Protein AF-A0A524KJM5-F1 (afdb_monomer)

Solvent-accessible surface area (backbone atoms only — no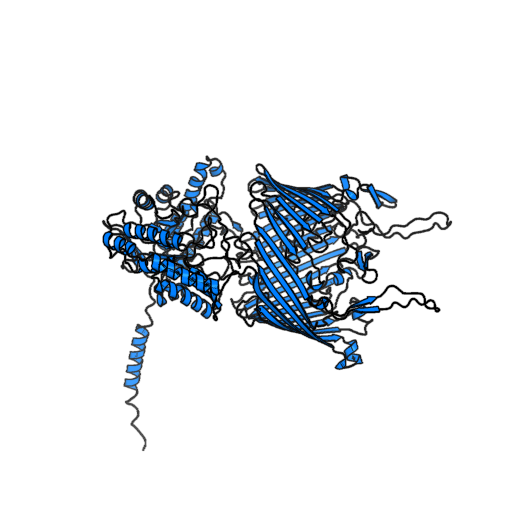t comparable to full-atom values): 54002 Å² total; per-residue (Å²): 136,89,85,88,89,84,87,76,70,65,70,60,53,53,48,53,51,48,52,50,51,55,54,51,54,67,72,75,62,73,76,70,68,41,56,41,29,44,74,46,77,59,100,50,27,29,42,33,23,50,72,82,38,85,45,72,44,39,26,30,29,47,82,74,59,57,83,62,39,33,92,81,54,59,58,88,58,50,55,72,69,56,44,48,54,46,50,54,54,54,48,49,54,38,39,74,30,44,41,38,31,38,38,34,84,68,83,73,54,60,72,53,41,33,46,43,19,73,77,52,59,28,26,34,42,49,43,53,43,79,34,48,85,25,44,76,48,85,45,38,81,34,68,56,51,48,53,76,42,68,66,46,43,53,49,50,43,52,55,54,45,52,52,48,68,71,47,66,67,30,38,34,53,50,32,41,30,44,31,52,33,44,80,79,43,66,78,50,90,49,78,74,48,69,72,43,60,79,89,50,31,57,62,57,55,46,51,34,45,30,37,46,52,24,56,39,44,54,55,43,52,75,78,36,84,37,48,44,40,32,41,28,32,46,46,72,73,60,50,72,52,37,54,70,41,33,71,69,50,63,37,48,31,22,33,48,78,56,36,50,45,73,76,66,52,64,61,51,39,48,72,66,64,64,44,36,38,35,35,64,27,30,55,49,41,27,53,27,65,68,80,75,44,78,31,42,64,61,25,29,50,32,44,54,39,38,53,52,50,44,44,39,25,11,34,66,41,87,56,79,4,30,31,36,43,34,17,38,40,24,46,52,30,41,41,18,64,54,84,48,82,46,65,24,78,42,85,61,82,58,44,81,43,64,53,82,43,44,69,92,38,45,46,96,96,47,48,38,41,33,65,28,32,26,22,35,14,45,68,51,62,60,48,99,85,66,45,62,39,67,46,67,38,28,30,42,57,55,50,26,62,55,46,73,57,55,54,81,77,51,45,50,71,60,46,55,49,53,62,67,66,56,59,59,70,62,38,48,52,55,25,50,57,48,46,54,56,44,42,72,72,64,57,88,38,55,63,34,82,74,34,35,37,40,36,39,37,41,35,42,35,39,39,45,40,44,29,74,77,48,44,84,73,22,49,48,77,36,45,22,32,37,34,40,44,30,31,36,33,40,80,44,100,44,32,44,33,39,38,28,39,34,38,50,64,52,57,45,76,48,67,95,80,49,66,47,51,65,51,65,34,50,69,46,74,44,75,41,79,67,75,71,83,47,102,78,78,59,81,62,71,48,68,49,70,50,72,75,40,79,42,64,45,74,60,29,36,40,38,37,38,63,48,92,51,38,33,40,34,41,38,28,36,50,70,42,77,47,43,50,96,70,43,38,85,52,16,83,50,61,64,43,71,58,42,79,42,87,55,79,14,41,33,46,72,66,52,62,42,24,22,36,38,37,39,42,34,30,81,96,36,48,47,34,37,37,40,36,23,66,22,64,34,82,74,41,41,20,28,40,38,42,35,41,37,50,73,58,95,70,32,44,35,18,40,36,41,37,41,44,79,41,61,54,62,82,67,80,57,96,81,58,69,75,62,74,73,45,39,37,38,38,45,26,39,39,32,66,82,46,102,55,31,38,42,36,41,33,39,39,43,9,32,66,85,50,44,71,41,68,44,80,44,69,60,88,96,41,81,42,84,46,62,39,48,73,69,25,15,33,27,40,39,40,38,41,37,33,68,50,97,92,24,50,28,38,42,35,42,35,42,22,20,54,41,17,42,54,26,56,78,83,74,60,86,77,58,77,73,78,77,48,38,57,17,23,26,40,38,39,37,40,38,42,46,39,62,60,44,43,35,40,41,35,47,35,39,39,41,35,39,44,79,64,77,41,34,61,80,39,75,65,43,62,46,97,82,74,81,47,78,43,84,46,41,64,31,33,27,70,89,87,26,85,49,56,26,52,70,29,34,34,35,44,33,42,37,38,39,38,36,38,43,78,67,68,82,51,62,84,76,46,92,58,30,92,77,59,59,77,40,53,52,32,38,40,39,43,37,38,40,38,40,25,84,42,43,25,11,17,37,70,47,68,36,81,91,78,46,43,74,41,66,68,72,43,30,37,64,59,48,74,31,37,39,42,36,32,43,38,39,36,31,89,44,84,46,34,39,39,37,39,39,39,38,38,38,33,39,68,46,76,32,39,47,67,85,55,68,40,54,33,38,38,40,35,40,39,34,37,38,68,52,28,40,37,39,36,34,38,41,34,30,45,23,55,55,78,40,70,63,31,31,23,68,42,24,30,25,60,38,36,38,36,45,35,42,36,38,42,77,58,85,75,64,41,82,93,76,33,26,32,43,34,43,34,40,37,42,35,37,40,45,96,50,25,56,62,90,66,14,53,93,77,57,17,53,37,40,40,40,38,37,45,36,38,34,47,48,88

Structure (mmCIF, N/CA/C/O backbone):
data_AF-A0A524KJM5-F1
#
_entry.id   AF-A0A524KJM5-F1
#
loop_
_atom_site.group_PDB
_atom_site.id
_atom_site.type_symbol
_atom_site.label_atom_id
_atom_site.label_alt_id
_atom_site.label_comp_id
_atom_site.label_asym_id
_atom_site.label_entity_id
_atom_site.label_seq_id
_atom_site.pdbx_PDB_ins_code
_atom_site.Cartn_x
_atom_site.Cartn_y
_atom_site.Cartn_z
_atom_site.occupancy
_atom_site.B_iso_or_equiv
_atom_site.auth_seq_id
_atom_site.auth_comp_id
_atom_site.auth_asym_id
_atom_site.auth_atom_id
_atom_site.pdbx_PDB_model_num
ATOM 1 N N . MET A 1 1 ? -79.128 30.953 -24.633 1.00 36.91 1 MET A N 1
ATOM 2 C CA . MET A 1 1 ? -78.824 32.038 -23.674 1.00 36.91 1 MET A CA 1
ATOM 3 C C . MET A 1 1 ? -78.558 31.356 -22.335 1.00 36.91 1 MET A C 1
ATOM 5 O O . MET A 1 1 ? -79.499 31.123 -21.602 1.00 36.91 1 MET A O 1
ATOM 9 N N . SER A 1 2 ? -77.403 30.761 -22.038 1.00 38.72 2 SER A N 1
ATOM 10 C CA . SER A 1 2 ? -75.999 31.172 -22.220 1.00 38.72 2 SER A CA 1
ATOM 11 C C . SER A 1 2 ? -75.672 32.426 -21.411 1.00 38.72 2 SER A C 1
ATOM 13 O O . SER A 1 2 ? -75.759 33.530 -21.935 1.00 38.72 2 SER A O 1
ATOM 15 N N . GLY A 1 3 ? -75.327 32.232 -20.135 1.00 38.81 3 GLY A N 1
ATOM 16 C CA . GLY A 1 3 ? -74.780 33.269 -19.260 1.00 38.81 3 GLY A CA 1
ATOM 17 C C . GLY A 1 3 ? -75.187 33.106 -17.794 1.00 38.81 3 GLY A C 1
ATOM 18 O O . GLY A 1 3 ? -76.364 33.191 -17.477 1.00 38.81 3 GLY A O 1
ATOM 19 N N . LEU A 1 4 ? -74.183 32.962 -16.922 1.00 38.72 4 LEU A N 1
ATOM 20 C CA . LEU A 1 4 ? -74.221 33.088 -15.453 1.00 38.72 4 LEU A CA 1
ATOM 21 C C . LEU A 1 4 ? -74.702 31.902 -14.596 1.00 38.72 4 LEU A C 1
ATOM 23 O O . LEU A 1 4 ? -75.626 32.066 -13.813 1.00 38.72 4 LEU A O 1
ATOM 27 N N . ILE A 1 5 ? -73.960 30.785 -14.579 1.00 41.22 5 ILE A N 1
ATOM 28 C CA . ILE A 1 5 ? -73.729 29.994 -13.345 1.00 41.22 5 ILE A CA 1
ATOM 29 C C . ILE A 1 5 ? -72.340 29.325 -13.436 1.00 41.22 5 ILE A C 1
ATOM 31 O O . ILE A 1 5 ? -72.246 28.168 -13.819 1.00 41.22 5 ILE A O 1
ATOM 35 N N . PHE A 1 6 ? -71.238 30.030 -13.135 1.00 37.53 6 PHE A N 1
ATOM 36 C CA . PHE A 1 6 ? -69.927 29.356 -12.963 1.00 37.53 6 PHE A CA 1
ATOM 37 C C . PHE A 1 6 ? -68.947 30.023 -11.976 1.00 37.53 6 PHE A C 1
ATOM 39 O O . PHE A 1 6 ? -67.780 29.658 -11.915 1.00 37.53 6 PHE A O 1
ATOM 46 N N . PHE A 1 7 ? -69.394 30.962 -11.136 1.00 38.84 7 PHE A N 1
ATOM 47 C CA . PHE A 1 7 ? -68.527 31.593 -10.127 1.00 38.84 7 PHE A CA 1
ATOM 48 C C . PHE A 1 7 ? -69.139 31.522 -8.729 1.00 38.84 7 PHE A C 1
ATOM 50 O O . PHE A 1 7 ? -69.568 32.525 -8.170 1.00 38.84 7 PHE A O 1
ATOM 57 N N . ARG A 1 8 ? -69.179 30.319 -8.146 1.00 39.91 8 ARG A N 1
ATOM 58 C CA . ARG A 1 8 ? -69.355 30.149 -6.687 1.00 39.91 8 ARG A CA 1
ATOM 59 C C . ARG A 1 8 ? -68.649 28.924 -6.082 1.00 39.91 8 ARG A C 1
ATOM 61 O O . ARG A 1 8 ? -68.544 28.863 -4.865 1.00 39.91 8 ARG A O 1
ATOM 68 N N . GLY A 1 9 ? -68.087 28.016 -6.891 1.00 43.88 9 GLY A N 1
ATOM 69 C CA . GLY A 1 9 ? -67.372 26.820 -6.407 1.00 43.88 9 GLY A CA 1
ATOM 70 C C . GLY A 1 9 ? -65.867 26.985 -6.140 1.00 43.88 9 GLY A C 1
ATOM 71 O O . GLY A 1 9 ? -65.288 26.192 -5.408 1.00 43.88 9 GLY A O 1
ATOM 72 N N . THR A 1 10 ? -65.211 28.020 -6.669 1.00 44.84 10 THR A N 1
ATOM 73 C CA . THR A 1 10 ? -63.735 28.116 -6.662 1.00 44.84 10 THR A CA 1
ATOM 74 C C . THR A 1 10 ? -63.135 28.836 -5.451 1.00 44.84 10 THR A C 1
ATOM 76 O O . THR A 1 10 ? -61.972 28.614 -5.127 1.00 44.84 10 THR A O 1
ATOM 79 N N . LYS A 1 11 ? -63.908 29.641 -4.705 1.00 42.25 11 LYS A N 1
ATOM 80 C CA . LYS A 1 11 ? -63.380 30.354 -3.521 1.00 42.25 11 LYS A CA 1
ATOM 81 C C . LYS A 1 11 ? -63.234 29.478 -2.270 1.00 42.25 11 LYS A C 1
ATOM 83 O O . LYS A 1 11 ? -62.366 29.767 -1.451 1.00 42.25 11 LYS A O 1
ATOM 88 N N . ASN A 1 12 ? -64.020 28.406 -2.132 1.00 46.50 12 ASN A N 1
ATOM 89 C CA . ASN A 1 12 ? -63.886 27.481 -0.999 1.00 46.50 12 ASN A CA 1
ATOM 90 C C . ASN A 1 12 ? -62.795 26.425 -1.245 1.00 46.50 12 ASN A C 1
ATOM 92 O O . ASN A 1 12 ? -62.064 26.104 -0.316 1.00 46.50 12 ASN A O 1
ATOM 96 N N . ALA A 1 13 ? -62.599 25.978 -2.492 1.00 47.16 13 ALA A N 1
ATOM 97 C CA . ALA A 1 13 ? -61.517 25.056 -2.848 1.00 47.16 13 ALA A CA 1
ATOM 98 C C . ALA A 1 13 ? -60.123 25.692 -2.676 1.00 47.16 13 ALA A C 1
ATOM 100 O O . ALA A 1 13 ? -59.245 25.068 -2.094 1.00 47.16 13 ALA A O 1
ATOM 101 N N . CYS A 1 14 ? -59.932 26.960 -3.070 1.00 46.19 14 CYS A N 1
ATOM 102 C CA . CYS A 1 14 ? -58.658 27.661 -2.856 1.00 46.19 14 CYS A CA 1
ATOM 103 C C . CYS A 1 14 ? -58.380 27.997 -1.385 1.00 46.19 14 CYS A C 1
ATOM 105 O O . CYS A 1 14 ? -57.220 28.067 -1.001 1.00 46.19 14 CYS A O 1
ATOM 107 N N . ARG A 1 15 ? -59.409 28.188 -0.546 1.00 49.53 15 ARG A N 1
ATOM 108 C CA . ARG A 1 15 ? -59.213 28.389 0.901 1.00 49.53 15 ARG A CA 1
ATOM 109 C C . ARG A 1 15 ? -58.858 27.087 1.613 1.00 49.53 15 ARG A C 1
ATOM 111 O O . ARG A 1 15 ? -57.982 27.113 2.461 1.00 49.53 15 ARG A O 1
ATOM 118 N N . VAL A 1 16 ? -59.452 25.959 1.219 1.00 53.50 16 VAL A N 1
ATOM 119 C CA . VAL A 1 16 ? -59.078 24.638 1.749 1.00 53.50 16 VAL A CA 1
ATOM 120 C C . VAL A 1 16 ? -57.693 24.213 1.247 1.00 53.50 16 VAL A C 1
ATOM 122 O O . VAL A 1 16 ? -56.896 23.754 2.055 1.00 53.50 16 VAL A O 1
ATOM 125 N N . LEU A 1 17 ? -57.338 24.460 -0.024 1.00 49.47 17 LEU A N 1
ATOM 126 C CA . LEU A 1 17 ? -55.974 24.218 -0.518 1.00 49.47 17 LEU A CA 1
ATOM 127 C C . LEU A 1 17 ? -54.936 25.142 0.128 1.00 49.47 17 LEU A C 1
ATOM 129 O O . LEU A 1 17 ? -53.851 24.673 0.435 1.00 49.47 17 LEU A O 1
ATOM 133 N N . ALA A 1 18 ? -55.247 26.420 0.374 1.00 51.75 18 ALA A N 1
ATOM 134 C CA . ALA A 1 18 ? -54.336 27.326 1.074 1.00 51.75 18 ALA A CA 1
ATOM 135 C C . ALA A 1 18 ? -54.198 26.964 2.561 1.00 51.75 18 ALA A C 1
ATOM 137 O O . ALA A 1 18 ? -53.101 27.047 3.094 1.00 51.75 18 ALA A O 1
ATOM 138 N N . SER A 1 19 ? -55.264 26.508 3.227 1.00 51.00 19 SER A N 1
ATOM 139 C CA . SER A 1 19 ? -55.181 26.006 4.605 1.00 51.00 19 SER A CA 1
ATOM 140 C C . SER A 1 19 ? -54.439 24.669 4.699 1.00 51.00 19 SER A C 1
ATOM 142 O O . SER A 1 19 ? -53.706 24.477 5.660 1.00 51.00 19 SER A O 1
ATOM 144 N N . ILE A 1 20 ? -54.555 23.783 3.701 1.00 52.62 20 ILE A N 1
ATOM 145 C CA . ILE A 1 20 ? -53.760 22.547 3.620 1.00 52.62 20 ILE A CA 1
ATOM 146 C C . ILE A 1 20 ? -52.296 22.867 3.282 1.00 52.62 20 ILE A C 1
ATOM 148 O O . ILE A 1 20 ? -51.426 22.291 3.918 1.00 52.62 20 ILE A O 1
ATOM 152 N N . LEU A 1 21 ? -52.012 23.840 2.400 1.00 46.59 21 LEU A N 1
ATOM 153 C CA . LEU A 1 21 ? -50.641 24.298 2.124 1.00 46.59 21 LEU A CA 1
ATOM 154 C C . LEU A 1 21 ? -49.998 24.995 3.336 1.00 46.59 21 LEU A C 1
ATOM 156 O O . LEU A 1 21 ? -48.822 24.783 3.603 1.00 46.59 21 LEU A O 1
ATOM 160 N N . PHE A 1 22 ? -50.744 25.804 4.095 1.00 43.88 22 PHE A N 1
ATOM 161 C CA . PHE A 1 22 ? -50.218 26.456 5.301 1.00 43.88 22 PHE A CA 1
ATOM 162 C C . PHE A 1 22 ? -50.064 25.481 6.482 1.00 43.88 22 PHE A C 1
ATOM 164 O O . PHE A 1 22 ? -49.118 25.631 7.255 1.00 43.88 22 PHE A O 1
ATOM 171 N N . LEU A 1 23 ? -50.910 24.446 6.603 1.00 39.22 23 LEU A N 1
ATOM 172 C CA . LEU A 1 23 ? -50.678 23.368 7.576 1.00 39.22 23 LEU A CA 1
ATOM 173 C C . LEU A 1 23 ? -49.547 22.416 7.151 1.00 39.22 23 LEU A C 1
ATOM 175 O O . LEU A 1 23 ? -48.818 21.952 8.022 1.00 39.22 23 LEU A O 1
ATOM 179 N N . SER A 1 24 ? -49.331 22.167 5.853 1.00 37.94 24 SER A N 1
ATOM 180 C CA . SER A 1 24 ? -48.204 21.342 5.391 1.00 37.94 24 SER A CA 1
ATOM 181 C C . SER A 1 24 ? -46.862 22.079 5.454 1.00 37.94 24 SER A C 1
ATOM 183 O O . SER A 1 24 ? -45.843 21.453 5.718 1.00 37.94 24 SER A O 1
ATOM 185 N N . VAL A 1 25 ? -46.840 23.410 5.297 1.00 38.16 25 VAL A N 1
ATOM 186 C CA . VAL A 1 25 ? -45.617 24.224 5.478 1.00 38.16 25 VAL A CA 1
ATOM 187 C C . VAL A 1 25 ? -45.254 24.398 6.961 1.00 38.16 25 VAL A C 1
ATOM 189 O O . VAL A 1 25 ? -44.088 24.596 7.283 1.00 38.16 25 VAL A O 1
ATOM 192 N N . SER A 1 26 ? -46.209 24.228 7.883 1.00 34.16 26 SER A N 1
ATOM 193 C CA . SER A 1 26 ? -45.932 24.236 9.331 1.00 34.16 26 SER A CA 1
ATOM 194 C C . SER A 1 26 ? -45.353 22.909 9.855 1.00 34.16 26 SER A C 1
ATOM 196 O O . SER A 1 26 ? -44.829 22.878 10.963 1.00 34.16 26 SER A O 1
ATOM 198 N N . LEU A 1 27 ? -45.438 21.822 9.075 1.00 35.44 27 LEU A N 1
ATOM 199 C CA . LEU A 1 27 ? -44.931 20.485 9.431 1.00 35.44 27 LEU A CA 1
ATOM 200 C C . LEU A 1 27 ? -43.633 20.097 8.698 1.00 35.44 27 LEU A C 1
ATOM 202 O O . LEU A 1 27 ? -43.025 19.094 9.045 1.00 35.44 27 LEU A O 1
ATOM 206 N N . LEU A 1 28 ? -43.184 20.893 7.722 1.00 35.59 28 LEU A N 1
ATOM 207 C CA . LEU A 1 28 ? -41.952 20.659 6.946 1.00 35.59 28 LEU A CA 1
ATOM 208 C C . LEU A 1 28 ? -40.814 21.634 7.307 1.00 35.59 28 LEU A C 1
ATOM 210 O O . LEU A 1 28 ? -39.832 21.742 6.579 1.00 35.59 28 LEU A O 1
ATOM 214 N N . GLY A 1 29 ? -40.957 22.363 8.418 1.00 32.06 29 GLY A N 1
ATOM 215 C CA . GLY A 1 29 ? -40.062 23.450 8.824 1.00 32.06 29 GLY A CA 1
ATOM 216 C C . GLY A 1 29 ? -39.576 23.384 10.272 1.00 32.06 29 GLY A C 1
ATOM 217 O O . GLY A 1 29 ? -39.197 24.418 10.814 1.00 32.06 29 GLY A O 1
ATOM 218 N N . GLN A 1 30 ? -39.580 22.212 10.913 1.00 35.25 30 GLN A N 1
ATOM 219 C CA . GLN A 1 30 ? -38.668 21.990 12.035 1.00 35.25 30 GLN A CA 1
ATOM 220 C C . GLN A 1 30 ? -37.351 21.503 11.440 1.00 35.25 30 GLN A C 1
ATOM 222 O O . GLN A 1 30 ? -37.161 20.316 11.199 1.00 35.25 30 GLN A O 1
ATOM 227 N N . ALA A 1 31 ? -36.441 22.438 11.162 1.00 40.62 31 ALA A N 1
ATOM 228 C CA . ALA A 1 31 ? -35.034 22.089 11.252 1.00 40.62 31 ALA A CA 1
ATOM 229 C C . ALA A 1 31 ? -34.845 21.567 12.683 1.00 40.62 31 ALA A C 1
ATOM 231 O O . ALA A 1 31 ? -34.992 22.346 13.627 1.00 40.62 31 ALA A O 1
ATOM 232 N N . ASN A 1 32 ? -34.662 20.254 12.850 1.00 54.66 32 ASN A N 1
ATOM 233 C CA . ASN A 1 32 ? -34.307 19.690 14.146 1.00 54.66 32 ASN A CA 1
ATOM 234 C C . ASN A 1 32 ? -32.995 20.365 14.542 1.00 54.66 32 ASN A C 1
ATOM 236 O O . ASN A 1 32 ? -31.979 20.188 13.873 1.00 54.66 32 ASN A O 1
ATOM 240 N N . ALA A 1 33 ? -33.059 21.249 15.536 1.00 65.06 33 ALA A N 1
ATOM 241 C CA . ALA A 1 33 ? -31.864 21.831 16.117 1.00 65.06 33 ALA A CA 1
ATOM 242 C C . ALA A 1 33 ? -31.019 20.689 16.696 1.00 65.06 33 ALA A C 1
ATOM 244 O O . ALA A 1 33 ? -31.591 19.709 17.171 1.00 65.06 33 ALA A O 1
ATOM 245 N N . ALA A 1 34 ? -29.691 20.819 16.644 1.00 78.81 34 ALA A N 1
ATOM 246 C CA . ALA A 1 34 ? -28.801 19.863 17.295 1.00 78.81 34 ALA A CA 1
ATOM 247 C C . ALA A 1 34 ? -29.192 19.691 18.771 1.00 78.81 34 ALA A C 1
ATOM 249 O O . ALA A 1 34 ? -29.549 20.668 19.442 1.00 78.81 34 ALA A O 1
ATOM 250 N N . GLU A 1 35 ? -29.154 18.448 19.241 1.00 91.31 35 GLU A N 1
ATOM 251 C CA . GLU A 1 35 ? -29.542 18.081 20.595 1.00 91.31 35 GLU A CA 1
ATOM 252 C C . GLU A 1 35 ? -28.605 18.732 21.619 1.00 91.31 35 GLU A C 1
ATOM 254 O O . GLU A 1 35 ? -27.407 18.899 21.391 1.00 91.31 35 GLU A O 1
ATOM 259 N N . LYS A 1 36 ? -29.139 19.093 22.790 1.00 95.69 36 LYS A N 1
ATOM 260 C CA . LYS A 1 36 ? -28.315 19.600 23.888 1.00 95.69 36 LYS A CA 1
ATOM 261 C C . LYS A 1 36 ? -27.874 18.453 24.789 1.00 95.69 36 LYS A C 1
ATOM 263 O O . LYS A 1 36 ? -28.676 17.910 25.552 1.00 95.69 36 LYS A O 1
ATOM 268 N N . VAL A 1 37 ? -26.586 18.144 24.757 1.00 97.56 37 VAL A N 1
ATOM 269 C CA . VAL A 1 37 ? -25.929 17.114 25.557 1.00 97.56 37 VAL A CA 1
ATOM 270 C C . VAL A 1 37 ? -25.143 17.754 26.706 1.00 97.56 37 VAL A C 1
ATOM 272 O O . VAL A 1 37 ? -24.334 18.656 26.514 1.00 97.56 37 VAL A O 1
ATOM 275 N N . THR A 1 38 ? -25.385 17.306 27.938 1.00 97.06 38 THR A N 1
ATOM 276 C CA . THR A 1 38 ? -24.734 17.861 29.141 1.00 97.06 38 THR A CA 1
ATOM 277 C C . THR A 1 38 ? -24.452 16.785 30.176 1.00 97.06 38 THR A C 1
ATOM 279 O O . THR A 1 38 ? -25.243 15.852 30.326 1.00 97.06 38 THR A O 1
ATOM 282 N N . THR A 1 39 ? -23.376 16.942 30.944 1.00 96.88 39 THR A N 1
ATOM 283 C CA . THR A 1 39 ? -23.164 16.172 32.172 1.00 96.88 39 THR A CA 1
ATOM 284 C C . THR A 1 39 ? -23.963 16.779 33.329 1.00 96.88 39 THR A C 1
ATOM 286 O O . THR A 1 39 ? -24.235 17.980 33.379 1.00 96.88 39 THR A O 1
ATOM 289 N N . TYR A 1 40 ? -24.404 15.932 34.255 1.00 96.75 40 TYR A N 1
ATOM 290 C CA . TYR A 1 40 ? -25.188 16.312 35.427 1.00 96.75 40 TYR A CA 1
ATOM 291 C C . TYR A 1 40 ? -24.668 15.577 36.661 1.00 96.75 40 TYR A C 1
ATOM 293 O O . TYR A 1 40 ? -24.461 14.369 36.592 1.00 96.75 40 TYR A O 1
ATOM 301 N N . LYS A 1 41 ? -24.508 16.288 37.782 1.00 96.62 41 LYS A N 1
ATOM 302 C CA . LYS A 1 41 ? -24.051 15.735 39.063 1.00 96.62 41 LYS A CA 1
ATOM 303 C C . LYS A 1 41 ? -25.005 16.099 40.198 1.00 96.62 41 LYS A C 1
ATOM 305 O O . LYS A 1 41 ? -25.414 17.257 40.296 1.00 96.62 41 LYS A O 1
ATOM 310 N N . ASP A 1 42 ? -25.290 15.145 41.077 1.00 95.94 42 ASP A N 1
ATOM 311 C CA . ASP A 1 42 ? -25.892 15.377 42.398 1.00 95.94 42 ASP A CA 1
ATOM 312 C C . ASP A 1 42 ? -25.290 14.432 43.461 1.00 95.94 42 ASP A C 1
ATOM 314 O O . ASP A 1 42 ? -24.252 13.811 43.221 1.00 95.94 42 ASP A O 1
ATOM 318 N N . GLU A 1 43 ? -25.895 14.336 44.651 1.00 94.38 4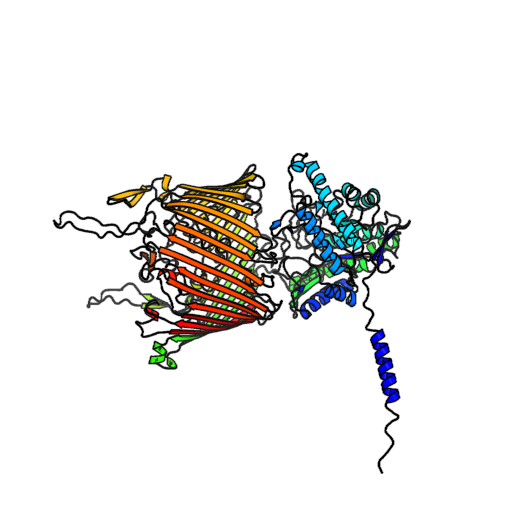3 GLU A N 1
ATOM 319 C CA . GLU A 1 43 ? -25.408 13.477 45.741 1.00 94.38 43 GLU A CA 1
ATOM 320 C C . GLU A 1 43 ? -25.349 11.972 45.419 1.00 94.38 43 GLU A C 1
ATOM 322 O O . GLU A 1 43 ? -24.668 11.227 46.121 1.00 94.38 43 GLU A O 1
ATOM 327 N N . ASN A 1 44 ? -26.043 11.515 44.376 1.00 93.75 44 ASN A N 1
ATOM 328 C CA . ASN A 1 44 ? -26.087 10.119 43.947 1.00 93.75 44 ASN A CA 1
ATOM 329 C C . ASN A 1 44 ? -25.103 9.808 42.804 1.00 93.75 44 ASN A C 1
ATOM 331 O O . ASN A 1 44 ? -25.045 8.656 42.363 1.00 93.75 44 ASN A O 1
ATOM 335 N N . GLY A 1 45 ? -24.356 10.806 42.318 1.00 96.12 45 GLY A N 1
ATOM 336 C CA . GLY A 1 45 ? -23.314 10.654 41.302 1.00 96.12 45 GLY A CA 1
ATOM 337 C C . GLY A 1 45 ? -23.575 11.443 40.018 1.00 96.12 45 GLY A C 1
ATOM 338 O O . GLY A 1 45 ? -24.271 12.461 40.011 1.00 96.12 45 GLY A O 1
ATOM 339 N N . TRP A 1 46 ? -23.009 10.953 38.917 1.00 97.62 46 TRP A N 1
ATOM 340 C CA . TRP A 1 46 ? -23.010 11.578 37.599 1.00 97.62 46 TRP A CA 1
ATOM 341 C C . TRP A 1 46 ? -23.961 10.909 36.600 1.00 97.62 46 TRP A C 1
ATOM 343 O O . TRP A 1 46 ? -24.111 9.689 36.567 1.00 97.62 46 TRP A O 1
ATOM 353 N N . LYS A 1 47 ? -24.545 11.716 35.713 1.00 97.00 47 LYS A N 1
ATOM 354 C CA . LYS A 1 47 ? -25.315 11.284 34.540 1.00 97.00 47 LYS A CA 1
ATOM 355 C C . LYS A 1 47 ? -24.918 12.070 33.300 1.00 97.00 47 LYS A C 1
ATOM 357 O O . LYS A 1 47 ? -24.522 13.231 33.403 1.00 97.00 47 LYS A O 1
ATOM 362 N N . LEU A 1 48 ? -25.139 11.476 32.133 1.00 97.69 48 LEU A N 1
ATOM 363 C CA . LEU A 1 48 ? -25.230 12.210 30.875 1.00 97.69 48 LEU A CA 1
ATOM 364 C C . LEU A 1 48 ? -26.708 12.492 30.565 1.00 97.69 48 LEU A C 1
ATOM 366 O O . LEU A 1 48 ? -27.583 11.676 30.863 1.00 97.69 48 LEU A O 1
ATOM 370 N N . LYS A 1 49 ? -27.001 13.666 30.002 1.00 97.56 49 LYS A N 1
ATOM 371 C CA . LYS A 1 49 ? -28.352 14.062 29.596 1.00 97.56 49 LYS A CA 1
ATOM 372 C C . LYS A 1 49 ? -28.372 14.543 28.156 1.00 97.56 49 LYS A C 1
ATOM 374 O O . LYS A 1 49 ? -27.559 15.394 27.813 1.00 97.56 49 LYS A O 1
ATOM 379 N N . VAL A 1 50 ? -29.339 14.067 27.376 1.00 97.06 50 VAL A N 1
ATOM 380 C CA . VAL A 1 50 ? -29.634 14.512 26.003 1.00 97.06 50 VAL A CA 1
ATOM 381 C C . VAL A 1 50 ? -31.017 15.158 26.008 1.00 97.06 50 VAL A C 1
ATOM 383 O O . VAL A 1 50 ? -32.000 14.527 26.400 1.00 97.06 50 VAL A O 1
ATOM 386 N N . ASP A 1 51 ? -31.091 16.447 25.677 1.00 95.75 51 ASP A N 1
ATOM 387 C CA . ASP A 1 51 ? -32.296 17.283 25.796 1.00 95.75 51 ASP A CA 1
ATOM 388 C C . ASP A 1 51 ? -32.977 17.172 27.171 1.00 95.75 51 ASP A C 1
ATOM 390 O O . ASP A 1 51 ? -34.202 17.129 27.317 1.00 95.75 51 ASP A O 1
ATOM 394 N N . GLY A 1 52 ? -32.149 17.090 28.216 1.00 95.50 52 GLY A N 1
ATOM 395 C CA . GLY A 1 52 ? -32.586 16.967 29.605 1.00 95.50 52 GLY A CA 1
ATOM 396 C C . GLY A 1 52 ? -33.064 15.572 30.024 1.00 95.50 52 GLY A C 1
ATOM 397 O O . GLY A 1 52 ? -33.382 15.397 31.202 1.00 95.50 52 GLY A O 1
ATOM 398 N N . LYS A 1 53 ? -33.093 14.584 29.120 1.00 96.19 53 LYS A N 1
ATOM 399 C CA . LYS A 1 53 ? -33.404 13.181 29.435 1.00 96.19 53 LYS A CA 1
ATOM 400 C C . LYS A 1 53 ? -32.135 12.422 29.794 1.00 96.19 53 LYS A C 1
ATOM 402 O O . LYS A 1 53 ? -31.117 12.604 29.136 1.00 96.19 53 LYS A O 1
ATOM 407 N N . ASP A 1 54 ? -32.216 11.566 30.808 1.00 97.12 54 ASP A N 1
ATOM 408 C CA . ASP A 1 54 ? -31.102 10.706 31.213 1.00 97.12 54 ASP A CA 1
ATOM 409 C C . ASP A 1 54 ? -30.680 9.792 30.050 1.00 97.12 54 ASP A C 1
ATOM 411 O O . ASP A 1 54 ? -31.523 9.201 29.372 1.00 97.12 54 ASP A O 1
ATOM 415 N N . TYR A 1 55 ? -29.373 9.697 29.819 1.00 97.62 55 TYR A N 1
ATOM 416 C CA . TYR A 1 55 ? -28.784 8.943 28.720 1.00 97.62 55 TYR A CA 1
ATOM 417 C C . TYR A 1 55 ? -27.581 8.152 29.231 1.00 97.62 55 TYR A C 1
ATOM 419 O O . TYR A 1 55 ? -26.639 8.731 29.762 1.00 97.62 55 TYR A O 1
ATOM 427 N N . TYR A 1 56 ? -27.612 6.829 29.090 1.00 98.19 56 TYR A N 1
ATOM 428 C CA . TYR A 1 56 ? -26.481 5.956 29.410 1.00 98.19 56 TYR A CA 1
ATOM 429 C C . TYR A 1 56 ? -25.911 5.401 28.108 1.00 98.19 56 TYR A C 1
ATOM 431 O O . TYR A 1 56 ? -26.662 4.820 27.318 1.00 98.19 56 TYR A O 1
ATOM 439 N N . VAL A 1 57 ? -24.614 5.587 27.867 1.00 98.62 57 VAL A N 1
ATOM 440 C CA . VAL A 1 57 ? -23.988 5.218 26.592 1.00 98.62 57 VAL A CA 1
ATOM 441 C C . VAL A 1 57 ? -23.871 3.695 26.489 1.00 98.62 57 VAL A C 1
ATOM 443 O O . VAL A 1 57 ? -23.201 3.048 27.294 1.00 98.62 57 VAL A O 1
ATOM 446 N N . LYS A 1 58 ? -24.548 3.125 25.490 1.00 98.56 58 LYS A N 1
ATOM 447 C CA . LYS A 1 58 ? -24.495 1.714 25.083 1.00 98.56 58 LYS A CA 1
ATOM 448 C C . LYS A 1 58 ? -23.860 1.681 23.703 1.00 98.56 58 LYS A C 1
ATOM 450 O O . LYS A 1 58 ? -24.567 1.675 22.692 1.00 98.56 58 LYS A O 1
ATOM 455 N N . GLY A 1 59 ? -22.540 1.827 23.700 1.00 98.06 59 GLY A N 1
ATOM 456 C CA . GLY A 1 59 ? -21.757 2.118 22.514 1.00 98.06 59 GLY A CA 1
ATOM 457 C C . GLY A 1 59 ? -21.011 0.918 21.950 1.00 98.06 59 GLY A C 1
ATOM 458 O O . GLY A 1 59 ? -20.692 -0.031 22.670 1.00 98.06 59 GLY A O 1
ATOM 459 N N . VAL A 1 60 ? -20.684 1.014 20.665 1.00 98.12 60 VAL A N 1
ATOM 460 C CA . VAL A 1 60 ? -19.696 0.169 19.982 1.00 98.12 60 VAL A CA 1
ATOM 461 C C . VAL A 1 60 ? -18.826 1.035 19.078 1.00 98.12 60 VAL A C 1
ATOM 463 O O . VAL A 1 60 ? -19.312 2.029 18.521 1.00 98.12 60 VAL A O 1
ATOM 466 N N . ASP A 1 61 ? -17.566 0.652 18.924 1.00 97.56 61 ASP A N 1
ATOM 467 C CA . ASP A 1 61 ? -16.706 1.207 17.883 1.00 97.56 61 ASP A CA 1
ATOM 468 C C . ASP A 1 61 ? -17.073 0.579 16.537 1.00 97.56 61 ASP A C 1
ATOM 470 O O . ASP A 1 61 ? -17.311 -0.627 16.441 1.00 97.56 61 ASP A O 1
ATOM 474 N N . TRP A 1 62 ? -17.205 1.404 15.503 1.00 95.75 62 TRP A N 1
ATOM 475 C CA . TRP A 1 62 ? -17.674 0.987 14.189 1.00 95.75 62 TRP A CA 1
ATOM 476 C C . TRP A 1 62 ? -16.828 1.599 13.078 1.00 95.75 62 TRP A C 1
ATOM 478 O O . TRP A 1 62 ? -16.752 2.818 12.939 1.00 95.75 62 TRP A O 1
ATOM 488 N N . GLY A 1 63 ? -16.264 0.728 12.250 1.00 92.19 63 GLY A N 1
ATOM 489 C CA . GLY A 1 63 ? -15.767 1.017 10.912 1.00 92.19 63 GLY A CA 1
ATOM 490 C C . GLY A 1 63 ? -16.456 0.098 9.904 1.00 92.19 63 GLY A C 1
ATOM 491 O O . GLY A 1 63 ? -17.078 -0.897 10.278 1.00 92.19 63 GLY A O 1
ATOM 492 N N . TYR A 1 64 ? -16.365 0.421 8.615 1.00 93.56 64 TYR A N 1
ATOM 493 C CA . TYR A 1 64 ? -16.773 -0.495 7.550 1.00 93.56 64 TYR A CA 1
ATOM 494 C C . TYR A 1 64 ? -15.619 -0.646 6.569 1.00 93.56 64 TYR A C 1
ATOM 496 O O . TYR A 1 64 ? -15.464 0.179 5.671 1.00 93.56 64 TYR A O 1
ATOM 504 N N . THR A 1 65 ? -14.864 -1.730 6.729 1.00 92.69 65 THR A N 1
ATOM 505 C CA . THR A 1 65 ? -13.809 -2.134 5.797 1.00 92.69 65 THR A CA 1
ATOM 506 C C . THR A 1 65 ? -14.147 -3.521 5.235 1.00 92.69 65 THR A C 1
ATOM 508 O O . THR A 1 65 ? -14.346 -4.471 6.005 1.00 92.69 65 THR A O 1
ATOM 511 N N . PRO A 1 66 ? -14.347 -3.650 3.911 1.00 91.44 66 PRO A N 1
ATOM 512 C CA . PRO A 1 66 ? -14.482 -4.941 3.231 1.00 91.44 66 PRO A CA 1
ATOM 513 C C . PRO A 1 66 ? -13.243 -5.838 3.383 1.00 91.44 66 PRO A C 1
ATOM 515 O O . PRO A 1 66 ? -12.163 -5.353 3.697 1.00 91.44 66 PRO A O 1
ATOM 518 N N . ARG A 1 67 ? -13.377 -7.145 3.108 1.00 87.75 67 ARG A N 1
ATOM 519 C CA . ARG A 1 67 ? -12.196 -8.019 2.954 1.00 87.75 67 ARG A CA 1
ATOM 520 C C . ARG A 1 67 ? -11.374 -7.558 1.741 1.00 87.75 67 ARG A C 1
ATOM 522 O O . ARG A 1 67 ? -11.969 -7.178 0.731 1.00 87.75 67 ARG A O 1
ATOM 529 N N . GLY A 1 68 ? -10.048 -7.619 1.837 1.00 84.56 68 GLY A N 1
ATOM 530 C CA . GLY A 1 68 ? -9.116 -7.145 0.806 1.00 84.56 68 GLY A CA 1
ATOM 531 C C . GLY A 1 68 ? -8.860 -5.632 0.819 1.00 84.56 68 GLY A C 1
ATOM 532 O O . GLY A 1 68 ? -8.072 -5.144 0.018 1.00 84.56 68 GLY A O 1
ATOM 533 N N . GLU A 1 69 ? -9.510 -4.890 1.716 1.00 87.81 69 GLU A N 1
ATOM 534 C CA . GLU A 1 69 ? -9.366 -3.441 1.871 1.00 87.81 69 GLU A CA 1
ATOM 535 C C . GLU A 1 69 ? -8.679 -3.109 3.202 1.00 87.81 69 GLU A C 1
ATOM 537 O O . GLU A 1 69 ? -8.608 -3.952 4.095 1.00 87.81 69 GLU A O 1
ATOM 542 N N . ASN A 1 70 ? -8.201 -1.872 3.365 1.00 87.81 70 ASN A N 1
ATOM 543 C CA . ASN A 1 70 ? -7.511 -1.436 4.582 1.00 87.81 70 ASN A CA 1
ATOM 544 C C . ASN A 1 70 ? -8.052 -0.114 5.156 1.00 87.81 70 ASN A C 1
ATOM 546 O O . ASN A 1 70 ? -9.121 0.359 4.768 1.00 87.81 70 ASN A O 1
ATOM 550 N N . TYR A 1 71 ? -7.312 0.493 6.089 1.00 85.81 71 TYR A N 1
ATOM 551 C CA . TYR A 1 71 ? -7.667 1.751 6.760 1.00 85.81 71 TYR A CA 1
ATOM 552 C C . TYR A 1 71 ? -7.937 2.941 5.822 1.00 85.81 71 TYR A C 1
ATOM 554 O O . TYR A 1 71 ? -8.557 3.915 6.251 1.00 85.81 71 TYR A O 1
ATOM 562 N N . ASN A 1 72 ? -7.511 2.880 4.554 1.00 80.25 72 ASN A N 1
ATOM 563 C CA . ASN A 1 72 ? -7.789 3.911 3.549 1.00 80.25 72 ASN A CA 1
ATOM 564 C C . ASN A 1 72 ? -9.149 3.739 2.850 1.00 80.25 72 ASN A C 1
ATOM 566 O O . ASN A 1 72 ? -9.544 4.601 2.059 1.00 80.25 72 ASN A O 1
ATOM 570 N N . TYR A 1 73 ? -9.885 2.654 3.112 1.00 86.50 73 TYR A N 1
ATOM 571 C CA . TYR A 1 73 ? -11.169 2.412 2.466 1.00 86.50 73 TYR A CA 1
ATOM 572 C C . TYR A 1 73 ? -12.175 3.537 2.751 1.00 86.50 73 TYR A C 1
ATOM 574 O O . TYR A 1 73 ? -12.547 3.825 3.891 1.00 86.50 73 TYR A O 1
ATOM 582 N N . ASN A 1 74 ? -12.679 4.156 1.682 1.00 85.38 74 ASN A N 1
ATOM 583 C CA . ASN A 1 74 ? -13.603 5.280 1.777 1.00 85.38 74 ASN A CA 1
ATOM 584 C C . ASN A 1 74 ? -15.048 4.857 1.476 1.00 85.38 74 ASN A C 1
ATOM 586 O O . ASN A 1 74 ? -15.538 5.014 0.352 1.00 85.38 74 ASN A O 1
ATOM 590 N N . LEU A 1 75 ? -15.772 4.393 2.505 1.00 90.44 75 LEU A N 1
ATOM 591 C CA . LEU A 1 75 ? -17.210 4.102 2.398 1.00 90.44 75 LEU A CA 1
ATOM 592 C C . LEU A 1 75 ? -17.989 5.305 1.849 1.00 90.44 75 LEU A C 1
ATOM 594 O O . LEU A 1 75 ? -18.866 5.153 1.004 1.00 90.44 75 LEU A O 1
ATOM 598 N N . TYR A 1 76 ? -17.677 6.512 2.316 1.00 89.62 76 TYR A N 1
ATOM 599 C CA . TYR A 1 76 ? -18.440 7.716 1.983 1.00 89.62 76 TYR A CA 1
ATOM 600 C C . TYR A 1 76 ? -18.120 8.292 0.600 1.00 89.62 76 TYR A C 1
ATOM 602 O O . TYR A 1 76 ? -18.805 9.216 0.156 1.00 89.62 76 TYR A O 1
ATOM 610 N N . GLY A 1 77 ? -17.126 7.725 -0.086 1.00 82.88 77 GLY A N 1
ATOM 611 C CA . GLY A 1 77 ? -16.885 7.910 -1.512 1.00 82.88 77 GLY A CA 1
ATOM 612 C C . GLY A 1 77 ? -17.800 7.055 -2.396 1.00 82.88 77 GLY A C 1
ATOM 613 O O . GLY A 1 77 ? -17.883 7.300 -3.595 1.00 82.88 77 GLY A O 1
ATOM 614 N N . GLN A 1 78 ? -18.516 6.076 -1.839 1.00 85.38 78 GLN A N 1
ATOM 615 C CA . GLN A 1 78 ? -19.416 5.210 -2.603 1.00 85.38 78 GLN A CA 1
ATOM 616 C C . GLN A 1 78 ? -20.743 5.909 -2.957 1.00 85.38 78 GLN A C 1
ATOM 618 O O . GLN A 1 78 ? -21.039 7.024 -2.526 1.00 85.38 78 GLN A O 1
ATOM 623 N N . SER A 1 79 ? -21.575 5.249 -3.770 1.00 84.06 79 SER A N 1
ATOM 624 C CA . SER A 1 79 ? -22.904 5.774 -4.114 1.00 84.06 79 SER A CA 1
ATOM 625 C C . SER A 1 79 ? -23.823 5.872 -2.889 1.00 84.06 79 SER A C 1
ATOM 627 O O . SER A 1 79 ? -23.788 5.012 -2.011 1.00 84.06 79 SER A O 1
ATOM 629 N N . ASP A 1 80 ? -24.713 6.871 -2.866 1.00 90.50 80 ASP A N 1
ATOM 630 C CA . ASP A 1 80 ? -25.672 7.044 -1.763 1.00 90.50 80 ASP A CA 1
ATOM 631 C C . ASP A 1 80 ? -26.577 5.812 -1.549 1.00 90.50 80 ASP A C 1
ATOM 633 O O . ASP A 1 80 ? -26.975 5.543 -0.419 1.00 90.50 80 ASP A O 1
ATOM 637 N N . ASP A 1 81 ? -26.881 5.042 -2.602 1.00 90.38 81 ASP A N 1
ATOM 638 C CA . ASP A 1 81 ? -27.622 3.774 -2.487 1.00 90.38 81 ASP A CA 1
ATOM 639 C C . ASP A 1 81 ? -26.811 2.714 -1.731 1.00 90.38 81 ASP A C 1
ATOM 641 O O . ASP A 1 81 ? -27.311 2.095 -0.794 1.00 90.38 81 ASP A O 1
ATOM 645 N N . PHE A 1 82 ? -25.538 2.544 -2.094 1.00 90.12 82 PHE A N 1
ATOM 646 C CA . PHE A 1 82 ? -24.664 1.576 -1.440 1.00 90.12 82 PHE A CA 1
ATOM 647 C C . PHE A 1 82 ? -24.382 1.949 0.017 1.00 90.12 82 PHE A C 1
ATOM 649 O O . PHE A 1 82 ? -24.515 1.101 0.896 1.00 90.12 82 PHE A O 1
ATOM 656 N N . ILE A 1 83 ? -24.074 3.223 0.295 1.00 95.31 83 ILE A N 1
ATOM 657 C CA . ILE A 1 83 ? -23.851 3.695 1.670 1.00 95.31 83 ILE A CA 1
ATOM 658 C C . ILE A 1 83 ? -25.095 3.435 2.518 1.00 95.31 83 ILE A C 1
ATOM 660 O O . ILE A 1 83 ? -24.987 2.886 3.610 1.00 95.31 83 ILE A O 1
ATOM 664 N N . ARG A 1 84 ? -26.286 3.760 2.001 1.00 96.69 84 ARG A N 1
ATOM 665 C CA . ARG A 1 84 ? -27.545 3.477 2.695 1.00 96.69 84 ARG A CA 1
ATOM 666 C C . ARG A 1 84 ? -27.693 1.991 3.017 1.00 96.69 84 ARG A C 1
ATOM 668 O O . ARG A 1 84 ? -28.011 1.670 4.151 1.00 96.69 84 ARG A O 1
ATOM 675 N N . LYS A 1 85 ? -27.432 1.095 2.062 1.00 96.19 85 LYS A N 1
ATOM 676 C CA . LYS A 1 85 ? -27.527 -0.360 2.274 1.00 96.19 85 LYS A CA 1
ATOM 677 C C . LYS A 1 85 ? -26.561 -0.866 3.345 1.00 96.19 85 LYS A C 1
ATOM 679 O O . LYS A 1 85 ? -26.947 -1.708 4.150 1.00 96.19 85 LYS A O 1
ATOM 684 N N . VAL A 1 86 ? -25.334 -0.344 3.367 1.00 96.56 86 VAL A N 1
ATOM 685 C CA . VAL A 1 86 ? -24.346 -0.644 4.414 1.00 96.56 86 VAL A CA 1
ATOM 686 C C . VAL A 1 86 ? -24.857 -0.188 5.780 1.00 96.56 86 VAL A C 1
ATOM 688 O O . VAL A 1 86 ? -24.908 -0.986 6.716 1.00 96.56 86 VAL A O 1
ATOM 691 N N . LEU A 1 87 ? -25.286 1.075 5.881 1.00 97.50 87 LEU A N 1
ATOM 692 C CA . LEU A 1 87 ? -25.789 1.637 7.132 1.00 97.50 87 LEU A CA 1
ATOM 693 C C . LEU A 1 87 ? -27.044 0.899 7.610 1.00 97.50 87 LEU A C 1
ATOM 695 O O . LEU A 1 87 ? -27.144 0.565 8.784 1.00 97.50 87 LEU A O 1
ATOM 699 N N . ASP A 1 88 ? -27.976 0.585 6.713 1.00 98.00 88 ASP A N 1
ATOM 700 C CA . ASP A 1 88 ? -29.213 -0.104 7.074 1.00 98.00 88 ASP A CA 1
ATOM 701 C C . ASP A 1 88 ? -28.965 -1.517 7.606 1.00 98.00 88 ASP A C 1
ATOM 703 O O . ASP A 1 88 ? -29.645 -1.972 8.529 1.00 98.00 88 ASP A O 1
ATOM 707 N N . TYR A 1 89 ? -27.969 -2.204 7.050 1.00 97.56 89 TYR A N 1
ATOM 708 C CA . TYR A 1 89 ? -27.579 -3.530 7.500 1.00 97.56 89 TYR A CA 1
ATOM 709 C C . TYR A 1 89 ? -26.962 -3.496 8.908 1.00 97.56 89 TYR A C 1
ATOM 711 O O . TYR A 1 89 ? -27.482 -4.144 9.822 1.00 97.56 89 TYR A O 1
ATOM 719 N N . ASP A 1 90 ? -25.896 -2.713 9.105 1.00 96.94 90 ASP A N 1
ATOM 720 C CA . ASP A 1 90 ? -25.164 -2.679 10.377 1.00 96.94 90 ASP A CA 1
ATOM 721 C C . ASP A 1 90 ? -25.975 -1.991 11.484 1.00 96.94 90 ASP A C 1
ATOM 723 O O . ASP A 1 90 ? -26.184 -2.569 12.555 1.00 96.94 90 ASP A O 1
ATOM 727 N N . PHE A 1 91 ? -26.516 -0.794 11.229 1.00 98.25 91 PHE A N 1
ATOM 728 C CA . PHE A 1 91 ? -27.268 -0.050 12.243 1.00 98.25 91 PHE A CA 1
ATOM 729 C C . PHE A 1 91 ? -28.619 -0.699 12.563 1.00 98.25 91 PHE A C 1
ATOM 731 O O . PHE A 1 91 ? -29.096 -0.587 13.696 1.00 98.25 91 PHE A O 1
ATOM 738 N N . GLY A 1 92 ? -29.200 -1.462 11.631 1.00 97.81 92 GLY A N 1
ATOM 739 C CA . GLY A 1 92 ? -30.353 -2.317 11.907 1.00 97.81 92 GLY A CA 1
ATOM 740 C C . GLY A 1 92 ? -30.040 -3.401 12.946 1.00 97.81 92 GLY A C 1
ATOM 741 O O . GLY A 1 92 ? -30.795 -3.582 13.908 1.00 97.81 92 GLY A O 1
ATOM 742 N N . LEU A 1 93 ? -28.898 -4.083 12.807 1.00 97.56 93 LEU A N 1
ATOM 743 C CA . LEU A 1 93 ? -28.428 -5.084 13.772 1.00 97.56 93 LEU A CA 1
ATOM 744 C C . LEU A 1 93 ? -28.032 -4.461 15.117 1.00 97.56 93 LEU A C 1
ATOM 746 O O . LEU A 1 93 ? -28.356 -5.022 16.168 1.00 97.56 93 LEU A O 1
ATOM 750 N N . MET A 1 94 ? -27.372 -3.302 15.103 1.00 98.31 94 MET A N 1
ATOM 751 C CA . MET A 1 94 ? -27.018 -2.546 16.310 1.00 98.31 94 MET A CA 1
ATOM 752 C C . MET A 1 94 ? -28.263 -2.108 17.081 1.00 98.31 94 MET A C 1
ATOM 754 O O . MET A 1 94 ? -28.361 -2.308 18.294 1.00 98.31 94 MET A O 1
ATOM 758 N N . LYS A 1 95 ? -29.266 -1.572 16.375 1.00 98.06 95 LYS A N 1
ATOM 759 C CA . LYS A 1 95 ? -30.536 -1.175 16.981 1.00 98.06 95 LYS A CA 1
ATOM 760 C C . LYS A 1 95 ? -31.247 -2.363 17.617 1.00 98.06 95 LYS A C 1
ATOM 762 O O . LYS A 1 95 ? -31.768 -2.232 18.725 1.00 98.06 95 LYS A O 1
ATOM 767 N N . ALA A 1 96 ? -31.242 -3.519 16.953 1.00 97.50 96 ALA A N 1
ATOM 768 C CA . ALA A 1 96 ? -31.813 -4.748 17.497 1.00 97.50 96 ALA A CA 1
ATOM 769 C C . ALA A 1 96 ? -31.101 -5.216 18.781 1.00 97.50 96 ALA A C 1
ATOM 771 O O . ALA A 1 96 ? -31.762 -5.746 19.675 1.00 97.50 96 ALA A O 1
ATOM 772 N N . ALA A 1 97 ? -29.794 -4.963 18.908 1.00 97.00 97 ALA A N 1
ATOM 773 C CA . ALA A 1 97 ? -29.036 -5.230 20.130 1.00 97.00 97 ALA A CA 1
ATOM 774 C C . ALA A 1 97 ? -29.277 -4.198 21.245 1.00 97.00 97 ALA A C 1
ATOM 776 O O . ALA A 1 97 ? -28.981 -4.461 22.404 1.00 97.00 97 ALA A O 1
ATOM 777 N N . GLY A 1 98 ? -29.834 -3.026 20.937 1.00 97.75 98 GLY A N 1
ATOM 778 C CA . GLY A 1 98 ? -30.008 -1.944 21.910 1.00 97.75 98 GLY A CA 1
ATOM 779 C C . GLY A 1 98 ? -28.814 -0.991 22.009 1.00 97.75 98 GLY A C 1
ATOM 780 O O . GLY A 1 98 ? -28.747 -0.213 22.963 1.00 97.75 98 GLY A O 1
ATOM 781 N N . VAL A 1 99 ? -27.914 -1.013 21.020 1.00 98.56 99 VAL A N 1
ATOM 782 C CA . VAL A 1 99 ? -26.908 0.041 20.826 1.00 98.56 99 VAL A CA 1
ATOM 783 C C . VAL A 1 99 ? -27.629 1.374 20.638 1.00 98.56 99 VAL A C 1
ATOM 785 O O . VAL A 1 99 ? -28.634 1.460 19.925 1.00 98.56 99 VAL A O 1
ATOM 788 N N . ASN A 1 100 ? -27.122 2.420 21.285 1.00 98.31 100 ASN A N 1
ATOM 789 C CA . ASN A 1 100 ? -27.656 3.775 21.154 1.00 98.31 100 ASN A CA 1
ATOM 790 C C . ASN A 1 100 ? -26.616 4.799 20.696 1.00 98.31 100 ASN A C 1
ATOM 792 O O . ASN A 1 100 ? -27.002 5.908 20.336 1.00 98.31 100 ASN A O 1
ATOM 796 N N . THR A 1 101 ? -25.331 4.441 20.686 1.00 98.56 101 THR A N 1
ATOM 797 C CA . THR A 1 101 ? -24.246 5.334 20.277 1.00 98.56 101 THR A CA 1
ATOM 798 C C . THR A 1 101 ? -23.199 4.565 19.481 1.00 98.56 101 THR A C 1
ATOM 800 O O . THR A 1 101 ? -22.938 3.405 19.776 1.00 98.56 101 THR A O 1
ATOM 803 N N . VAL A 1 102 ? -22.564 5.210 18.510 1.00 98.19 102 VAL A N 1
ATOM 804 C CA . VAL A 1 102 ? -21.361 4.698 17.844 1.00 98.19 102 VAL A CA 1
ATOM 805 C C . VAL A 1 102 ? -20.223 5.706 17.907 1.00 98.19 102 VAL A C 1
ATOM 807 O O . VAL A 1 102 ? -20.436 6.920 18.001 1.00 98.19 102 VAL A O 1
ATOM 810 N N . ARG A 1 103 ? -19.007 5.182 17.830 1.00 96.19 103 ARG A N 1
ATOM 811 C CA . ARG A 1 103 ? -17.774 5.929 17.595 1.00 96.19 103 ARG A CA 1
ATOM 812 C C . ARG A 1 103 ? -17.103 5.314 16.366 1.00 96.19 103 ARG A C 1
ATOM 814 O O . ARG A 1 103 ? -17.186 4.111 16.166 1.00 96.19 103 ARG A O 1
ATOM 821 N N . SER A 1 104 ? -16.501 6.137 15.516 1.00 87.00 104 SER A N 1
ATOM 822 C CA . SER A 1 104 ? -15.832 5.701 14.284 1.00 87.00 104 SER A CA 1
ATOM 823 C C . SER A 1 104 ? -14.542 6.489 14.101 1.00 87.00 104 SER A C 1
ATOM 825 O O . SER A 1 104 ? -14.521 7.691 14.381 1.00 87.00 104 SER A O 1
ATOM 827 N N . PHE A 1 105 ? -13.493 5.832 13.602 1.00 76.75 105 PHE A N 1
ATOM 828 C CA . PHE A 1 105 ? -12.231 6.484 13.236 1.00 76.75 105 PHE A CA 1
ATOM 829 C C . PHE A 1 105 ? -12.331 7.225 11.897 1.00 76.75 105 PHE A C 1
ATOM 831 O O . PHE A 1 105 ? -11.741 8.291 11.727 1.00 76.75 105 PHE A O 1
ATOM 838 N N . SER A 1 106 ? -13.134 6.712 10.960 1.00 76.56 106 SER A N 1
ATOM 839 C CA . SER A 1 106 ? -13.476 7.423 9.727 1.00 76.56 106 SER A CA 1
ATOM 840 C C . SER A 1 106 ? -14.607 8.417 9.995 1.00 76.56 106 SER A C 1
ATOM 842 O O . SER A 1 106 ? -15.639 8.067 10.577 1.00 76.56 106 SER A O 1
ATOM 844 N N . PHE A 1 107 ? -14.456 9.660 9.536 1.00 84.06 107 PHE A N 1
ATOM 845 C CA . PHE A 1 107 ? -15.471 10.692 9.740 1.00 84.06 107 PHE A CA 1
ATOM 846 C C . PHE A 1 107 ? -16.722 10.440 8.898 1.00 84.06 107 PHE A C 1
ATOM 848 O O . PHE A 1 107 ? -16.733 10.676 7.690 1.00 84.06 107 PHE A O 1
ATOM 855 N N . MET A 1 108 ? -17.803 10.021 9.560 1.00 92.69 108 MET A N 1
ATOM 856 C CA . MET A 1 108 ? -19.128 9.948 8.952 1.00 92.69 108 MET A CA 1
ATOM 857 C C . MET A 1 108 ? -19.617 11.353 8.571 1.00 92.69 108 MET A C 1
ATOM 859 O O . MET A 1 108 ? -19.774 12.193 9.456 1.00 92.69 108 MET A O 1
ATOM 863 N N . PRO A 1 109 ? -19.919 11.639 7.289 1.00 94.75 109 PRO A N 1
ATOM 864 C CA . PRO A 1 109 ? -20.438 12.939 6.888 1.00 94.75 109 PRO A CA 1
ATOM 865 C C . PRO A 1 109 ? -21.735 13.296 7.634 1.00 94.75 109 PRO A C 1
ATOM 867 O O . PRO A 1 109 ? -22.573 12.412 7.837 1.00 94.75 109 PRO A O 1
ATOM 870 N N . PRO A 1 110 ? -21.990 14.588 7.935 1.00 95.75 110 PRO A N 1
ATOM 871 C CA . PRO A 1 110 ? -23.171 15.028 8.687 1.00 95.75 110 PRO A CA 1
ATOM 872 C C . PRO A 1 110 ? -24.514 14.466 8.200 1.00 95.75 110 PRO A C 1
ATOM 874 O O . PRO A 1 110 ? -25.395 14.148 9.002 1.00 95.75 110 PRO A O 1
ATOM 877 N N . LYS A 1 111 ? -24.668 14.295 6.877 1.00 96.12 111 LYS A N 1
ATOM 878 C CA . LYS A 1 111 ? -25.887 13.732 6.275 1.00 96.12 111 LYS A CA 1
ATOM 879 C C . LYS A 1 111 ? -26.162 12.297 6.739 1.00 96.12 111 LYS A C 1
ATOM 881 O O . LYS A 1 111 ? -27.316 11.943 6.958 1.00 96.12 111 LYS A O 1
ATOM 886 N N . TRP A 1 112 ? -25.114 11.491 6.897 1.00 97.06 112 TRP A N 1
ATOM 887 C CA . TRP A 1 112 ? -25.223 10.088 7.287 1.00 97.06 112 TRP A CA 1
ATOM 888 C C . TRP A 1 112 ? -25.366 9.931 8.799 1.00 97.06 112 TRP A C 1
ATOM 890 O O . TRP A 1 112 ? -26.146 9.087 9.221 1.00 97.06 112 TRP A O 1
ATOM 900 N N . ILE A 1 113 ? -24.753 10.815 9.597 1.00 97.38 113 ILE A N 1
ATOM 901 C CA . ILE A 1 113 ? -25.017 10.895 11.046 1.00 97.38 113 ILE A CA 1
ATOM 902 C C . ILE A 1 113 ? -26.501 11.182 11.285 1.00 97.38 113 ILE A C 1
ATOM 904 O O . ILE A 1 113 ? -27.171 10.469 12.029 1.00 97.38 113 ILE A O 1
ATOM 908 N N . THR A 1 114 ? -27.036 12.184 10.580 1.00 97.38 114 THR A N 1
ATOM 909 C CA . THR A 1 114 ? -28.455 12.548 10.671 1.00 97.38 114 THR A CA 1
ATOM 910 C C . THR A 1 114 ? -29.353 11.382 10.250 1.00 97.38 114 THR A C 1
ATOM 912 O O . THR A 1 114 ? -30.352 11.113 10.912 1.00 97.38 114 THR A O 1
ATOM 915 N N . TYR A 1 115 ? -28.999 10.675 9.171 1.00 97.81 115 TYR A N 1
ATOM 916 C CA . TYR A 1 115 ? -29.732 9.498 8.698 1.00 97.81 115 TYR A CA 1
ATOM 917 C C . TYR A 1 115 ? -29.767 8.382 9.749 1.00 97.81 115 TYR A C 1
ATOM 919 O O . TYR A 1 115 ? -30.843 7.927 10.129 1.00 97.81 115 TYR A O 1
ATOM 927 N N . VAL A 1 116 ? -28.600 7.991 10.267 1.00 97.94 116 VAL A N 1
ATOM 928 C CA . VAL A 1 116 ? -28.466 6.957 11.301 1.00 97.94 116 VAL A CA 1
ATOM 929 C C . VAL A 1 116 ? -29.269 7.320 12.550 1.00 97.94 116 VAL A C 1
ATOM 931 O O . VAL A 1 116 ? -29.995 6.486 13.097 1.00 97.94 116 VAL A O 1
ATOM 934 N N . TYR A 1 117 ? -29.192 8.578 12.980 1.00 97.56 117 TYR A N 1
ATOM 935 C CA . TYR A 1 117 ? -29.938 9.055 14.133 1.00 97.56 117 TYR A CA 1
ATOM 936 C C . TYR A 1 117 ? -31.453 9.025 13.905 1.00 97.56 117 TYR A C 1
ATOM 938 O O . TYR A 1 117 ? -32.195 8.573 14.773 1.00 97.56 117 TYR A O 1
ATOM 946 N N . GLN A 1 118 ? -31.935 9.456 12.740 1.00 97.12 118 GLN A N 1
ATOM 947 C CA . GLN A 1 118 ? -33.371 9.505 12.457 1.00 97.12 118 GLN A CA 1
ATOM 948 C C . GLN A 1 118 ? -33.989 8.116 12.264 1.00 97.12 118 GLN A C 1
ATOM 950 O O . GLN A 1 118 ? -35.081 7.868 12.774 1.00 97.12 118 GLN A O 1
ATOM 955 N N . GLU A 1 119 ? -33.297 7.213 11.569 1.00 98.06 119 GLU A N 1
ATOM 956 C CA . GLU A 1 119 ? -33.820 5.877 11.261 1.00 98.06 119 GLU A CA 1
ATOM 957 C C . GLU A 1 119 ? -33.623 4.891 12.421 1.00 98.06 119 GLU A C 1
ATOM 959 O O . GLU A 1 119 ? -34.514 4.097 12.731 1.00 98.06 119 GLU A O 1
ATOM 964 N N . TYR A 1 120 ? -32.480 4.961 13.112 1.00 98.06 120 TYR A N 1
ATOM 965 C CA . TYR A 1 120 ? -32.104 3.979 14.133 1.00 98.06 120 TYR A CA 1
ATOM 966 C C . TYR A 1 120 ? -32.062 4.560 15.551 1.00 98.06 120 TYR A C 1
ATOM 968 O O . TYR A 1 120 ? -32.051 3.808 16.530 1.00 98.06 120 TYR A O 1
ATOM 976 N N . GLY A 1 121 ? -32.111 5.883 15.725 1.00 97.12 121 GLY A N 1
ATOM 977 C CA . GLY A 1 121 ? -32.000 6.521 17.041 1.00 97.12 121 GLY A CA 1
ATOM 978 C C . GLY A 1 121 ? -30.624 6.328 17.677 1.00 97.12 121 GLY A C 1
ATOM 979 O O . GLY A 1 121 ? -30.538 6.263 18.903 1.00 97.12 121 GLY A O 1
ATOM 980 N N . ILE A 1 122 ? -29.588 6.157 16.853 1.00 98.50 122 ILE A N 1
ATOM 981 C CA . ILE A 1 122 ? -28.205 5.944 17.281 1.00 98.50 122 ILE A CA 1
ATOM 982 C C . ILE A 1 122 ? -27.437 7.258 17.105 1.00 98.50 122 ILE A C 1
ATOM 984 O O . ILE A 1 122 ? -27.446 7.840 16.024 1.00 98.50 122 ILE A O 1
ATOM 988 N N . MET A 1 123 ? -26.814 7.751 18.176 1.00 98.25 123 MET A N 1
ATOM 989 C CA . MET A 1 123 ? -26.002 8.973 18.158 1.00 98.25 123 MET A CA 1
ATOM 990 C C . MET A 1 123 ? -24.542 8.663 17.797 1.00 98.25 123 MET A C 1
ATOM 992 O O . MET A 1 123 ? -24.105 7.520 17.883 1.00 98.25 123 MET A O 1
ATOM 996 N N . THR A 1 124 ? -23.772 9.672 17.394 1.00 98.06 124 THR A N 1
ATOM 997 C CA . THR A 1 124 ? -22.383 9.524 16.933 1.00 98.06 124 THR A CA 1
ATOM 998 C C . THR A 1 124 ? -21.433 10.411 17.734 1.00 98.06 124 THR A C 1
ATOM 1000 O O . THR A 1 124 ? -21.701 11.597 17.938 1.00 98.06 124 THR A O 1
ATOM 1003 N N . VAL A 1 125 ? -20.300 9.856 18.162 1.00 98.19 125 VAL A N 1
ATOM 1004 C CA . VAL A 1 125 ? -19.161 10.627 18.681 1.00 98.19 125 VAL A CA 1
ATOM 1005 C C . VAL A 1 125 ? -18.305 11.112 17.517 1.00 98.19 125 VAL A C 1
ATOM 1007 O O . VAL A 1 125 ? -17.905 10.321 16.666 1.00 98.19 125 VAL A O 1
ATOM 1010 N N . ILE A 1 126 ? -17.952 12.396 17.521 1.00 97.31 126 ILE A N 1
ATOM 1011 C CA . ILE A 1 126 ? -16.953 12.943 16.600 1.00 97.31 126 ILE A CA 1
ATOM 1012 C C . ILE A 1 126 ? -15.575 12.814 17.253 1.00 97.31 126 ILE A C 1
ATOM 1014 O O . ILE A 1 126 ? -15.297 13.505 18.236 1.00 97.31 126 ILE A O 1
ATOM 1018 N N . ASN A 1 127 ? -14.726 11.922 16.731 1.00 95.88 127 ASN A N 1
ATOM 1019 C CA . ASN A 1 127 ? -13.431 11.593 17.335 1.00 95.88 127 ASN A CA 1
ATOM 1020 C C . ASN A 1 127 ? -12.220 11.897 16.429 1.00 95.88 127 ASN A C 1
ATOM 1022 O O . ASN A 1 127 ? -11.638 10.998 15.828 1.00 95.88 127 ASN A O 1
ATOM 1026 N N . PRO A 1 128 ? -11.797 13.163 16.326 1.00 94.38 128 PRO A N 1
ATOM 1027 C CA . PRO A 1 128 ? -10.532 13.501 15.686 1.00 94.38 128 PRO A CA 1
ATOM 1028 C C . PRO A 1 128 ? -9.299 13.042 16.477 1.00 94.38 128 PRO A C 1
ATOM 1030 O O . PRO A 1 128 ? -9.131 13.376 17.647 1.00 94.38 128 PRO A O 1
ATOM 1033 N N . LEU A 1 129 ? -8.369 12.377 15.786 1.00 91.81 129 LEU A N 1
ATOM 1034 C CA . LEU A 1 129 ? -7.183 11.725 16.368 1.00 91.81 129 LEU A CA 1
ATOM 1035 C C . LEU A 1 129 ? -6.052 12.669 16.796 1.00 91.81 129 LEU A C 1
ATOM 1037 O O . LEU A 1 129 ? -5.120 12.245 17.479 1.00 91.81 129 LEU A O 1
ATOM 1041 N N . MET A 1 130 ? -6.107 13.937 16.380 1.00 91.94 130 MET A N 1
ATOM 1042 C CA . MET A 1 130 ? -5.206 15.006 16.831 1.00 91.94 130 MET A CA 1
ATOM 1043 C C . MET A 1 130 ? -3.701 14.638 16.773 1.00 91.94 130 MET A C 1
ATOM 1045 O O . MET A 1 130 ? -2.939 14.873 17.714 1.00 91.94 130 MET A O 1
ATOM 1049 N N . GLY A 1 131 ? -3.279 14.035 15.655 1.00 89.62 131 GLY A N 1
ATOM 1050 C CA . GLY A 1 131 ? -1.877 13.710 15.352 1.00 89.62 131 GLY A CA 1
ATOM 1051 C C . GLY A 1 131 ? -1.356 12.365 15.878 1.00 89.62 131 GLY A C 1
ATOM 1052 O O . GLY A 1 131 ? -0.181 12.068 15.695 1.00 89.62 131 GLY A O 1
ATOM 1053 N N . ARG A 1 132 ? -2.184 11.509 16.500 1.00 89.00 132 ARG A N 1
ATOM 1054 C CA . ARG A 1 132 ? -1.718 10.230 17.090 1.00 89.00 132 ARG A CA 1
ATOM 1055 C C . ARG A 1 132 ? -0.868 9.352 16.153 1.00 89.00 132 ARG A C 1
ATOM 1057 O O . ARG A 1 132 ? 0.102 8.753 16.623 1.00 89.00 132 ARG A O 1
ATOM 1064 N N . TYR A 1 133 ? -1.264 9.246 14.885 1.00 85.88 133 TYR A N 1
ATOM 1065 C CA . TYR A 1 133 ? -0.634 8.386 13.870 1.00 85.88 133 TYR A CA 1
ATOM 1066 C C . TYR A 1 133 ? 0.112 9.195 12.797 1.00 85.88 133 TYR A C 1
ATOM 1068 O O . TYR A 1 133 ? 0.329 8.721 11.687 1.00 85.88 133 TYR A O 1
ATOM 1076 N N . GLY A 1 134 ? 0.488 10.429 13.133 1.00 86.12 134 GLY A N 1
ATOM 1077 C CA . GLY A 1 134 ? 1.113 11.375 12.221 1.00 86.12 134 GLY A CA 1
ATOM 1078 C C . GLY A 1 134 ? 0.145 12.429 11.687 1.00 86.12 134 GLY A C 1
ATOM 1079 O O . GLY A 1 134 ? -1.077 12.323 11.821 1.00 86.12 134 GLY A O 1
ATOM 1080 N N . TYR A 1 135 ? 0.710 13.513 11.157 1.00 86.50 135 TYR A N 1
ATOM 1081 C CA . TYR A 1 135 ? -0.056 14.647 10.646 1.00 86.50 135 TYR A CA 1
ATOM 1082 C C . TYR A 1 135 ? 0.733 15.439 9.601 1.00 86.50 135 TYR A C 1
ATOM 1084 O O . TYR A 1 135 ? 1.954 15.572 9.704 1.00 86.50 135 TYR A O 1
ATOM 1092 N N . ASN A 1 136 ? 0.035 16.021 8.625 1.00 81.25 136 ASN A N 1
ATOM 1093 C CA . ASN A 1 136 ? 0.637 16.959 7.681 1.00 81.25 136 ASN A CA 1
ATOM 1094 C C . ASN A 1 136 ? 0.776 18.339 8.334 1.00 81.25 136 ASN A C 1
ATOM 1096 O O . ASN A 1 136 ? -0.213 19.000 8.637 1.00 81.25 136 ASN A O 1
ATOM 1100 N N . VAL A 1 137 ? 2.014 18.793 8.530 1.00 81.88 137 VAL A N 1
ATOM 1101 C CA . VAL A 1 137 ? 2.329 20.097 9.127 1.00 81.88 137 VAL A CA 1
ATOM 1102 C C . VAL A 1 137 ? 3.215 20.871 8.158 1.00 81.88 137 VAL A C 1
ATOM 1104 O O . VAL A 1 137 ? 4.301 20.428 7.792 1.00 81.88 137 VAL A O 1
ATOM 1107 N N . GLY A 1 138 ? 2.738 22.027 7.688 1.00 73.75 138 GLY A N 1
ATOM 1108 C CA . GLY A 1 138 ? 3.493 22.872 6.753 1.00 73.75 138 GLY A CA 1
ATOM 1109 C C . GLY A 1 138 ? 3.803 22.224 5.393 1.00 73.75 138 GLY A C 1
ATOM 1110 O O . GLY A 1 138 ? 4.783 22.605 4.761 1.00 73.75 138 GLY A O 1
ATOM 1111 N N . GLY A 1 139 ? 2.999 21.253 4.942 1.00 66.88 139 GLY A N 1
ATOM 1112 C CA . GLY A 1 139 ? 3.254 20.502 3.701 1.00 66.88 139 GLY A CA 1
ATOM 1113 C C . GLY A 1 139 ? 4.232 19.336 3.847 1.00 66.88 139 GLY A C 1
ATOM 1114 O O . GLY A 1 139 ? 4.713 18.804 2.852 1.00 66.88 139 GLY A O 1
ATOM 1115 N N . LYS A 1 140 ? 4.567 18.952 5.082 1.00 69.06 140 LYS A N 1
ATOM 1116 C CA . LYS A 1 140 ? 5.390 17.782 5.382 1.00 69.06 140 LYS A CA 1
ATOM 1117 C C . LYS A 1 140 ? 4.592 16.807 6.238 1.00 69.06 140 LYS A C 1
ATOM 1119 O O . LYS A 1 140 ? 4.076 17.196 7.285 1.00 69.06 140 LYS A O 1
ATOM 1124 N N . TRP A 1 141 ? 4.559 15.541 5.833 1.00 79.12 141 TRP A N 1
ATOM 1125 C CA . TRP A 1 141 ? 4.072 14.467 6.691 1.00 79.12 141 TRP A CA 1
ATOM 1126 C C . TRP A 1 141 ? 5.032 14.270 7.867 1.00 79.12 141 TRP A C 1
ATOM 1128 O O . TRP A 1 141 ? 6.230 14.029 7.679 1.00 79.12 141 TRP A O 1
ATOM 1138 N N . ILE A 1 142 ? 4.518 14.404 9.087 1.00 77.62 142 ILE A N 1
ATOM 1139 C CA . ILE A 1 142 ? 5.259 14.153 10.320 1.00 77.62 142 ILE A CA 1
ATOM 1140 C C . ILE A 1 142 ? 4.700 12.870 10.945 1.00 77.62 142 ILE A C 1
ATOM 1142 O O . ILE A 1 142 ? 3.580 12.909 11.448 1.00 77.62 142 ILE A O 1
ATOM 1146 N N . PRO A 1 143 ? 5.455 11.755 10.968 1.00 73.69 143 PRO A N 1
ATOM 1147 C CA . PRO A 1 143 ? 4.961 10.481 11.501 1.00 73.69 143 PRO A CA 1
ATOM 1148 C C . PRO A 1 143 ? 4.829 10.477 13.033 1.00 73.69 143 PRO A C 1
ATOM 1150 O O . PRO A 1 143 ? 3.990 9.769 13.580 1.00 73.69 143 PRO A O 1
ATOM 1153 N N . PHE A 1 144 ? 5.632 11.287 13.735 1.00 83.75 144 PHE A N 1
ATOM 1154 C CA . PHE A 1 144 ? 5.580 11.444 15.191 1.00 83.75 144 PHE A CA 1
ATOM 1155 C C . PHE A 1 144 ? 5.319 12.905 15.549 1.00 83.75 144 PHE A C 1
ATOM 1157 O O . PHE A 1 144 ? 6.211 13.746 15.436 1.00 83.75 144 PHE A O 1
ATOM 1164 N N . THR A 1 145 ? 4.096 13.214 15.967 1.00 86.81 145 THR A N 1
ATOM 1165 C CA . THR A 1 145 ? 3.681 14.585 16.275 1.00 86.81 145 THR A CA 1
ATOM 1166 C C . THR A 1 145 ? 4.417 15.146 17.494 1.00 86.81 145 THR A C 1
ATOM 1168 O O . THR A 1 145 ? 4.309 14.620 18.601 1.00 86.81 145 THR A O 1
ATOM 1171 N N . ASP A 1 146 ? 5.134 16.252 17.286 1.00 89.75 146 ASP A N 1
ATOM 1172 C CA . ASP A 1 146 ? 5.733 17.060 18.347 1.00 89.75 146 ASP A CA 1
ATOM 1173 C C . ASP A 1 146 ? 4.720 18.104 18.838 1.00 89.75 146 ASP A C 1
ATOM 1175 O O . ASP A 1 146 ? 4.449 19.108 18.181 1.00 89.75 146 ASP A O 1
ATOM 1179 N N . TYR A 1 147 ? 4.149 17.871 20.020 1.00 92.75 147 TYR A N 1
ATOM 1180 C CA . TYR A 1 147 ? 3.149 18.764 20.612 1.00 92.75 147 TYR A CA 1
ATOM 1181 C C . TYR A 1 147 ? 3.735 20.063 21.196 1.00 92.75 147 TYR A C 1
ATOM 1183 O O . TYR A 1 147 ? 2.967 20.933 21.627 1.00 92.75 147 TYR A O 1
ATOM 1191 N N . SER A 1 148 ? 5.064 20.204 21.247 1.00 91.50 148 SER A N 1
ATOM 1192 C CA . SER A 1 148 ? 5.748 21.429 21.677 1.00 91.50 148 SER A CA 1
ATOM 1193 C C . SER A 1 148 ? 5.990 22.414 20.531 1.00 91.50 148 SER A C 1
ATOM 1195 O O . SER A 1 148 ? 6.044 23.619 20.777 1.00 91.50 148 SER A O 1
ATOM 1197 N N . ASP A 1 149 ? 6.054 21.925 19.290 1.00 91.75 149 ASP A N 1
ATOM 1198 C CA . ASP A 1 149 ? 6.283 22.741 18.097 1.00 91.75 149 ASP A CA 1
ATOM 1199 C C . ASP A 1 149 ? 5.110 23.697 17.801 1.00 91.75 149 ASP A C 1
ATOM 1201 O O . ASP A 1 149 ? 3.952 23.292 17.673 1.00 91.75 149 ASP A O 1
ATOM 1205 N N . GLU A 1 150 ? 5.401 24.993 17.656 1.00 92.94 150 GLU A N 1
ATOM 1206 C CA . GLU A 1 150 ? 4.378 26.035 17.493 1.00 92.94 150 GLU A CA 1
ATOM 1207 C C . GLU A 1 150 ? 3.555 25.873 16.206 1.00 92.94 150 GLU A C 1
ATOM 1209 O O . GLU A 1 150 ? 2.340 26.117 16.209 1.00 92.94 150 GLU A O 1
ATOM 1214 N N . LEU A 1 151 ? 4.190 25.446 15.107 1.00 88.69 151 LEU A N 1
ATOM 1215 C CA . LEU A 1 151 ? 3.507 25.242 13.830 1.00 88.69 151 LEU A CA 1
ATOM 1216 C C . LEU A 1 151 ? 2.554 24.045 13.912 1.00 88.69 151 LEU A C 1
ATOM 1218 O O . LEU A 1 151 ? 1.399 24.150 13.492 1.00 88.69 151 LEU A O 1
ATOM 1222 N N . THR A 1 152 ? 3.004 22.944 14.510 1.00 92.12 152 THR A N 1
ATOM 1223 C CA . THR A 1 152 ? 2.202 21.743 14.771 1.00 92.12 152 THR A CA 1
ATOM 1224 C C . THR A 1 152 ? 0.993 22.075 15.639 1.00 92.12 152 THR A C 1
ATOM 1226 O O . THR A 1 152 ? -0.140 21.777 15.259 1.00 92.12 152 THR A O 1
ATOM 1229 N N . ARG A 1 153 ? 1.199 22.775 16.761 1.00 95.88 153 ARG A N 1
ATOM 1230 C CA . ARG A 1 153 ? 0.113 23.207 17.657 1.00 95.88 153 ARG A CA 1
ATOM 1231 C C . ARG A 1 153 ? -0.920 24.075 16.942 1.00 95.88 153 ARG A C 1
ATOM 1233 O O . ARG A 1 153 ? -2.121 23.843 17.083 1.00 95.88 153 ARG A O 1
ATOM 1240 N N . THR A 1 154 ? -0.460 25.059 16.167 1.00 95.94 154 THR A N 1
ATOM 1241 C CA . THR A 1 154 ? -1.335 25.971 15.415 1.00 95.94 154 THR A CA 1
ATOM 1242 C C . THR A 1 154 ? -2.145 25.218 14.360 1.00 95.94 154 THR A C 1
ATOM 1244 O O . THR A 1 154 ? -3.348 25.453 14.241 1.00 95.94 154 THR A O 1
ATOM 1247 N N . THR A 1 155 ? -1.503 24.296 13.638 1.00 94.31 155 THR A N 1
ATOM 1248 C CA . THR A 1 155 ? -2.131 23.468 12.598 1.00 94.31 155 THR A CA 1
ATOM 1249 C C . THR A 1 155 ? -3.210 22.575 13.204 1.00 94.31 155 THR A C 1
ATOM 1251 O O . THR A 1 155 ? -4.381 22.716 12.863 1.00 94.31 155 THR A O 1
ATOM 1254 N N . LEU A 1 156 ? -2.855 21.759 14.205 1.00 96.00 156 LEU A N 1
ATOM 1255 C CA . LEU A 1 156 ? -3.802 20.868 14.878 1.00 96.00 156 LEU A CA 1
ATOM 1256 C C . LEU A 1 156 ? -4.986 21.643 15.455 1.00 96.00 156 LEU A C 1
ATOM 1258 O O . LEU A 1 156 ? -6.134 21.276 15.228 1.00 96.00 156 LEU A O 1
ATOM 1262 N N . LYS A 1 157 ? -4.735 22.746 16.169 1.00 97.56 157 LYS A N 1
ATOM 1263 C CA . LYS A 1 157 ? -5.812 23.557 16.742 1.00 97.56 157 LYS A CA 1
ATOM 1264 C C . LYS A 1 157 ? -6.765 24.085 15.676 1.00 97.56 157 LYS A C 1
ATOM 1266 O O . LYS A 1 157 ? -7.974 24.011 15.874 1.00 97.56 157 LYS A O 1
ATOM 1271 N N . LYS A 1 158 ? -6.239 24.636 14.581 1.00 96.62 158 LYS A N 1
ATOM 1272 C CA . LYS A 1 158 ? -7.053 25.145 13.473 1.00 96.62 158 LYS A CA 1
ATOM 1273 C C . LYS A 1 158 ? -7.950 24.038 12.916 1.00 96.62 158 LYS A C 1
ATOM 1275 O O . LYS A 1 158 ? -9.163 24.220 12.864 1.00 96.62 158 LYS A O 1
ATOM 1280 N N . ASP A 1 159 ? -7.366 22.894 12.588 1.00 94.62 159 ASP A N 1
ATOM 1281 C CA . ASP A 1 159 ? -8.071 21.807 11.911 1.00 94.62 159 ASP A CA 1
ATOM 1282 C C . ASP A 1 159 ? -9.117 21.149 12.832 1.00 94.62 159 ASP A C 1
ATOM 1284 O O . ASP A 1 159 ? -10.224 20.825 12.401 1.00 94.62 159 ASP A O 1
ATOM 1288 N N . MET A 1 160 ? -8.840 21.046 14.141 1.00 96.62 160 MET A N 1
ATOM 1289 C CA . MET A 1 160 ? -9.832 20.587 15.124 1.00 96.62 160 MET A CA 1
ATOM 1290 C C . MET A 1 160 ? -11.039 21.532 15.210 1.00 96.62 160 MET A C 1
ATOM 1292 O O . MET A 1 160 ? -12.175 21.075 15.325 1.00 96.62 160 MET A O 1
ATOM 1296 N N . LEU A 1 161 ? -10.815 22.849 15.158 1.00 97.81 161 LEU A N 1
ATOM 1297 C CA . LEU A 1 161 ? -11.901 23.833 15.207 1.00 97.81 161 LEU A CA 1
ATOM 1298 C C . LEU A 1 161 ? -12.729 23.844 13.917 1.00 97.81 161 LEU A C 1
ATOM 1300 O O . LEU A 1 161 ? -13.939 24.049 13.989 1.00 97.81 161 LEU A O 1
ATOM 1304 N N . GLU A 1 162 ? -12.116 23.577 12.761 1.00 96.69 162 GLU A N 1
ATOM 1305 C CA . GLU A 1 162 ? -12.837 23.386 11.494 1.00 96.69 162 GLU A CA 1
ATOM 1306 C C . GLU A 1 162 ? -13.781 22.172 11.564 1.00 96.69 162 GLU A C 1
ATOM 1308 O O . GLU A 1 162 ? -14.939 22.273 11.156 1.00 96.69 162 GLU A O 1
ATOM 1313 N N . LEU A 1 163 ? -13.344 21.060 12.171 1.00 95.38 163 LEU A N 1
ATOM 1314 C CA . LEU A 1 163 ? -14.204 19.893 12.408 1.00 95.38 163 LEU A CA 1
ATOM 1315 C C . LEU A 1 163 ? -15.353 20.207 13.376 1.00 95.38 163 LEU A C 1
ATOM 1317 O O . LEU A 1 163 ? -16.499 19.844 13.114 1.00 95.38 163 LEU A O 1
ATOM 1321 N N . VAL A 1 164 ? -15.091 20.920 14.475 1.00 97.25 164 VAL A N 1
ATOM 1322 C CA . VAL A 1 164 ? -16.164 21.344 15.395 1.00 97.25 164 VAL A CA 1
ATOM 1323 C C . VAL A 1 164 ? -17.187 22.215 14.666 1.00 97.25 164 VAL A C 1
ATOM 1325 O O . VAL A 1 164 ? -18.389 21.976 14.778 1.00 97.25 164 VAL A O 1
ATOM 1328 N N . GLU A 1 165 ? -16.730 23.177 13.861 1.00 97.12 165 GLU A N 1
ATOM 1329 C CA . GLU A 1 165 ? -17.609 24.042 13.069 1.00 97.12 165 GLU A CA 1
ATOM 1330 C C . GLU A 1 165 ? -18.477 23.243 12.087 1.00 97.12 165 GLU A C 1
ATOM 1332 O O . GLU A 1 165 ? -19.665 23.538 11.934 1.00 97.12 165 GLU A O 1
ATOM 1337 N N . GLN A 1 166 ? -17.909 22.206 11.466 1.00 95.94 166 GLN A N 1
ATOM 1338 C CA . GLN A 1 166 ? -18.614 21.321 10.543 1.00 95.94 166 GLN A CA 1
ATOM 1339 C C . GLN A 1 166 ? -19.726 20.512 11.229 1.00 95.94 166 GLN A C 1
ATOM 1341 O O . GLN A 1 166 ? -20.805 20.359 10.653 1.00 95.94 166 GLN A O 1
ATOM 1346 N N . TYR A 1 167 ? -19.481 19.985 12.434 1.00 96.38 167 TYR A N 1
ATOM 1347 C CA . TYR A 1 167 ? -20.379 19.010 13.065 1.00 96.38 167 TYR A CA 1
ATOM 1348 C C . TYR A 1 167 ? -21.345 19.590 14.102 1.00 96.38 167 TYR A C 1
ATOM 1350 O O . TYR A 1 167 ? -22.405 18.997 14.291 1.00 96.38 167 TYR A O 1
ATOM 1358 N N . LYS A 1 168 ? -21.063 20.747 14.719 1.00 95.38 168 LYS A N 1
ATOM 1359 C CA . LYS A 1 168 ? -21.830 21.293 15.867 1.00 95.38 168 LYS A CA 1
ATOM 1360 C C . LYS A 1 168 ? -23.349 21.419 15.679 1.00 95.38 168 LYS A C 1
ATOM 1362 O O . LYS A 1 168 ? -24.092 21.464 16.651 1.00 95.38 168 LYS A O 1
ATOM 1367 N N . ASN A 1 169 ? -23.821 21.519 14.434 1.00 95.44 169 ASN A N 1
ATOM 1368 C CA . ASN A 1 169 ? -25.242 21.669 14.096 1.00 95.44 169 ASN A CA 1
ATOM 1369 C C . ASN A 1 169 ? -25.867 20.385 13.519 1.00 95.44 169 ASN A C 1
ATOM 1371 O O . ASN A 1 169 ? -26.942 20.452 12.926 1.00 95.44 169 ASN A O 1
ATOM 1375 N N . THR A 1 170 ? -25.190 19.243 13.628 1.00 96.19 170 THR A N 1
ATOM 1376 C CA . THR A 1 170 ? -25.628 17.971 13.041 1.00 96.19 170 THR A CA 1
ATOM 1377 C C . THR A 1 170 ? -26.491 17.199 14.039 1.00 96.19 170 THR A C 1
ATOM 1379 O O . THR A 1 170 ? -25.965 16.797 15.077 1.00 96.19 170 THR A O 1
ATOM 1382 N N . PRO A 1 171 ? -27.782 16.945 13.746 1.00 96.56 171 PRO A N 1
ATOM 1383 C CA . PRO A 1 171 ? -28.616 16.098 14.593 1.00 96.56 171 PRO A CA 1
ATOM 1384 C C . PRO A 1 171 ? -28.021 14.700 14.750 1.00 96.56 171 PRO A C 1
ATOM 1386 O O . PRO A 1 171 ? -27.598 14.087 13.765 1.00 96.56 171 PRO A O 1
ATOM 1389 N N . GLY A 1 172 ? -28.009 14.197 15.980 1.00 96.25 172 GLY A N 1
ATOM 1390 C CA . GLY A 1 172 ? -27.434 12.900 16.319 1.00 96.25 172 GLY A CA 1
ATOM 1391 C C . GLY A 1 172 ? -25.963 12.931 16.728 1.00 96.25 172 GLY A C 1
ATOM 1392 O O . GLY A 1 172 ? -25.421 11.873 17.039 1.00 96.25 172 GLY A O 1
ATOM 1393 N N . VAL A 1 173 ? -25.302 14.090 16.774 1.00 97.81 173 VAL A N 1
ATOM 1394 C CA . VAL A 1 173 ? -23.977 14.200 17.408 1.00 97.81 173 VAL A CA 1
ATOM 1395 C C . VAL A 1 173 ? -24.132 14.115 18.928 1.00 97.81 173 VAL A C 1
ATOM 1397 O O . VAL A 1 173 ? -24.958 14.801 19.518 1.00 97.81 173 VAL A O 1
ATOM 1400 N N . LEU A 1 174 ? -23.350 13.247 19.576 1.00 98.06 174 LEU A N 1
ATOM 1401 C CA . LEU A 1 174 ? -23.360 13.109 21.035 1.00 98.06 174 LEU A CA 1
ATOM 1402 C C . LEU A 1 174 ? -22.337 14.037 21.698 1.00 98.06 174 LEU A C 1
ATOM 1404 O O . LEU A 1 174 ? -22.655 14.711 22.674 1.00 98.06 174 LEU A O 1
ATOM 1408 N N . MET A 1 175 ? -21.093 14.019 21.214 1.00 98.12 175 MET A N 1
ATOM 1409 C CA . MET A 1 175 ? -19.968 14.749 21.806 1.00 98.12 175 MET A CA 1
ATOM 1410 C C . MET A 1 175 ? -18.756 14.812 20.875 1.00 98.12 175 MET A C 1
ATOM 1412 O O . MET A 1 175 ? -18.694 14.088 19.876 1.00 98.12 175 MET A O 1
ATOM 1416 N N . PHE A 1 176 ? -17.772 15.626 21.261 1.00 98.00 176 PHE A N 1
ATOM 1417 C CA . PHE A 1 176 ? -16.452 15.682 20.635 1.00 98.00 176 PHE A CA 1
ATOM 1418 C C . PHE A 1 176 ? -15.395 15.076 21.561 1.00 98.00 176 PHE A C 1
ATOM 1420 O O . PHE A 1 176 ? -15.229 15.516 22.701 1.00 98.00 176 PHE A O 1
ATOM 1427 N N . ALA A 1 177 ? -14.661 14.087 21.057 1.00 97.50 177 ALA A N 1
ATOM 1428 C CA . ALA A 1 177 ? -13.592 13.413 21.784 1.00 97.50 177 ALA A CA 1
ATOM 1429 C C . ALA A 1 177 ? -12.269 13.608 21.036 1.00 97.50 177 ALA A C 1
ATOM 1431 O O . ALA A 1 177 ? -12.121 13.132 19.917 1.00 97.50 177 ALA A O 1
ATOM 1432 N N . PHE A 1 178 ? -11.314 14.343 21.604 1.00 97.31 178 PHE A N 1
ATOM 1433 C CA . PHE A 1 178 ? -10.039 14.624 20.937 1.00 97.31 178 PHE A CA 1
ATOM 1434 C C . PHE A 1 178 ? -8.968 13.580 21.276 1.00 97.31 178 PHE A C 1
ATOM 1436 O O . PHE A 1 178 ? -8.813 13.176 22.428 1.00 97.31 178 PHE A O 1
ATOM 1443 N N . GLY A 1 179 ? -8.177 13.199 20.275 1.00 94.62 179 GLY A N 1
ATOM 1444 C CA . GLY A 1 179 ? -7.104 12.219 20.414 1.00 94.62 179 GLY A CA 1
ATOM 1445 C C . GLY A 1 179 ? -7.585 10.768 20.374 1.00 94.62 179 GLY A C 1
ATOM 1446 O O . GLY A 1 179 ? -8.779 10.486 20.279 1.00 94.62 179 GLY A O 1
ATOM 1447 N N . ASN A 1 180 ? -6.619 9.856 20.428 1.00 93.94 180 ASN A N 1
ATOM 1448 C CA . ASN A 1 180 ? -6.807 8.432 20.703 1.00 93.94 180 ASN A CA 1
ATOM 1449 C C . ASN A 1 180 ? -5.492 7.897 21.268 1.00 93.94 180 ASN A C 1
ATOM 1451 O O . ASN A 1 180 ? -4.523 7.786 20.524 1.00 93.94 180 ASN A O 1
ATOM 1455 N N . GLU A 1 181 ? -5.408 7.677 22.579 1.00 93.06 181 GLU A N 1
ATOM 1456 C CA . GLU A 1 181 ? -4.195 7.175 23.248 1.00 93.06 181 GLU A CA 1
ATOM 1457 C C . GLU A 1 181 ? -2.913 7.950 22.885 1.00 93.06 181 GLU A C 1
ATOM 1459 O O . GLU A 1 181 ? -1.817 7.395 22.758 1.00 93.06 181 GLU A O 1
ATOM 1464 N N . SER A 1 182 ? -3.031 9.267 22.686 1.00 92.38 182 SER A N 1
ATOM 1465 C CA . SER A 1 182 ? -1.905 10.141 22.321 1.00 92.38 182 SER A CA 1
ATOM 1466 C C . SER A 1 182 ? -0.776 10.113 23.356 1.00 92.38 182 SER A C 1
ATOM 1468 O O . SER A 1 182 ? 0.380 10.352 23.014 1.00 92.38 182 SER A O 1
ATOM 1470 N N . ASN A 1 183 ? -1.081 9.749 24.603 1.00 93.44 183 ASN A N 1
ATOM 1471 C CA . ASN A 1 183 ? -0.114 9.535 25.676 1.00 93.44 183 ASN A CA 1
ATOM 1472 C C . ASN A 1 183 ? 0.809 8.323 25.450 1.00 93.44 183 ASN A C 1
ATOM 1474 O O . ASN A 1 183 ? 1.950 8.355 25.909 1.00 93.44 183 ASN A O 1
ATOM 1478 N N . TYR A 1 184 ? 0.374 7.298 24.710 1.00 87.81 184 TYR A N 1
ATOM 1479 C CA . TYR A 1 184 ? 1.235 6.177 24.312 1.00 87.81 184 TYR A CA 1
ATOM 1480 C C . TYR A 1 184 ? 2.141 6.528 23.118 1.00 87.81 184 TYR A C 1
ATOM 1482 O O . TYR A 1 184 ? 3.132 5.847 22.871 1.00 87.81 184 TYR A O 1
ATOM 1490 N N . GLY A 1 185 ? 1.840 7.611 22.391 1.00 79.94 185 GLY A N 1
ATOM 1491 C CA . GLY A 1 185 ? 2.538 8.037 21.172 1.00 79.94 185 GLY A CA 1
ATOM 1492 C C . GLY A 1 185 ? 3.615 9.116 21.347 1.00 79.94 185 GLY A C 1
ATOM 1493 O O . GLY A 1 185 ? 3.948 9.795 20.377 1.00 79.94 185 GLY A O 1
ATOM 1494 N N . LEU A 1 186 ? 4.163 9.325 22.552 1.00 85.06 186 LEU A N 1
ATOM 1495 C CA . LEU A 1 186 ? 5.102 10.423 22.865 1.00 85.06 186 LEU A CA 1
ATOM 1496 C C . LEU A 1 186 ? 6.559 10.170 22.395 1.00 85.06 186 LEU A C 1
ATOM 1498 O O . LEU A 1 186 ? 7.523 10.382 23.136 1.00 85.06 186 LEU A O 1
ATOM 1502 N N . SER A 1 187 ? 6.727 9.746 21.139 1.00 78.44 187 SER A N 1
ATOM 1503 C CA . SER A 1 187 ? 8.009 9.318 20.547 1.00 78.44 187 SER A CA 1
ATOM 1504 C C . SER A 1 187 ? 8.893 10.456 19.999 1.00 78.44 187 SER A C 1
ATOM 1506 O O . SER A 1 187 ? 10.014 10.200 19.559 1.00 78.44 187 SER A O 1
ATOM 1508 N N . TRP A 1 188 ? 8.432 11.712 20.026 1.00 73.62 188 TRP A N 1
ATOM 1509 C CA . TRP A 1 188 ? 9.186 12.892 19.562 1.00 73.62 188 TRP A CA 1
ATOM 1510 C C . TRP A 1 188 ? 10.304 13.297 20.541 1.00 73.62 188 TRP A C 1
ATOM 1512 O O . TRP A 1 188 ? 10.312 12.848 21.686 1.00 73.62 188 TRP A O 1
ATOM 1522 N N . LYS A 1 189 ? 11.265 14.127 20.113 1.00 64.38 189 LYS A N 1
ATOM 1523 C CA . LYS A 1 189 ? 12.451 14.503 20.912 1.00 64.38 189 LYS A CA 1
ATOM 1524 C C . LYS A 1 189 ? 12.669 16.019 20.944 1.00 64.38 189 LYS A C 1
ATOM 1526 O O . LYS A 1 189 ? 12.426 16.688 19.949 1.00 64.38 189 LYS A O 1
ATOM 1531 N N . SER A 1 190 ? 13.223 16.531 22.046 1.00 62.22 190 SER A N 1
ATOM 1532 C CA . SER A 1 190 ? 13.755 17.902 22.171 1.00 62.22 190 SER A CA 1
ATOM 1533 C C . SER A 1 190 ? 15.066 17.878 22.963 1.00 62.22 190 SER A C 1
ATOM 1535 O O . SER A 1 190 ? 15.237 17.047 23.854 1.00 62.22 190 SER A O 1
ATOM 1537 N N . PHE A 1 191 ? 15.990 18.798 22.668 1.00 54.72 191 PHE A N 1
ATOM 1538 C CA . PHE A 1 191 ? 17.274 18.879 23.373 1.00 54.72 191 PHE A CA 1
ATOM 1539 C C . PHE A 1 191 ? 17.101 19.041 24.892 1.00 54.72 191 PHE A C 1
ATOM 1541 O O . PHE A 1 191 ? 17.822 18.415 25.668 1.00 54.72 191 PHE A O 1
ATOM 1548 N N . GLU A 1 192 ? 16.143 19.857 25.331 1.00 56.19 192 GLU A N 1
ATOM 1549 C CA . GLU A 1 192 ? 15.856 20.073 26.748 1.00 56.19 192 GLU A CA 1
ATOM 1550 C C . GLU A 1 192 ? 15.311 18.809 27.423 1.00 56.19 192 GLU A C 1
ATOM 1552 O O . GLU A 1 192 ? 15.760 18.457 28.513 1.00 56.19 192 GLU A O 1
ATOM 1557 N N . ILE A 1 193 ? 14.390 18.101 26.764 1.00 65.56 193 ILE A N 1
ATOM 1558 C CA . ILE A 1 193 ? 13.741 16.903 27.317 1.00 65.56 193 ILE A CA 1
ATOM 1559 C C . ILE A 1 193 ? 14.708 15.720 27.349 1.00 65.56 193 ILE A C 1
ATOM 1561 O O . ILE A 1 193 ? 14.734 14.967 28.318 1.00 65.56 193 ILE A O 1
ATOM 1565 N N . GLU A 1 194 ? 15.553 15.565 26.333 1.00 75.56 194 GLU A N 1
ATOM 1566 C CA . GLU A 1 194 ? 16.525 14.471 26.295 1.00 75.56 194 GLU A CA 1
ATOM 1567 C C . GLU A 1 194 ? 17.619 14.606 27.373 1.00 75.56 194 GLU A C 1
ATOM 1569 O O . GLU A 1 194 ? 18.243 13.609 27.742 1.00 75.56 194 GLU A O 1
ATOM 1574 N N . ASN A 1 195 ? 17.810 15.800 27.948 1.00 67.94 195 ASN A N 1
ATOM 1575 C CA . ASN A 1 195 ? 18.688 16.008 29.105 1.00 67.94 195 ASN A CA 1
ATOM 1576 C C . ASN A 1 195 ? 18.062 15.572 30.447 1.00 67.94 195 ASN A C 1
ATOM 1578 O O . ASN A 1 195 ? 18.770 15.539 31.456 1.00 67.94 195 ASN A O 1
ATOM 1582 N N . LEU A 1 196 ? 16.770 15.222 30.482 1.00 67.06 196 LEU A N 1
ATOM 1583 C CA . LEU A 1 196 ? 16.108 14.677 31.671 1.00 67.06 196 LEU A CA 1
ATOM 1584 C C . LEU A 1 196 ? 16.393 13.169 31.836 1.00 67.06 196 LEU A C 1
ATOM 1586 O O . LEU A 1 196 ? 16.640 12.473 30.840 1.00 67.06 196 LEU A O 1
ATOM 1590 N N . PRO A 1 197 ? 16.320 12.628 33.070 1.00 74.50 197 PRO A N 1
ATOM 1591 C CA . PRO A 1 197 ? 16.330 11.184 33.309 1.00 74.50 197 PRO A CA 1
ATOM 1592 C C . PRO A 1 197 ? 15.252 10.469 32.483 1.00 74.50 197 PRO A C 1
ATOM 1594 O O . PRO A 1 197 ? 14.144 10.977 32.349 1.00 74.50 197 PRO A O 1
ATOM 1597 N N . GLU A 1 198 ? 15.551 9.280 31.948 1.00 73.69 198 GLU A N 1
ATOM 1598 C CA . GLU A 1 198 ? 14.689 8.562 30.988 1.00 73.69 198 GLU A CA 1
ATOM 1599 C C . GLU A 1 198 ? 13.228 8.407 31.454 1.00 73.69 198 GLU A C 1
ATOM 1601 O O . GLU A 1 198 ? 12.307 8.659 30.680 1.00 73.69 198 GLU A O 1
ATOM 1606 N N . GLY A 1 199 ? 13.009 8.106 32.739 1.00 73.50 199 GLY A N 1
ATOM 1607 C CA . GLY A 1 199 ? 11.670 7.980 33.331 1.00 73.50 199 GLY A CA 1
ATOM 1608 C C . GLY A 1 199 ? 10.888 9.294 33.485 1.00 73.50 199 GLY A C 1
ATOM 1609 O O . GLY A 1 199 ? 9.678 9.257 33.690 1.00 73.50 199 GLY A O 1
ATOM 1610 N N . GLU A 1 200 ? 11.543 10.450 33.366 1.00 82.31 200 GLU A N 1
ATOM 1611 C CA . GLU A 1 200 ? 10.922 11.778 33.493 1.00 82.31 200 GLU A CA 1
ATOM 1612 C C . GLU A 1 200 ? 10.542 12.382 32.130 1.00 82.31 200 GLU A C 1
ATOM 1614 O O . GLU A 1 200 ? 9.665 13.243 32.046 1.00 82.31 200 GLU A O 1
ATOM 1619 N N . ARG A 1 201 ? 11.145 11.897 31.036 1.00 83.94 201 ARG A N 1
ATOM 1620 C CA . ARG A 1 201 ? 11.006 12.481 29.689 1.00 83.94 201 ARG A CA 1
ATOM 1621 C C . ARG A 1 201 ? 9.573 12.466 29.174 1.00 83.94 201 ARG A C 1
ATOM 1623 O O . ARG A 1 201 ? 9.076 13.486 28.707 1.00 83.94 201 ARG A O 1
ATOM 1630 N N . ASN A 1 202 ? 8.895 11.321 29.260 1.00 85.75 202 ASN A N 1
ATOM 1631 C CA . ASN A 1 202 ? 7.534 11.189 28.729 1.00 85.75 202 ASN A CA 1
ATOM 1632 C C . ASN A 1 202 ? 6.521 12.000 29.544 1.00 85.75 202 ASN A C 1
ATOM 1634 O O . ASN A 1 202 ? 5.590 12.557 28.969 1.00 85.75 202 ASN A O 1
ATOM 1638 N N . ALA A 1 203 ? 6.737 12.139 30.857 1.00 88.00 203 ALA A N 1
ATOM 1639 C CA . ALA A 1 203 ? 5.920 13.018 31.687 1.00 88.00 203 ALA A CA 1
ATOM 1640 C C . ALA A 1 203 ? 6.074 14.491 31.267 1.00 88.00 203 ALA A C 1
ATOM 1642 O O . ALA A 1 203 ? 5.078 15.207 31.194 1.00 88.00 203 ALA A O 1
ATOM 1643 N N . GLU A 1 204 ? 7.287 14.939 30.919 1.00 90.19 204 GLU A N 1
ATOM 1644 C CA . GLU A 1 204 ? 7.502 16.296 30.398 1.00 90.19 204 GLU A CA 1
ATOM 1645 C C . GLU A 1 204 ? 6.818 16.502 29.037 1.00 90.19 204 GLU A C 1
ATOM 1647 O O . GLU A 1 204 ? 6.091 17.478 28.849 1.00 90.19 204 GLU A O 1
ATOM 1652 N N . LYS A 1 205 ? 6.959 15.544 28.109 1.00 91.38 205 LYS A N 1
ATOM 1653 C CA . LYS A 1 205 ? 6.277 15.579 26.799 1.00 91.38 205 LYS A CA 1
ATOM 1654 C C . LYS A 1 205 ? 4.754 15.632 26.946 1.00 91.38 205 LYS A C 1
ATOM 1656 O O . LYS A 1 205 ? 4.087 16.375 26.223 1.00 91.38 205 LYS A O 1
ATOM 1661 N N . ALA A 1 206 ? 4.200 14.888 27.903 1.00 93.19 206 ALA A N 1
ATOM 1662 C CA . ALA A 1 206 ? 2.765 14.829 28.158 1.00 93.19 206 ALA A CA 1
ATOM 1663 C C . ALA A 1 206 ? 2.171 16.191 28.569 1.00 93.19 206 ALA A C 1
ATOM 1665 O O . ALA A 1 206 ? 1.013 16.470 28.256 1.00 93.19 206 ALA A O 1
ATOM 1666 N N . LYS A 1 207 ? 2.949 17.093 29.188 1.00 95.94 207 LYS A N 1
ATOM 1667 C CA . LYS A 1 207 ? 2.482 18.458 29.506 1.00 95.94 207 LYS A CA 1
ATOM 1668 C C . LYS A 1 207 ? 2.097 19.239 28.249 1.00 95.94 207 LYS A C 1
ATOM 1670 O O . LYS A 1 207 ? 1.068 19.919 28.226 1.00 95.94 207 LYS A O 1
ATOM 1675 N N . TYR A 1 208 ? 2.891 19.127 27.183 1.00 96.31 208 TYR A N 1
ATOM 1676 C CA . TYR A 1 208 ? 2.609 19.787 25.905 1.00 96.31 208 TYR A CA 1
ATOM 1677 C C . TYR A 1 208 ? 1.349 19.231 25.236 1.00 96.31 208 TYR A C 1
ATOM 1679 O O . TYR A 1 208 ? 0.550 20.008 24.706 1.00 96.31 208 TYR A O 1
ATOM 1687 N N . LEU A 1 209 ? 1.135 17.915 25.336 1.00 96.56 209 LEU A N 1
ATOM 1688 C CA . LEU A 1 209 ? -0.073 17.241 24.860 1.00 96.56 209 LEU A CA 1
ATOM 1689 C C . LEU A 1 209 ? -1.327 17.742 25.597 1.00 96.56 209 LEU A C 1
ATOM 1691 O O . LEU A 1 209 ? -2.240 18.282 24.974 1.00 96.56 209 LEU A O 1
ATOM 1695 N N . TYR A 1 210 ? -1.364 17.625 26.928 1.00 98.00 210 TYR A N 1
ATOM 1696 C CA . TYR A 1 210 ? -2.555 17.973 27.712 1.00 98.00 210 TYR A CA 1
ATOM 1697 C C . TYR A 1 210 ? -2.867 19.470 27.700 1.00 98.00 210 TYR A C 1
ATOM 1699 O O . TYR A 1 210 ? -4.037 19.855 27.644 1.00 98.00 210 TYR A O 1
ATOM 1707 N N . SER A 1 211 ? -1.841 20.326 27.680 1.00 97.94 211 SER A N 1
ATOM 1708 C CA . SER A 1 211 ? -2.045 21.768 27.510 1.00 97.94 211 SER A CA 1
ATOM 1709 C C . SER A 1 211 ? -2.620 22.116 26.133 1.00 97.94 211 SER A C 1
ATOM 1711 O O . SER A 1 211 ? -3.466 23.006 26.049 1.00 97.94 211 SER A O 1
ATOM 1713 N N . LEU A 1 212 ? -2.221 21.413 25.061 1.00 98.00 212 LEU A N 1
ATOM 1714 C CA . LEU A 1 212 ? -2.822 21.591 23.736 1.00 98.00 212 LEU A CA 1
ATOM 1715 C C . LEU A 1 212 ? -4.275 21.118 23.710 1.00 98.00 212 LEU A C 1
ATOM 1717 O O . LEU A 1 212 ? -5.129 21.858 23.227 1.00 98.00 212 LEU A O 1
ATOM 1721 N N . PHE A 1 213 ? -4.577 19.938 24.265 1.00 98.12 213 PHE A N 1
ATOM 1722 C CA . PHE A 1 213 ? -5.962 19.470 24.377 1.00 98.12 213 PHE A CA 1
ATOM 1723 C C . PHE A 1 213 ? -6.838 20.512 25.063 1.00 98.12 213 PHE A C 1
ATOM 1725 O O . PHE A 1 213 ? -7.886 20.885 24.541 1.00 98.12 213 PHE A O 1
ATOM 1732 N N . ASN A 1 214 ? -6.373 21.060 26.183 1.00 98.38 214 ASN A N 1
ATOM 1733 C CA . ASN A 1 214 ? -7.115 22.079 26.906 1.00 98.38 214 ASN A CA 1
ATOM 1734 C C . ASN A 1 214 ? -7.320 23.363 26.091 1.00 98.38 214 ASN A C 1
ATOM 1736 O O . ASN A 1 214 ? -8.390 23.968 26.125 1.00 98.38 214 ASN A O 1
ATOM 1740 N N . GLU A 1 215 ? -6.289 23.803 25.371 1.00 97.88 215 GLU A N 1
ATOM 1741 C CA . GLU A 1 215 ? -6.342 24.981 24.506 1.00 97.88 215 GLU A CA 1
ATOM 1742 C C . GLU A 1 215 ? -7.386 24.826 23.388 1.00 97.88 215 GLU A C 1
ATOM 1744 O O . GLU A 1 215 ? -8.166 25.754 23.124 1.00 97.88 215 GLU A O 1
ATOM 1749 N N . VAL A 1 216 ? -7.413 23.650 22.756 1.00 98.19 216 VAL A N 1
ATOM 1750 C CA . VAL A 1 216 ? -8.378 23.295 21.713 1.00 98.19 216 VAL A CA 1
ATOM 1751 C C . VAL A 1 216 ? -9.779 23.210 22.299 1.00 98.19 216 VAL A C 1
ATOM 1753 O O . VAL A 1 216 ? -10.667 23.898 21.804 1.00 98.19 216 VAL A O 1
ATOM 1756 N N . ILE A 1 217 ? -9.973 22.463 23.389 1.00 98.44 217 ILE A N 1
ATOM 1757 C CA . ILE A 1 217 ? -11.279 22.282 24.039 1.00 98.44 217 ILE A CA 1
ATOM 1758 C C . ILE A 1 217 ? -11.868 23.623 24.470 1.00 98.44 217 ILE A C 1
ATOM 1760 O O . ILE A 1 217 ? -13.024 23.918 24.176 1.00 98.44 217 ILE A O 1
ATOM 1764 N N . ARG A 1 218 ? -11.067 24.487 25.102 1.00 98.25 218 ARG A N 1
ATOM 1765 C CA . ARG A 1 218 ? -11.525 25.817 25.516 1.00 98.25 218 ARG A CA 1
ATOM 1766 C C . ARG A 1 218 ? -11.989 26.648 24.322 1.00 98.25 218 ARG A C 1
ATOM 1768 O O . ARG A 1 218 ? -12.999 27.338 24.417 1.00 98.25 218 ARG A O 1
ATOM 1775 N N . SER A 1 219 ? -11.264 26.576 23.206 1.00 98.19 219 SER A N 1
ATOM 1776 C CA . SER A 1 219 ? -11.629 27.265 21.965 1.00 98.19 219 SER A CA 1
ATOM 1777 C C . SER A 1 219 ? -12.888 26.655 21.332 1.00 98.19 219 SER A C 1
ATOM 1779 O O . SER A 1 219 ? -13.791 27.392 20.943 1.00 98.19 219 SER A O 1
ATOM 1781 N N . ALA A 1 220 ? -13.005 25.327 21.303 1.00 97.88 220 ALA A N 1
ATOM 1782 C CA . ALA A 1 220 ? -14.151 24.605 20.756 1.00 97.88 220 ALA A CA 1
ATOM 1783 C C . ALA A 1 220 ? -15.448 24.890 21.534 1.00 97.88 220 ALA A C 1
ATOM 1785 O O . ALA A 1 220 ? -16.476 25.158 20.919 1.00 97.88 220 ALA A O 1
ATOM 1786 N N . LYS A 1 221 ? -15.384 24.992 22.869 1.00 97.50 221 LYS A N 1
ATOM 1787 C CA . LYS A 1 221 ? -16.522 25.390 23.720 1.00 97.50 221 LYS A CA 1
ATOM 1788 C C . LYS A 1 221 ? -17.075 26.785 23.416 1.00 97.50 221 LYS A C 1
ATOM 1790 O O . LYS A 1 221 ? -18.222 27.085 23.738 1.00 97.50 221 LYS A O 1
ATOM 1795 N N . THR A 1 222 ? -16.276 27.667 22.807 1.00 96.94 222 THR A N 1
ATOM 1796 C CA . THR A 1 222 ? -16.788 28.967 22.335 1.00 96.94 222 THR A CA 1
ATOM 1797 C C . THR A 1 222 ? -17.590 28.854 21.042 1.00 96.94 222 THR A C 1
ATOM 1799 O O . THR A 1 222 ? -18.467 29.685 20.805 1.00 96.94 222 THR A O 1
ATOM 1802 N N . LEU A 1 223 ? -17.311 27.832 20.227 1.00 96.44 223 LEU A N 1
ATOM 1803 C CA . LEU A 1 223 ? -17.992 27.572 18.960 1.00 96.44 223 LEU A CA 1
ATOM 1804 C C . LEU A 1 223 ? -19.269 26.755 19.163 1.00 96.44 223 LEU A C 1
ATOM 1806 O O . LEU A 1 223 ? -20.248 26.980 18.449 1.00 96.44 223 LEU A O 1
ATOM 1810 N N . ASP A 1 224 ? -19.255 25.843 20.136 1.00 97.06 224 ASP A N 1
ATOM 1811 C CA . ASP A 1 224 ? -20.347 24.926 20.430 1.00 97.06 224 ASP A CA 1
ATOM 1812 C C . ASP A 1 224 ? -20.594 24.799 21.942 1.00 97.06 224 ASP A C 1
ATOM 1814 O O . ASP A 1 224 ? -19.704 24.456 22.718 1.00 97.06 224 ASP A O 1
ATOM 1818 N N . GLN A 1 225 ? -21.831 25.089 22.349 1.00 94.81 225 GLN A N 1
ATOM 1819 C CA . GLN A 1 225 ? -22.306 25.024 23.738 1.00 94.81 225 GLN A CA 1
ATOM 1820 C C . GLN A 1 225 ? -23.324 23.894 23.954 1.00 94.81 225 GLN A C 1
ATOM 1822 O O . GLN A 1 225 ? -23.868 23.759 25.055 1.00 94.81 225 GLN A O 1
ATOM 1827 N N . ASN A 1 226 ? -23.637 23.138 22.901 1.00 96.31 226 ASN A N 1
ATOM 1828 C CA . ASN A 1 226 ? -24.639 22.083 22.933 1.00 96.31 226 ASN A CA 1
ATOM 1829 C C . ASN A 1 226 ? -24.029 20.718 23.233 1.00 96.31 226 ASN A C 1
ATOM 1831 O O . ASN A 1 226 ? -24.757 19.870 23.730 1.00 96.31 226 ASN A O 1
ATOM 1835 N N . HIS A 1 227 ? -22.733 20.513 22.994 1.00 97.88 227 HIS A N 1
ATOM 1836 C CA . HIS A 1 227 ? -22.080 19.218 23.182 1.00 97.88 227 HIS A CA 1
ATOM 1837 C C . HIS A 1 227 ? -20.946 19.277 24.218 1.00 97.88 227 HIS A C 1
ATOM 1839 O O . HIS A 1 227 ? -20.263 20.300 24.324 1.00 97.88 227 HIS A O 1
ATOM 1845 N N . PRO A 1 228 ? -20.711 18.187 24.974 1.00 98.12 228 PRO A N 1
ATOM 1846 C CA . PRO A 1 228 ? -19.552 18.071 25.840 1.00 98.12 228 PRO A CA 1
ATOM 1847 C C . PRO A 1 228 ? -18.285 17.769 25.032 1.00 98.12 228 PRO A C 1
ATOM 1849 O O . PRO A 1 228 ? -18.326 17.188 23.942 1.00 98.12 228 PRO A O 1
ATOM 1852 N N . PHE A 1 229 ? -17.150 18.135 25.618 1.00 98.44 229 PHE A N 1
ATOM 1853 C CA . PHE A 1 229 ? -15.818 17.929 25.074 1.00 98.44 229 PHE A CA 1
ATOM 1854 C C . PHE A 1 229 ? -14.976 17.074 26.015 1.00 98.44 229 PHE A C 1
ATOM 1856 O O . PHE A 1 229 ? -14.943 17.292 27.230 1.00 98.44 229 PHE A O 1
ATOM 1863 N N . THR A 1 230 ? -14.260 16.113 25.443 1.00 98.38 230 THR A N 1
ATOM 1864 C CA . THR A 1 230 ? -13.383 15.205 26.181 1.00 98.38 230 THR A CA 1
ATOM 1865 C C . THR A 1 230 ? -12.128 14.862 25.379 1.00 98.38 230 THR A C 1
ATOM 1867 O O . THR A 1 230 ? -11.947 15.324 24.250 1.00 98.38 230 THR A O 1
ATOM 1870 N N . ILE A 1 231 ? -11.262 14.056 25.981 1.00 98.06 231 ILE A N 1
ATOM 1871 C CA . ILE A 1 231 ? -10.113 13.416 25.346 1.00 98.06 231 ILE A CA 1
ATOM 1872 C C . ILE A 1 231 ? -10.297 11.898 25.378 1.00 98.06 231 ILE A C 1
ATOM 1874 O O . ILE A 1 231 ? -11.020 11.399 26.235 1.00 98.06 231 ILE A O 1
ATOM 1878 N N . VAL A 1 232 ? -9.623 11.171 24.488 1.00 97.31 232 VAL A N 1
ATOM 1879 C CA . VAL A 1 232 ? -9.539 9.703 24.544 1.00 97.31 232 VAL A CA 1
ATOM 1880 C C . VAL A 1 232 ? -8.144 9.303 25.019 1.00 97.31 232 VAL A C 1
ATOM 1882 O O . VAL A 1 232 ? -7.200 9.241 24.228 1.00 97.31 232 VAL A O 1
ATOM 1885 N N . ASN A 1 233 ? -7.988 9.106 26.328 1.00 97.56 233 ASN A N 1
ATOM 1886 C CA . ASN A 1 233 ? -6.696 8.792 26.938 1.00 97.56 233 ASN A CA 1
ATOM 1887 C C . ASN A 1 233 ? -6.439 7.279 27.000 1.00 97.56 233 ASN A C 1
ATOM 1889 O O . ASN A 1 233 ? -7.357 6.508 27.260 1.00 97.56 233 ASN A O 1
ATOM 1893 N N . GLY A 1 234 ? -5.190 6.853 26.821 1.00 95.50 234 GLY A N 1
ATOM 1894 C CA . GLY A 1 234 ? -4.780 5.468 27.053 1.00 95.50 234 GLY A CA 1
ATOM 1895 C C . GLY A 1 234 ? -4.671 5.192 28.551 1.00 95.50 234 GLY A C 1
ATOM 1896 O O . GLY A 1 234 ? -3.710 5.626 29.198 1.00 95.50 234 GLY A O 1
ATOM 1897 N N . ASP A 1 235 ? -5.655 4.483 29.102 1.00 95.12 235 ASP A N 1
ATOM 1898 C CA . ASP A 1 235 ? -5.830 4.230 30.534 1.00 95.12 235 ASP A CA 1
ATOM 1899 C C . ASP A 1 235 ? -5.764 5.543 31.377 1.00 95.12 235 ASP A C 1
ATOM 1901 O O . ASP A 1 235 ? -6.030 6.641 30.884 1.00 95.12 235 ASP A O 1
ATOM 1905 N N . LEU A 1 236 ? -5.431 5.477 32.669 1.00 95.88 236 LEU A N 1
ATOM 1906 C CA . LEU A 1 236 ? -5.262 6.618 33.581 1.00 95.88 236 LEU A CA 1
ATOM 1907 C C . LEU A 1 236 ? -3.845 7.199 33.572 1.00 95.88 236 LEU A C 1
ATOM 1909 O O . LEU A 1 236 ? -3.472 7.970 34.463 1.00 95.88 236 LEU A O 1
ATOM 1913 N N . GLN A 1 237 ? -3.019 6.815 32.599 1.00 94.00 237 GLN A N 1
ATOM 1914 C CA . GLN A 1 237 ? -1.640 7.271 32.557 1.00 94.00 237 GLN A CA 1
ATOM 1915 C C . GLN A 1 237 ? -1.596 8.806 32.514 1.00 94.00 237 GLN A C 1
ATOM 1917 O O . GLN A 1 237 ? -2.234 9.443 31.678 1.00 94.00 237 GLN A O 1
ATOM 1922 N N . TYR A 1 238 ? -0.816 9.387 33.430 1.00 95.94 238 TYR A N 1
ATOM 1923 C CA . TYR A 1 238 ? -0.673 10.834 33.621 1.00 95.94 238 TYR A CA 1
ATOM 1924 C C . TYR A 1 238 ? -1.933 11.575 34.100 1.00 95.94 238 TYR A C 1
ATOM 1926 O O . TYR A 1 238 ? -2.042 12.779 33.873 1.00 95.94 238 TYR A O 1
ATOM 1934 N N . ILE A 1 239 ? -2.849 10.915 34.816 1.00 97.06 239 ILE A N 1
ATOM 1935 C CA . ILE A 1 239 ? -4.046 11.562 35.384 1.00 97.06 239 ILE A CA 1
ATOM 1936 C C . ILE A 1 239 ? -3.745 12.830 36.206 1.00 97.06 239 ILE A C 1
ATOM 1938 O O . ILE A 1 239 ? -4.499 13.797 36.134 1.00 97.06 239 ILE A O 1
ATOM 1942 N N . ASP A 1 240 ? -2.614 12.884 36.916 1.00 97.56 240 ASP A N 1
ATOM 1943 C CA . ASP A 1 240 ? -2.210 14.084 37.663 1.00 97.56 240 ASP A CA 1
ATOM 1944 C C . ASP A 1 240 ? -1.882 15.265 36.724 1.00 97.56 240 ASP A C 1
ATOM 1946 O O . ASP A 1 240 ? -2.219 16.411 37.019 1.00 97.56 240 ASP A O 1
ATOM 1950 N N . LEU A 1 241 ? -1.309 14.998 35.542 1.00 97.31 241 LEU A N 1
ATOM 1951 C CA . LEU A 1 241 ? -1.080 16.020 34.513 1.00 97.31 241 LEU A CA 1
ATOM 1952 C C . LEU A 1 241 ? -2.375 16.405 33.791 1.00 97.31 241 LEU A C 1
ATOM 1954 O O . LEU A 1 241 ? -2.532 17.566 33.415 1.00 97.31 241 LEU A O 1
ATOM 1958 N N . ILE A 1 242 ? -3.319 15.474 33.626 1.00 97.81 242 ILE A N 1
ATOM 1959 C CA . ILE A 1 242 ? -4.667 15.789 33.128 1.00 97.81 242 ILE A CA 1
ATOM 1960 C C . ILE A 1 242 ? -5.337 16.784 34.084 1.00 97.81 242 ILE A C 1
ATOM 1962 O O . ILE A 1 242 ? -5.799 17.833 33.639 1.00 97.81 242 ILE A O 1
ATOM 1966 N N . ALA A 1 243 ? -5.302 16.517 35.394 1.00 97.56 243 ALA A N 1
ATOM 1967 C CA . ALA A 1 243 ? -5.846 17.409 36.419 1.00 97.56 243 ALA A CA 1
ATOM 1968 C C . ALA A 1 243 ? -5.178 18.801 36.409 1.00 97.56 243 ALA A C 1
ATOM 1970 O O . ALA A 1 243 ? -5.827 19.829 36.629 1.00 97.56 243 ALA A O 1
ATOM 1971 N N . GLU A 1 244 ? -3.870 18.855 36.140 1.00 98.00 244 GLU A N 1
ATOM 1972 C CA . GLU A 1 244 ? -3.102 20.102 36.142 1.00 98.00 244 GLU A CA 1
ATOM 1973 C C . GLU A 1 244 ? -3.242 20.923 34.849 1.00 98.00 244 GLU A C 1
ATOM 1975 O O . GLU A 1 244 ? -3.318 22.153 34.925 1.00 98.00 244 GLU A O 1
ATOM 1980 N N . TYR A 1 245 ? -3.297 20.282 33.678 1.00 97.88 245 TYR A N 1
ATOM 1981 C CA . TYR A 1 245 ? -3.202 20.959 32.378 1.00 97.88 245 TYR A CA 1
ATOM 1982 C C . TYR A 1 245 ? -4.474 20.872 31.522 1.00 97.88 245 TYR A C 1
ATOM 1984 O O . TYR A 1 245 ? -4.680 21.764 30.701 1.00 97.88 245 TYR A O 1
ATOM 1992 N N . CYS A 1 246 ? -5.343 19.874 31.724 1.00 97.00 246 CYS A N 1
ATOM 1993 C CA . CYS A 1 246 ? -6.547 19.606 30.922 1.00 97.00 246 CYS A CA 1
ATOM 1994 C C . CYS A 1 246 ? -7.854 19.797 31.711 1.00 97.00 246 CYS A C 1
ATOM 1996 O O . CYS A 1 246 ? -8.686 18.905 31.821 1.00 97.00 246 CYS A O 1
ATOM 1998 N N . LYS A 1 247 ? -8.032 20.986 32.289 1.00 95.81 247 LYS A N 1
ATOM 1999 C CA . LYS A 1 247 ? -9.124 21.312 33.225 1.00 95.81 247 LYS A CA 1
ATOM 2000 C C . LYS A 1 247 ? -10.485 21.538 32.576 1.00 95.81 247 LYS A C 1
ATOM 2002 O O . LYS A 1 247 ? -11.492 21.521 33.273 1.00 95.81 247 LYS A O 1
ATOM 2007 N N . ASP A 1 248 ? -10.514 21.830 31.279 1.00 97.38 248 ASP A N 1
ATOM 2008 C CA . ASP A 1 248 ? -11.724 22.257 30.578 1.00 97.38 248 ASP A CA 1
ATOM 2009 C C . ASP A 1 248 ? -12.524 21.074 29.973 1.00 97.38 248 ASP A C 1
ATOM 2011 O O . ASP A 1 248 ? -13.493 21.327 29.261 1.00 97.38 248 ASP A O 1
ATOM 2015 N N . ILE A 1 249 ? -12.171 19.804 30.238 1.00 97.94 249 ILE A N 1
ATOM 2016 C CA . ILE A 1 249 ? -12.963 18.618 29.832 1.00 97.94 249 ILE A CA 1
ATOM 2017 C C . ILE A 1 249 ? -14.271 18.493 30.637 1.00 97.94 249 ILE A C 1
ATOM 2019 O O . ILE A 1 249 ? -14.319 18.835 31.815 1.00 97.94 249 ILE A O 1
ATOM 2023 N N . ASP A 1 250 ? -15.340 17.986 30.015 1.00 98.44 250 ASP A N 1
ATOM 2024 C CA . ASP A 1 250 ? -16.647 17.774 30.676 1.00 98.44 250 ASP A CA 1
ATOM 2025 C C . ASP A 1 250 ? -16.797 16.383 31.312 1.00 98.44 250 ASP A C 1
ATOM 2027 O O . ASP A 1 250 ? -17.659 16.168 32.167 1.00 98.44 250 ASP A O 1
ATOM 2031 N N . LEU A 1 251 ? -15.980 15.436 30.853 1.00 98.38 251 LEU A N 1
ATOM 2032 C CA . LEU A 1 251 ? -15.906 14.042 31.284 1.00 98.38 251 LEU A CA 1
ATOM 2033 C C . LEU A 1 251 ? -14.518 13.491 30.941 1.00 98.38 251 LEU A C 1
ATOM 2035 O O . LEU A 1 251 ? -13.850 14.040 30.060 1.00 98.38 251 LEU A O 1
ATOM 2039 N N . LEU A 1 252 ? -14.097 12.406 31.589 1.00 98.44 252 LEU A N 1
ATOM 2040 C CA . LEU A 1 252 ? -12.872 11.697 31.221 1.00 98.44 252 LEU A CA 1
ATOM 2041 C C . LEU A 1 252 ? -13.196 10.533 30.275 1.00 98.44 252 LEU A C 1
ATOM 2043 O O . LEU A 1 252 ? -13.871 9.579 30.667 1.00 98.44 252 LEU A O 1
ATOM 2047 N N . GLY A 1 253 ? -12.689 10.616 29.047 1.00 98.12 253 GLY A N 1
ATOM 2048 C CA . GLY A 1 253 ? -12.695 9.524 28.086 1.00 98.12 253 GLY A CA 1
ATOM 2049 C C . GLY A 1 253 ? -11.427 8.681 28.178 1.00 98.12 253 GLY A C 1
ATOM 2050 O O . GLY A 1 253 ? -10.324 9.233 28.198 1.00 98.12 253 GLY A O 1
ATOM 2051 N N . VAL A 1 254 ? -11.568 7.354 28.224 1.00 97.75 254 VAL A N 1
ATOM 2052 C CA . VAL A 1 254 ? -10.413 6.441 28.288 1.00 97.75 254 VAL A CA 1
ATOM 2053 C C . VAL A 1 254 ? -10.594 5.183 27.441 1.00 97.75 254 VAL A C 1
ATOM 2055 O O . VAL A 1 254 ? -11.698 4.649 27.354 1.00 97.75 254 VAL A O 1
ATOM 2058 N N . ASN A 1 255 ? -9.494 4.679 26.896 1.00 97.50 255 ASN A N 1
ATOM 2059 C CA . ASN A 1 255 ? -9.372 3.311 26.401 1.00 97.50 255 ASN A CA 1
ATOM 2060 C C . ASN A 1 255 ? -8.770 2.454 27.518 1.00 97.50 255 ASN A C 1
ATOM 2062 O O . ASN A 1 255 ? -7.767 2.846 28.119 1.00 97.50 255 ASN A O 1
ATOM 2066 N N . ALA A 1 256 ? -9.395 1.326 27.862 1.00 96.56 256 ALA A N 1
ATOM 2067 C CA . ALA A 1 256 ? -8.981 0.521 29.010 1.00 96.56 256 ALA A CA 1
ATOM 2068 C C . ALA A 1 256 ? -9.140 -0.989 28.775 1.00 96.56 256 ALA A C 1
ATOM 2070 O O . ALA A 1 256 ? -10.246 -1.523 28.707 1.00 96.56 256 ALA A O 1
ATOM 2071 N N . TYR A 1 257 ? -8.008 -1.696 28.793 1.00 95.44 257 TYR A N 1
ATOM 2072 C CA . TYR A 1 257 ? -7.910 -3.141 28.563 1.00 95.44 257 TYR A CA 1
ATOM 2073 C C . TYR A 1 257 ? -7.374 -3.870 29.807 1.00 95.44 257 TYR A C 1
ATOM 2075 O O . TYR A 1 257 ? -6.287 -4.444 29.799 1.00 95.44 257 TYR A O 1
ATOM 2083 N N . ARG A 1 258 ? -8.131 -3.805 30.913 1.00 95.31 258 ARG A N 1
ATOM 2084 C CA . ARG A 1 258 ? -7.732 -4.308 32.249 1.00 95.31 258 ARG A CA 1
ATOM 2085 C C . ARG A 1 258 ? -8.282 -5.705 32.599 1.00 95.31 258 ARG A C 1
ATOM 2087 O O . ARG A 1 258 ? -8.176 -6.144 33.745 1.00 95.31 258 ARG A O 1
ATOM 2094 N N . GLY A 1 259 ? -8.866 -6.415 31.633 1.00 94.94 259 GLY A N 1
ATOM 2095 C CA . GLY A 1 259 ? -9.506 -7.715 31.850 1.00 94.94 259 GLY A CA 1
ATOM 2096 C C . GLY A 1 259 ? -10.943 -7.600 32.364 1.00 94.94 259 GLY A C 1
ATOM 2097 O O . GLY A 1 259 ? -11.672 -6.679 32.008 1.00 94.94 259 GLY A O 1
ATOM 2098 N N . LYS A 1 260 ? -11.377 -8.532 33.224 1.00 95.81 260 LYS A N 1
ATOM 2099 C CA . LYS A 1 260 ? -12.776 -8.622 33.708 1.00 95.81 260 LYS A CA 1
ATOM 2100 C C . LYS A 1 260 ? -13.248 -7.446 34.579 1.00 95.81 260 LYS A C 1
ATOM 2102 O O . LYS A 1 260 ? -14.437 -7.373 34.867 1.00 95.81 260 LYS A O 1
ATOM 2107 N N . SER A 1 261 ? -12.341 -6.581 35.035 1.00 95.69 261 SER A N 1
ATOM 2108 C CA . SER A 1 261 ? -12.641 -5.446 35.913 1.00 95.69 261 SER A CA 1
ATOM 2109 C C . SER A 1 261 ? -11.801 -4.226 35.546 1.00 95.69 261 SER A C 1
ATOM 2111 O O . SER A 1 261 ? -10.697 -4.369 35.024 1.00 95.69 261 SER A O 1
ATOM 2113 N N . PHE A 1 262 ? -12.281 -3.027 35.882 1.00 96.94 262 PHE A N 1
ATOM 2114 C CA . PHE A 1 262 ? -11.528 -1.777 35.712 1.00 96.94 262 PHE A CA 1
ATOM 2115 C C . PHE A 1 262 ? -10.703 -1.393 36.953 1.00 96.94 262 PHE A C 1
ATOM 2117 O O . PHE A 1 262 ? -9.995 -0.382 36.952 1.00 96.94 262 PHE A O 1
ATOM 2124 N N . THR A 1 263 ? -10.737 -2.236 37.990 1.00 94.25 263 THR A N 1
ATOM 2125 C CA . THR A 1 263 ? -9.934 -2.133 39.216 1.00 94.25 263 THR A CA 1
ATOM 2126 C C . THR A 1 263 ? -10.093 -0.771 39.914 1.00 94.25 263 THR A C 1
ATOM 2128 O O . THR A 1 263 ? -11.212 -0.352 40.195 1.00 94.25 263 THR A O 1
ATOM 2131 N N . GLY A 1 264 ? -9.000 -0.073 40.238 1.00 95.38 264 GLY A N 1
ATOM 2132 C CA . GLY A 1 264 ? -9.024 1.209 40.954 1.00 95.38 264 GLY A CA 1
ATOM 2133 C C . GLY A 1 264 ? -9.406 2.424 40.100 1.00 95.38 264 GLY A C 1
ATOM 2134 O O . GLY A 1 264 ? -9.388 3.540 40.619 1.00 95.38 264 GLY A O 1
ATOM 2135 N N . LEU A 1 265 ? -9.733 2.234 38.812 1.00 97.62 265 LEU A N 1
ATOM 2136 C CA . LEU A 1 265 ? -9.949 3.327 37.857 1.00 97.62 265 LEU A CA 1
ATOM 2137 C C . LEU A 1 265 ? -11.040 4.295 38.331 1.00 97.62 265 LEU A C 1
ATOM 2139 O O . LEU A 1 265 ? -10.820 5.502 38.386 1.00 97.62 265 LEU A O 1
ATOM 2143 N N . TRP A 1 266 ? -12.195 3.764 38.737 1.00 97.69 266 TRP A N 1
ATOM 2144 C CA . TRP A 1 266 ? -13.342 4.567 39.173 1.00 97.69 266 TRP A CA 1
ATOM 2145 C C . TRP A 1 266 ? -13.015 5.462 40.363 1.00 97.69 266 TRP A C 1
ATOM 2147 O O . TRP A 1 266 ? -13.314 6.657 40.335 1.00 97.69 266 TRP A O 1
ATOM 2157 N N . SER A 1 267 ? -12.384 4.886 41.389 1.00 97.44 267 SER A N 1
ATOM 2158 C CA . SER A 1 267 ? -12.013 5.596 42.609 1.00 97.44 267 SER A CA 1
ATOM 2159 C C . SER A 1 267 ? -10.942 6.650 42.354 1.00 97.44 267 SER A C 1
ATOM 2161 O O . SER A 1 267 ? -11.051 7.751 42.885 1.00 97.44 267 SER A O 1
ATOM 2163 N N . GLU A 1 268 ? -9.949 6.352 41.511 1.00 97.88 268 GLU A N 1
ATOM 2164 C CA . GLU A 1 268 ? -8.862 7.288 41.215 1.00 97.88 268 GLU A CA 1
ATOM 2165 C C . GLU A 1 268 ? -9.365 8.496 40.412 1.00 97.88 268 GLU A C 1
ATOM 2167 O O . GLU A 1 268 ? -9.012 9.633 40.725 1.00 97.88 268 GLU A O 1
ATOM 2172 N N . VAL A 1 269 ? -10.256 8.285 39.435 1.00 97.81 269 VAL A N 1
ATOM 2173 C CA . VAL A 1 269 ? -10.887 9.397 38.702 1.00 97.81 269 VAL A CA 1
ATOM 2174 C C . VAL A 1 269 ? -11.770 10.236 39.622 1.00 97.81 269 VAL A C 1
ATOM 2176 O O . VAL A 1 269 ? -11.724 11.466 39.565 1.00 97.81 269 VAL A O 1
ATOM 2179 N N . ASN A 1 270 ? -12.552 9.589 40.490 1.00 95.75 270 ASN A N 1
ATOM 2180 C CA . ASN A 1 270 ? -13.401 10.289 41.449 1.00 95.75 270 ASN A CA 1
ATOM 2181 C C . ASN A 1 270 ? -12.578 11.141 42.434 1.00 95.75 270 ASN A C 1
ATOM 2183 O O . ASN A 1 270 ? -12.990 12.243 42.778 1.00 95.75 270 ASN A O 1
ATOM 2187 N N . GLU A 1 271 ? -11.407 10.658 42.860 1.00 97.19 271 GLU A N 1
ATOM 2188 C CA . GLU A 1 271 ? -10.509 11.384 43.765 1.00 97.19 271 GLU A CA 1
ATOM 2189 C C . GLU A 1 271 ? -9.765 12.535 43.072 1.00 97.19 271 GLU A C 1
ATOM 2191 O O . GLU A 1 271 ? -9.693 13.635 43.621 1.00 97.19 271 GLU A O 1
ATOM 2196 N N . LYS A 1 272 ? -9.198 12.295 41.883 1.00 97.56 272 LYS A N 1
ATOM 2197 C CA . LYS A 1 272 ? -8.270 13.237 41.237 1.00 97.56 272 LYS A CA 1
ATOM 2198 C C . LYS A 1 272 ? -8.939 14.258 40.322 1.00 97.56 272 LYS A C 1
ATOM 2200 O O . LYS A 1 272 ? -8.448 15.380 40.217 1.00 97.56 272 LYS A O 1
ATOM 2205 N N . LEU A 1 273 ? -10.016 13.875 39.637 1.00 97.19 273 LEU A N 1
ATOM 2206 C CA . LEU A 1 273 ? -10.679 14.721 38.639 1.00 97.19 273 LEU A CA 1
ATOM 2207 C C . LEU A 1 273 ? -12.101 15.108 39.037 1.00 97.19 273 LEU A C 1
ATOM 2209 O O . LEU A 1 273 ? -12.551 16.182 38.650 1.00 97.19 273 LEU A O 1
ATOM 2213 N N . ASP A 1 274 ? -12.790 14.253 39.798 1.00 96.50 274 ASP A N 1
ATOM 2214 C CA . ASP A 1 274 ? -14.206 14.418 40.135 1.00 96.50 274 ASP A CA 1
ATOM 2215 C C . ASP A 1 274 ? -15.080 14.602 38.878 1.00 96.50 274 ASP A C 1
ATOM 2217 O O . ASP A 1 274 ? -15.879 15.527 38.777 1.00 96.50 274 ASP A O 1
ATOM 2221 N N . LEU A 1 275 ? -14.901 13.721 37.889 1.00 97.81 275 LEU A N 1
ATOM 2222 C CA . LEU A 1 275 ? -15.603 13.738 36.601 1.00 97.81 275 LEU A CA 1
ATOM 2223 C C . LEU A 1 275 ? -16.267 12.383 36.305 1.00 97.81 275 LEU A C 1
ATOM 2225 O O . LEU A 1 275 ? -15.819 11.355 36.828 1.00 97.81 275 LEU A O 1
ATOM 2229 N N . PRO A 1 276 ? -17.309 12.345 35.449 1.00 98.31 276 PRO A N 1
ATOM 2230 C CA . PRO A 1 276 ? -17.813 11.084 34.927 1.00 98.31 276 PRO A CA 1
ATOM 2231 C C . PRO A 1 276 ? -16.807 10.440 33.969 1.00 98.31 276 PRO A C 1
ATOM 2233 O O . PRO A 1 276 ? -16.079 11.133 33.257 1.00 98.31 276 PRO A O 1
ATOM 2236 N N . VAL A 1 277 ? -16.814 9.110 33.931 1.00 98.56 277 VAL A N 1
ATOM 2237 C CA . VAL A 1 277 ? -15.968 8.276 33.074 1.00 98.56 277 VAL A CA 1
ATOM 2238 C C . VAL A 1 277 ? -16.804 7.660 31.959 1.00 98.56 277 VAL A C 1
ATOM 2240 O O . VAL A 1 277 ? -17.852 7.055 32.215 1.00 98.56 277 VAL A O 1
ATOM 2243 N N . LEU A 1 278 ? -16.297 7.785 30.735 1.00 98.62 278 LEU A N 1
ATOM 2244 C CA . LEU A 1 278 ? -16.807 7.125 29.540 1.00 98.62 278 LEU A CA 1
ATOM 2245 C C . LEU A 1 278 ? -15.677 6.309 28.907 1.00 98.62 278 LEU A C 1
ATOM 2247 O O . LEU A 1 278 ? -14.637 6.868 28.559 1.00 98.62 278 LEU A O 1
ATOM 2251 N N . PHE A 1 279 ? -15.868 5.003 28.743 1.00 98.62 279 PHE A N 1
ATOM 2252 C CA . PHE A 1 279 ? -14.885 4.195 28.019 1.00 98.62 279 PHE A CA 1
ATOM 2253 C C . PHE A 1 279 ? -15.075 4.362 26.524 1.00 98.62 279 PHE A C 1
ATOM 2255 O O . PHE A 1 279 ? -16.161 4.071 26.042 1.00 98.62 279 PHE A O 1
ATOM 2262 N N . PHE A 1 280 ? -14.049 4.806 25.808 1.00 98.12 280 PHE A N 1
ATOM 2263 C CA . PHE A 1 280 ? -14.051 4.882 24.348 1.00 98.12 280 PHE A CA 1
ATOM 2264 C C . PHE A 1 280 ? -13.581 3.596 23.687 1.00 98.12 280 PHE A C 1
ATOM 2266 O O . PHE A 1 280 ? -13.966 3.379 22.549 1.00 98.12 280 PHE A O 1
ATOM 2273 N N . GLU A 1 281 ? -12.830 2.758 24.402 1.00 97.31 281 GLU A N 1
ATOM 2274 C CA . GLU A 1 281 ? -12.539 1.376 24.022 1.00 97.31 281 GLU A CA 1
ATOM 2275 C C . GLU A 1 281 ? -12.396 0.530 25.283 1.00 97.31 281 GLU A C 1
ATOM 2277 O O . GLU A 1 281 ? -11.727 0.918 26.248 1.00 97.31 281 GLU A O 1
ATOM 2282 N N . PHE A 1 282 ? -13.024 -0.638 25.279 1.00 98.06 282 PHE A N 1
ATOM 2283 C CA . PHE A 1 282 ? -12.788 -1.709 26.239 1.00 98.06 282 PHE A CA 1
ATOM 2284 C C . PHE A 1 282 ? -13.335 -3.020 25.665 1.00 98.06 282 PHE A C 1
ATOM 2286 O O . PHE A 1 282 ? -14.194 -3.017 24.780 1.00 98.06 282 PHE A O 1
ATOM 2293 N N . GLY A 1 283 ? -12.889 -4.152 26.204 1.00 96.81 283 GLY A N 1
ATOM 2294 C CA . GLY A 1 283 ? -13.396 -5.461 25.801 1.00 96.81 283 GLY A CA 1
ATOM 2295 C C . GLY A 1 283 ? -12.321 -6.529 25.856 1.00 96.81 283 GLY A C 1
ATOM 2296 O O . GLY A 1 283 ? -11.478 -6.495 26.747 1.00 96.81 283 GLY A O 1
ATOM 2297 N N . SER A 1 284 ? -12.393 -7.472 24.923 1.00 96.19 284 SER A N 1
ATOM 2298 C CA . SER A 1 284 ? -11.388 -8.497 24.627 1.00 96.19 284 SER A CA 1
ATOM 2299 C C . SER A 1 284 ? -11.567 -8.904 23.167 1.00 96.19 284 SER A C 1
ATOM 2301 O O . SER A 1 284 ? -12.687 -8.854 22.645 1.00 96.19 284 SER A O 1
ATOM 2303 N N . ASP A 1 285 ? -10.498 -9.364 22.539 1.00 96.56 285 ASP A N 1
ATOM 2304 C CA . ASP A 1 285 ? -10.574 -10.128 21.304 1.00 96.56 285 ASP A CA 1
ATOM 2305 C C . ASP A 1 285 ? -11.269 -11.483 21.517 1.00 96.56 285 ASP A C 1
ATOM 2307 O O . ASP A 1 285 ? -11.478 -11.954 22.642 1.00 96.56 285 ASP A O 1
ATOM 2311 N N . ALA A 1 286 ? -11.711 -12.072 20.410 1.00 96.56 286 ALA A N 1
ATOM 2312 C CA . ALA A 1 286 ? -12.418 -13.342 20.343 1.00 96.56 286 ALA A CA 1
ATOM 2313 C C . ALA A 1 286 ? -11.508 -14.485 19.872 1.00 96.56 286 ALA A C 1
ATOM 2315 O O . ALA A 1 286 ? -12.009 -15.439 19.287 1.00 96.56 286 ALA A O 1
ATOM 2316 N N . TYR A 1 287 ? -10.196 -14.406 20.092 1.00 96.06 287 TYR A N 1
ATOM 2317 C CA . TYR A 1 287 ? -9.247 -15.455 19.725 1.00 96.06 287 TYR A CA 1
ATOM 2318 C C . TYR A 1 287 ? -8.449 -15.896 20.947 1.00 96.06 287 TYR A C 1
ATOM 2320 O O . TYR A 1 287 ? -8.173 -15.104 21.839 1.00 96.06 287 TYR A O 1
ATOM 2328 N N . ASN A 1 288 ? -8.108 -17.179 21.008 1.00 95.62 288 ASN A N 1
ATOM 2329 C CA . ASN A 1 288 ? -7.286 -17.726 22.073 1.00 95.62 288 ASN A CA 1
ATOM 2330 C C . ASN A 1 288 ? -5.913 -18.080 21.512 1.00 95.62 288 ASN A C 1
ATOM 2332 O O . ASN A 1 288 ? -5.737 -19.112 20.861 1.00 95.62 288 ASN A O 1
ATOM 2336 N N . SER A 1 289 ? -4.917 -17.246 21.810 1.00 92.00 289 SER A N 1
ATOM 2337 C CA . SER A 1 289 ? -3.551 -17.427 21.302 1.00 92.00 289 SER A CA 1
ATOM 2338 C C . SER A 1 289 ? -2.874 -18.717 21.791 1.00 92.00 289 SER A C 1
ATOM 2340 O O . SER A 1 289 ? -1.885 -19.163 21.210 1.00 92.00 289 SER A O 1
ATOM 2342 N N . ARG A 1 290 ? -3.396 -19.352 22.849 1.00 88.81 290 ARG A N 1
ATOM 2343 C CA . ARG A 1 290 ? -2.857 -20.608 23.388 1.00 88.81 290 ARG A CA 1
ATOM 2344 C C . ARG A 1 290 ? -3.408 -21.838 22.673 1.00 88.81 290 ARG A C 1
ATOM 2346 O O . ARG A 1 290 ? -2.671 -22.809 22.508 1.00 88.81 290 ARG A O 1
ATOM 2353 N N . THR A 1 291 ? -4.692 -21.834 22.318 1.00 89.12 291 THR A N 1
ATOM 2354 C CA . THR A 1 291 ? -5.347 -22.966 21.637 1.00 89.12 291 THR A CA 1
ATOM 2355 C C . THR A 1 291 ? -5.441 -22.787 20.129 1.00 89.12 291 THR A C 1
ATOM 2357 O O . THR A 1 291 ? -5.689 -23.769 19.447 1.00 89.12 291 THR A O 1
ATOM 2360 N N . SER A 1 292 ? -5.185 -21.581 19.615 1.00 87.19 292 SER A N 1
ATOM 2361 C CA . SER A 1 292 ? -5.327 -21.208 18.202 1.00 87.19 292 SER A CA 1
ATOM 2362 C C . SER A 1 292 ? -6.755 -21.362 17.660 1.00 87.19 292 SER A C 1
ATOM 2364 O O . SER A 1 292 ? -6.966 -21.814 16.538 1.00 87.19 292 SER A O 1
ATOM 2366 N N . GLU A 1 293 ? -7.748 -20.979 18.466 1.00 89.31 293 GLU A N 1
ATOM 2367 C CA . GLU A 1 293 ? -9.174 -21.104 18.135 1.00 89.31 293 GLU A CA 1
ATOM 2368 C C . GLU A 1 293 ? -9.952 -19.829 18.513 1.00 89.31 293 GLU A C 1
ATOM 2370 O O . GLU A 1 293 ? -9.538 -19.079 19.402 1.00 89.31 293 GLU A O 1
ATOM 2375 N N . GLU A 1 294 ? -11.098 -19.593 17.859 1.00 93.25 294 GLU A N 1
ATOM 2376 C CA . GLU A 1 294 ? -12.032 -18.519 18.233 1.00 93.25 294 GLU A CA 1
ATOM 2377 C C . GLU A 1 294 ? -12.626 -18.799 19.632 1.00 93.25 294 GLU A C 1
ATOM 2379 O O . GLU A 1 294 ? -13.210 -19.853 19.874 1.00 93.25 294 GLU A O 1
ATOM 2384 N N . ASP A 1 295 ? -12.526 -17.846 20.564 1.00 95.19 295 ASP A N 1
ATOM 2385 C CA . ASP A 1 295 ? -12.999 -17.968 21.952 1.00 95.19 295 ASP A CA 1
ATOM 2386 C C . ASP A 1 295 ? -14.095 -16.941 22.268 1.00 95.19 295 ASP A C 1
ATOM 2388 O O . ASP A 1 295 ? -13.951 -15.982 23.037 1.00 95.19 295 ASP A O 1
ATOM 2392 N N . GLN A 1 296 ? -15.260 -17.169 21.659 1.00 96.56 296 GLN A N 1
ATOM 2393 C CA . GLN A 1 296 ? -16.444 -16.323 21.838 1.00 96.56 296 GLN A CA 1
ATOM 2394 C C . GLN A 1 296 ? -16.929 -16.280 23.298 1.00 96.56 296 GLN A C 1
ATOM 2396 O O . GLN A 1 296 ? -17.538 -15.293 23.728 1.00 96.56 296 GLN A O 1
ATOM 2401 N N . LEU A 1 297 ? -16.690 -17.352 24.065 1.00 96.44 297 LEU A N 1
ATOM 2402 C CA . LEU A 1 297 ? -17.120 -17.464 25.456 1.00 96.44 297 LEU A CA 1
ATOM 2403 C C . LEU A 1 297 ? -16.283 -16.569 26.371 1.00 96.44 297 LEU A C 1
ATOM 2405 O O . LEU A 1 297 ? -16.856 -15.892 27.235 1.00 96.44 297 LEU A O 1
ATOM 2409 N N . ALA A 1 298 ? -14.958 -16.545 26.198 1.00 96.56 298 ALA A N 1
ATOM 2410 C CA . ALA A 1 298 ? -14.084 -15.660 26.958 1.00 96.56 298 ALA A CA 1
ATOM 2411 C C . ALA A 1 298 ? -14.446 -14.190 26.713 1.00 96.56 298 ALA A C 1
ATOM 2413 O O . ALA A 1 298 ? -14.717 -13.475 27.686 1.00 96.56 298 ALA A O 1
ATOM 2414 N N . GLN A 1 299 ? -14.575 -13.783 25.443 1.00 97.94 299 GLN A N 1
ATOM 2415 C CA . GLN A 1 299 ? -14.981 -12.426 25.061 1.00 97.94 299 GLN A CA 1
ATOM 2416 C C . GLN A 1 299 ? -16.310 -12.033 25.730 1.00 97.94 299 GLN A C 1
ATOM 2418 O O . GLN A 1 299 ? -16.399 -11.025 26.438 1.00 97.94 299 GLN A O 1
ATOM 2423 N N . ALA A 1 300 ? -17.347 -12.864 25.574 1.00 98.12 300 ALA A N 1
ATOM 2424 C CA . ALA A 1 300 ? -18.669 -12.593 26.136 1.00 98.12 300 ALA A CA 1
ATOM 2425 C C . ALA A 1 300 ? -18.664 -12.545 27.675 1.00 98.12 300 ALA A C 1
ATOM 2427 O O . ALA A 1 300 ? -19.383 -11.746 28.278 1.00 98.12 300 ALA A O 1
ATOM 2428 N N . THR A 1 301 ? -17.851 -13.383 28.323 1.00 97.75 301 THR A N 1
ATOM 2429 C CA . THR A 1 301 ? -17.717 -13.411 29.785 1.00 97.75 301 THR A CA 1
ATOM 2430 C C . THR A 1 301 ? -17.050 -12.145 30.309 1.00 97.75 301 THR A C 1
ATOM 2432 O O . THR A 1 301 ? -17.526 -11.571 31.286 1.00 97.75 301 THR A O 1
ATOM 2435 N N . ILE A 1 302 ? -15.969 -11.694 29.671 1.00 97.81 302 ILE A N 1
ATOM 2436 C CA . ILE A 1 302 ? -15.262 -10.467 30.056 1.00 97.81 302 ILE A CA 1
ATOM 2437 C C . ILE A 1 302 ? -16.187 -9.260 29.924 1.00 97.81 302 ILE A C 1
ATOM 2439 O O . ILE A 1 302 ? -16.370 -8.530 30.899 1.00 97.81 302 ILE A O 1
ATOM 2443 N N . LEU A 1 303 ? -16.858 -9.124 28.779 1.00 98.38 303 LEU A N 1
ATOM 2444 C CA . LEU A 1 303 ? -17.815 -8.044 28.545 1.00 98.38 303 LEU A CA 1
ATOM 2445 C C . LEU A 1 303 ? -18.967 -8.077 29.556 1.00 98.38 303 LEU A C 1
ATOM 2447 O O . LEU A 1 303 ? -19.342 -7.040 30.100 1.00 98.38 303 LEU A O 1
ATOM 2451 N N . LYS A 1 304 ? -19.505 -9.261 29.877 1.00 98.38 304 LYS A N 1
ATOM 2452 C CA . LYS A 1 304 ? -20.543 -9.407 30.907 1.00 98.38 304 LYS A CA 1
ATOM 2453 C C . LYS A 1 304 ? -20.085 -8.870 32.265 1.00 98.38 304 LYS A C 1
ATOM 2455 O O . LYS A 1 304 ? -20.867 -8.204 32.939 1.00 98.38 304 LYS A O 1
ATOM 2460 N N . GLU A 1 305 ? -18.860 -9.165 32.693 1.00 98.31 305 GLU A N 1
ATOM 2461 C CA . GLU A 1 305 ? -18.341 -8.667 33.975 1.00 98.31 305 GLU A CA 1
ATOM 2462 C C . GLU A 1 305 ? -18.056 -7.160 33.945 1.00 98.31 305 GLU A C 1
ATOM 2464 O O . GLU A 1 305 ? -18.479 -6.446 34.855 1.00 98.31 305 GLU A O 1
ATOM 2469 N N . GLN A 1 306 ? -17.453 -6.658 32.867 1.00 98.44 306 GLN A N 1
ATOM 2470 C CA . GLN A 1 306 ? -17.177 -5.231 32.679 1.00 98.44 306 GLN A CA 1
ATOM 2471 C C . GLN A 1 306 ? -18.469 -4.398 32.696 1.00 98.44 306 GLN A C 1
ATOM 2473 O O . GLN A 1 306 ? -18.559 -3.404 33.417 1.00 98.44 306 GLN A O 1
ATOM 2478 N N . TRP A 1 307 ? -19.514 -4.824 31.975 1.00 98.31 307 TRP A N 1
ATOM 2479 C CA . TRP A 1 307 ? -20.812 -4.138 31.983 1.00 98.31 307 TRP A CA 1
ATOM 2480 C C . TRP A 1 307 ? -21.524 -4.218 33.335 1.00 98.31 307 TRP A C 1
ATOM 2482 O O . TRP A 1 307 ? -22.162 -3.245 33.743 1.00 98.31 307 TRP A O 1
ATOM 2492 N N . ARG A 1 308 ? -21.395 -5.339 34.057 1.00 98.19 308 ARG A N 1
ATOM 2493 C CA . ARG A 1 308 ? -21.924 -5.465 35.424 1.00 98.19 308 ARG A CA 1
ATOM 2494 C C . ARG A 1 308 ? -21.268 -4.449 36.349 1.00 98.19 308 ARG A C 1
ATOM 2496 O O . ARG A 1 308 ? -21.960 -3.786 37.119 1.00 98.19 308 ARG A O 1
ATOM 2503 N N . GLU A 1 309 ? -19.944 -4.325 36.269 1.00 98.00 309 GLU A N 1
ATOM 2504 C CA . GLU A 1 309 ? -19.193 -3.341 37.041 1.00 98.00 309 GLU A CA 1
ATOM 2505 C C . GLU A 1 309 ? -19.636 -1.921 36.681 1.00 98.00 309 GLU A C 1
ATOM 2507 O O . GLU A 1 309 ? -20.048 -1.185 37.571 1.00 98.00 309 GLU A O 1
ATOM 2512 N N . MET A 1 310 ? -19.675 -1.558 35.396 1.00 98.25 310 MET A N 1
ATOM 2513 C CA . MET A 1 310 ? -20.137 -0.235 34.955 1.00 98.25 310 MET A CA 1
ATOM 2514 C C . MET A 1 310 ? -21.548 0.109 35.457 1.00 98.25 310 MET A C 1
ATOM 2516 O O . MET A 1 310 ? -21.788 1.227 35.912 1.00 98.25 310 MET A O 1
ATOM 2520 N N . TYR A 1 311 ? -22.481 -0.849 35.440 1.00 98.00 311 TYR A N 1
ATOM 2521 C CA . TYR A 1 311 ? -23.839 -0.632 35.951 1.00 98.00 311 TYR A CA 1
ATOM 2522 C C . TYR A 1 311 ? -23.857 -0.484 37.477 1.00 98.00 311 TYR A C 1
ATOM 2524 O O . TYR A 1 311 ? -24.601 0.332 38.012 1.00 98.00 311 TYR A O 1
ATOM 2532 N N . ASN A 1 312 ? -23.014 -1.211 38.208 1.00 97.25 312 ASN A N 1
ATOM 2533 C CA . ASN A 1 312 ? -22.881 -1.018 39.654 1.00 97.25 312 ASN A CA 1
ATOM 2534 C C . ASN A 1 312 ? -22.250 0.347 40.000 1.00 97.25 312 ASN A C 1
ATOM 2536 O O . ASN A 1 312 ? -22.623 0.954 41.004 1.00 97.25 312 ASN A O 1
ATOM 2540 N N . LYS A 1 313 ? -21.355 0.852 39.141 1.00 97.44 313 LYS A N 1
ATOM 2541 C CA . LYS A 1 313 ? -20.679 2.157 39.251 1.00 97.44 313 LYS A CA 1
ATOM 2542 C C . LYS A 1 313 ? -21.499 3.328 38.698 1.00 97.44 313 LYS A C 1
ATOM 2544 O O . LYS A 1 313 ? -21.034 4.469 38.729 1.00 97.44 313 LYS A O 1
ATOM 2549 N N . SER A 1 314 ? -22.703 3.086 38.176 1.00 97.00 314 SER A N 1
ATOM 2550 C CA . SER A 1 314 ? -23.577 4.143 37.667 1.00 97.00 314 SER A CA 1
ATOM 2551 C C . SER A 1 314 ? -24.273 4.906 38.796 1.00 97.00 314 SER A C 1
ATOM 2553 O O . SER A 1 314 ? -24.364 4.451 39.939 1.00 97.00 314 SER A O 1
ATOM 2555 N N . TYR A 1 315 ? -24.819 6.069 38.451 1.00 96.62 315 TYR A N 1
ATOM 2556 C CA . TYR A 1 315 ? -25.631 6.902 39.335 1.00 96.62 315 TYR A CA 1
ATOM 2557 C C . TYR A 1 315 ? -26.635 6.110 40.194 1.00 96.62 315 TYR A C 1
ATOM 2559 O O . TYR A 1 315 ? -27.437 5.330 39.678 1.00 96.62 315 TYR A O 1
ATOM 2567 N N . GLY A 1 316 ? -26.672 6.393 41.500 1.00 93.69 316 GLY A N 1
ATOM 2568 C CA . GLY A 1 316 ? -27.740 5.937 42.396 1.00 93.69 316 GLY A CA 1
ATOM 2569 C C . GLY A 1 316 ? -27.651 4.487 42.882 1.00 93.69 316 GLY A C 1
ATOM 2570 O O . GLY A 1 316 ? -28.664 3.984 43.388 1.00 93.69 316 GLY A O 1
ATOM 2571 N N . ASN A 1 317 ? -26.480 3.847 42.756 1.00 93.50 317 ASN A N 1
ATOM 2572 C CA . ASN A 1 317 ? -26.203 2.471 43.200 1.00 93.50 317 ASN A CA 1
ATOM 2573 C C . ASN A 1 317 ? -25.297 2.357 44.447 1.00 93.50 317 ASN A C 1
ATOM 2575 O O . ASN A 1 317 ? -24.955 1.248 44.858 1.00 93.50 317 ASN A O 1
ATOM 2579 N N . GLY A 1 318 ? -24.961 3.479 45.096 1.00 89.50 318 GLY A N 1
ATOM 2580 C CA . GLY A 1 318 ? -24.227 3.489 46.372 1.00 89.50 318 GLY A CA 1
ATOM 2581 C C . GLY A 1 318 ? -22.734 3.148 46.267 1.00 89.50 318 GLY A C 1
ATOM 2582 O O . GLY A 1 318 ? -22.133 2.776 47.273 1.00 89.50 318 GLY A O 1
ATOM 2583 N N . GLU A 1 319 ? -22.159 3.256 45.068 1.00 93.38 319 GLU A N 1
ATOM 2584 C CA . GLU A 1 319 ? -20.715 3.185 44.796 1.00 93.38 319 GLU A CA 1
ATOM 2585 C C . GLU A 1 319 ? -20.190 4.574 44.356 1.00 93.38 319 GLU A C 1
ATOM 2587 O O . GLU A 1 319 ? -20.740 5.588 44.780 1.00 93.38 319 GLU A O 1
ATOM 2592 N N . GLU A 1 320 ? -19.142 4.662 43.531 1.00 95.75 320 GLU A N 1
ATOM 2593 C CA . GLU A 1 320 ? -18.541 5.924 43.060 1.00 95.75 320 GLU A CA 1
ATOM 2594 C C . GLU A 1 320 ? -19.522 6.764 42.228 1.00 95.75 320 GLU A C 1
ATOM 2596 O O . GLU A 1 320 ? -19.453 7.990 42.234 1.00 95.75 320 GLU A O 1
ATOM 2601 N N . GLY A 1 321 ? -20.456 6.117 41.521 1.00 96.62 321 GLY A N 1
ATOM 2602 C CA . GLY A 1 321 ? -21.522 6.798 40.786 1.00 96.62 321 GLY A CA 1
ATOM 2603 C C . GLY A 1 321 ? -21.040 7.607 39.579 1.00 96.62 321 GLY A C 1
ATOM 2604 O O . GLY A 1 321 ? -21.774 8.476 39.118 1.00 96.62 321 GLY A O 1
ATOM 2605 N N . ASN A 1 322 ? -19.829 7.367 39.072 1.00 97.81 322 ASN A N 1
ATOM 2606 C CA . ASN A 1 322 ? -19.219 8.119 37.973 1.00 97.81 322 ASN A CA 1
ATOM 2607 C C . ASN A 1 322 ? -19.224 7.383 36.620 1.00 97.81 322 ASN A C 1
ATOM 2609 O O . ASN A 1 322 ? -18.668 7.905 35.659 1.00 97.81 322 ASN A O 1
ATOM 2613 N N . SER A 1 323 ? -19.877 6.223 36.496 1.00 98.00 323 SER A N 1
ATOM 2614 C CA . SER A 1 323 ? -20.028 5.539 35.203 1.00 98.00 323 SER A CA 1
ATOM 2615 C C . SER A 1 323 ? -21.186 6.101 34.372 1.00 98.00 323 SER A C 1
ATOM 2617 O O . SER A 1 323 ? -22.341 6.090 34.814 1.00 98.00 323 SER A O 1
ATOM 2619 N N . ILE A 1 324 ? -20.887 6.537 33.142 1.00 98.25 324 ILE A N 1
ATOM 2620 C CA . ILE A 1 324 ? -21.883 6.981 32.144 1.00 98.25 324 ILE A CA 1
ATOM 2621 C C . ILE A 1 324 ? -21.941 6.089 30.889 1.00 98.25 324 ILE A C 1
ATOM 2623 O O . ILE A 1 324 ? -22.650 6.415 29.934 1.00 98.25 324 ILE A O 1
ATOM 2627 N N . GLY A 1 325 ? -21.250 4.945 30.914 1.00 98.00 325 GLY A N 1
ATOM 2628 C CA . GLY A 1 325 ? -21.280 3.915 29.873 1.00 98.00 325 GLY A CA 1
ATOM 2629 C C . GLY A 1 325 ? -19.950 3.740 29.145 1.00 98.00 325 GLY A C 1
ATOM 2630 O O . GLY A 1 325 ? -18.891 4.071 29.684 1.00 98.00 325 GLY A O 1
ATOM 2631 N N . GLY A 1 326 ? -20.010 3.217 27.920 1.00 98.12 326 GLY A N 1
ATOM 2632 C CA . GLY A 1 326 ? -18.822 3.036 27.089 1.00 98.12 326 GLY A CA 1
ATOM 2633 C C . GLY A 1 326 ? -19.079 2.415 25.720 1.00 98.12 326 GLY A C 1
ATOM 2634 O O . GLY A 1 326 ? -20.218 2.061 25.400 1.00 98.12 326 GLY A O 1
ATOM 2635 N N . PHE A 1 327 ? -18.000 2.280 24.949 1.00 98.62 327 PHE A N 1
ATOM 2636 C CA . PHE A 1 327 ? -17.932 1.686 23.618 1.00 98.62 327 PHE A CA 1
ATOM 2637 C C . PHE A 1 327 ? -17.151 0.372 23.661 1.00 98.62 327 PHE A C 1
ATOM 2639 O O . PHE A 1 327 ? -15.999 0.339 24.087 1.00 98.62 327 PHE A O 1
ATOM 2646 N N . VAL A 1 328 ? -17.811 -0.721 23.275 1.00 98.50 328 VAL A N 1
ATOM 2647 C CA . VAL A 1 328 ? -17.130 -2.007 23.091 1.00 98.50 328 VAL A CA 1
ATOM 2648 C C . VAL A 1 328 ? -16.272 -1.913 21.835 1.00 98.50 328 VAL A C 1
ATOM 2650 O O . VAL A 1 328 ? -16.816 -1.613 20.769 1.00 98.50 328 VAL A O 1
ATOM 2653 N N . PHE A 1 329 ? -14.983 -2.218 21.975 1.00 97.12 329 PHE A N 1
ATOM 2654 C CA . PHE A 1 329 ? -14.053 -2.362 20.860 1.00 97.12 329 PHE A CA 1
ATOM 2655 C C . PHE A 1 329 ? -14.048 -3.839 20.436 1.00 97.12 329 PHE A C 1
ATOM 2657 O O . PHE A 1 329 ? -13.571 -4.688 21.187 1.00 97.12 329 PHE A O 1
ATOM 2664 N N . GLU A 1 330 ? -14.668 -4.216 19.318 1.00 95.56 330 GLU A N 1
ATOM 2665 C CA . GLU A 1 330 ? -15.392 -3.367 18.350 1.00 95.56 330 GLU A CA 1
ATOM 2666 C C . GLU A 1 330 ? -16.601 -4.084 17.721 1.00 95.56 330 GLU A C 1
ATOM 2668 O O . GLU A 1 330 ? -16.908 -5.230 18.050 1.00 95.56 330 GLU A O 1
ATOM 2673 N N . TRP A 1 331 ? -17.345 -3.421 16.828 1.00 97.38 331 TRP A N 1
ATOM 2674 C CA . TRP A 1 331 ? -18.527 -4.011 16.190 1.00 97.38 331 TRP A CA 1
ATOM 2675 C C . TRP A 1 331 ? -18.198 -5.238 15.333 1.00 97.38 331 TRP A C 1
ATOM 2677 O O . TRP A 1 331 ? -18.859 -6.272 15.465 1.00 97.38 331 TRP A O 1
ATOM 2687 N N . ARG A 1 332 ? -17.203 -5.134 14.449 1.00 95.12 332 ARG A N 1
ATOM 2688 C CA . ARG A 1 332 ? -16.854 -6.158 13.455 1.00 95.12 332 ARG A CA 1
ATOM 2689 C C . ARG A 1 332 ? -15.349 -6.322 13.341 1.00 95.12 332 ARG A C 1
ATOM 2691 O O . ARG A 1 332 ? -14.634 -5.350 13.519 1.00 95.12 332 ARG A O 1
ATOM 2698 N N . ASP A 1 333 ? -14.910 -7.522 12.987 1.00 95.88 333 ASP A N 1
ATOM 2699 C CA . ASP A 1 333 ? -13.500 -7.770 12.679 1.00 95.88 333 ASP A CA 1
ATOM 2700 C C . ASP A 1 333 ? -12.996 -6.882 11.535 1.00 95.88 333 ASP A C 1
ATOM 2702 O O . ASP A 1 333 ? -13.708 -6.627 10.554 1.00 95.88 333 ASP A O 1
ATOM 2706 N N . GLU A 1 334 ? -11.733 -6.485 11.651 1.00 93.06 334 GLU A N 1
ATOM 2707 C CA . GLU A 1 334 ? -11.011 -5.662 10.689 1.00 93.06 334 GLU A CA 1
ATOM 2708 C C . GLU A 1 334 ? -9.732 -6.393 10.248 1.00 93.06 334 GLU A C 1
ATOM 2710 O O . GLU A 1 334 ? -8.697 -6.302 10.903 1.00 93.06 334 GLU A O 1
ATOM 2715 N N . TRP A 1 335 ? -9.809 -7.111 9.118 1.00 93.69 335 TRP A N 1
ATOM 2716 C CA . TRP A 1 335 ? -8.751 -7.994 8.568 1.00 93.69 335 TRP A CA 1
ATOM 2717 C C . TRP A 1 335 ? -7.515 -7.259 8.021 1.00 93.69 335 TRP A C 1
ATOM 2719 O O . TRP A 1 335 ? -6.727 -7.797 7.256 1.00 93.69 335 TRP A O 1
ATOM 2729 N N . TRP A 1 336 ? -7.410 -5.971 8.323 1.00 91.75 336 TRP A N 1
ATOM 2730 C CA . TRP A 1 336 ? -6.292 -5.137 7.918 1.00 91.75 336 TRP A CA 1
ATOM 2731 C C . TRP A 1 336 ? -5.444 -4.728 9.117 1.00 91.75 336 TRP A C 1
ATOM 2733 O O . TRP A 1 336 ? -4.415 -4.091 8.940 1.00 91.75 336 TRP A O 1
ATOM 2743 N N . LYS A 1 337 ? -5.849 -5.013 10.359 1.00 90.31 337 LYS A N 1
ATOM 2744 C CA . LYS A 1 337 ? -5.118 -4.487 11.519 1.00 90.31 337 LYS A CA 1
ATOM 2745 C C . LYS A 1 337 ? -3.737 -5.118 11.687 1.00 90.31 337 LYS A C 1
ATOM 2747 O O . LYS A 1 337 ? -2.851 -4.457 12.238 1.00 90.31 337 LYS A O 1
ATOM 2752 N N . TYR A 1 338 ? -3.517 -6.337 11.190 1.00 89.25 338 TYR A N 1
ATOM 2753 C CA . TYR A 1 338 ? -2.177 -6.897 11.071 1.00 89.25 338 TYR A CA 1
ATOM 2754 C C . TYR A 1 338 ? -1.551 -6.516 9.722 1.00 89.25 338 TYR A C 1
ATOM 2756 O O . TYR A 1 338 ? -2.196 -6.593 8.686 1.00 89.25 338 TYR A O 1
ATOM 2764 N N . LEU A 1 339 ? -0.292 -6.058 9.738 1.00 85.44 339 LEU A N 1
ATOM 2765 C CA . LEU A 1 339 ? 0.485 -5.547 8.588 1.00 85.44 339 LEU A CA 1
ATOM 2766 C C . LEU A 1 339 ? -0.104 -4.352 7.807 1.00 85.44 339 LEU A C 1
ATOM 2768 O O . LEU A 1 339 ? 0.669 -3.633 7.183 1.00 85.44 339 LEU A O 1
ATOM 2772 N N . GLN A 1 340 ? -1.408 -4.070 7.882 1.00 84.69 340 GLN A N 1
ATOM 2773 C CA . GLN A 1 340 ? -2.097 -2.881 7.347 1.00 84.69 340 GLN A CA 1
ATOM 2774 C C . GLN A 1 340 ? -2.160 -2.731 5.824 1.00 84.69 340 GLN A C 1
ATOM 2776 O O . GLN A 1 340 ? -3.105 -2.122 5.316 1.00 84.69 340 GLN A O 1
ATOM 2781 N N . GLU A 1 341 ? -1.216 -3.296 5.080 1.00 80.50 341 GLU A N 1
ATOM 2782 C CA . GLU A 1 341 ? -1.189 -3.247 3.613 1.00 80.50 341 GLU A CA 1
ATOM 2783 C C . GLU A 1 341 ? -1.028 -4.628 2.959 1.00 80.50 341 GLU A C 1
ATOM 2785 O O . GLU A 1 341 ? -1.156 -4.747 1.744 1.00 80.50 341 GLU A O 1
ATOM 2790 N N . GLU A 1 342 ? -0.811 -5.677 3.753 1.00 77.25 342 GLU A N 1
ATOM 2791 C CA . GLU A 1 342 ? -0.568 -7.048 3.298 1.00 77.25 342 GLU A CA 1
ATOM 2792 C C . GLU A 1 342 ? -1.543 -8.021 3.972 1.00 77.25 342 GLU A C 1
ATOM 2794 O O . GLU A 1 342 ? -2.088 -7.715 5.029 1.00 77.25 342 GLU A O 1
ATOM 2799 N N . ARG A 1 343 ? -1.747 -9.205 3.371 1.00 78.81 343 ARG A N 1
ATOM 2800 C CA . ARG A 1 343 ? -2.623 -10.279 3.896 1.00 78.81 343 ARG A CA 1
ATOM 2801 C C . ARG A 1 343 ? -4.082 -9.846 4.148 1.00 78.81 343 ARG A C 1
ATOM 2803 O O . ARG A 1 343 ? -4.783 -10.487 4.918 1.00 78.81 343 ARG A O 1
ATOM 2810 N N . LEU A 1 344 ? -4.562 -8.811 3.449 1.00 84.31 344 LEU A N 1
ATOM 2811 C CA . LEU A 1 344 ? -5.887 -8.190 3.644 1.00 84.31 344 LEU A CA 1
ATOM 2812 C C . LEU A 1 344 ? -7.084 -9.123 3.348 1.00 84.31 344 LEU A C 1
ATOM 2814 O O . LEU A 1 344 ? -8.236 -8.807 3.658 1.00 84.31 344 LEU A O 1
ATOM 2818 N N . ASP A 1 345 ? -6.838 -10.248 2.684 1.00 77.00 345 ASP A N 1
ATOM 2819 C CA . ASP A 1 345 ? -7.804 -11.279 2.305 1.00 77.00 345 ASP A CA 1
ATOM 2820 C C . ASP A 1 345 ? -7.762 -12.521 3.215 1.00 77.00 345 ASP A C 1
ATOM 2822 O O . ASP A 1 345 ? -8.529 -13.465 3.004 1.00 77.00 345 ASP A O 1
ATOM 2826 N N . ILE A 1 346 ? -6.927 -12.504 4.258 1.00 80.19 346 ILE A N 1
ATOM 2827 C CA . ILE A 1 346 ? -6.790 -13.558 5.265 1.00 80.19 346 ILE A CA 1
ATOM 2828 C C . ILE A 1 346 ? -7.139 -12.968 6.633 1.00 80.19 346 ILE A C 1
ATOM 2830 O O . ILE A 1 346 ? -6.676 -11.895 6.983 1.00 80.19 346 ILE A O 1
ATOM 2834 N N . HIS A 1 347 ? -7.928 -13.687 7.437 1.00 88.94 347 HIS A N 1
ATOM 2835 C CA . HIS A 1 347 ? -8.140 -13.311 8.839 1.00 88.94 347 HIS A CA 1
ATOM 2836 C C . HIS A 1 347 ? -6.939 -13.757 9.670 1.00 88.94 347 HIS A C 1
ATOM 2838 O O . HIS A 1 347 ? -6.820 -14.944 10.000 1.00 88.94 347 HIS A O 1
ATOM 2844 N N . ASP A 1 348 ? -6.021 -12.842 9.953 1.00 87.88 348 ASP A N 1
ATOM 2845 C CA . ASP A 1 348 ? -4.745 -13.162 10.569 1.00 87.88 348 ASP A CA 1
ATOM 2846 C C . ASP A 1 348 ? -4.884 -13.464 12.066 1.00 87.88 348 ASP A C 1
ATOM 2848 O O . ASP A 1 348 ? -5.637 -12.830 12.804 1.00 87.88 348 ASP A O 1
ATOM 2852 N N . THR A 1 349 ? -4.150 -14.472 12.529 1.00 90.00 349 THR A N 1
ATOM 2853 C CA . THR A 1 349 ? -4.155 -14.943 13.920 1.00 90.00 349 THR A CA 1
ATOM 2854 C C . THR A 1 349 ? -2.904 -14.498 14.681 1.00 90.00 349 THR A C 1
ATOM 2856 O O . THR A 1 349 ? -2.557 -15.088 15.705 1.00 90.00 349 THR A O 1
ATOM 2859 N N . HIS A 1 350 ? -2.172 -13.502 14.182 1.00 87.94 350 HIS A N 1
ATOM 2860 C CA . HIS A 1 350 ? -1.003 -12.946 14.845 1.00 87.94 350 HIS A CA 1
ATOM 2861 C C . HIS A 1 350 ? -1.401 -12.175 16.105 1.00 87.94 350 HIS A C 1
ATOM 2863 O O . HIS A 1 350 ? -2.292 -11.325 16.083 1.00 87.94 350 HIS A O 1
ATOM 2869 N N . ALA A 1 351 ? -0.710 -12.461 17.207 1.00 91.50 351 ALA A N 1
ATOM 2870 C CA . ALA A 1 351 ? -0.839 -11.704 18.441 1.00 91.50 351 ALA A CA 1
ATOM 2871 C C . ALA A 1 351 ? 0.223 -10.596 18.483 1.00 91.50 351 ALA A C 1
ATOM 2873 O O . ALA A 1 351 ? 1.419 -10.872 18.621 1.00 91.50 351 ALA A O 1
ATOM 2874 N N . SER A 1 352 ? -0.209 -9.339 18.383 1.00 88.44 352 SER A N 1
ATOM 2875 C CA . SER A 1 352 ? 0.684 -8.183 18.214 1.00 88.44 352 SER A CA 1
ATOM 2876 C C . SER A 1 352 ? 1.341 -7.729 19.522 1.00 88.44 352 SER A C 1
ATOM 2878 O O . SER A 1 352 ? 2.433 -7.161 19.508 1.00 88.44 352 SER A O 1
ATOM 2880 N N . TRP A 1 353 ? 0.703 -7.988 20.666 1.00 91.25 353 TRP A N 1
ATOM 2881 C CA . TRP A 1 353 ? 1.208 -7.611 21.990 1.00 91.25 353 TRP A CA 1
ATOM 2882 C C . TRP A 1 353 ? 0.658 -8.517 23.101 1.00 91.25 353 TRP A C 1
ATOM 2884 O O . TRP A 1 353 ? -0.239 -9.334 22.888 1.00 91.25 353 TRP A O 1
ATOM 2894 N N . ALA A 1 354 ? 1.244 -8.406 24.293 1.00 93.00 354 ALA A N 1
ATOM 2895 C CA . ALA A 1 354 ? 0.910 -9.214 25.462 1.00 93.00 354 ALA A CA 1
ATOM 2896 C C . ALA A 1 354 ? 0.106 -8.412 26.493 1.00 93.00 354 ALA A C 1
ATOM 2898 O O . ALA A 1 354 ? 0.457 -7.274 26.813 1.00 93.00 354 ALA A O 1
ATOM 2899 N N . ASN A 1 355 ? -0.915 -9.028 27.089 1.00 93.12 355 ASN A N 1
ATOM 2900 C CA . ASN A 1 355 ? -1.706 -8.434 28.159 1.00 93.12 355 ASN A CA 1
ATOM 2901 C C . ASN A 1 355 ? -2.127 -9.468 29.215 1.00 93.12 355 ASN A C 1
ATOM 2903 O O . ASN A 1 355 ? -3.007 -10.304 29.006 1.00 93.12 355 ASN A O 1
ATOM 2907 N N . GLY A 1 356 ? -1.541 -9.347 30.410 1.00 93.06 356 GLY A N 1
ATOM 2908 C CA . GLY A 1 356 ? -1.837 -10.211 31.559 1.00 93.06 356 GLY A CA 1
ATOM 2909 C C . GLY A 1 356 ? -3.235 -10.033 32.170 1.00 93.06 356 GLY A C 1
ATOM 2910 O O . GLY A 1 356 ? -3.607 -10.801 33.057 1.00 93.06 356 GLY A O 1
ATOM 2911 N N . GLY A 1 357 ? -4.023 -9.050 31.717 1.00 91.69 357 GLY A N 1
ATOM 2912 C CA . GLY A 1 357 ? -5.432 -8.883 32.092 1.00 91.69 357 GLY A CA 1
ATOM 2913 C C . GLY A 1 357 ? -6.351 -9.995 31.568 1.00 91.69 357 GLY A C 1
ATOM 2914 O O . GLY A 1 357 ? -7.462 -10.160 32.081 1.00 91.69 357 GLY A O 1
ATOM 2915 N N . TYR A 1 358 ? -5.876 -10.789 30.604 1.00 94.75 358 TYR A N 1
ATOM 2916 C CA . TYR A 1 358 ? -6.614 -11.867 29.942 1.00 94.75 358 TYR A CA 1
ATOM 2917 C C . TYR A 1 358 ? -5.973 -13.234 30.246 1.00 94.75 358 TYR A C 1
ATOM 2919 O O . TYR A 1 358 ? -5.249 -13.807 29.437 1.00 94.75 358 TYR A O 1
ATOM 2927 N N . PRO A 1 359 ? -6.187 -13.790 31.454 1.00 91.50 359 PRO A N 1
ATOM 2928 C CA . PRO A 1 359 ? -5.478 -14.987 31.910 1.00 91.50 359 PRO A CA 1
ATOM 2929 C C . PRO A 1 359 ? -5.862 -16.276 31.164 1.00 91.50 359 PRO A C 1
ATOM 2931 O O . PRO A 1 359 ? -5.203 -17.304 31.354 1.00 91.50 359 PRO A O 1
ATOM 2934 N N . GLN A 1 360 ? -6.940 -16.261 30.370 1.00 92.06 360 GLN A N 1
ATOM 2935 C CA . GLN A 1 360 ? -7.409 -17.434 29.632 1.00 92.06 360 GLN A CA 1
ATOM 2936 C C . GLN A 1 360 ? -6.347 -17.980 28.671 1.00 92.06 360 GLN A C 1
ATOM 2938 O O . GLN A 1 360 ? -6.185 -19.199 28.579 1.00 92.06 360 GLN A O 1
ATOM 2943 N N . ASP A 1 361 ? -5.564 -17.099 28.054 1.00 94.12 361 ASP A N 1
ATOM 2944 C CA . ASP A 1 361 ? -4.582 -17.445 27.034 1.00 94.12 361 ASP A CA 1
ATOM 2945 C C . ASP A 1 361 ? -3.206 -16.800 27.256 1.00 94.12 361 ASP A C 1
ATOM 2947 O O . ASP A 1 361 ? -2.224 -17.327 26.742 1.00 94.12 361 ASP A O 1
ATOM 2951 N N . PHE A 1 362 ? -3.083 -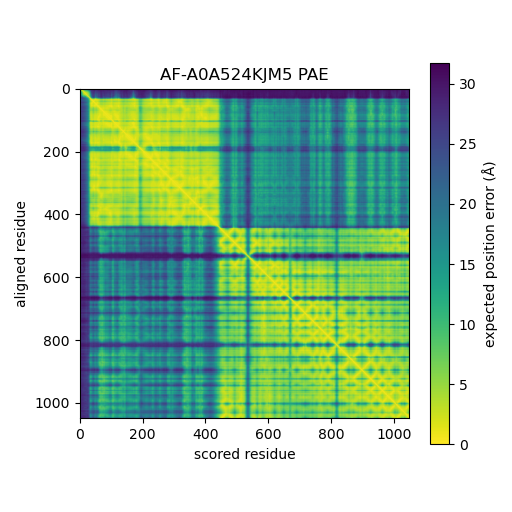15.792 28.131 1.00 94.69 362 PHE A N 1
ATOM 2952 C CA . PHE A 1 362 ? -1.797 -15.183 28.487 1.00 94.69 362 PHE A CA 1
ATOM 2953 C C . PHE A 1 362 ? -0.738 -16.208 28.927 1.00 94.69 362 PHE A C 1
ATOM 2955 O O . PHE A 1 362 ? -0.970 -17.042 29.810 1.00 94.69 362 PHE A O 1
ATOM 2962 N N . VAL A 1 363 ? 0.456 -16.114 28.344 1.00 92.25 363 VAL A N 1
ATOM 2963 C CA . VAL A 1 363 ? 1.649 -16.874 28.734 1.00 92.25 363 VAL A CA 1
ATOM 2964 C C . VAL A 1 363 ? 2.804 -15.889 28.879 1.00 92.25 363 VAL A C 1
ATOM 2966 O O . VAL A 1 363 ? 3.036 -15.062 28.002 1.00 92.25 363 VAL A O 1
ATOM 2969 N N . GLU A 1 364 ? 3.539 -15.961 29.991 1.00 91.50 364 GLU A N 1
ATOM 2970 C CA . GLU A 1 364 ? 4.660 -15.051 30.245 1.00 91.50 364 GLU A CA 1
ATOM 2971 C C . GLU A 1 364 ? 5.711 -15.139 29.123 1.00 91.50 364 GLU A C 1
ATOM 2973 O O . GLU A 1 364 ? 6.186 -16.223 28.781 1.00 91.50 364 GLU A O 1
ATOM 2978 N N . GLY A 1 365 ? 6.060 -13.986 28.544 1.00 86.56 365 GLY A N 1
ATOM 2979 C CA . GLY A 1 365 ? 6.991 -13.885 27.416 1.00 86.56 365 GLY A CA 1
ATOM 2980 C C . GLY A 1 365 ? 6.371 -14.113 26.031 1.00 86.56 365 GLY A C 1
ATOM 2981 O O . GLY A 1 365 ? 7.115 -14.099 25.054 1.00 86.56 365 GLY A O 1
ATOM 2982 N N . GLN A 1 366 ? 5.052 -14.306 25.928 1.00 89.12 366 GLN A N 1
ATOM 2983 C CA . GLN A 1 366 ? 4.328 -14.440 24.659 1.00 89.12 366 GLN A CA 1
ATOM 2984 C C . GLN A 1 366 ? 3.235 -13.374 24.529 1.00 89.12 366 GLN A C 1
ATOM 2986 O O . GLN A 1 366 ? 2.682 -12.910 25.528 1.00 89.12 366 GLN A O 1
ATOM 2991 N N . ASN A 1 367 ? 2.924 -12.999 23.288 1.00 91.50 367 ASN A N 1
ATOM 2992 C CA . ASN A 1 367 ? 1.797 -12.129 22.965 1.00 91.50 367 ASN A CA 1
ATOM 2993 C C . ASN A 1 367 ? 0.483 -12.922 22.974 1.00 91.50 367 ASN A C 1
ATOM 2995 O O . ASN A 1 367 ? 0.489 -14.119 22.688 1.00 91.50 367 ASN A O 1
ATOM 2999 N N . ASN A 1 368 ? -0.628 -12.253 23.287 1.00 94.94 368 ASN A N 1
ATOM 3000 C CA . ASN A 1 368 ? -1.960 -12.865 23.311 1.00 94.94 368 ASN A CA 1
ATOM 3001 C C . ASN A 1 368 ? -3.095 -11.957 22.813 1.00 94.94 368 ASN A C 1
ATOM 3003 O O . ASN A 1 368 ? -4.245 -12.336 22.944 1.00 94.94 368 ASN A O 1
ATOM 3007 N N . MET A 1 369 ? -2.794 -10.770 22.276 1.00 95.50 369 MET A N 1
ATOM 3008 C CA . MET A 1 369 ? -3.814 -9.860 21.746 1.00 95.50 369 MET A CA 1
ATOM 3009 C C . MET A 1 369 ? -3.830 -9.893 20.219 1.00 95.50 369 MET A C 1
ATOM 3011 O O . MET A 1 369 ? -2.876 -9.433 19.581 1.00 95.50 369 MET A O 1
ATOM 3015 N N . ASN A 1 370 ? -4.903 -10.430 19.641 1.00 95.81 370 ASN A N 1
ATOM 3016 C CA . ASN A 1 370 ? -5.077 -10.613 18.204 1.00 95.81 370 ASN A CA 1
ATOM 3017 C C . ASN A 1 370 ? -5.862 -9.450 17.583 1.00 95.81 370 ASN A C 1
ATOM 3019 O O . ASN A 1 370 ? -7.088 -9.388 17.671 1.00 95.81 370 ASN A O 1
ATOM 3023 N N . GLU A 1 371 ? -5.153 -8.536 16.916 1.00 92.75 371 GLU A N 1
ATOM 3024 C CA . GLU A 1 371 ? -5.716 -7.251 16.466 1.00 92.75 371 GLU A CA 1
ATOM 3025 C C . GLU A 1 371 ? -6.895 -7.369 15.490 1.00 92.75 371 GLU A C 1
ATOM 3027 O O . GLU A 1 371 ? -7.741 -6.484 15.436 1.00 92.75 371 GLU A O 1
ATOM 3032 N N . GLU A 1 372 ? -7.007 -8.459 14.735 1.00 95.38 372 GLU A N 1
ATOM 3033 C CA . GLU A 1 372 ? -8.105 -8.630 13.774 1.00 95.38 372 GLU A CA 1
ATOM 3034 C C . GLU A 1 372 ? -9.352 -9.291 14.376 1.00 95.38 372 GLU A C 1
ATOM 3036 O O . GLU A 1 372 ? -10.351 -9.465 13.680 1.00 95.38 372 GLU A O 1
ATOM 3041 N N . TRP A 1 373 ? -9.314 -9.687 15.654 1.00 96.44 373 TRP A N 1
ATOM 3042 C CA . TRP A 1 373 ? -10.339 -10.520 16.300 1.00 96.44 373 TRP A CA 1
ATOM 3043 C C . TRP A 1 373 ? -11.153 -9.782 17.373 1.00 96.44 373 TRP A C 1
ATOM 3045 O O . TRP A 1 373 ? -11.870 -10.413 18.152 1.00 96.44 373 TRP A O 1
ATOM 3055 N N . TRP A 1 374 ? -11.082 -8.450 17.428 1.00 96.06 374 TRP A N 1
ATOM 3056 C CA . TRP A 1 374 ? -11.813 -7.626 18.403 1.00 96.06 374 TRP A CA 1
ATOM 3057 C C . TRP A 1 374 ? -13.325 -7.544 18.170 1.00 96.06 374 TRP A C 1
ATOM 3059 O O . TRP A 1 374 ? -14.067 -7.152 19.074 1.00 96.06 374 TRP A O 1
ATOM 3069 N N . GLY A 1 375 ? -13.824 -7.935 16.996 1.00 97.12 375 GLY A N 1
ATOM 3070 C CA . GLY A 1 375 ? -15.238 -7.810 16.671 1.00 97.12 375 GLY A CA 1
ATOM 3071 C C . GLY A 1 375 ? -16.142 -8.596 17.627 1.00 97.12 375 GLY A C 1
ATOM 3072 O O . GLY A 1 375 ? -15.903 -9.764 17.936 1.00 97.12 375 GLY A O 1
ATOM 3073 N N . ILE A 1 376 ? -17.273 -8.019 18.034 1.00 98.19 376 ILE A N 1
ATOM 3074 C CA . ILE A 1 376 ? -18.407 -8.793 18.582 1.00 98.19 376 ILE A CA 1
ATOM 3075 C C . ILE A 1 376 ? -19.230 -9.461 17.466 1.00 98.19 376 ILE A C 1
ATOM 3077 O O . ILE A 1 376 ? -20.183 -10.212 17.722 1.00 98.19 376 ILE A O 1
ATOM 3081 N N . THR A 1 377 ? -18.863 -9.188 16.215 1.00 97.38 377 THR A N 1
ATOM 3082 C CA . THR A 1 377 ? -19.329 -9.860 15.009 1.00 97.38 377 THR A CA 1
ATOM 3083 C C . THR A 1 377 ? -18.135 -10.222 14.119 1.00 97.38 377 THR A C 1
ATOM 3085 O O . THR A 1 377 ? -17.194 -9.445 13.986 1.00 97.38 377 THR A O 1
ATOM 3088 N N . ALA A 1 378 ? -18.167 -11.410 13.520 1.00 95.12 378 ALA A N 1
ATOM 3089 C CA . ALA A 1 378 ? -17.154 -11.876 12.586 1.00 95.12 378 ALA A CA 1
ATOM 3090 C C . ALA A 1 378 ? -17.467 -11.397 11.163 1.00 95.12 378 ALA A C 1
ATOM 3092 O O . ALA A 1 378 ? -18.612 -11.522 10.707 1.00 95.12 378 ALA A O 1
ATOM 3093 N N . LEU A 1 379 ? -16.464 -10.876 10.456 1.00 93.62 379 LEU A N 1
ATOM 3094 C CA . LEU A 1 379 ? -16.609 -10.391 9.083 1.00 93.62 379 LEU A CA 1
ATOM 3095 C C . LEU A 1 379 ? -16.881 -11.551 8.111 1.00 93.62 379 LEU A C 1
ATOM 3097 O O . LEU A 1 379 ? -16.085 -12.478 8.005 1.00 93.62 379 LEU A O 1
ATOM 3101 N N . GLY A 1 380 ? -17.995 -11.493 7.382 1.00 88.50 380 GLY A N 1
ATOM 3102 C CA . GLY A 1 380 ? -18.427 -12.484 6.391 1.00 88.50 380 GLY A CA 1
ATOM 3103 C C . GLY A 1 380 ? -18.205 -12.048 4.938 1.00 88.50 380 GLY A C 1
ATOM 3104 O O . GLY A 1 380 ? -17.480 -11.101 4.648 1.00 88.50 380 GLY A O 1
ATOM 3105 N N . THR A 1 381 ? -18.860 -12.741 4.005 1.00 83.88 381 THR A N 1
ATOM 3106 C CA . THR A 1 381 ? -18.817 -12.459 2.559 1.00 83.88 381 THR A CA 1
ATOM 3107 C C . THR A 1 381 ? -19.841 -11.390 2.141 1.00 83.88 381 THR A C 1
ATOM 3109 O O . THR A 1 381 ? -20.819 -11.151 2.871 1.00 83.88 381 THR A O 1
ATOM 3112 N N . PRO A 1 382 ? -19.688 -10.762 0.955 1.00 83.19 382 PRO A N 1
ATOM 3113 C CA . PRO A 1 382 ? -20.692 -9.843 0.433 1.00 83.19 382 PRO A CA 1
ATOM 3114 C C . PRO A 1 382 ? -22.005 -10.563 0.104 1.00 83.19 382 PRO A C 1
ATOM 3116 O O . PRO A 1 382 ? -22.020 -11.707 -0.354 1.00 83.19 382 PRO A O 1
ATOM 3119 N N . ASN A 1 383 ? -23.127 -9.883 0.336 1.00 82.00 383 ASN A N 1
ATOM 3120 C CA . ASN A 1 383 ? -24.442 -10.308 -0.140 1.00 82.00 383 ASN A CA 1
ATOM 3121 C C . ASN A 1 383 ? -24.663 -9.907 -1.616 1.00 82.00 383 ASN A C 1
ATOM 3123 O O . ASN A 1 383 ? -23.786 -9.338 -2.263 1.00 82.00 383 ASN A O 1
ATOM 3127 N N . SER A 1 384 ? -25.858 -10.170 -2.158 1.00 77.25 384 SER A N 1
ATOM 3128 C CA . SER A 1 384 ? -26.219 -9.829 -3.547 1.00 77.25 384 SER A CA 1
ATOM 3129 C C . SER A 1 384 ? -26.169 -8.333 -3.876 1.00 77.25 384 SER A C 1
ATOM 3131 O O . SER A 1 384 ? -26.123 -7.970 -5.047 1.00 77.25 384 SER A O 1
ATOM 3133 N N . ASP A 1 385 ? -26.193 -7.472 -2.861 1.00 78.62 385 ASP A N 1
ATOM 3134 C CA . ASP A 1 385 ? -26.065 -6.022 -2.993 1.00 78.62 385 ASP A CA 1
ATOM 3135 C C . ASP A 1 385 ? -24.611 -5.535 -2.848 1.00 78.62 385 ASP A C 1
ATOM 3137 O O . ASP A 1 385 ? -24.354 -4.335 -2.929 1.00 78.62 385 ASP A O 1
ATOM 3141 N N . GLY A 1 386 ? -23.655 -6.447 -2.638 1.00 80.06 386 GLY A N 1
ATOM 3142 C CA . GLY A 1 386 ? -22.244 -6.134 -2.404 1.00 80.06 386 GLY A CA 1
ATOM 3143 C C . GLY A 1 386 ? -21.916 -5.710 -0.967 1.00 80.06 386 GLY A C 1
ATOM 3144 O O . GLY A 1 386 ? -20.777 -5.340 -0.695 1.00 80.06 386 GLY A O 1
ATOM 3145 N N . VAL A 1 387 ? -22.879 -5.749 -0.037 1.00 90.56 387 VAL A N 1
ATOM 3146 C CA . VAL A 1 387 ? -22.646 -5.411 1.379 1.00 90.56 387 VAL A CA 1
ATOM 3147 C C . VAL A 1 387 ? -22.029 -6.611 2.088 1.00 90.56 387 VAL A C 1
ATOM 3149 O O . VAL A 1 387 ? -22.622 -7.692 2.102 1.00 90.56 387 VAL A O 1
ATOM 3152 N N . TYR A 1 388 ? -20.857 -6.418 2.690 1.00 91.81 388 TYR A N 1
ATOM 3153 C CA . TYR A 1 388 ? -20.174 -7.434 3.487 1.00 91.81 388 TYR A CA 1
ATOM 3154 C C . TYR A 1 388 ? -20.957 -7.697 4.768 1.00 91.81 388 TYR A C 1
ATOM 3156 O O . TYR A 1 388 ? -21.114 -6.815 5.610 1.00 91.81 388 TYR A O 1
ATOM 3164 N N . THR A 1 389 ? -21.486 -8.914 4.865 1.00 93.12 389 THR A N 1
ATOM 3165 C CA . THR A 1 389 ? -22.323 -9.341 5.989 1.00 93.12 389 THR A CA 1
ATOM 3166 C C . THR A 1 389 ? -21.480 -9.712 7.201 1.00 93.12 389 THR A C 1
ATOM 3168 O O . THR A 1 389 ? -20.286 -9.964 7.067 1.00 93.12 389 THR A O 1
ATOM 3171 N N . VAL A 1 390 ? -22.094 -9.776 8.384 1.00 94.12 390 VAL A N 1
ATOM 3172 C CA . VAL A 1 390 ? -21.411 -10.202 9.611 1.00 94.12 390 VAL A CA 1
ATOM 3173 C C . VAL A 1 390 ? -22.122 -11.378 10.276 1.00 94.12 390 VAL A C 1
ATOM 3175 O O . VAL A 1 390 ? -23.355 -11.454 10.316 1.00 94.12 390 VAL A O 1
ATOM 3178 N N . ARG A 1 391 ? -21.344 -12.305 10.842 1.00 94.44 391 ARG A N 1
ATOM 3179 C CA . ARG A 1 391 ? -21.840 -13.327 11.770 1.00 94.44 391 ARG A CA 1
ATOM 3180 C C . ARG A 1 391 ? -21.741 -12.773 13.183 1.00 94.44 391 ARG A C 1
ATOM 3182 O O . ARG A 1 391 ? -20.659 -12.560 13.706 1.00 94.44 391 ARG A O 1
ATOM 3189 N N . THR A 1 392 ? -22.869 -12.600 13.851 1.00 96.44 392 THR A N 1
ATOM 3190 C CA . THR A 1 392 ? -22.873 -12.188 15.260 1.00 96.44 392 THR A CA 1
ATOM 3191 C C . THR A 1 392 ? -22.232 -13.262 16.155 1.00 96.44 392 THR A C 1
ATOM 3193 O O . THR A 1 392 ? -22.555 -14.445 16.011 1.00 96.44 392 THR A O 1
ATOM 3196 N N . ARG A 1 393 ? -21.354 -12.863 17.090 1.00 97.38 393 ARG A N 1
ATOM 3197 C CA . ARG A 1 393 ? -20.736 -13.767 18.080 1.00 97.38 393 ARG A CA 1
ATOM 3198 C C . ARG A 1 393 ? -21.620 -13.957 19.314 1.00 97.38 393 ARG A C 1
ATOM 3200 O O . ARG A 1 393 ? -22.745 -13.446 19.381 1.00 97.38 393 ARG A O 1
ATOM 3207 N N . MET A 1 394 ? -21.157 -14.731 20.295 1.00 98.00 394 MET A N 1
ATOM 3208 C CA . MET A 1 394 ? -21.811 -14.857 21.606 1.00 98.00 394 MET A CA 1
ATOM 3209 C C . MET A 1 394 ? -21.940 -13.500 22.318 1.00 98.00 394 MET A C 1
ATOM 3211 O O . MET A 1 394 ? -22.994 -13.202 22.886 1.00 98.00 394 MET A O 1
ATOM 3215 N N . ALA A 1 395 ? -20.902 -12.658 22.240 1.00 98.25 395 ALA A N 1
ATOM 3216 C CA . ALA A 1 395 ? -20.871 -11.336 22.863 1.00 98.25 395 ALA A CA 1
ATOM 3217 C C . ALA A 1 395 ? -22.056 -10.457 22.436 1.00 98.25 395 ALA A C 1
ATOM 3219 O O . ALA A 1 395 ? -22.693 -9.845 23.291 1.00 98.25 395 ALA A O 1
ATOM 3220 N N . TYR A 1 396 ? -22.429 -10.475 21.150 1.00 98.25 396 TYR A N 1
ATOM 3221 C CA . TYR A 1 396 ? -23.602 -9.760 20.635 1.00 98.25 396 TYR A CA 1
ATOM 3222 C C . TYR A 1 396 ? -24.888 -10.100 21.405 1.00 98.25 396 TYR A C 1
ATOM 3224 O O . TYR A 1 396 ? -25.635 -9.204 21.796 1.00 98.25 396 TYR A O 1
ATOM 3232 N N . ASP A 1 397 ? -25.157 -11.386 21.651 1.00 98.19 397 ASP A N 1
ATOM 3233 C CA . ASP A 1 397 ? -26.383 -11.818 22.332 1.00 98.19 397 ASP A CA 1
ATOM 3234 C C . ASP A 1 397 ? -26.374 -11.446 23.823 1.00 98.19 397 ASP A C 1
ATOM 3236 O O . ASP A 1 397 ? -27.390 -11.005 24.366 1.00 98.19 397 ASP A O 1
ATOM 3240 N N . VAL A 1 398 ? -25.219 -11.591 24.480 1.00 98.44 398 VAL A N 1
ATOM 3241 C CA . VAL A 1 398 ? -25.039 -11.230 25.893 1.00 98.44 398 VAL A CA 1
ATOM 3242 C C . VAL A 1 398 ? -25.211 -9.726 26.092 1.00 98.44 398 VAL A C 1
ATOM 3244 O O . VAL A 1 398 ? -25.980 -9.308 26.958 1.00 98.44 398 VAL A O 1
ATOM 3247 N N . LEU A 1 399 ? -24.560 -8.912 25.259 1.00 98.38 399 LEU A N 1
ATOM 3248 C CA . LEU A 1 399 ? -24.709 -7.459 25.269 1.00 98.38 399 LEU A CA 1
ATOM 3249 C C . LEU A 1 399 ? -26.147 -7.046 24.963 1.00 98.38 399 LEU A C 1
ATOM 3251 O O . LEU A 1 399 ? -26.689 -6.196 25.662 1.00 98.38 399 LEU A O 1
ATOM 3255 N N . SER A 1 400 ? -26.805 -7.714 24.010 1.00 98.06 400 SER A N 1
ATOM 3256 C CA . SER A 1 400 ? -28.217 -7.463 23.704 1.00 98.06 400 SER A CA 1
ATOM 3257 C C . SER A 1 400 ? -29.117 -7.678 24.918 1.00 98.06 400 SER A C 1
ATOM 3259 O O . SER A 1 400 ? -30.014 -6.877 25.165 1.00 98.06 400 SER A O 1
ATOM 3261 N N . ALA A 1 401 ? -28.876 -8.730 25.707 1.00 97.25 401 ALA A N 1
ATOM 3262 C CA . ALA A 1 401 ? -29.612 -8.971 26.947 1.00 97.25 401 ALA A CA 1
ATOM 3263 C C . ALA A 1 401 ? -29.310 -7.905 28.018 1.00 97.25 401 ALA A C 1
ATOM 3265 O O . ALA A 1 401 ? -30.225 -7.445 28.702 1.00 97.25 401 ALA A O 1
ATOM 3266 N N . ILE A 1 402 ? -28.047 -7.480 28.135 1.00 97.56 402 ILE A N 1
ATOM 3267 C CA . ILE A 1 402 ? -27.613 -6.442 29.081 1.00 97.56 402 ILE A CA 1
ATOM 3268 C C . ILE A 1 402 ? -28.255 -5.091 28.747 1.00 97.56 402 ILE A C 1
ATOM 3270 O O . ILE A 1 402 ? -28.831 -4.432 29.613 1.00 97.56 402 ILE A O 1
ATOM 3274 N N . TRP A 1 403 ? -28.206 -4.690 27.479 1.00 97.06 403 TRP A N 1
ATOM 3275 C CA . TRP A 1 403 ? -28.630 -3.377 27.003 1.00 97.06 403 TRP A CA 1
ATOM 3276 C C . TRP A 1 403 ? -30.148 -3.169 26.981 1.00 97.06 403 TRP A C 1
ATOM 3278 O O . TRP A 1 403 ? -30.592 -2.035 26.797 1.00 97.06 403 TRP A O 1
ATOM 3288 N N . GLN A 1 404 ? -30.961 -4.190 27.264 1.00 92.88 404 GLN A N 1
ATOM 3289 C CA . GLN A 1 404 ? -32.388 -3.998 27.566 1.00 92.88 404 GLN A CA 1
ATOM 3290 C C . GLN A 1 404 ? -32.628 -3.374 28.949 1.00 92.88 404 GLN A C 1
ATOM 3292 O O . GLN A 1 404 ? -33.701 -2.826 29.205 1.00 92.88 404 GLN A O 1
ATOM 3297 N N . MET A 1 405 ? -31.646 -3.435 29.850 1.00 92.75 405 MET A N 1
ATOM 3298 C CA . MET A 1 405 ? -31.741 -2.824 31.172 1.00 92.75 405 MET A CA 1
ATOM 3299 C C . MET A 1 405 ? -31.326 -1.351 31.125 1.00 92.75 405 MET A C 1
ATOM 3301 O O . MET A 1 405 ? -30.411 -0.957 30.399 1.00 92.75 405 MET A O 1
ATOM 3305 N N . ASP A 1 406 ? -31.999 -0.520 31.918 1.00 92.50 406 ASP A N 1
ATOM 3306 C CA . ASP A 1 406 ? -31.602 0.868 32.156 1.00 92.50 406 ASP A CA 1
ATOM 3307 C C . ASP A 1 406 ? -30.947 0.977 33.546 1.00 92.50 406 ASP A C 1
ATOM 3309 O O . ASP A 1 406 ? -31.655 0.867 34.557 1.00 92.50 406 ASP A O 1
ATOM 3313 N N . PRO A 1 407 ? -29.620 1.187 33.634 1.00 93.69 407 PRO A N 1
ATOM 3314 C CA . PRO A 1 407 ? -28.914 1.227 34.914 1.00 93.69 407 PRO A CA 1
ATOM 3315 C C . PRO A 1 407 ? -29.332 2.404 35.806 1.00 93.69 407 PRO A C 1
ATOM 3317 O O . PRO A 1 407 ? -29.064 2.382 37.004 1.00 93.69 407 PRO A O 1
ATOM 3320 N N . TYR A 1 408 ? -30.022 3.414 35.265 1.00 92.62 408 TYR A N 1
ATOM 3321 C CA . TYR A 1 408 ? -30.569 4.517 36.055 1.00 92.62 408 TYR A CA 1
ATOM 3322 C C . TYR A 1 408 ? -31.950 4.215 36.653 1.00 92.62 408 TYR A C 1
ATOM 3324 O O . TYR A 1 408 ? -32.372 4.905 37.585 1.00 92.62 408 TYR A O 1
ATOM 3332 N N . GLN A 1 409 ? -32.650 3.192 36.152 1.00 90.38 409 GLN A N 1
ATOM 3333 C CA . GLN A 1 409 ? -33.960 2.763 36.660 1.00 90.38 409 GLN A CA 1
ATOM 3334 C C . GLN A 1 409 ? -33.841 1.578 37.620 1.00 90.38 409 GLN A C 1
ATOM 3336 O O . GLN A 1 409 ? -34.490 1.555 38.669 1.00 90.38 409 GLN A O 1
ATOM 3341 N N . TYR A 1 410 ? -33.016 0.588 37.276 1.00 87.25 410 TYR A N 1
ATOM 3342 C CA . TYR A 1 410 ? -32.798 -0.586 38.116 1.00 87.25 410 TYR A CA 1
ATOM 3343 C C . TYR A 1 410 ? -31.794 -0.285 39.233 1.00 87.25 410 TYR A C 1
ATOM 3345 O O . TYR A 1 410 ? -30.869 0.503 39.068 1.00 87.25 410 TYR A O 1
ATOM 3353 N N . LYS A 1 411 ? -31.979 -0.923 40.392 1.00 89.25 411 LYS A N 1
ATOM 3354 C CA . LYS A 1 411 ? -31.033 -0.851 41.514 1.00 89.25 411 LYS A CA 1
ATOM 3355 C C . LYS A 1 411 ? -30.060 -2.016 41.488 1.00 89.25 411 LYS A C 1
ATOM 3357 O O . LYS A 1 411 ? -30.388 -3.081 40.965 1.00 89.25 411 LYS A O 1
ATOM 3362 N N . LYS A 1 412 ? -28.893 -1.809 42.095 1.00 92.25 412 LYS A N 1
ATOM 3363 C CA . LYS A 1 412 ? -27.777 -2.757 42.184 1.00 92.25 412 LYS A CA 1
ATOM 3364 C C . LYS A 1 412 ? -28.193 -4.215 42.401 1.00 92.25 412 LYS A C 1
ATOM 3366 O O . LYS A 1 412 ? -27.701 -5.094 41.699 1.00 92.25 412 LYS A O 1
ATOM 3371 N N . GLU A 1 413 ? -29.093 -4.511 43.336 1.00 93.00 413 GLU A N 1
ATOM 3372 C CA . GLU A 1 413 ? -29.532 -5.888 43.602 1.00 93.00 413 GLU A CA 1
ATOM 3373 C C . GLU A 1 413 ? -30.262 -6.500 42.399 1.00 93.00 413 GLU A C 1
ATOM 3375 O O . GLU A 1 413 ? -29.973 -7.628 42.008 1.00 93.00 413 GLU A O 1
ATOM 3380 N N . ALA A 1 414 ? -31.172 -5.741 41.782 1.00 93.25 414 ALA A N 1
ATOM 3381 C CA . ALA A 1 414 ? -31.915 -6.176 40.601 1.00 93.25 414 ALA A CA 1
ATOM 3382 C C . ALA A 1 414 ? -31.010 -6.289 39.366 1.00 93.25 414 ALA A C 1
ATOM 3384 O O . ALA A 1 414 ? -31.152 -7.238 38.601 1.00 93.25 414 ALA A O 1
ATOM 3385 N N . ILE A 1 415 ? -30.055 -5.364 39.208 1.00 93.44 415 ILE A N 1
ATOM 3386 C CA . ILE A 1 415 ? -29.023 -5.416 38.164 1.00 93.44 415 ILE A CA 1
ATOM 3387 C C . ILE A 1 415 ? -28.235 -6.720 38.301 1.00 93.44 415 ILE A C 1
ATOM 3389 O O . ILE A 1 415 ? -28.217 -7.534 37.383 1.00 93.44 415 ILE A O 1
ATOM 3393 N N . ASN A 1 416 ? -27.633 -6.970 39.465 1.00 96.25 416 ASN A N 1
ATOM 3394 C CA . ASN A 1 416 ? -26.800 -8.156 39.660 1.00 96.25 416 ASN A CA 1
ATOM 3395 C C . ASN A 1 416 ? -27.598 -9.459 39.517 1.00 96.25 416 ASN A C 1
ATOM 3397 O O . ASN A 1 416 ? -27.073 -10.426 38.966 1.00 96.25 416 ASN A O 1
ATOM 3401 N N . GLN A 1 417 ? -28.866 -9.483 39.945 1.00 95.81 417 GLN A N 1
ATOM 3402 C CA . GLN A 1 417 ? -29.746 -10.625 39.704 1.00 95.81 417 GLN A CA 1
ATOM 3403 C C . GLN A 1 417 ? -29.972 -10.855 38.204 1.00 95.81 417 GLN A C 1
ATOM 3405 O O . GLN A 1 417 ? -29.759 -11.965 37.728 1.00 95.81 417 GLN A O 1
ATOM 3410 N N . ALA A 1 418 ? -30.309 -9.812 37.442 1.00 95.00 418 ALA A N 1
ATOM 3411 C CA . ALA A 1 418 ? -30.518 -9.928 36.002 1.00 95.00 418 ALA A CA 1
ATOM 3412 C C . ALA A 1 418 ? -29.252 -10.390 35.259 1.00 95.00 418 ALA A C 1
ATOM 3414 O O . ALA A 1 418 ? -29.342 -11.238 34.377 1.00 95.00 418 ALA A O 1
ATOM 3415 N N . PHE A 1 419 ? -28.064 -9.913 35.651 1.00 96.62 419 PHE A N 1
ATOM 3416 C CA . PHE A 1 419 ? -26.792 -10.412 35.110 1.00 96.62 419 PHE A CA 1
ATOM 3417 C C . PHE A 1 419 ? -26.557 -11.894 35.442 1.00 96.62 419 PHE A C 1
ATOM 3419 O O . PHE A 1 419 ? -26.051 -12.641 34.600 1.00 96.62 419 PHE A O 1
ATOM 3426 N N . ASN A 1 420 ? -26.920 -12.345 36.644 1.00 96.50 420 ASN A N 1
ATOM 3427 C CA . ASN A 1 420 ? -26.821 -13.757 37.020 1.00 96.50 420 ASN A CA 1
ATOM 3428 C C . ASN A 1 420 ? -27.807 -14.637 36.236 1.00 96.50 420 ASN A C 1
ATOM 3430 O O . ASN A 1 420 ? -27.464 -15.770 35.910 1.00 96.50 420 ASN A O 1
ATOM 3434 N N . ASP A 1 421 ? -28.975 -14.100 35.877 1.00 96.31 421 ASP A N 1
ATOM 3435 C CA . ASP A 1 421 ? -30.017 -14.804 35.119 1.00 96.31 421 ASP A CA 1
ATOM 3436 C C . ASP A 1 421 ? -29.723 -14.899 33.606 1.00 96.31 421 ASP A C 1
ATOM 3438 O O . ASP A 1 421 ? -30.409 -15.631 32.887 1.00 96.31 421 ASP A O 1
ATOM 3442 N N . ILE A 1 422 ? -28.693 -14.204 33.098 1.00 96.75 422 ILE A N 1
ATOM 3443 C CA . ILE A 1 422 ? -28.229 -14.356 31.709 1.00 96.75 422 ILE A CA 1
ATOM 3444 C C . ILE A 1 422 ? -27.736 -15.792 31.495 1.00 96.75 422 ILE A C 1
ATOM 3446 O O . ILE A 1 422 ? -26.689 -16.190 32.015 1.00 96.75 422 ILE A O 1
ATOM 3450 N N . ASN A 1 423 ? -28.471 -16.543 30.672 1.00 96.69 423 ASN A N 1
ATOM 3451 C CA . ASN A 1 423 ? -28.164 -17.925 30.320 1.00 96.69 423 ASN A CA 1
ATOM 3452 C C . ASN A 1 423 ? -26.990 -17.996 29.326 1.00 96.69 423 ASN A C 1
ATOM 3454 O O . ASN A 1 423 ? -27.181 -17.982 28.109 1.00 96.69 423 ASN A O 1
ATOM 3458 N N . MET A 1 424 ? -25.774 -18.062 29.871 1.00 97.19 424 MET A N 1
ATOM 3459 C CA . MET A 1 424 ? -24.539 -18.152 29.087 1.00 97.19 424 MET A CA 1
ATOM 3460 C C . MET A 1 424 ? -24.492 -19.430 28.242 1.00 97.19 424 MET A C 1
ATOM 3462 O O . MET A 1 424 ? -24.121 -19.351 27.078 1.00 97.19 424 MET A O 1
ATOM 3466 N N . ASP A 1 425 ? -24.945 -20.572 28.767 1.00 96.06 425 ASP A N 1
ATOM 3467 C CA . ASP A 1 425 ? -24.928 -21.852 28.040 1.00 96.06 425 ASP A CA 1
ATOM 3468 C C . ASP A 1 425 ? -25.815 -21.809 26.788 1.00 96.06 425 ASP A C 1
ATOM 3470 O O . ASP A 1 425 ? -25.444 -22.299 25.722 1.00 96.06 425 ASP A O 1
ATOM 3474 N N . TYR A 1 426 ? -26.988 -21.177 26.890 1.00 96.88 426 TYR A N 1
ATOM 3475 C CA . TYR A 1 426 ? -27.875 -20.977 25.746 1.00 96.88 426 TYR A CA 1
ATOM 3476 C C . TYR A 1 426 ? -27.232 -20.095 24.673 1.00 96.88 426 TYR A C 1
ATOM 3478 O O . TYR A 1 426 ? -27.343 -20.402 23.484 1.00 96.88 426 TYR A O 1
ATOM 3486 N N . PHE A 1 427 ? -26.565 -19.008 25.070 1.00 97.44 427 PHE A N 1
ATOM 3487 C CA . PHE A 1 427 ? -25.901 -18.122 24.115 1.00 97.44 427 PHE A CA 1
ATOM 3488 C C . PHE A 1 427 ? -24.643 -18.739 23.505 1.00 97.44 427 PHE A C 1
ATOM 3490 O O . PHE A 1 427 ? -24.435 -18.542 22.310 1.00 97.44 427 PHE A O 1
ATOM 3497 N N . ALA A 1 428 ? -23.890 -19.544 24.259 1.00 95.62 428 ALA A N 1
ATOM 3498 C CA . ALA A 1 428 ? -22.777 -20.334 23.738 1.00 95.62 428 ALA A CA 1
ATOM 3499 C C . ALA A 1 428 ? -23.263 -21.346 22.685 1.00 95.62 428 ALA A C 1
ATOM 3501 O O . ALA A 1 428 ? -22.754 -21.380 21.570 1.00 95.62 428 ALA A O 1
ATOM 3502 N N . LEU A 1 429 ? -24.340 -22.089 22.969 1.00 94.50 429 LEU A N 1
ATOM 3503 C CA . LEU A 1 429 ? -24.931 -23.006 21.988 1.00 94.50 429 LEU A CA 1
ATOM 3504 C C . LEU A 1 429 ? -25.451 -22.260 20.746 1.00 94.50 429 LEU A C 1
ATOM 3506 O O . LEU A 1 429 ? -25.305 -22.720 19.613 1.00 94.50 429 LEU A O 1
ATOM 3510 N N . LYS A 1 430 ? -26.082 -21.096 20.934 1.00 95.06 430 LYS A N 1
ATOM 3511 C CA . LYS A 1 430 ? -26.589 -20.272 19.828 1.00 95.06 430 LYS A CA 1
ATOM 3512 C C . LYS A 1 430 ? -25.453 -19.731 18.953 1.00 95.06 430 LYS A C 1
ATOM 3514 O O . LYS A 1 430 ? -25.633 -19.637 17.735 1.00 95.06 430 LYS A O 1
ATOM 3519 N N . SER A 1 431 ? -24.317 -19.356 19.538 1.00 93.88 431 SER A N 1
ATOM 3520 C CA . SER A 1 431 ? -23.142 -18.904 18.792 1.00 93.88 431 SER A CA 1
ATOM 3521 C C . SER A 1 431 ? -22.438 -20.045 18.073 1.00 93.88 431 SER A C 1
ATOM 3523 O O . SER A 1 431 ? -22.170 -19.902 16.885 1.00 93.88 431 SER A O 1
ATOM 3525 N N . GLU A 1 432 ? -22.264 -21.194 18.722 1.00 91.38 432 GLU A N 1
ATOM 3526 C CA . GLU A 1 432 ? -21.677 -22.399 18.124 1.00 91.38 432 GLU A CA 1
ATOM 3527 C C . GLU A 1 432 ? -22.496 -22.867 16.908 1.00 91.38 432 GLU A C 1
ATOM 3529 O O . GLU A 1 432 ? -21.963 -23.143 15.839 1.00 91.38 432 GLU A O 1
ATOM 3534 N N . VAL A 1 433 ? -23.833 -22.844 16.990 1.00 91.31 433 VAL A N 1
ATOM 3535 C CA . VAL A 1 433 ? -24.694 -23.161 15.834 1.00 91.31 433 VAL A CA 1
ATOM 3536 C C . VAL A 1 433 ? -24.535 -22.147 14.690 1.00 91.31 433 VAL A C 1
ATOM 3538 O O . VAL A 1 433 ? -24.691 -22.518 13.522 1.00 91.31 433 VAL A O 1
ATOM 3541 N N . ARG A 1 434 ? -24.277 -20.864 14.984 1.00 92.81 434 ARG A N 1
ATOM 3542 C CA . ARG A 1 434 ? -24.008 -19.841 13.953 1.00 92.81 434 ARG A CA 1
ATOM 3543 C C . ARG A 1 434 ? -22.644 -20.065 13.307 1.00 92.81 434 ARG A C 1
ATOM 3545 O O . ARG A 1 434 ? -22.555 -19.998 12.085 1.00 92.81 434 ARG A O 1
ATOM 3552 N N . GLU A 1 435 ? -21.634 -20.348 14.117 1.00 88.44 435 GLU A N 1
ATOM 3553 C CA . GLU A 1 435 ? -20.273 -20.673 13.697 1.00 88.44 435 GLU A CA 1
ATOM 3554 C C . GLU A 1 435 ? -20.256 -21.914 12.809 1.00 88.44 435 GLU A C 1
ATOM 3556 O O . GLU A 1 435 ? -19.931 -21.786 11.638 1.00 88.44 435 GLU A O 1
ATOM 3561 N N . LEU A 1 436 ? -20.801 -23.047 13.260 1.00 83.38 436 LEU A N 1
ATOM 3562 C CA . LEU A 1 436 ? -20.896 -24.280 12.468 1.00 83.38 436 LEU A CA 1
ATOM 3563 C C . LEU A 1 436 ? -21.618 -24.084 11.126 1.00 83.38 436 LEU A C 1
ATOM 3565 O O . LEU A 1 436 ? -21.284 -24.718 10.125 1.00 83.38 436 LEU A O 1
ATOM 3569 N N . LYS A 1 437 ? -22.634 -23.211 11.070 1.00 81.88 437 LYS A N 1
ATOM 3570 C CA . LYS A 1 437 ? -23.313 -22.861 9.810 1.00 81.88 437 LYS A CA 1
ATOM 3571 C C . LYS A 1 437 ? -22.450 -21.991 8.896 1.00 81.88 437 LYS A C 1
ATOM 3573 O O . LYS A 1 437 ? -22.584 -22.125 7.680 1.00 81.88 437 LYS A O 1
ATOM 3578 N N . SER A 1 438 ? -21.634 -21.102 9.461 1.00 75.62 438 SER A N 1
ATOM 3579 C CA . SER A 1 438 ? -20.673 -20.276 8.721 1.00 75.62 438 SER A CA 1
ATOM 3580 C C . SER A 1 438 ? -19.515 -21.124 8.235 1.00 75.62 438 SER A C 1
ATOM 3582 O O . SER A 1 438 ? -19.297 -21.181 7.040 1.00 75.62 438 SER A O 1
ATOM 3584 N N . GLU A 1 439 ? -18.881 -21.907 9.104 1.00 69.62 439 GLU A N 1
ATOM 3585 C CA . GLU A 1 439 ? -17.826 -22.854 8.748 1.00 69.62 439 GLU A CA 1
ATOM 3586 C C . GLU A 1 439 ? -18.308 -23.894 7.741 1.00 69.62 439 GLU A C 1
ATOM 3588 O O . GLU A 1 439 ? -17.595 -24.244 6.814 1.00 69.62 439 GLU A O 1
ATOM 3593 N N . SER A 1 440 ? -19.547 -24.383 7.840 1.00 59.50 440 SER A N 1
ATOM 3594 C CA . SER A 1 440 ? -20.088 -25.272 6.807 1.00 59.50 440 SER A CA 1
ATOM 3595 C C . SER A 1 440 ? -20.251 -24.577 5.448 1.00 59.50 440 SER A C 1
ATOM 3597 O O . SER A 1 440 ? -20.331 -25.281 4.440 1.00 59.50 440 SER A O 1
ATOM 3599 N N . LYS A 1 441 ? -20.343 -23.243 5.410 1.00 60.47 441 LYS A N 1
ATOM 3600 C CA . LYS A 1 441 ? -20.350 -22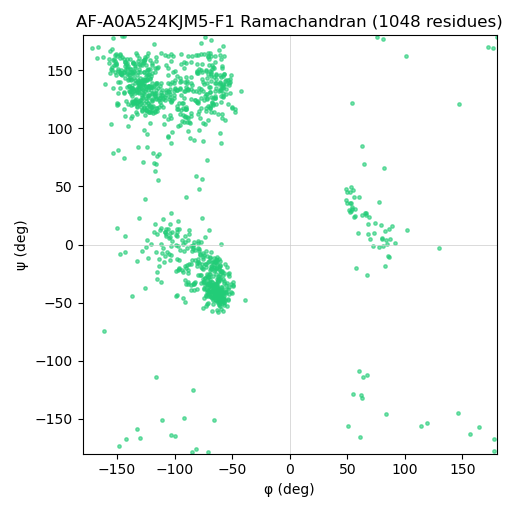.431 4.183 1.00 60.47 441 LYS A CA 1
ATOM 3601 C C . LYS A 1 441 ? -18.946 -21.978 3.757 1.00 60.47 441 LYS A C 1
ATOM 3603 O O . LYS A 1 441 ? -18.725 -21.843 2.564 1.00 60.47 441 LYS A O 1
ATOM 3608 N N . GLU A 1 442 ? -18.032 -21.773 4.702 1.00 58.00 442 GLU A N 1
ATOM 3609 C CA . GLU A 1 442 ? -16.683 -21.203 4.531 1.00 58.00 442 GLU A CA 1
ATOM 3610 C C . GLU A 1 442 ? -15.563 -22.249 4.683 1.00 58.00 442 GLU A C 1
ATOM 3612 O O . GLU A 1 442 ? -14.399 -21.894 4.821 1.00 58.00 442 GLU A O 1
ATOM 3617 N N . LYS A 1 443 ? -15.906 -23.541 4.723 1.00 53.16 443 LYS A N 1
ATOM 3618 C CA . LYS A 1 443 ? -15.057 -24.610 5.267 1.00 53.16 443 LYS A CA 1
ATOM 3619 C C . LYS A 1 443 ? -13.616 -24.537 4.755 1.00 53.16 443 LYS A C 1
ATOM 3621 O O . LYS A 1 443 ? -13.375 -24.812 3.580 1.00 53.16 443 LYS A O 1
ATOM 3626 N N . ARG A 1 444 ? -12.683 -24.264 5.682 1.00 55.81 444 ARG A N 1
ATOM 3627 C CA . ARG A 1 444 ? -11.234 -24.490 5.556 1.00 55.81 444 ARG A CA 1
ATOM 3628 C C . ARG A 1 444 ? -11.002 -25.981 5.317 1.00 55.81 444 ARG A C 1
ATOM 3630 O O . ARG A 1 444 ? -10.917 -26.785 6.243 1.00 55.81 444 ARG A O 1
ATOM 3637 N N . GLN A 1 445 ? -11.042 -26.378 4.053 1.00 57.28 445 GLN A N 1
ATOM 3638 C CA . GLN A 1 445 ? -10.679 -27.722 3.631 1.00 57.28 445 GLN A CA 1
ATOM 3639 C C . GLN A 1 445 ? -9.149 -27.819 3.619 1.00 57.28 445 GLN A C 1
ATOM 3641 O O . GLN A 1 445 ? -8.468 -26.839 3.336 1.00 57.28 445 GLN A O 1
ATOM 3646 N N . SER A 1 446 ? -8.598 -29.011 3.871 1.00 72.00 446 SER A N 1
ATOM 3647 C CA . SER A 1 446 ? -7.158 -29.263 3.691 1.00 72.00 446 SER A CA 1
ATOM 3648 C C . SER A 1 446 ? -6.673 -28.883 2.289 1.00 72.00 446 SER A C 1
ATOM 3650 O O . SER A 1 446 ? -5.499 -28.596 2.116 1.00 72.00 446 SER A O 1
ATOM 3652 N N . LEU A 1 447 ? -7.589 -28.894 1.317 1.00 83.50 447 LEU A N 1
ATOM 3653 C CA . LEU A 1 447 ? -7.471 -28.339 -0.023 1.00 83.50 447 LEU A CA 1
ATOM 3654 C C . LEU A 1 447 ? -8.829 -27.731 -0.389 1.00 83.50 447 LEU A C 1
ATOM 3656 O O . LEU A 1 447 ? -9.829 -28.446 -0.368 1.00 83.50 447 LEU A O 1
ATOM 3660 N N . SER A 1 448 ? -8.864 -26.454 -0.741 1.00 80.94 448 SER A N 1
ATOM 3661 C CA . SER A 1 448 ? -10.051 -25.728 -1.185 1.00 80.94 448 SER A CA 1
ATOM 3662 C C . SER A 1 448 ? -9.827 -25.131 -2.566 1.00 80.94 448 SER A C 1
ATOM 3664 O O . SER A 1 448 ? -8.791 -24.526 -2.820 1.00 80.94 448 SER A O 1
ATOM 3666 N N . PHE A 1 449 ? -10.827 -25.258 -3.434 1.00 85.00 449 PHE A N 1
ATOM 3667 C CA . PHE A 1 449 ? -10.926 -24.442 -4.639 1.00 85.00 449 PHE A CA 1
ATOM 3668 C C . PHE A 1 449 ? -11.323 -23.020 -4.222 1.00 85.00 449 PHE A C 1
ATOM 3670 O O . PHE A 1 449 ? -12.396 -22.847 -3.637 1.00 85.00 449 PHE A O 1
ATOM 3677 N N . THR A 1 450 ? -10.442 -22.044 -4.437 1.00 81.38 450 THR A N 1
ATOM 3678 C CA . THR A 1 450 ? -10.601 -20.663 -3.945 1.00 81.38 450 THR A CA 1
ATOM 3679 C C . THR A 1 450 ? -11.206 -19.729 -4.979 1.00 81.38 450 THR A C 1
ATOM 3681 O O . THR A 1 450 ? -11.798 -18.722 -4.597 1.00 81.38 450 THR A O 1
ATOM 3684 N N . GLY A 1 451 ? -11.125 -20.089 -6.257 1.00 87.31 451 GLY A N 1
ATOM 3685 C CA . GLY A 1 451 ? -11.717 -19.327 -7.341 1.00 87.31 451 GLY A CA 1
ATOM 3686 C C . GLY A 1 451 ? -11.030 -19.613 -8.663 1.00 87.31 451 GLY A C 1
ATOM 3687 O O . GLY A 1 451 ? -10.340 -20.618 -8.834 1.00 87.31 451 GLY A O 1
ATOM 3688 N N . GLY A 1 452 ? -11.252 -18.743 -9.629 1.00 90.06 452 GLY A N 1
ATOM 3689 C CA . GLY A 1 452 ? -10.503 -18.779 -10.869 1.00 90.06 452 GLY A CA 1
ATOM 3690 C C . GLY A 1 452 ? -10.973 -17.732 -11.852 1.00 90.06 452 GLY A C 1
ATOM 3691 O O . GLY A 1 452 ? -11.899 -16.953 -11.600 1.00 90.06 452 GLY A O 1
ATOM 3692 N N . ARG A 1 453 ? -10.352 -17.745 -13.028 1.00 93.31 453 ARG A N 1
ATOM 3693 C CA . ARG A 1 453 ? -10.770 -16.911 -14.154 1.00 93.31 453 ARG A CA 1
ATOM 3694 C C . ARG A 1 453 ? -10.786 -17.704 -15.448 1.00 93.31 453 ARG A C 1
ATOM 3696 O O . ARG A 1 453 ? -9.825 -18.384 -15.792 1.00 93.31 453 ARG A O 1
ATOM 3703 N N . LEU A 1 454 ? -11.880 -17.583 -16.190 1.00 94.50 454 LEU A N 1
ATOM 3704 C CA . LEU A 1 454 ? -11.972 -18.033 -17.575 1.00 94.50 454 LEU A CA 1
ATOM 3705 C C . LEU A 1 454 ? -11.812 -16.822 -18.480 1.00 94.50 454 LEU A C 1
ATOM 3707 O O . LEU A 1 454 ? -12.552 -15.852 -18.342 1.00 94.50 454 LEU A O 1
ATOM 3711 N N . MET A 1 455 ? -10.881 -16.893 -19.418 1.00 95.00 455 MET A N 1
ATOM 3712 C CA . MET A 1 455 ? -10.621 -15.866 -20.415 1.00 95.00 455 MET A CA 1
ATOM 3713 C C . MET A 1 455 ? -10.903 -16.429 -21.803 1.00 95.00 455 MET A C 1
ATOM 3715 O O . MET A 1 455 ? -10.544 -17.569 -22.098 1.00 95.00 455 MET A O 1
ATOM 3719 N N . GLY A 1 456 ? -11.538 -15.631 -22.651 1.00 95.12 456 GLY A N 1
ATOM 3720 C CA . GLY A 1 456 ? -11.718 -15.955 -24.059 1.00 95.12 456 GLY A CA 1
ATOM 3721 C C . GLY A 1 456 ? -11.557 -14.721 -24.930 1.00 95.12 456 GLY A C 1
ATOM 3722 O O . GLY A 1 456 ? -11.816 -13.608 -24.470 1.00 95.12 456 GLY A O 1
ATOM 3723 N N . GLN A 1 457 ? -11.115 -14.927 -26.167 1.00 95.44 457 GLN A N 1
ATOM 3724 C CA . GLN A 1 457 ? -10.840 -13.863 -27.126 1.00 95.44 457 GLN A CA 1
ATOM 3725 C C . GLN A 1 457 ? -11.150 -14.283 -28.563 1.00 95.44 457 GLN A C 1
ATOM 3727 O O . GLN A 1 457 ? -10.984 -15.444 -28.938 1.00 95.44 457 GLN A O 1
ATOM 3732 N N . PHE A 1 458 ? -11.572 -13.309 -29.365 1.00 96.50 458 PHE A N 1
ATOM 3733 C CA . PHE A 1 458 ? -11.766 -13.427 -30.805 1.00 96.50 458 PHE A CA 1
ATOM 3734 C C . PHE A 1 458 ? -10.959 -12.338 -31.491 1.00 96.50 458 PHE A C 1
ATOM 3736 O O . PHE A 1 458 ? -11.249 -11.150 -31.335 1.00 96.50 458 PHE A O 1
ATOM 3743 N N . VAL A 1 459 ? -9.969 -12.757 -32.267 1.00 95.62 459 VAL A N 1
ATOM 3744 C CA . VAL A 1 459 ? -8.964 -11.885 -32.857 1.00 95.62 459 VAL A CA 1
ATOM 3745 C C . VAL A 1 459 ? -9.145 -11.856 -34.364 1.00 95.62 459 VAL A C 1
ATOM 3747 O O . VAL A 1 459 ? -9.143 -12.888 -35.031 1.00 95.62 459 VAL A O 1
ATOM 3750 N N . LEU A 1 460 ? -9.267 -10.650 -34.904 1.00 95.31 460 LEU A N 1
ATOM 3751 C CA . LEU A 1 460 ? -9.161 -10.361 -36.326 1.00 95.31 460 LEU A CA 1
ATOM 3752 C C . LEU A 1 460 ? -7.896 -9.536 -36.551 1.00 95.31 460 LEU A C 1
ATOM 3754 O O . LEU A 1 460 ? -7.778 -8.445 -35.994 1.00 95.31 460 LEU A O 1
ATOM 3758 N N . ARG A 1 461 ? -6.982 -10.016 -37.392 1.00 94.38 461 ARG A N 1
ATOM 3759 C CA . ARG A 1 461 ? -5.777 -9.274 -37.784 1.00 94.38 461 ARG A CA 1
ATOM 3760 C C . ARG A 1 461 ? -5.642 -9.164 -39.297 1.00 94.38 461 ARG A C 1
ATOM 3762 O O . ARG A 1 461 ? -6.249 -9.931 -40.044 1.00 94.38 461 ARG A O 1
ATOM 3769 N N . GLY A 1 462 ? -4.828 -8.221 -39.745 1.00 92.94 462 GLY A N 1
ATOM 3770 C CA . GLY A 1 462 ? -4.480 -8.076 -41.153 1.00 92.94 462 GLY A CA 1
ATOM 3771 C C . GLY A 1 462 ? -3.313 -7.123 -41.365 1.00 92.94 462 GLY A C 1
ATOM 3772 O O . GLY A 1 462 ? -3.002 -6.295 -40.504 1.00 92.94 462 GLY A O 1
ATOM 3773 N N . ASN A 1 463 ? -2.688 -7.249 -42.529 1.00 93.25 463 ASN A N 1
ATOM 3774 C CA . ASN A 1 463 ? -1.668 -6.340 -43.034 1.00 93.25 463 ASN A CA 1
ATOM 3775 C C . ASN A 1 463 ? -2.081 -5.840 -44.429 1.00 93.25 463 ASN A C 1
ATOM 3777 O O . ASN A 1 463 ? -2.952 -6.436 -45.068 1.00 93.25 463 ASN A O 1
ATOM 3781 N N . GLU A 1 464 ? -1.525 -4.715 -44.866 1.00 93.44 464 GLU A N 1
ATOM 3782 C CA . GLU A 1 464 ? -1.874 -4.098 -46.147 1.00 93.44 464 GLU A CA 1
ATOM 3783 C C . GLU A 1 464 ? -1.599 -5.031 -47.327 1.00 93.44 464 GLU A C 1
ATOM 3785 O O . GLU A 1 464 ? -2.492 -5.236 -48.149 1.00 93.44 464 GLU A O 1
ATOM 3790 N N . GLN A 1 465 ? -0.414 -5.648 -47.380 1.00 91.62 465 GLN A N 1
ATOM 3791 C CA . GLN A 1 465 ? -0.010 -6.473 -48.519 1.00 91.62 465 GLN A CA 1
ATOM 3792 C C . GLN A 1 465 ? -1.001 -7.612 -48.796 1.00 91.62 465 GLN A C 1
ATOM 3794 O O . GLN A 1 465 ? -1.450 -7.795 -49.929 1.00 91.62 465 GLN A O 1
ATOM 3799 N N . ASP A 1 466 ? -1.361 -8.388 -47.773 1.00 90.56 466 ASP A N 1
ATOM 3800 C CA . ASP A 1 466 ? -2.282 -9.514 -47.930 1.00 90.56 466 ASP A CA 1
ATOM 3801 C C . ASP A 1 466 ? -3.686 -9.037 -48.337 1.00 90.56 466 ASP A C 1
ATOM 3803 O O . ASP A 1 466 ? -4.375 -9.711 -49.112 1.00 90.56 466 ASP A O 1
ATOM 3807 N N . ILE A 1 467 ? -4.116 -7.868 -47.850 1.00 91.81 467 ILE A N 1
ATOM 3808 C CA . ILE A 1 467 ? -5.402 -7.255 -48.208 1.00 91.81 467 ILE A CA 1
ATOM 3809 C C . ILE A 1 467 ? -5.392 -6.774 -49.660 1.00 91.81 467 ILE A C 1
ATOM 3811 O O . ILE A 1 467 ? -6.368 -6.998 -50.380 1.00 91.81 467 ILE A O 1
ATOM 3815 N N . ASP A 1 468 ? -4.298 -6.182 -50.122 1.00 91.38 468 ASP A N 1
ATOM 3816 C CA . ASP A 1 468 ? -4.140 -5.752 -51.509 1.00 91.38 468 ASP A CA 1
ATOM 3817 C C . ASP A 1 468 ? -4.093 -6.945 -52.476 1.00 91.38 468 ASP A C 1
ATOM 3819 O O . ASP A 1 468 ? -4.700 -6.911 -53.552 1.00 91.38 468 ASP A O 1
ATOM 3823 N N . GLU A 1 469 ? -3.433 -8.039 -52.086 1.00 91.75 469 GLU A N 1
ATOM 3824 C CA . GLU A 1 469 ? -3.335 -9.255 -52.898 1.00 91.75 469 GLU A CA 1
ATOM 3825 C C . GLU A 1 469 ? -4.637 -10.076 -52.924 1.00 91.75 469 GLU A C 1
ATOM 3827 O O . GLU A 1 469 ? -4.979 -10.669 -53.955 1.00 91.75 469 GLU A O 1
ATOM 3832 N N . ARG A 1 470 ? -5.359 -10.165 -51.795 1.00 92.25 470 ARG A N 1
ATOM 3833 C CA . ARG A 1 470 ? -6.442 -11.154 -51.590 1.00 92.25 470 ARG A CA 1
ATOM 3834 C C . ARG A 1 470 ? -7.795 -10.552 -51.199 1.00 92.25 470 ARG A C 1
ATOM 3836 O O . ARG A 1 470 ? -8.776 -11.299 -51.081 1.00 92.25 470 ARG A O 1
ATOM 3843 N N . GLY A 1 471 ? -7.889 -9.233 -51.038 1.00 89.88 471 GLY A N 1
ATOM 3844 C CA . GLY A 1 471 ? -9.098 -8.529 -50.610 1.00 89.88 471 GLY A CA 1
ATOM 3845 C C . GLY A 1 471 ? -9.538 -8.948 -49.206 1.00 89.88 471 GLY A C 1
ATOM 3846 O O . GLY A 1 471 ? -8.728 -9.056 -48.293 1.00 89.88 471 GLY A O 1
ATOM 3847 N N . GLU A 1 47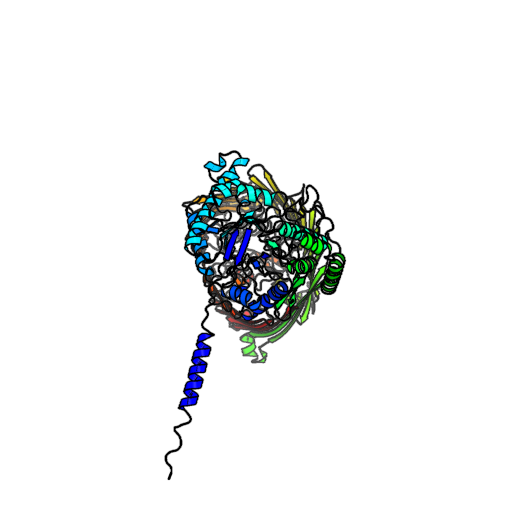2 ? -10.828 -9.254 -49.033 1.00 82.50 472 GLU A N 1
ATOM 3848 C CA . GLU A 1 472 ? -11.383 -9.722 -47.747 1.00 82.50 472 GLU A CA 1
ATOM 3849 C C . GLU A 1 472 ? -10.693 -10.999 -47.218 1.00 82.50 472 GLU A C 1
ATOM 3851 O O . GLU A 1 472 ? -10.626 -11.205 -46.008 1.00 82.50 472 GLU A O 1
ATOM 3856 N N . ASN A 1 473 ? -10.117 -11.825 -48.105 1.00 86.50 473 ASN A N 1
ATOM 3857 C CA . ASN A 1 473 ? -9.369 -13.031 -47.725 1.00 86.50 473 ASN A CA 1
ATOM 3858 C C . ASN A 1 473 ? -7.924 -12.744 -47.266 1.00 86.50 473 ASN A C 1
ATOM 3860 O O . ASN A 1 473 ? -7.183 -13.687 -47.002 1.00 86.50 473 ASN A O 1
ATOM 3864 N N . GLY A 1 474 ? -7.506 -11.474 -47.230 1.00 86.25 474 GLY A N 1
ATOM 3865 C CA . GLY A 1 474 ? -6.219 -11.032 -46.681 1.00 86.25 474 GLY A CA 1
ATOM 3866 C C . GLY A 1 474 ? -6.241 -10.792 -45.169 1.00 86.25 474 GLY A C 1
ATOM 3867 O O . GLY A 1 474 ? -5.224 -10.430 -44.590 1.00 86.25 474 GLY A O 1
ATOM 3868 N N . THR A 1 475 ? -7.399 -10.971 -44.526 1.00 91.62 475 THR A N 1
ATOM 3869 C CA . THR A 1 475 ? -7.538 -10.901 -43.066 1.00 91.62 475 THR A CA 1
ATOM 3870 C C . THR A 1 475 ? -7.563 -12.293 -42.451 1.00 91.62 475 THR A C 1
ATOM 3872 O O . THR A 1 475 ? -8.053 -13.248 -43.056 1.00 91.62 475 THR A O 1
ATOM 3875 N N . GLU A 1 476 ? -7.058 -12.402 -41.228 1.00 92.06 476 GLU A N 1
ATOM 3876 C CA . GLU A 1 476 ? -6.981 -13.654 -40.487 1.00 92.06 476 GLU A CA 1
ATOM 3877 C C . GLU A 1 476 ? -7.812 -13.565 -39.214 1.00 92.06 476 GLU A C 1
ATOM 3879 O O . GLU A 1 476 ? -7.693 -12.617 -38.436 1.00 92.06 476 GLU A O 1
ATOM 3884 N N . PHE A 1 477 ? -8.660 -14.570 -39.007 1.00 93.31 477 PHE A N 1
ATOM 3885 C CA . PHE A 1 477 ? -9.476 -14.708 -37.811 1.00 93.31 477 PHE A CA 1
ATOM 3886 C C . PHE A 1 477 ? -8.983 -15.891 -36.984 1.00 93.31 477 PHE A C 1
ATOM 3888 O O . PHE A 1 477 ? -8.790 -16.986 -37.515 1.00 93.31 477 PHE A O 1
ATOM 3895 N N . SER A 1 478 ? -8.824 -15.677 -35.684 1.00 93.88 478 SER A N 1
ATOM 3896 C CA . SER A 1 478 ? -8.496 -16.722 -34.721 1.00 93.88 478 SER A CA 1
ATOM 3897 C C . SER A 1 478 ? -9.242 -16.503 -33.408 1.00 93.88 478 SER A C 1
ATOM 3899 O O . SER A 1 478 ? -9.716 -15.408 -33.109 1.00 93.88 478 SER A O 1
ATOM 3901 N N . ASP A 1 479 ? -9.368 -17.563 -32.626 1.00 94.19 479 ASP A N 1
ATOM 3902 C CA . ASP A 1 479 ? -10.013 -17.558 -31.321 1.00 94.19 479 ASP A CA 1
ATOM 3903 C C . ASP A 1 479 ? -9.115 -18.241 -30.293 1.00 94.19 479 ASP A C 1
ATOM 3905 O O . ASP A 1 479 ? -8.249 -19.050 -30.638 1.00 94.19 479 ASP A O 1
ATOM 3909 N N . GLY A 1 480 ? -9.291 -17.882 -29.026 1.00 93.81 480 GLY A N 1
ATOM 3910 C CA . GLY A 1 480 ? -8.566 -18.530 -27.950 1.00 93.81 480 GLY A CA 1
ATOM 3911 C C . GLY A 1 480 ? -9.309 -18.521 -26.632 1.00 93.81 480 GLY A C 1
ATOM 3912 O O . GLY A 1 480 ? -10.031 -17.577 -26.318 1.00 93.81 480 GLY A O 1
ATOM 3913 N N . GLU A 1 481 ? -9.087 -19.566 -25.843 1.00 94.31 481 GLU A N 1
ATOM 3914 C CA . GLU A 1 481 ? -9.636 -19.717 -24.503 1.00 94.31 481 GLU A CA 1
ATOM 3915 C C . GLU A 1 481 ? -8.561 -20.190 -23.536 1.00 94.31 481 GLU A C 1
ATOM 3917 O O . GLU A 1 481 ? -7.744 -21.056 -23.847 1.00 94.31 481 GLU A O 1
ATOM 3922 N N . MET A 1 482 ? -8.599 -19.668 -22.318 1.00 94.75 482 MET A N 1
ATOM 3923 C CA . MET A 1 482 ? -7.746 -20.137 -21.239 1.00 94.75 482 MET A CA 1
ATOM 3924 C C . MET A 1 482 ? -8.455 -20.030 -19.894 1.00 94.75 482 MET A C 1
ATOM 3926 O O . MET A 1 482 ? -9.265 -19.134 -19.670 1.00 94.75 482 MET A O 1
ATOM 3930 N N . VAL A 1 483 ? -8.161 -20.956 -18.990 1.00 96.00 483 VAL A N 1
ATOM 3931 C CA . VAL A 1 483 ? -8.753 -21.017 -17.652 1.00 96.00 483 VAL A CA 1
ATOM 3932 C C . VAL A 1 483 ? -7.641 -21.098 -16.623 1.00 96.00 483 VAL A C 1
ATOM 3934 O O . VAL A 1 483 ? -6.760 -21.941 -16.746 1.00 96.00 483 VAL A O 1
ATOM 3937 N N . PHE A 1 484 ? -7.714 -20.251 -15.604 1.00 95.56 484 PHE A N 1
ATOM 3938 C CA . PHE A 1 484 ? -6.938 -20.355 -14.375 1.00 95.56 484 PHE A CA 1
ATOM 3939 C C . PHE A 1 484 ? -7.858 -20.872 -13.271 1.00 95.56 484 PHE A C 1
ATOM 3941 O O . PHE A 1 484 ? -8.979 -20.378 -13.120 1.00 95.56 484 PHE A O 1
ATOM 3948 N N . LEU A 1 485 ? -7.408 -21.902 -12.564 1.00 95.88 485 LEU A N 1
ATOM 3949 C CA . LEU A 1 485 ? -8.115 -22.525 -11.454 1.00 95.88 485 LEU A CA 1
ATOM 3950 C C . LEU A 1 485 ? -7.257 -22.402 -10.202 1.00 95.88 485 LEU A C 1
ATOM 3952 O O . LEU A 1 485 ? -6.190 -23.017 -10.140 1.00 95.88 485 LEU A O 1
ATOM 3956 N N . ASP A 1 486 ? -7.756 -21.662 -9.223 1.00 93.19 486 ASP A N 1
ATOM 3957 C CA . ASP A 1 486 ? -7.015 -21.283 -8.030 1.00 93.19 486 ASP A CA 1
ATOM 3958 C C . ASP A 1 486 ? -7.382 -22.231 -6.884 1.00 93.19 486 ASP A C 1
ATOM 3960 O O . ASP A 1 486 ? -8.556 -22.540 -6.623 1.00 93.19 486 ASP A O 1
ATOM 3964 N N . PHE A 1 487 ? -6.361 -22.718 -6.191 1.00 91.81 487 PHE A N 1
ATOM 3965 C CA . PHE A 1 487 ? -6.505 -23.612 -5.055 1.00 91.81 487 PHE A CA 1
ATOM 3966 C C . PHE A 1 487 ? -5.675 -23.103 -3.884 1.00 91.81 487 PHE A C 1
ATOM 3968 O O . PHE A 1 487 ? -4.523 -22.721 -4.054 1.00 91.81 487 PHE A O 1
ATOM 3975 N N . ALA A 1 488 ? -6.222 -23.204 -2.677 1.00 88.00 488 ALA A N 1
ATOM 3976 C CA . ALA A 1 488 ? -5.479 -23.036 -1.433 1.00 88.00 488 ALA A CA 1
ATOM 3977 C C . ALA A 1 488 ? -5.495 -24.333 -0.630 1.00 88.00 488 ALA A C 1
ATOM 3979 O O . ALA A 1 488 ? -6.426 -25.135 -0.727 1.00 88.00 488 ALA A O 1
ATOM 3980 N N . PHE A 1 489 ? -4.473 -24.558 0.182 1.00 86.31 489 PHE A N 1
ATOM 3981 C CA . PHE A 1 489 ? -4.380 -25.717 1.053 1.00 86.31 489 PHE A CA 1
ATOM 3982 C C . PHE A 1 489 ? -3.794 -25.340 2.409 1.00 86.31 489 PHE A C 1
ATOM 3984 O O . PHE A 1 489 ? -2.863 -24.545 2.520 1.00 86.31 489 PHE A O 1
ATOM 3991 N N . GLN A 1 490 ? -4.335 -25.958 3.455 1.00 82.88 490 GLN A N 1
ATOM 3992 C CA . GLN A 1 490 ? -3.854 -25.793 4.822 1.00 82.88 490 GLN A CA 1
ATOM 3993 C C . GLN A 1 490 ? -3.980 -27.129 5.573 1.00 82.88 490 GLN A C 1
ATOM 3995 O O . GLN A 1 490 ? -4.913 -27.337 6.349 1.00 82.88 490 GLN A O 1
ATOM 4000 N N . PRO A 1 491 ? -3.102 -28.115 5.303 1.00 82.06 491 PRO A N 1
ATOM 4001 C CA . PRO A 1 491 ? -3.217 -29.455 5.879 1.00 82.06 491 PRO A CA 1
ATOM 4002 C C . PRO A 1 491 ? -2.954 -29.487 7.393 1.00 82.06 491 PRO A C 1
ATOM 4004 O O . PRO A 1 491 ? -3.354 -30.443 8.054 1.00 82.06 491 PRO A O 1
ATOM 4007 N N . THR A 1 492 ? -2.272 -28.472 7.937 1.00 80.12 492 THR A N 1
ATOM 4008 C CA . THR A 1 492 ? -2.016 -28.272 9.375 1.00 80.12 492 THR A CA 1
ATOM 4009 C C . THR A 1 492 ? -1.981 -26.773 9.678 1.00 80.12 492 THR A C 1
ATOM 4011 O O . THR A 1 492 ? -1.720 -25.991 8.772 1.00 80.12 492 THR A O 1
ATOM 4014 N N . GLU A 1 493 ? -2.104 -26.362 10.941 1.00 74.12 493 GLU A N 1
ATOM 4015 C CA . GLU A 1 493 ? -1.941 -24.950 11.350 1.00 74.12 493 GLU A CA 1
ATOM 4016 C C . GLU A 1 493 ? -0.565 -24.357 11.001 1.00 74.12 493 GLU A C 1
ATOM 4018 O O . GLU A 1 493 ? -0.421 -23.147 10.862 1.00 74.12 493 GLU A O 1
ATOM 4023 N N . ARG A 1 494 ? 0.456 -25.209 10.831 1.00 83.56 494 ARG A N 1
ATOM 4024 C CA . ARG A 1 494 ? 1.822 -24.796 10.486 1.00 83.56 494 ARG A CA 1
ATOM 4025 C C . ARG A 1 494 ? 2.099 -24.771 8.986 1.00 83.56 494 ARG A C 1
ATOM 4027 O O . ARG A 1 494 ? 3.203 -24.397 8.622 1.00 83.56 494 ARG A O 1
ATOM 4034 N N . ILE A 1 495 ? 1.183 -25.213 8.123 1.00 85.00 495 ILE A N 1
ATOM 4035 C CA . ILE A 1 495 ? 1.410 -25.271 6.670 1.00 85.00 495 ILE A CA 1
ATOM 4036 C C . ILE A 1 495 ? 0.248 -24.588 5.974 1.00 85.00 495 ILE A C 1
ATOM 4038 O O . ILE A 1 495 ? -0.868 -25.088 6.059 1.00 85.00 495 ILE A O 1
ATOM 4042 N N . GLU A 1 496 ? 0.535 -23.522 5.240 1.00 87.12 496 GLU A N 1
ATOM 4043 C CA . GLU A 1 496 ? -0.403 -22.845 4.343 1.00 87.12 496 GLU A CA 1
ATOM 4044 C C . GLU A 1 496 ? 0.215 -22.733 2.948 1.00 87.12 496 GLU A C 1
ATOM 4046 O O . GLU A 1 496 ? 1.436 -22.657 2.815 1.00 87.12 496 GLU A O 1
ATOM 4051 N N . GLY A 1 497 ? -0.603 -22.756 1.904 1.00 88.81 497 GLY A N 1
ATOM 4052 C CA . GLY A 1 497 ? -0.123 -22.561 0.543 1.00 88.81 497 GLY A CA 1
ATOM 4053 C C . GLY A 1 497 ? -1.244 -22.429 -0.472 1.00 88.81 497 GLY A C 1
ATOM 4054 O O . GLY A 1 497 ? -2.411 -22.690 -0.171 1.00 88.81 497 GLY A O 1
ATOM 4055 N N . GLN A 1 498 ? -0.868 -22.035 -1.679 1.00 93.31 498 GLN A N 1
ATOM 4056 C CA . GLN A 1 498 ? -1.751 -21.864 -2.819 1.00 93.31 498 GLN A CA 1
ATOM 4057 C C . GLN A 1 498 ? -1.064 -22.283 -4.114 1.00 93.31 498 GLN A C 1
ATOM 4059 O O . GLN A 1 498 ? 0.165 -22.334 -4.193 1.00 93.31 498 GLN A O 1
ATOM 4064 N N . PHE A 1 499 ? -1.864 -22.618 -5.116 1.00 95.50 499 PHE A N 1
ATOM 4065 C CA . PHE A 1 499 ? -1.389 -22.846 -6.470 1.00 95.50 499 PHE A CA 1
ATOM 4066 C C . PHE A 1 499 ? -2.498 -22.617 -7.481 1.00 95.50 499 PHE A C 1
ATOM 4068 O O . PHE A 1 499 ? -3.672 -22.900 -7.217 1.00 95.50 499 PHE A O 1
ATOM 4075 N N . THR A 1 500 ? -2.088 -22.211 -8.671 1.00 95.69 500 THR A N 1
ATOM 4076 C CA . THR A 1 500 ? -2.980 -21.996 -9.800 1.00 95.69 500 THR A CA 1
ATOM 4077 C C . THR A 1 500 ? -2.680 -22.999 -10.904 1.00 95.69 500 THR A C 1
ATOM 4079 O O . THR A 1 500 ? -1.530 -23.229 -11.270 1.00 95.69 500 THR A O 1
ATOM 4082 N N . VAL A 1 501 ? -3.717 -23.608 -11.478 1.00 97.06 501 VAL A N 1
ATOM 4083 C CA . VAL A 1 501 ? -3.595 -24.450 -12.677 1.00 97.06 501 VAL A CA 1
ATOM 4084 C C . VAL A 1 501 ? -4.090 -23.665 -13.880 1.00 97.06 501 VAL A C 1
ATOM 4086 O O . VAL A 1 501 ? -5.250 -23.255 -13.904 1.00 97.06 501 VAL A O 1
ATOM 4089 N N . ASN A 1 502 ? -3.243 -23.503 -14.898 1.00 96.00 502 ASN A N 1
ATOM 4090 C CA . ASN A 1 502 ? -3.641 -22.908 -16.167 1.00 96.00 502 ASN A CA 1
ATOM 4091 C C . ASN A 1 502 ? -3.915 -23.980 -17.230 1.00 96.00 502 ASN A C 1
ATOM 4093 O O . ASN A 1 502 ? -3.131 -24.912 -17.417 1.00 96.00 502 ASN A O 1
ATOM 4097 N N . ILE A 1 503 ? -5.033 -23.834 -17.940 1.00 96.19 503 ILE A N 1
ATOM 4098 C CA . ILE A 1 503 ? -5.493 -24.735 -18.998 1.00 96.19 503 ILE A CA 1
ATOM 4099 C C . ILE A 1 503 ? -5.795 -23.910 -20.249 1.00 96.19 503 ILE A C 1
ATOM 4101 O O . ILE A 1 503 ? -6.583 -22.969 -20.184 1.00 96.19 503 ILE A O 1
ATOM 4105 N N . LEU A 1 504 ? -5.220 -24.288 -21.390 1.00 94.38 504 LEU A N 1
ATOM 4106 C CA . LEU A 1 504 ? -5.441 -23.660 -22.693 1.00 94.38 504 LEU A CA 1
ATOM 4107 C C . LEU A 1 504 ? -6.423 -24.484 -23.539 1.00 94.38 504 LEU A C 1
ATOM 4109 O O . LEU A 1 504 ? -6.236 -25.688 -23.732 1.00 94.38 504 LEU A O 1
ATOM 4113 N N . GLY A 1 505 ? -7.443 -23.809 -24.066 1.00 92.31 505 GLY A N 1
ATOM 4114 C CA . GLY A 1 505 ? -8.309 -24.269 -25.148 1.00 92.31 505 GLY A CA 1
ATOM 4115 C C . GLY A 1 505 ? -7.663 -23.986 -26.502 1.00 92.31 505 GLY A C 1
ATOM 4116 O O . GLY A 1 505 ? -6.524 -24.405 -26.736 1.00 92.31 505 GLY A O 1
ATOM 4117 N N . ASN A 1 506 ? -8.366 -23.278 -27.392 1.00 91.31 506 ASN A N 1
ATOM 4118 C CA . ASN A 1 506 ? -7.739 -22.740 -28.595 1.00 91.31 506 ASN A CA 1
ATOM 4119 C C . ASN A 1 506 ? -6.801 -21.575 -28.232 1.00 91.31 506 ASN A C 1
ATOM 4121 O O . ASN A 1 506 ? -6.873 -21.023 -27.132 1.00 91.31 506 ASN A O 1
ATOM 4125 N N . VAL A 1 507 ? -5.882 -21.216 -29.126 1.00 90.31 507 VAL A N 1
ATOM 4126 C CA . VAL A 1 507 ? -4.947 -20.104 -28.905 1.00 90.31 507 VAL A CA 1
ATOM 4127 C C . VAL A 1 507 ? -5.044 -19.149 -30.081 1.00 90.31 507 VAL A C 1
ATOM 4129 O O . VAL A 1 507 ? -4.721 -19.521 -31.208 1.00 90.31 507 VAL A O 1
ATOM 4132 N N . ALA A 1 508 ? -5.469 -17.919 -29.794 1.00 90.88 508 ALA A N 1
ATOM 4133 C CA . ALA A 1 508 ? -5.549 -16.873 -30.797 1.00 90.88 508 ALA A CA 1
ATOM 4134 C C . ALA A 1 508 ? -4.143 -16.459 -31.242 1.00 90.88 508 ALA A C 1
ATOM 4136 O O . ALA A 1 508 ? -3.216 -16.357 -30.433 1.00 90.88 508 ALA A O 1
ATOM 4137 N N . ASP A 1 509 ? -3.994 -16.204 -32.536 1.00 87.25 509 ASP A N 1
ATOM 4138 C CA . ASP A 1 509 ? -2.741 -15.754 -33.120 1.00 87.25 509 ASP A CA 1
ATOM 4139 C C . ASP A 1 509 ? -2.752 -14.228 -33.262 1.00 87.25 509 ASP A C 1
ATOM 4141 O O . ASP A 1 509 ? -3.382 -13.658 -34.153 1.00 87.25 509 ASP A O 1
ATOM 4145 N N . THR A 1 510 ? -2.060 -13.563 -32.339 1.00 89.19 510 THR A N 1
ATOM 4146 C CA . THR A 1 510 ? -1.964 -12.099 -32.254 1.00 89.19 510 THR A CA 1
ATOM 4147 C C . THR A 1 510 ? -0.631 -11.556 -32.772 1.00 89.19 510 THR A C 1
ATOM 4149 O O . THR A 1 510 ? -0.423 -10.340 -32.777 1.00 89.19 510 THR A O 1
ATOM 4152 N N . ARG A 1 511 ? 0.293 -12.426 -33.210 1.00 85.62 511 ARG A N 1
ATOM 4153 C CA . ARG A 1 511 ? 1.615 -12.003 -33.698 1.00 85.62 511 ARG A CA 1
ATOM 4154 C C . ARG A 1 511 ? 1.518 -11.292 -35.057 1.00 85.62 511 ARG A C 1
ATOM 4156 O O . ARG A 1 511 ? 0.477 -11.330 -35.703 1.00 85.62 511 ARG A O 1
ATOM 4163 N N . PRO A 1 512 ? 2.558 -10.587 -35.506 1.00 81.06 512 PRO A N 1
ATOM 4164 C CA . PRO A 1 512 ? 3.654 -10.025 -34.715 1.00 81.06 512 PRO A CA 1
ATOM 4165 C C . PRO A 1 512 ? 3.228 -8.787 -33.891 1.00 81.06 512 PRO A C 1
ATOM 4167 O O . PRO A 1 512 ? 4.068 -8.153 -33.258 1.00 81.06 512 PRO A O 1
ATOM 4170 N N . ILE A 1 513 ? 1.933 -8.438 -33.874 1.00 87.50 513 ILE A N 1
ATOM 4171 C CA . ILE A 1 513 ? 1.415 -7.203 -33.269 1.00 87.50 513 ILE A CA 1
ATOM 4172 C C . ILE A 1 513 ? 1.453 -7.252 -31.734 1.00 87.50 513 ILE A C 1
ATOM 4174 O O . ILE A 1 513 ? 2.010 -6.336 -31.125 1.00 87.50 513 ILE A O 1
ATOM 4178 N N . GLU A 1 514 ? 0.887 -8.301 -31.123 1.00 88.38 514 GLU A N 1
ATOM 4179 C CA . GLU A 1 514 ? 0.892 -8.521 -29.669 1.00 88.38 514 GLU A CA 1
ATOM 4180 C C . GLU A 1 514 ? 1.410 -9.927 -29.288 1.00 88.38 514 GLU A C 1
ATOM 4182 O O . GLU A 1 514 ? 1.088 -10.930 -29.935 1.00 88.38 514 GLU A O 1
ATOM 4187 N N . PHE A 1 515 ? 2.175 -10.006 -28.196 1.00 86.75 515 PHE A N 1
ATOM 4188 C CA . PHE A 1 515 ? 2.603 -11.231 -27.511 1.00 86.75 515 PHE A CA 1
ATOM 4189 C C . PHE A 1 515 ? 1.712 -11.480 -26.292 1.00 86.75 515 PHE A C 1
ATOM 4191 O O . PHE A 1 515 ? 1.306 -10.541 -25.611 1.00 86.75 515 PHE A O 1
ATOM 4198 N N . GLN A 1 516 ? 1.382 -12.744 -26.031 1.00 87.69 516 GLN A N 1
ATOM 4199 C CA . GLN A 1 516 ? 0.490 -13.137 -24.940 1.00 87.69 516 GLN A CA 1
ATOM 4200 C C . GLN A 1 516 ? 0.912 -14.490 -24.367 1.00 87.69 516 GLN A C 1
ATOM 4202 O O . GLN A 1 516 ? 1.300 -15.388 -25.111 1.00 87.69 516 GLN A O 1
ATOM 4207 N N . TYR A 1 517 ? 0.726 -14.678 -23.063 1.00 88.19 517 TYR A N 1
ATOM 4208 C CA . TYR A 1 517 ? 1.068 -15.912 -22.345 1.00 88.19 517 TYR A CA 1
ATOM 4209 C C . TYR A 1 517 ? 0.449 -17.190 -22.952 1.00 88.19 517 TYR A C 1
ATOM 4211 O O . TYR A 1 517 ? 1.111 -18.223 -23.069 1.00 88.19 517 TYR A O 1
ATOM 4219 N N . GLY A 1 518 ? -0.795 -17.123 -23.446 1.00 86.69 518 GLY A N 1
ATOM 4220 C CA . GLY A 1 518 ? -1.460 -18.261 -24.101 1.00 86.69 518 GLY A CA 1
ATOM 4221 C C . GLY A 1 518 ? -0.747 -18.774 -25.364 1.00 86.69 518 GLY A C 1
ATOM 4222 O O . GLY A 1 518 ? -0.938 -19.929 -25.751 1.00 86.69 518 GLY A O 1
ATOM 4223 N N . GLN A 1 519 ? 0.127 -17.967 -25.981 1.00 85.12 519 GLN A N 1
ATOM 4224 C CA . GLN A 1 519 ? 0.855 -18.323 -27.205 1.00 85.12 519 GLN A CA 1
ATOM 4225 C C . GLN A 1 519 ? 1.811 -19.505 -27.042 1.00 85.12 519 GLN A C 1
ATOM 4227 O O . GLN A 1 519 ? 2.236 -20.075 -28.049 1.00 85.12 519 GLN A O 1
ATOM 4232 N N . ARG A 1 520 ? 2.122 -19.932 -25.813 1.00 86.94 520 ARG A N 1
ATOM 4233 C CA . ARG A 1 520 ? 2.901 -21.156 -25.585 1.00 86.94 520 ARG A CA 1
ATOM 4234 C C . ARG A 1 520 ? 2.263 -22.407 -26.206 1.00 86.94 520 ARG A C 1
ATOM 4236 O O . ARG A 1 520 ? 2.969 -23.350 -26.557 1.00 86.94 520 ARG A O 1
ATOM 4243 N N . GLY A 1 521 ? 0.941 -22.389 -26.403 1.00 87.12 521 GLY A N 1
ATOM 4244 C CA . GLY A 1 521 ? 0.195 -23.455 -27.068 1.00 87.12 521 GLY A CA 1
ATOM 4245 C C . GLY A 1 521 ? 0.199 -23.407 -28.602 1.00 87.12 521 GLY A C 1
ATOM 4246 O O . GLY A 1 521 ? -0.350 -24.325 -29.216 1.00 87.12 521 GLY A O 1
ATOM 4247 N N . LEU A 1 522 ? 0.785 -22.378 -29.237 1.00 82.94 522 LEU A N 1
ATOM 4248 C CA . LEU A 1 522 ? 0.881 -22.294 -30.702 1.00 82.94 522 LEU A CA 1
ATOM 4249 C C . LEU A 1 522 ? 1.843 -23.360 -31.270 1.00 82.94 522 LEU A C 1
ATOM 4251 O O . LEU A 1 522 ? 2.836 -23.707 -30.616 1.00 82.94 522 LEU A O 1
ATOM 4255 N N . PRO A 1 523 ? 1.596 -23.868 -32.496 1.00 80.88 523 PRO A N 1
ATOM 4256 C CA . PRO A 1 523 ? 2.511 -24.788 -33.162 1.00 80.88 523 PRO A CA 1
ATOM 4257 C C . PRO A 1 523 ? 3.912 -24.196 -33.342 1.00 80.88 523 PRO A C 1
ATOM 4259 O O . PRO A 1 523 ? 4.059 -23.045 -33.750 1.00 80.88 523 PRO A O 1
ATOM 4262 N N . VAL A 1 524 ? 4.948 -25.003 -33.102 1.00 74.88 524 VAL A N 1
ATOM 4263 C CA . VAL A 1 524 ? 6.348 -24.604 -33.328 1.00 74.88 524 VAL A CA 1
ATOM 4264 C C . VAL A 1 524 ? 7.013 -25.561 -34.306 1.00 74.88 524 VAL A C 1
ATOM 4266 O O . VAL A 1 524 ? 6.979 -26.779 -34.120 1.00 74.88 524 VAL A O 1
ATOM 4269 N N . ALA A 1 525 ? 7.634 -25.005 -35.346 1.00 72.94 525 ALA A N 1
ATOM 4270 C CA . ALA A 1 525 ? 8.476 -25.745 -36.275 1.00 72.94 525 ALA A CA 1
ATOM 4271 C C . ALA A 1 525 ? 9.925 -25.746 -35.773 1.00 72.94 525 ALA A C 1
ATOM 4273 O O . ALA A 1 525 ? 10.548 -24.695 -35.663 1.00 72.94 525 ALA A O 1
ATOM 4274 N N . VAL A 1 526 ? 10.467 -26.929 -35.492 1.00 67.62 526 VAL A N 1
ATOM 4275 C CA . VAL A 1 526 ? 11.857 -27.109 -35.062 1.00 67.62 526 VAL A CA 1
ATOM 4276 C C . VAL A 1 526 ? 12.662 -27.675 -36.224 1.00 67.62 526 VAL A C 1
ATOM 4278 O O . VAL A 1 526 ? 12.303 -28.708 -36.799 1.00 67.62 526 VAL A O 1
ATOM 4281 N N . ALA A 1 527 ? 13.751 -26.999 -36.581 1.00 64.69 527 ALA A N 1
ATOM 4282 C CA . ALA A 1 527 ? 14.716 -27.498 -37.550 1.00 64.69 527 ALA A CA 1
ATOM 4283 C C . ALA A 1 527 ? 15.478 -28.688 -36.950 1.00 64.69 527 ALA A C 1
ATOM 4285 O O . ALA A 1 527 ? 16.154 -28.556 -35.932 1.00 64.69 527 ALA A O 1
ATOM 4286 N N . LEU A 1 528 ? 15.371 -29.865 -37.568 1.00 57.84 528 LEU A N 1
ATOM 4287 C CA . LEU A 1 528 ? 16.189 -31.011 -37.189 1.00 57.84 528 LEU A CA 1
ATOM 4288 C C . LEU A 1 528 ? 17.612 -30.822 -37.731 1.00 57.84 528 LEU A C 1
ATOM 4290 O O . LEU A 1 528 ? 17.773 -30.356 -38.867 1.00 57.84 528 LEU A O 1
ATOM 4294 N N . PRO A 1 529 ? 18.646 -31.230 -36.973 1.00 55.81 529 PRO A N 1
ATOM 4295 C CA . PRO A 1 529 ? 20.004 -31.256 -37.492 1.00 55.81 529 PRO A CA 1
ATOM 4296 C C . PRO A 1 529 ? 20.054 -32.117 -38.768 1.00 55.81 529 PRO A C 1
ATOM 4298 O O . PRO A 1 529 ? 19.371 -33.144 -38.836 1.00 55.81 529 PRO A O 1
ATOM 4301 N N . PRO A 1 530 ? 20.829 -31.716 -39.793 1.00 55.22 530 PRO A N 1
ATOM 4302 C CA . PRO A 1 530 ? 20.826 -32.383 -41.090 1.00 55.22 530 PRO A CA 1
ATOM 4303 C C . PRO A 1 530 ? 21.202 -33.864 -40.947 1.00 55.22 530 PRO A C 1
ATOM 4305 O O . PRO A 1 530 ? 22.331 -34.219 -40.607 1.00 55.22 530 PRO A O 1
ATOM 4308 N N . GLY A 1 531 ? 20.234 -34.742 -41.207 1.00 49.75 531 GLY A N 1
ATOM 4309 C CA . GLY A 1 531 ? 20.424 -36.186 -41.224 1.00 49.75 531 GLY A CA 1
ATOM 4310 C C . GLY A 1 531 ? 20.911 -36.643 -42.594 1.00 49.75 531 GLY A C 1
ATOM 4311 O O . GLY A 1 531 ? 20.133 -36.640 -43.537 1.00 49.75 531 GLY A O 1
ATOM 4312 N N . THR A 1 532 ? 22.170 -37.087 -42.673 1.00 47.81 532 THR A N 1
ATOM 4313 C CA . THR A 1 532 ? 22.830 -37.731 -43.834 1.00 47.81 532 THR A CA 1
ATOM 4314 C C . THR A 1 532 ? 22.791 -36.971 -45.167 1.00 47.81 532 THR A C 1
ATOM 4316 O O . THR A 1 532 ? 21.748 -36.722 -45.759 1.00 47.81 532 THR A O 1
ATOM 4319 N N . THR A 1 533 ? 23.986 -36.692 -45.688 1.00 44.94 533 THR A N 1
ATOM 4320 C CA . THR A 1 533 ? 24.252 -36.173 -47.033 1.00 44.94 533 THR A CA 1
ATOM 4321 C C . THR A 1 533 ? 23.476 -36.953 -48.098 1.00 44.94 533 THR A C 1
ATOM 4323 O O . THR A 1 533 ? 23.723 -38.141 -48.302 1.00 44.94 533 THR A O 1
ATOM 4326 N N . GLY A 1 534 ? 22.558 -36.281 -48.798 1.00 49.12 534 GLY A N 1
ATOM 4327 C CA . GLY A 1 534 ? 22.079 -36.755 -50.095 1.00 49.12 534 GLY A CA 1
ATOM 4328 C C . GLY A 1 534 ? 23.200 -36.671 -51.136 1.00 49.12 534 GLY A C 1
ATOM 4329 O O . GLY A 1 534 ? 24.101 -35.837 -51.003 1.00 49.12 534 GLY A O 1
ATOM 4330 N N . ASP A 1 535 ? 23.128 -37.506 -52.177 1.00 49.38 535 ASP A N 1
ATOM 4331 C CA . ASP A 1 535 ? 24.126 -37.647 -53.261 1.00 49.38 535 ASP A CA 1
ATOM 4332 C C . ASP A 1 535 ? 24.394 -36.351 -54.076 1.00 49.38 535 ASP A C 1
ATOM 4334 O O . ASP A 1 535 ? 25.247 -36.330 -54.966 1.00 49.38 535 ASP A O 1
ATOM 4338 N N . ASP A 1 536 ? 23.731 -35.245 -53.726 1.00 54.19 536 ASP A N 1
ATOM 4339 C CA . ASP A 1 536 ? 23.718 -33.972 -54.449 1.00 54.19 536 ASP A CA 1
ATOM 4340 C C . ASP A 1 536 ? 24.470 -32.853 -53.691 1.00 54.19 536 ASP A C 1
ATOM 4342 O O . ASP A 1 536 ? 24.579 -31.729 -54.179 1.00 54.19 536 ASP A O 1
ATOM 4346 N N . GLY A 1 537 ? 24.977 -33.125 -52.480 1.00 48.84 537 GLY A N 1
ATOM 4347 C CA . GLY A 1 537 ? 25.711 -32.145 -51.664 1.00 48.84 537 GLY A CA 1
ATOM 4348 C C . GLY A 1 537 ? 24.854 -31.038 -51.029 1.00 48.84 537 GLY A C 1
ATOM 4349 O O . GLY A 1 537 ? 25.407 -30.090 -50.474 1.00 48.84 537 GLY A O 1
ATOM 4350 N N . VAL A 1 538 ? 23.521 -31.146 -51.078 1.00 48.19 538 VAL A N 1
ATOM 4351 C CA . VAL A 1 538 ? 22.586 -30.206 -50.435 1.00 48.19 538 VAL A CA 1
ATOM 4352 C C . VAL A 1 538 ? 22.146 -30.763 -49.078 1.00 48.19 538 VAL A C 1
ATOM 4354 O O . VAL A 1 538 ? 21.492 -31.802 -49.007 1.00 48.19 538 VAL A O 1
ATOM 4357 N N . ASN A 1 539 ? 22.489 -30.063 -47.994 1.00 48.84 539 ASN A N 1
ATOM 4358 C CA . ASN A 1 539 ? 21.971 -30.356 -46.656 1.00 48.84 539 ASN A CA 1
ATOM 4359 C C . ASN A 1 539 ? 20.509 -29.894 -46.574 1.00 48.84 539 ASN A C 1
ATOM 4361 O O . ASN A 1 539 ? 20.240 -28.700 -46.460 1.00 48.84 539 ASN A O 1
ATOM 4365 N N . LEU A 1 540 ? 19.560 -30.828 -46.641 1.00 49.38 540 LEU A N 1
ATOM 4366 C CA . LEU A 1 540 ? 18.146 -30.532 -46.412 1.00 49.38 540 LEU A CA 1
ATOM 4367 C C . LEU A 1 540 ? 17.895 -30.416 -44.903 1.00 49.38 540 LEU A C 1
ATOM 4369 O O . LEU A 1 540 ? 17.917 -31.414 -44.181 1.00 49.38 540 LEU A O 1
ATOM 4373 N N . VAL A 1 541 ? 17.646 -29.196 -44.425 1.00 55.12 541 VAL A N 1
ATOM 4374 C CA . VAL A 1 541 ? 17.080 -28.973 -43.088 1.00 55.12 541 VAL A CA 1
ATOM 4375 C C . VAL A 1 541 ? 15.666 -29.547 -43.102 1.00 55.12 541 VAL A C 1
ATOM 4377 O O . VAL A 1 541 ? 14.809 -29.082 -43.850 1.00 55.12 541 VAL A O 1
ATOM 4380 N N . THR A 1 542 ? 15.429 -30.598 -42.319 1.00 59.00 542 THR A N 1
ATOM 4381 C CA . THR A 1 542 ? 14.087 -31.175 -42.174 1.00 59.00 542 THR A CA 1
ATOM 4382 C C . THR A 1 542 ? 13.425 -30.516 -40.973 1.00 59.00 542 THR A C 1
ATOM 4384 O O . THR A 1 542 ? 13.923 -30.641 -39.862 1.00 59.00 542 THR A O 1
ATOM 4387 N N . THR A 1 543 ? 12.320 -29.805 -41.163 1.00 64.06 543 THR A N 1
ATOM 4388 C CA . THR A 1 543 ? 11.549 -29.206 -40.065 1.00 64.06 543 THR A CA 1
ATOM 4389 C C . THR A 1 543 ? 10.502 -30.192 -39.550 1.00 64.06 543 THR A C 1
ATOM 4391 O O . THR A 1 543 ? 9.794 -30.822 -40.334 1.00 64.06 543 THR A O 1
ATOM 4394 N N . THR A 1 544 ? 10.391 -30.337 -38.229 1.00 73.56 544 THR A N 1
ATOM 4395 C CA . THR A 1 544 ? 9.273 -31.038 -37.577 1.00 73.56 544 THR A CA 1
ATOM 4396 C C . THR A 1 544 ? 8.415 -30.022 -36.842 1.00 73.56 544 THR A C 1
ATOM 4398 O O . THR A 1 544 ? 8.929 -29.265 -36.022 1.00 73.56 544 THR A O 1
ATOM 4401 N N . THR A 1 545 ? 7.112 -30.013 -37.117 1.00 78.25 545 THR A N 1
ATOM 4402 C CA . THR A 1 545 ? 6.157 -29.153 -36.412 1.00 78.25 545 THR A CA 1
ATOM 4403 C C . THR A 1 545 ? 5.546 -29.902 -35.237 1.00 78.25 545 THR A C 1
ATOM 4405 O O . THR A 1 545 ? 4.916 -30.945 -35.419 1.00 78.25 545 THR A O 1
ATOM 4408 N N . PHE A 1 546 ? 5.709 -29.357 -34.037 1.00 74.12 546 PHE A N 1
ATOM 4409 C CA . PHE A 1 546 ? 5.005 -29.807 -32.845 1.00 74.12 546 PHE A CA 1
ATOM 4410 C C . PHE A 1 546 ? 3.683 -29.050 -32.755 1.00 74.12 546 PHE A C 1
ATOM 4412 O O . PHE A 1 546 ? 3.669 -27.848 -32.499 1.00 74.12 546 PHE A O 1
ATOM 4419 N N . ASN A 1 547 ? 2.581 -29.759 -32.998 1.00 72.62 547 ASN A N 1
ATOM 4420 C CA . ASN A 1 547 ? 1.231 -29.239 -32.804 1.00 72.62 547 ASN A CA 1
ATOM 4421 C C . ASN A 1 547 ? 0.790 -29.564 -31.366 1.00 72.62 547 ASN A C 1
ATOM 4423 O O . ASN A 1 547 ? 1.000 -30.688 -30.916 1.00 72.62 547 ASN A O 1
ATOM 4427 N N . ASP A 1 548 ? 0.186 -28.598 -30.669 1.00 68.25 548 ASP A N 1
ATOM 4428 C CA . ASP A 1 548 ? -0.450 -28.761 -29.349 1.00 68.25 548 ASP A CA 1
ATOM 4429 C C . ASP A 1 548 ? 0.483 -29.129 -28.178 1.00 68.25 548 ASP A C 1
ATOM 4431 O O . ASP A 1 548 ? 0.395 -30.211 -27.596 1.00 68.25 548 ASP A O 1
ATOM 4435 N N . ARG A 1 549 ? 1.340 -28.186 -27.768 1.00 80.06 549 ARG A N 1
ATOM 4436 C CA . ARG A 1 549 ? 2.183 -28.299 -26.561 1.00 80.06 549 ARG A CA 1
ATOM 4437 C C . ARG A 1 549 ? 1.672 -27.422 -25.411 1.00 80.06 549 ARG A C 1
ATOM 4439 O O . ARG A 1 549 ? 0.871 -26.523 -25.631 1.00 80.06 549 ARG A O 1
ATOM 4446 N N . GLU A 1 550 ? 2.118 -27.712 -24.185 1.00 84.31 550 GLU A N 1
ATOM 4447 C CA . GLU A 1 550 ? 1.963 -26.838 -22.998 1.00 84.31 550 GLU A CA 1
ATOM 4448 C C . GLU A 1 550 ? 0.518 -26.388 -22.686 1.00 84.31 550 GLU A C 1
ATOM 4450 O O . GLU A 1 550 ? 0.274 -25.319 -22.126 1.00 84.31 550 GLU A O 1
ATOM 4455 N N . ARG A 1 551 ? -0.467 -27.236 -23.020 1.00 90.69 551 ARG A N 1
ATOM 4456 C CA . ARG A 1 551 ? -1.899 -26.949 -22.830 1.00 90.69 551 ARG A CA 1
ATOM 4457 C C . ARG A 1 551 ? -2.335 -26.926 -21.364 1.00 90.69 551 ARG A C 1
ATOM 4459 O O . ARG A 1 551 ? -3.372 -26.352 -21.066 1.00 90.69 551 ARG A O 1
ATOM 4466 N N . VAL A 1 552 ? -1.592 -27.568 -20.464 1.00 93.69 552 VAL A N 1
ATOM 4467 C CA . VAL A 1 552 ? -1.873 -27.585 -19.022 1.00 93.69 552 VAL A CA 1
ATOM 4468 C C . VAL A 1 552 ? -0.564 -27.409 -18.273 1.00 93.69 552 VAL A C 1
ATOM 4470 O O . VAL A 1 552 ? 0.379 -28.156 -18.531 1.00 93.69 552 VAL A O 1
ATOM 4473 N N . GLU A 1 553 ? -0.526 -26.472 -17.332 1.00 92.81 553 GLU A N 1
ATOM 4474 C CA . GLU A 1 553 ? 0.599 -26.309 -16.413 1.00 92.81 553 GLU A CA 1
ATOM 4475 C C . GLU A 1 553 ? 0.148 -25.800 -15.041 1.00 92.81 553 GLU A C 1
ATOM 4477 O O . GLU A 1 553 ? -0.950 -25.258 -14.889 1.00 92.81 553 GLU A O 1
ATOM 4482 N N . ILE A 1 554 ? 1.007 -25.993 -14.039 1.00 94.56 554 ILE A N 1
ATOM 4483 C CA . ILE A 1 554 ? 0.944 -25.194 -12.814 1.00 94.56 554 ILE A CA 1
ATOM 4484 C C . ILE A 1 554 ? 1.427 -23.805 -13.221 1.00 94.56 554 ILE A C 1
ATOM 4486 O O . ILE A 1 554 ? 2.536 -23.685 -13.732 1.00 94.56 554 ILE A O 1
ATOM 4490 N N . TYR A 1 555 ? 0.566 -22.804 -13.072 1.00 94.31 555 TYR A N 1
ATOM 4491 C CA . TYR A 1 555 ? 0.900 -21.418 -13.371 1.00 94.31 555 TYR A CA 1
ATOM 4492 C C . TYR A 1 555 ? 1.789 -20.852 -12.276 1.00 94.31 555 TYR A C 1
ATOM 4494 O O . TYR A 1 555 ? 2.900 -20.440 -12.565 1.00 94.31 555 TYR A O 1
ATOM 4502 N N . ASP A 1 556 ? 1.324 -20.933 -11.031 1.00 95.06 556 ASP A N 1
ATOM 4503 C CA . ASP A 1 556 ? 2.036 -20.471 -9.848 1.00 95.06 556 ASP A CA 1
ATOM 4504 C C . ASP A 1 556 ? 1.883 -21.469 -8.690 1.00 95.06 556 ASP A C 1
ATOM 4506 O O . ASP A 1 556 ? 0.985 -22.322 -8.674 1.00 95.06 556 ASP A O 1
ATOM 4510 N N . PHE A 1 557 ? 2.801 -21.394 -7.730 1.00 95.19 557 PHE A N 1
ATOM 4511 C CA . PHE A 1 557 ? 2.736 -22.136 -6.476 1.00 95.19 557 PHE A CA 1
ATOM 4512 C C . PHE A 1 557 ? 3.499 -21.394 -5.377 1.00 95.19 557 PHE A C 1
ATOM 4514 O O . PHE A 1 557 ? 4.649 -20.998 -5.559 1.00 95.19 557 PHE A O 1
ATOM 4521 N N . GLU A 1 558 ? 2.897 -21.289 -4.195 1.00 96.06 558 GLU A N 1
ATOM 4522 C CA . GLU A 1 558 ? 3.583 -20.864 -2.977 1.00 96.06 558 GLU A CA 1
ATOM 4523 C C . GLU A 1 558 ? 3.119 -21.704 -1.788 1.00 96.06 558 GLU A C 1
ATOM 4525 O O . GLU A 1 558 ? 1.930 -21.961 -1.610 1.00 96.06 558 GLU A O 1
ATOM 4530 N N . ALA A 1 559 ? 4.056 -22.132 -0.947 1.00 95.50 559 ALA A N 1
ATOM 4531 C CA . ALA A 1 559 ? 3.742 -22.847 0.280 1.00 95.50 559 ALA A CA 1
ATOM 4532 C C . ALA A 1 559 ? 4.698 -22.464 1.397 1.00 95.50 559 ALA A C 1
ATOM 4534 O O . ALA A 1 559 ? 5.913 -22.549 1.229 1.00 95.50 559 ALA A O 1
ATOM 4535 N N . THR A 1 560 ? 4.146 -22.131 2.559 1.00 94.88 560 THR A N 1
ATOM 4536 C CA . THR A 1 560 ? 4.901 -21.747 3.746 1.00 94.88 560 THR A CA 1
ATOM 4537 C C . THR A 1 560 ? 4.668 -22.732 4.885 1.00 94.88 560 THR A C 1
ATOM 4539 O O . THR A 1 560 ? 3.536 -23.007 5.284 1.00 94.88 560 THR A O 1
ATOM 4542 N N . TYR A 1 561 ? 5.763 -23.238 5.447 1.00 95.38 561 TYR A N 1
ATOM 4543 C CA . TYR A 1 561 ? 5.797 -23.907 6.738 1.00 95.38 561 TYR A CA 1
ATOM 4544 C C . TYR A 1 561 ? 6.246 -22.923 7.824 1.00 95.38 561 TYR A C 1
ATOM 4546 O O . TYR A 1 561 ? 7.369 -22.418 7.786 1.00 95.38 561 TYR A O 1
ATOM 4554 N N . LYS A 1 562 ? 5.378 -22.695 8.814 1.00 89.06 562 LYS A N 1
ATOM 4555 C CA . LYS A 1 562 ? 5.623 -21.851 9.986 1.00 89.06 562 LYS A CA 1
ATOM 4556 C C . LYS A 1 562 ? 6.292 -22.669 11.089 1.00 89.06 562 LYS A C 1
ATOM 4558 O O . LYS A 1 562 ? 5.650 -23.490 11.752 1.00 89.06 562 LYS A O 1
ATOM 4563 N N . GLY A 1 563 ? 7.593 -22.464 11.278 1.00 87.31 563 GLY A N 1
ATOM 4564 C CA . GLY A 1 563 ? 8.385 -23.149 12.299 1.00 87.31 563 GLY A CA 1
ATOM 4565 C C . GLY A 1 563 ? 8.648 -22.280 13.529 1.00 87.31 563 GLY A C 1
ATOM 4566 O O . GLY A 1 563 ? 8.545 -21.057 13.491 1.00 87.31 563 GLY A O 1
ATOM 4567 N N . ASP A 1 564 ? 9.035 -22.920 14.636 1.00 88.44 564 ASP A N 1
ATOM 4568 C CA . ASP A 1 564 ? 9.291 -22.217 15.904 1.00 88.44 564 ASP A CA 1
ATOM 4569 C C . ASP A 1 564 ? 10.575 -21.358 15.851 1.00 88.44 564 ASP A C 1
ATOM 4571 O O . ASP A 1 564 ? 10.663 -20.318 16.497 1.00 88.44 564 ASP A O 1
ATOM 4575 N N . ALA A 1 565 ? 11.578 -21.784 15.073 1.00 89.75 565 ALA A N 1
ATOM 4576 C CA . ALA A 1 565 ? 12.863 -21.088 14.924 1.00 89.75 565 ALA A CA 1
ATOM 4577 C C . ALA A 1 565 ? 13.097 -20.513 13.520 1.00 89.75 565 ALA A C 1
ATOM 4579 O O . ALA A 1 565 ? 13.987 -19.682 13.345 1.00 89.75 565 ALA A O 1
ATOM 4580 N N . LEU A 1 566 ? 12.357 -20.989 12.519 1.00 94.06 566 LEU A N 1
ATOM 4581 C CA . LEU A 1 566 ? 12.544 -20.608 11.129 1.00 94.06 566 LEU A CA 1
ATOM 4582 C C . LEU A 1 566 ? 11.288 -20.927 10.315 1.00 94.06 566 LEU A C 1
ATOM 4584 O O . LEU A 1 566 ? 10.727 -22.012 10.475 1.00 94.06 566 LEU A O 1
ATOM 4588 N N . ASP A 1 567 ? 10.909 -20.016 9.426 1.00 95.19 567 ASP A N 1
ATOM 4589 C CA . ASP A 1 567 ? 9.892 -20.242 8.402 1.00 95.19 567 ASP A CA 1
ATOM 4590 C C . ASP A 1 567 ? 10.537 -20.671 7.093 1.00 95.19 567 ASP A C 1
ATOM 4592 O O . ASP A 1 567 ? 11.600 -20.177 6.720 1.00 95.19 567 ASP A O 1
ATOM 4596 N N . PHE A 1 568 ? 9.892 -21.612 6.412 1.00 96.75 568 PHE A N 1
ATOM 4597 C CA . PHE A 1 568 ? 10.317 -22.131 5.119 1.00 96.75 568 PHE A CA 1
ATOM 4598 C C . PHE A 1 568 ? 9.226 -21.861 4.092 1.00 96.75 568 PHE A C 1
ATOM 4600 O O . PHE A 1 568 ? 8.107 -22.332 4.276 1.00 96.75 568 PHE A O 1
ATOM 4607 N N . THR A 1 569 ? 9.564 -21.180 3.004 1.00 97.56 569 THR A N 1
ATOM 4608 C CA . THR A 1 569 ? 8.644 -20.882 1.905 1.00 97.56 569 THR A CA 1
ATOM 4609 C C . THR A 1 569 ? 9.191 -21.458 0.609 1.00 97.56 569 THR A C 1
ATOM 4611 O O . THR A 1 569 ? 10.274 -21.081 0.180 1.00 97.56 569 THR A O 1
ATOM 4614 N N . ALA A 1 570 ? 8.456 -22.359 -0.034 1.00 97.69 570 ALA A N 1
ATOM 4615 C CA . ALA A 1 570 ? 8.727 -22.793 -1.401 1.00 97.69 570 ALA A CA 1
ATOM 4616 C C . ALA A 1 570 ? 7.869 -21.979 -2.369 1.00 97.69 570 ALA A C 1
ATOM 4618 O O . ALA A 1 570 ? 6.706 -21.718 -2.066 1.00 97.69 570 ALA A O 1
ATOM 4619 N N . PHE A 1 571 ? 8.433 -21.585 -3.508 1.00 96.00 571 PHE A N 1
ATOM 4620 C CA . PHE A 1 571 ? 7.780 -20.674 -4.440 1.00 96.00 571 PHE A CA 1
ATOM 4621 C C . PHE A 1 571 ? 8.124 -20.990 -5.902 1.00 96.00 571 PHE A C 1
ATOM 4623 O O . PHE A 1 571 ? 9.235 -21.431 -6.201 1.00 96.00 571 PHE A O 1
ATOM 4630 N N . TYR A 1 572 ? 7.164 -20.771 -6.796 1.00 95.56 572 TYR A N 1
ATOM 4631 C CA . TYR A 1 572 ? 7.263 -20.964 -8.242 1.00 95.56 572 TYR A CA 1
ATOM 4632 C C . TYR A 1 572 ? 6.337 -19.968 -8.946 1.00 95.56 572 TYR A C 1
ATOM 4634 O O . TYR A 1 572 ? 5.137 -19.972 -8.679 1.00 95.56 572 TYR A O 1
ATOM 4642 N N . HIS A 1 573 ? 6.904 -19.132 -9.814 1.00 93.38 573 HIS A N 1
ATOM 4643 C CA . HIS A 1 573 ? 6.225 -18.096 -10.588 1.00 93.38 573 HIS A CA 1
ATOM 4644 C C . HIS A 1 573 ? 5.295 -17.203 -9.743 1.00 93.38 573 HIS A C 1
ATOM 4646 O O . HIS A 1 573 ? 4.134 -16.969 -10.066 1.00 93.38 573 HIS A O 1
ATOM 4652 N N . VAL A 1 574 ? 5.812 -16.717 -8.610 1.00 91.50 574 VAL A N 1
ATOM 4653 C CA . VAL A 1 574 ? 5.103 -15.775 -7.728 1.00 91.50 574 VAL A CA 1
ATOM 4654 C C . VAL A 1 574 ? 5.905 -14.488 -7.535 1.00 91.50 574 VAL A C 1
ATOM 4656 O O . VAL A 1 574 ? 7.139 -14.544 -7.484 1.00 91.50 574 VAL A O 1
ATOM 4659 N N . PRO A 1 575 ? 5.242 -13.325 -7.389 1.00 88.50 575 PRO A N 1
ATOM 4660 C CA . PRO A 1 575 ? 5.912 -12.054 -7.140 1.00 88.50 575 PRO A CA 1
ATOM 4661 C C . PRO A 1 575 ? 6.825 -12.098 -5.910 1.00 88.50 575 PRO A C 1
ATOM 4663 O O . PRO A 1 575 ? 6.419 -12.553 -4.839 1.00 88.50 575 PRO A O 1
ATOM 4666 N N . ARG A 1 576 ? 8.052 -11.581 -6.027 1.00 88.50 576 ARG A N 1
ATOM 4667 C CA . ARG A 1 576 ? 8.992 -11.429 -4.906 1.00 88.50 576 ARG A CA 1
ATOM 4668 C C . ARG A 1 576 ? 9.518 -10.003 -4.836 1.00 88.50 576 ARG A C 1
ATOM 4670 O O . ARG A 1 576 ? 9.802 -9.367 -5.849 1.00 88.50 576 ARG A O 1
ATOM 4677 N N . TYR A 1 577 ? 9.657 -9.502 -3.615 1.00 87.00 577 TYR A N 1
ATOM 4678 C CA . TYR A 1 577 ? 10.130 -8.147 -3.368 1.00 87.00 577 TYR A CA 1
ATOM 4679 C C . TYR A 1 577 ? 11.650 -8.101 -3.181 1.00 87.00 577 TYR A C 1
ATOM 4681 O O . TYR A 1 577 ? 12.269 -9.054 -2.702 1.00 87.00 577 TYR A O 1
ATOM 4689 N N . HIS A 1 578 ? 12.266 -6.971 -3.521 1.00 89.81 578 HIS A N 1
ATOM 4690 C CA . HIS A 1 578 ? 13.700 -6.763 -3.321 1.00 89.81 578 HIS A CA 1
ATOM 4691 C C . HIS A 1 578 ? 14.072 -6.673 -1.826 1.00 89.81 578 HIS A C 1
ATOM 4693 O O . HIS A 1 578 ? 13.262 -6.295 -0.978 1.00 89.81 578 HIS A O 1
ATOM 4699 N N . TRP A 1 579 ? 15.352 -6.843 -1.480 1.00 92.62 579 TRP A N 1
ATOM 4700 C CA . TRP A 1 579 ? 15.829 -6.706 -0.088 1.00 92.62 579 TRP A CA 1
ATOM 4701 C C . TRP A 1 579 ? 16.446 -5.340 0.261 1.00 92.62 579 TRP A C 1
ATOM 4703 O O . TRP A 1 579 ? 17.070 -5.189 1.314 1.00 92.62 579 TRP A O 1
ATOM 4713 N N . LYS A 1 580 ? 16.276 -4.308 -0.574 1.00 89.50 580 LYS A N 1
ATOM 4714 C CA . LYS A 1 580 ? 16.925 -2.996 -0.371 1.00 89.50 580 LYS A CA 1
ATOM 4715 C C . LYS A 1 580 ? 16.526 -2.297 0.927 1.00 89.50 580 LYS A C 1
ATOM 4717 O O . LYS A 1 580 ? 17.402 -1.803 1.634 1.00 89.50 580 LYS A O 1
ATOM 4722 N N . TYR A 1 581 ? 15.245 -2.327 1.304 1.00 87.44 581 TYR A N 1
ATOM 4723 C CA . TYR A 1 581 ? 14.783 -1.799 2.599 1.00 87.44 581 TYR A CA 1
ATOM 4724 C C . TYR A 1 581 ? 15.307 -2.601 3.803 1.00 87.44 581 TYR A C 1
ATOM 4726 O O . TYR A 1 581 ? 15.293 -2.119 4.936 1.00 87.44 581 TYR A O 1
ATOM 4734 N N . GLU A 1 582 ? 15.830 -3.804 3.557 1.00 91.25 582 GLU A N 1
ATOM 4735 C CA . GLU A 1 582 ? 16.475 -4.666 4.547 1.00 91.25 582 GLU A CA 1
ATOM 4736 C C . GLU A 1 582 ? 18.018 -4.561 4.526 1.00 91.25 582 GLU A C 1
ATOM 4738 O O . GLU A 1 582 ? 18.703 -5.302 5.235 1.00 91.25 582 GLU A O 1
ATOM 4743 N N . GLY A 1 583 ? 18.580 -3.621 3.756 1.00 91.56 583 GLY A N 1
ATOM 4744 C CA . GLY A 1 583 ? 20.017 -3.330 3.708 1.00 91.56 583 GLY A CA 1
ATOM 4745 C C . GLY A 1 583 ? 20.769 -3.896 2.501 1.00 91.56 583 GLY A C 1
ATOM 4746 O O . GLY A 1 583 ? 21.999 -3.869 2.502 1.00 91.56 583 GLY A O 1
ATOM 4747 N N . ASP A 1 584 ? 20.072 -4.375 1.465 1.00 94.69 584 ASP A N 1
ATOM 4748 C CA . ASP A 1 584 ? 20.685 -4.729 0.175 1.00 94.69 584 ASP A CA 1
ATOM 4749 C C . ASP A 1 584 ? 21.105 -3.475 -0.617 1.00 94.69 584 ASP A C 1
ATOM 4751 O O . ASP A 1 584 ? 20.486 -3.056 -1.596 1.00 94.69 584 ASP A O 1
ATOM 4755 N N . PHE A 1 585 ? 22.172 -2.827 -0.157 1.00 94.50 585 PHE A N 1
ATOM 4756 C CA . PHE A 1 585 ? 22.619 -1.525 -0.659 1.00 94.50 585 PHE A CA 1
ATOM 4757 C C . PHE A 1 585 ? 23.156 -1.552 -2.103 1.00 94.50 585 PHE A C 1
ATOM 4759 O O . PHE A 1 585 ? 23.227 -0.508 -2.767 1.00 94.50 585 PHE A O 1
ATOM 4766 N N . PHE A 1 586 ? 23.516 -2.746 -2.584 1.00 95.12 586 PHE A N 1
ATOM 4767 C CA . PHE A 1 586 ? 24.048 -2.997 -3.925 1.00 95.12 586 PHE A CA 1
ATOM 4768 C C . PHE A 1 586 ? 23.048 -3.696 -4.859 1.00 95.12 586 PHE A C 1
ATOM 4770 O O . PHE A 1 586 ? 23.335 -3.776 -6.047 1.00 95.12 586 PHE A O 1
ATOM 4777 N N . GLY A 1 587 ? 21.874 -4.118 -4.371 1.00 93.31 587 GLY A N 1
ATOM 4778 C CA . GLY A 1 587 ? 20.778 -4.636 -5.198 1.00 93.31 587 GLY A CA 1
ATOM 4779 C C . GLY A 1 587 ? 20.958 -6.075 -5.679 1.00 93.31 587 GLY A C 1
ATOM 4780 O O . GLY A 1 587 ? 20.593 -6.366 -6.810 1.00 93.31 587 GLY A O 1
ATOM 4781 N N . LEU A 1 588 ? 21.532 -6.955 -4.856 1.00 93.25 588 LEU A N 1
ATOM 4782 C CA . LEU A 1 588 ? 21.767 -8.363 -5.203 1.00 93.25 588 LEU A CA 1
ATOM 4783 C C . LEU A 1 588 ? 20.476 -9.179 -5.390 1.00 93.25 588 LEU A C 1
ATOM 4785 O O . LEU A 1 588 ? 20.508 -10.220 -6.040 1.00 93.25 588 LEU A O 1
ATOM 4789 N N . VAL A 1 589 ? 19.356 -8.744 -4.803 1.00 92.25 589 VAL A N 1
ATOM 4790 C CA . VAL A 1 589 ? 18.034 -9.359 -4.994 1.00 92.25 589 VAL A CA 1
ATOM 4791 C C . VAL A 1 589 ? 17.110 -8.368 -5.697 1.00 92.25 589 VAL A C 1
ATOM 4793 O O . VAL A 1 589 ? 16.778 -7.311 -5.147 1.00 92.25 589 VAL A O 1
ATOM 4796 N N . ARG A 1 590 ? 16.695 -8.720 -6.918 1.00 87.50 590 ARG A N 1
ATOM 4797 C CA . ARG A 1 590 ? 15.796 -7.931 -7.769 1.00 87.50 590 ARG A CA 1
ATOM 4798 C C . ARG A 1 590 ? 14.330 -8.121 -7.357 1.00 87.50 590 ARG A C 1
ATOM 4800 O O . ARG A 1 590 ? 13.948 -9.175 -6.865 1.00 87.50 590 ARG A O 1
ATOM 4807 N N . GLU A 1 591 ? 13.523 -7.084 -7.566 1.00 86.25 591 GLU A N 1
ATOM 4808 C CA . GLU A 1 591 ? 12.063 -7.156 -7.462 1.00 86.25 591 GLU A CA 1
ATOM 4809 C C . GLU A 1 591 ? 11.457 -7.796 -8.720 1.00 86.25 591 GLU A C 1
ATOM 4811 O O . GLU A 1 591 ? 11.825 -7.437 -9.839 1.00 86.25 591 GLU A O 1
ATOM 4816 N N . THR A 1 592 ? 10.516 -8.717 -8.532 1.00 86.00 592 THR A N 1
ATOM 4817 C CA . THR A 1 592 ? 9.869 -9.508 -9.593 1.00 86.00 592 THR A CA 1
ATOM 4818 C C . THR A 1 592 ? 8.346 -9.382 -9.522 1.00 86.00 592 THR A C 1
ATOM 4820 O O . THR A 1 592 ? 7.607 -10.352 -9.657 1.00 86.00 592 THR A O 1
ATOM 4823 N N . THR A 1 593 ? 7.856 -8.179 -9.224 1.00 83.69 593 THR A N 1
ATOM 4824 C CA . THR A 1 593 ? 6.422 -7.902 -9.053 1.00 83.69 593 THR A CA 1
ATOM 4825 C C . THR A 1 593 ? 5.675 -7.725 -10.374 1.00 83.69 593 THR A C 1
ATOM 4827 O O . THR A 1 593 ? 4.459 -7.898 -10.413 1.00 83.69 593 THR A O 1
ATOM 4830 N N . ASP A 1 594 ? 6.389 -7.461 -11.469 1.00 76.81 594 ASP A N 1
ATOM 4831 C CA . ASP A 1 594 ? 5.822 -7.189 -12.793 1.00 76.81 594 ASP A CA 1
ATOM 4832 C C . ASP A 1 594 ? 5.630 -8.454 -13.657 1.00 76.81 594 ASP A C 1
ATOM 4834 O O . ASP A 1 594 ? 5.927 -8.449 -14.844 1.00 76.81 594 ASP A O 1
ATOM 4838 N N . LEU A 1 595 ? 5.163 -9.574 -13.089 1.00 83.69 595 LEU A N 1
ATOM 4839 C CA . LEU A 1 595 ? 5.068 -10.846 -13.837 1.00 83.69 595 LEU A CA 1
ATOM 4840 C C . LEU A 1 595 ? 4.055 -10.795 -14.989 1.00 83.69 595 LEU A C 1
ATOM 4842 O O . LEU A 1 595 ? 4.290 -11.361 -16.054 1.00 83.69 595 LEU A O 1
ATOM 4846 N N . THR A 1 596 ? 2.940 -10.089 -14.778 1.00 80.81 596 THR A N 1
ATOM 4847 C CA . THR A 1 596 ? 1.742 -10.147 -15.638 1.00 80.81 596 THR A CA 1
ATOM 4848 C C . THR A 1 596 ? 1.561 -8.932 -16.552 1.00 80.81 596 THR A C 1
ATOM 4850 O O . THR A 1 596 ? 0.529 -8.820 -17.217 1.00 80.81 596 THR A O 1
ATOM 4853 N N . SER A 1 597 ? 2.526 -8.002 -16.596 1.00 76.88 597 SER A N 1
ATOM 4854 C CA . SER A 1 597 ? 2.432 -6.818 -17.462 1.00 76.88 597 SER A CA 1
ATOM 4855 C C . SER A 1 597 ? 2.275 -7.198 -18.933 1.00 76.88 597 SER A C 1
ATOM 4857 O O . SER A 1 597 ? 2.971 -8.066 -19.456 1.00 76.88 597 SER A O 1
ATOM 4859 N N . GLU A 1 598 ? 1.378 -6.486 -19.623 1.00 64.50 598 GLU A N 1
ATOM 4860 C CA . GLU A 1 598 ? 1.050 -6.716 -21.036 1.00 64.50 598 GLU A CA 1
ATOM 4861 C C . GLU A 1 598 ? 2.234 -6.471 -21.996 1.00 64.50 598 GLU A C 1
ATOM 4863 O O . GLU A 1 598 ? 2.171 -6.887 -23.154 1.00 64.50 598 GLU A O 1
ATOM 4868 N N . TYR A 1 599 ? 3.294 -5.784 -21.550 1.00 64.62 599 TYR A N 1
ATOM 4869 C CA . TYR A 1 599 ? 4.405 -5.355 -22.416 1.00 64.62 599 TYR A CA 1
ATOM 4870 C C . TYR A 1 599 ? 5.784 -5.800 -21.929 1.00 64.62 599 TYR A C 1
ATOM 4872 O O . TYR A 1 599 ? 6.644 -6.133 -22.742 1.00 64.62 599 TYR A O 1
ATOM 4880 N N . THR A 1 600 ? 5.987 -5.793 -20.614 1.00 65.38 600 THR A N 1
ATOM 4881 C CA . THR A 1 600 ? 7.280 -6.049 -19.959 1.00 65.38 600 THR A CA 1
ATOM 4882 C C . THR A 1 600 ? 7.258 -7.298 -19.090 1.00 65.38 600 THR A C 1
ATOM 4884 O O . THR A 1 600 ? 8.304 -7.692 -18.578 1.00 65.38 600 THR A O 1
ATOM 4887 N N . GLY A 1 601 ? 6.084 -7.916 -18.925 1.00 80.56 601 GLY A N 1
ATOM 4888 C CA . GLY A 1 601 ? 5.910 -9.031 -18.015 1.00 80.56 601 GLY A CA 1
ATOM 4889 C C . GLY A 1 601 ? 6.641 -10.293 -18.448 1.00 80.56 601 GLY A C 1
ATOM 4890 O O . GLY A 1 601 ? 6.830 -10.573 -19.630 1.00 80.56 601 GLY A O 1
ATOM 4891 N N . GLU A 1 602 ? 7.026 -11.093 -17.467 1.00 84.44 602 GLU A N 1
ATOM 4892 C CA . GLU A 1 602 ? 7.662 -12.398 -17.672 1.00 84.44 602 GLU A CA 1
ATOM 4893 C C . GLU A 1 602 ? 6.710 -13.373 -18.408 1.00 84.44 602 GLU A C 1
ATOM 4895 O O . GLU A 1 602 ? 7.137 -14.207 -19.214 1.00 84.44 602 GLU A O 1
ATOM 4900 N N . ASP A 1 603 ? 5.398 -13.195 -18.216 1.00 87.06 603 ASP A N 1
ATOM 4901 C CA . ASP A 1 603 ? 4.334 -14.024 -18.789 1.00 87.06 603 ASP A CA 1
ATOM 4902 C C . ASP A 1 603 ? 4.267 -14.007 -20.317 1.00 87.06 603 ASP A C 1
ATOM 4904 O O . ASP A 1 603 ? 4.042 -15.048 -20.943 1.00 87.06 603 ASP A O 1
ATOM 4908 N N . ILE A 1 604 ? 4.472 -12.850 -20.957 1.00 85.00 604 ILE A N 1
ATOM 4909 C CA . ILE A 1 604 ? 4.415 -12.760 -22.428 1.00 85.00 604 ILE A CA 1
ATOM 4910 C C . ILE A 1 604 ? 5.541 -13.564 -23.097 1.00 85.00 604 ILE A C 1
ATOM 4912 O O . ILE A 1 604 ? 5.416 -13.943 -24.264 1.00 85.00 604 ILE A O 1
ATOM 4916 N N . TRP A 1 605 ? 6.596 -13.873 -22.339 1.00 83.06 605 TRP A N 1
ATOM 4917 C CA . TRP A 1 605 ? 7.739 -14.686 -22.745 1.00 83.06 605 TRP A CA 1
ATOM 4918 C C . TRP A 1 605 ? 7.651 -16.138 -22.264 1.00 83.06 605 TRP A C 1
ATOM 4920 O O . TRP A 1 605 ? 8.531 -16.934 -22.586 1.00 83.06 605 TRP A O 1
ATOM 4930 N N . ASN A 1 606 ? 6.581 -16.508 -21.546 1.00 84.75 606 ASN A N 1
ATOM 4931 C CA . ASN A 1 606 ? 6.411 -17.822 -20.917 1.00 84.75 606 ASN A CA 1
ATOM 4932 C C . ASN A 1 606 ? 7.559 -18.178 -19.945 1.00 84.75 606 ASN A C 1
ATOM 4934 O O . ASN A 1 606 ? 7.904 -19.356 -19.787 1.00 84.75 606 ASN A O 1
ATOM 4938 N N . ALA A 1 607 ? 8.155 -17.166 -19.307 1.00 85.31 607 ALA A N 1
ATOM 4939 C CA . ALA A 1 607 ? 9.195 -17.360 -18.306 1.00 85.31 607 ALA A CA 1
ATOM 4940 C C . ALA A 1 607 ? 8.602 -17.924 -17.004 1.00 85.31 607 ALA A C 1
ATOM 4942 O O . ALA A 1 607 ? 7.472 -17.614 -16.638 1.00 85.31 607 ALA A O 1
ATOM 4943 N N . LYS A 1 608 ? 9.347 -18.818 -16.337 1.00 87.56 608 LYS A N 1
ATOM 4944 C CA . LYS A 1 608 ? 8.871 -19.570 -15.152 1.00 87.56 608 LYS A CA 1
ATOM 4945 C C . LYS A 1 608 ? 9.410 -19.048 -13.825 1.00 87.56 608 LYS A C 1
ATOM 4947 O O . LYS A 1 608 ? 8.964 -19.477 -12.763 1.00 87.56 608 LYS A O 1
ATOM 4952 N N . ALA A 1 609 ? 10.361 -18.126 -13.891 1.00 89.31 609 ALA A N 1
ATOM 4953 C CA . ALA A 1 609 ? 10.822 -17.392 -12.734 1.00 89.31 609 ALA A CA 1
ATOM 4954 C C . ALA A 1 609 ? 9.661 -16.605 -12.093 1.00 89.31 609 ALA A C 1
ATOM 4956 O O . ALA A 1 609 ? 8.641 -16.356 -12.741 1.00 89.31 609 ALA A O 1
ATOM 4957 N N . PRO A 1 610 ? 9.793 -16.216 -10.818 1.00 93.06 610 PRO A N 1
ATOM 4958 C CA . PRO A 1 610 ? 10.794 -16.658 -9.847 1.00 93.06 610 PRO A CA 1
ATOM 4959 C C . PRO A 1 610 ? 10.513 -18.070 -9.327 1.00 93.06 610 PRO A C 1
ATOM 4961 O O . PRO A 1 610 ? 9.383 -18.370 -8.951 1.00 93.06 610 PRO A O 1
ATOM 4964 N N . GLU A 1 611 ? 11.533 -18.914 -9.185 1.00 93.81 611 GLU A N 1
ATOM 4965 C CA . GLU A 1 611 ? 11.383 -20.241 -8.574 1.00 93.81 611 GLU A CA 1
ATOM 4966 C C . GLU A 1 611 ? 12.510 -20.603 -7.597 1.00 93.81 611 GLU A C 1
ATOM 4968 O O . GLU A 1 611 ? 13.703 -20.424 -7.866 1.00 93.81 611 GLU A O 1
ATOM 4973 N N . GLY A 1 612 ? 12.131 -21.134 -6.430 1.00 95.75 612 GLY A N 1
ATOM 4974 C CA . GLY A 1 612 ? 13.077 -21.500 -5.384 1.00 95.75 612 GLY A CA 1
ATOM 4975 C C . GLY A 1 612 ? 12.460 -21.735 -4.007 1.00 95.75 612 GLY A C 1
ATOM 4976 O O . GLY A 1 612 ? 11.285 -22.065 -3.846 1.00 95.75 612 GLY A O 1
ATOM 4977 N N . VAL A 1 613 ? 13.300 -21.585 -2.987 1.00 97.31 613 VAL A N 1
ATOM 4978 C CA . VAL A 1 613 ? 12.928 -21.650 -1.574 1.00 97.31 613 VAL A CA 1
ATOM 4979 C C . VAL A 1 613 ? 13.528 -20.479 -0.802 1.00 97.31 613 VAL A C 1
ATOM 4981 O O . VAL A 1 613 ? 14.639 -20.034 -1.091 1.00 97.31 613 VAL A O 1
ATOM 4984 N N . GLU A 1 614 ? 12.798 -19.990 0.193 1.00 97.19 614 GLU A N 1
ATOM 4985 C CA . GLU A 1 614 ? 13.231 -18.984 1.154 1.00 97.19 614 GLU A CA 1
ATOM 4986 C C . GLU A 1 614 ? 13.167 -19.554 2.577 1.00 97.19 614 GLU A C 1
ATOM 4988 O O . GLU A 1 614 ? 12.231 -20.260 2.946 1.00 97.19 614 GLU A O 1
ATOM 4993 N N . PHE A 1 615 ? 14.175 -19.239 3.383 1.00 97.25 615 PHE A N 1
ATOM 4994 C CA . PHE A 1 615 ? 14.243 -19.548 4.803 1.00 97.25 615 PHE A CA 1
ATOM 4995 C C . PHE A 1 615 ? 14.352 -18.234 5.585 1.00 97.25 615 PHE A C 1
ATOM 4997 O O . PHE A 1 615 ? 15.281 -17.467 5.331 1.00 97.25 615 PHE A O 1
ATOM 5004 N N . ALA A 1 616 ? 13.464 -17.991 6.552 1.00 96.50 616 ALA A N 1
ATOM 5005 C CA . ALA A 1 616 ? 13.454 -16.783 7.385 1.00 96.50 616 ALA A CA 1
ATOM 5006 C C . ALA A 1 616 ? 13.558 -17.134 8.878 1.00 96.50 616 ALA A C 1
ATOM 5008 O O . ALA A 1 616 ? 12.674 -17.773 9.446 1.00 96.50 616 ALA A O 1
ATOM 5009 N N . GLY A 1 617 ? 14.661 -16.746 9.521 1.00 94.56 617 GLY A N 1
ATOM 5010 C CA . GLY A 1 617 ? 14.943 -17.061 10.923 1.00 94.56 617 GLY A CA 1
ATOM 5011 C C . GLY A 1 617 ? 14.088 -16.270 11.919 1.00 94.56 617 GLY A C 1
ATOM 5012 O O . GLY A 1 617 ? 13.711 -15.129 11.671 1.00 94.56 617 GLY A O 1
ATOM 5013 N N . LYS A 1 618 ? 13.807 -16.881 13.075 1.00 90.75 618 LYS A N 1
ATOM 5014 C CA . LYS A 1 618 ? 13.039 -16.309 14.192 1.00 90.75 618 LYS A CA 1
ATOM 5015 C C . LYS A 1 618 ? 13.808 -16.407 15.507 1.00 90.75 618 LYS A C 1
ATOM 5017 O O . LYS A 1 618 ? 14.689 -17.254 15.682 1.00 90.75 618 LYS A O 1
ATOM 5022 N N . GLY A 1 619 ? 13.442 -15.566 16.474 1.00 90.19 619 GLY A N 1
ATOM 5023 C CA . GLY A 1 619 ? 14.005 -15.599 17.825 1.00 90.19 619 GLY A CA 1
ATOM 5024 C C . GLY A 1 619 ? 15.518 -15.366 17.822 1.00 90.19 619 GLY A C 1
ATOM 5025 O O . GLY A 1 619 ? 15.977 -14.265 17.558 1.00 90.19 619 GLY A O 1
ATOM 5026 N N . GLN A 1 620 ? 16.310 -16.404 18.108 1.00 89.25 620 GLN A N 1
ATOM 5027 C CA . GLN A 1 620 ? 17.781 -16.306 18.089 1.00 89.25 620 GLN A CA 1
ATOM 5028 C C . GLN A 1 620 ? 18.380 -16.205 16.677 1.00 89.25 620 GLN A C 1
ATOM 5030 O O . GLN A 1 620 ? 19.545 -15.839 16.547 1.00 89.25 620 GLN A O 1
ATOM 5035 N N . LEU A 1 621 ? 17.610 -16.558 15.644 1.00 92.06 621 LEU A N 1
ATOM 5036 C CA . LEU A 1 621 ? 17.998 -16.451 14.234 1.00 92.06 621 LEU A CA 1
ATOM 5037 C C . LEU A 1 621 ? 17.358 -15.237 13.550 1.00 92.06 621 LEU A C 1
ATOM 5039 O O . LEU A 1 621 ? 17.400 -15.146 12.324 1.00 92.06 621 LEU A O 1
ATOM 5043 N N . ASP A 1 622 ? 16.742 -14.337 14.319 1.00 92.31 622 ASP A N 1
ATOM 5044 C CA . ASP A 1 622 ? 16.142 -13.127 13.767 1.00 92.31 622 ASP A CA 1
ATOM 5045 C C . ASP A 1 622 ? 17.173 -12.323 12.954 1.00 92.31 622 ASP A C 1
ATOM 5047 O O . ASP A 1 622 ? 18.347 -12.222 13.320 1.00 92.31 622 ASP A O 1
ATOM 5051 N N . GLY A 1 623 ? 16.739 -11.813 11.802 1.00 92.75 623 GLY A N 1
ATOM 5052 C CA . GLY A 1 623 ? 17.590 -11.150 10.814 1.00 92.75 623 GLY A CA 1
ATOM 5053 C C . GLY A 1 623 ? 18.286 -12.066 9.796 1.00 92.75 623 GLY A C 1
ATOM 5054 O O . GLY A 1 623 ? 18.819 -11.542 8.815 1.00 92.75 623 GLY A O 1
ATOM 5055 N N . LEU A 1 624 ? 18.277 -13.397 9.961 1.00 97.06 624 LEU A N 1
ATOM 5056 C CA . LEU A 1 624 ? 18.770 -14.345 8.948 1.00 97.06 624 LEU A CA 1
ATOM 5057 C C . LEU A 1 624 ? 17.697 -14.617 7.882 1.00 97.06 624 LEU A C 1
ATOM 5059 O O . LEU A 1 624 ? 16.618 -15.109 8.210 1.00 97.06 624 LEU A O 1
ATOM 5063 N N . LYS A 1 625 ? 18.022 -14.393 6.605 1.00 97.75 625 LYS A N 1
ATOM 5064 C CA . LYS A 1 625 ? 17.249 -14.897 5.460 1.00 97.75 625 LYS A CA 1
ATOM 5065 C C . LYS A 1 625 ? 18.152 -15.596 4.450 1.00 97.75 625 LYS A C 1
ATOM 5067 O O . LYS A 1 625 ? 19.279 -15.159 4.220 1.00 97.75 625 LYS A O 1
ATOM 5072 N N . VAL A 1 626 ? 17.660 -16.662 3.831 1.00 97.25 626 VAL A N 1
ATOM 5073 C CA . VAL A 1 626 ? 18.341 -17.343 2.722 1.00 97.25 626 VAL A CA 1
ATOM 5074 C C . VAL A 1 626 ? 17.333 -17.617 1.623 1.00 97.25 626 VAL A C 1
ATOM 5076 O O . VAL A 1 626 ? 16.340 -18.281 1.889 1.00 97.25 626 VAL A O 1
ATOM 5079 N N . ILE A 1 627 ? 17.605 -17.160 0.405 1.00 96.44 627 ILE A N 1
ATOM 5080 C CA . ILE A 1 627 ? 16.849 -17.519 -0.798 1.00 96.44 627 ILE A CA 1
ATOM 5081 C C . ILE A 1 627 ? 17.747 -18.354 -1.705 1.00 96.44 627 ILE A C 1
ATOM 5083 O O . ILE A 1 627 ? 18.930 -18.054 -1.853 1.00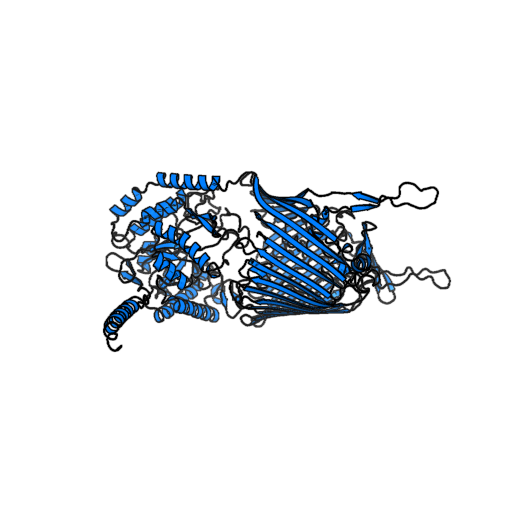 96.44 627 ILE A O 1
ATOM 5087 N N . MET A 1 628 ? 17.231 -19.434 -2.275 1.00 96.38 628 MET A N 1
ATOM 5088 C CA . MET A 1 628 ? 17.987 -20.263 -3.211 1.00 96.38 628 MET A CA 1
ATOM 5089 C C . MET A 1 628 ? 17.062 -20.935 -4.210 1.00 96.38 628 MET A C 1
ATOM 5091 O O . MET A 1 628 ? 15.950 -21.323 -3.862 1.00 96.38 628 MET A O 1
ATOM 5095 N N . GLY A 1 629 ? 17.527 -21.113 -5.436 1.00 94.50 629 GLY A N 1
ATOM 5096 C CA . GLY A 1 629 ? 16.706 -21.706 -6.477 1.00 94.50 629 GLY A CA 1
ATOM 5097 C C . GLY A 1 629 ? 17.398 -21.742 -7.832 1.00 94.50 629 GLY A C 1
ATOM 5098 O O . GLY A 1 629 ? 18.468 -21.147 -7.994 1.00 94.50 629 GLY A O 1
ATOM 5099 N N . PRO A 1 630 ? 16.809 -22.471 -8.788 1.00 91.25 630 PRO A N 1
ATOM 5100 C CA . PRO A 1 630 ? 17.277 -22.513 -10.170 1.00 91.25 630 PRO A CA 1
ATOM 5101 C C . PRO A 1 630 ? 17.170 -21.156 -10.883 1.00 91.25 630 PRO A C 1
ATOM 5103 O O . PRO A 1 630 ? 18.060 -20.842 -11.662 1.00 91.25 630 PRO A O 1
ATOM 5106 N N . GLU A 1 631 ? 16.154 -20.341 -10.584 1.00 90.25 631 GLU A N 1
ATOM 5107 C CA . GLU A 1 631 ? 15.987 -18.999 -11.159 1.00 90.25 631 GLU A CA 1
ATOM 5108 C C . GLU A 1 631 ? 15.192 -18.113 -10.179 1.00 90.25 631 GLU A C 1
ATOM 5110 O O . GLU A 1 631 ? 13.983 -17.924 -10.291 1.00 90.25 631 GLU A O 1
ATOM 5115 N N . VAL A 1 632 ? 15.867 -17.601 -9.141 1.00 91.56 632 VAL A N 1
ATOM 5116 C CA . VAL A 1 632 ? 15.219 -16.848 -8.039 1.00 91.56 632 VAL A CA 1
ATOM 5117 C C . VAL A 1 632 ? 14.664 -15.474 -8.452 1.00 91.56 632 VAL A C 1
ATOM 5119 O O . VAL A 1 632 ? 13.955 -14.849 -7.669 1.00 91.56 632 VAL A O 1
ATOM 5122 N N . TYR A 1 633 ? 15.001 -15.008 -9.653 1.00 89.19 633 TYR A N 1
ATOM 5123 C CA . TYR A 1 633 ? 14.399 -13.899 -10.399 1.00 89.19 633 TYR A CA 1
ATOM 5124 C C . TYR A 1 633 ? 14.708 -14.112 -11.888 1.00 89.19 633 TYR A C 1
ATOM 5126 O O . TYR A 1 633 ? 15.691 -14.782 -12.203 1.00 89.19 633 TYR A O 1
ATOM 5134 N N . TRP A 1 634 ? 13.910 -13.559 -12.804 1.00 84.56 634 TRP A N 1
ATOM 5135 C CA . TRP A 1 634 ? 14.094 -13.799 -14.240 1.00 84.56 634 TRP A CA 1
ATOM 5136 C C . TRP A 1 634 ? 15.472 -13.359 -14.746 1.00 84.56 634 TRP A C 1
ATOM 5138 O O . TRP A 1 634 ? 15.912 -12.231 -14.495 1.00 84.56 634 TRP A O 1
ATOM 5148 N N . GLY A 1 635 ? 16.158 -14.277 -15.431 1.00 81.00 635 GLY A N 1
ATOM 5149 C CA . GLY A 1 635 ? 17.536 -14.123 -15.898 1.00 81.00 635 GLY A CA 1
ATOM 5150 C C . GLY A 1 635 ? 18.609 -14.473 -14.859 1.00 81.00 635 GLY A C 1
ATOM 5151 O O . GLY A 1 635 ? 19.795 -14.360 -15.162 1.00 81.00 635 GLY A O 1
ATOM 5152 N N . ALA A 1 636 ? 18.242 -14.889 -13.640 1.00 85.88 636 ALA A N 1
ATOM 5153 C CA . ALA A 1 636 ? 19.213 -15.346 -12.648 1.00 85.88 636 ALA A CA 1
ATOM 5154 C C . ALA A 1 636 ? 19.827 -16.695 -13.041 1.00 85.88 636 ALA A C 1
ATOM 5156 O O . ALA A 1 636 ? 19.119 -17.662 -13.314 1.00 85.88 636 ALA A O 1
ATOM 5157 N N . ASN A 1 637 ? 21.147 -16.816 -12.895 1.00 88.00 637 ASN A N 1
ATOM 5158 C CA . ASN A 1 637 ? 21.773 -18.128 -12.755 1.00 88.00 637 ASN A CA 1
ATOM 5159 C C . ASN A 1 637 ? 21.206 -18.873 -11.528 1.00 88.00 637 ASN A C 1
ATOM 5161 O O . ASN A 1 637 ? 20.869 -18.220 -10.531 1.00 88.00 637 ASN A O 1
ATOM 5165 N N . PRO A 1 638 ? 21.195 -20.223 -11.526 1.00 91.69 638 PRO A N 1
ATOM 5166 C CA . PRO A 1 638 ? 20.958 -20.993 -10.312 1.00 91.69 638 PRO A CA 1
ATOM 5167 C C . PRO A 1 638 ? 21.865 -20.496 -9.189 1.00 91.69 638 PRO A C 1
ATOM 5169 O O . PRO A 1 638 ? 23.092 -20.567 -9.303 1.00 91.69 638 PRO A O 1
ATOM 5172 N N . LYS A 1 639 ? 21.276 -19.977 -8.107 1.00 93.44 639 LYS A N 1
ATOM 5173 C CA . LYS A 1 639 ? 22.023 -19.273 -7.056 1.00 93.44 639 LYS A CA 1
ATOM 5174 C C . LYS A 1 639 ? 21.433 -19.447 -5.668 1.00 93.44 639 LYS A C 1
ATOM 5176 O O . LYS A 1 639 ? 20.275 -19.825 -5.495 1.00 93.44 639 LYS A O 1
ATOM 5181 N N . ALA A 1 640 ? 22.251 -19.118 -4.675 1.00 96.19 640 ALA A N 1
ATOM 5182 C CA . ALA A 1 640 ? 21.833 -18.919 -3.297 1.00 96.19 640 ALA A CA 1
ATOM 5183 C C . ALA A 1 640 ? 22.276 -17.534 -2.814 1.00 96.19 640 ALA A C 1
ATOM 5185 O O . ALA A 1 640 ? 23.420 -17.135 -3.029 1.00 96.19 640 ALA A O 1
ATOM 5186 N N . VAL A 1 641 ? 21.383 -16.816 -2.136 1.00 97.00 641 VAL A N 1
ATOM 5187 C CA . VAL A 1 641 ? 21.659 -15.526 -1.502 1.00 97.00 641 VAL A CA 1
ATOM 5188 C C . VAL A 1 641 ? 21.337 -15.620 -0.019 1.00 97.00 641 VAL A C 1
ATOM 5190 O O . VAL A 1 641 ? 20.201 -15.872 0.380 1.00 97.00 641 VAL A O 1
ATOM 5193 N N . LEU A 1 642 ? 22.351 -15.406 0.809 1.00 97.62 642 LEU A N 1
ATOM 5194 C CA . LEU A 1 642 ? 22.245 -15.303 2.257 1.00 97.62 642 LEU A CA 1
ATOM 5195 C C . LEU A 1 642 ? 22.263 -13.832 2.664 1.00 97.62 642 LEU A C 1
ATOM 5197 O O . LEU A 1 642 ? 23.078 -13.055 2.171 1.00 97.62 642 LEU A O 1
ATOM 5201 N N . LYS A 1 643 ? 21.415 -13.474 3.625 1.00 97.75 643 LYS A N 1
ATOM 5202 C CA . LYS A 1 643 ? 21.380 -12.174 4.292 1.00 97.75 643 LYS A CA 1
ATOM 5203 C C . LYS A 1 643 ? 21.348 -12.370 5.799 1.00 97.75 643 LYS A C 1
ATOM 5205 O O . LYS A 1 643 ? 20.580 -13.184 6.301 1.00 97.75 643 LYS A O 1
ATOM 5210 N N . TYR A 1 644 ? 22.138 -11.586 6.521 1.00 97.56 644 TYR A N 1
ATOM 5211 C CA . TYR A 1 644 ? 22.052 -11.487 7.972 1.00 97.56 644 TYR A CA 1
ATOM 5212 C C . TYR A 1 644 ? 22.049 -10.024 8.406 1.00 97.56 644 TYR A C 1
ATOM 5214 O O . TYR A 1 644 ? 23.007 -9.288 8.151 1.00 97.56 644 TYR A O 1
ATOM 5222 N N . ARG A 1 645 ? 20.966 -9.611 9.065 1.00 96.62 645 ARG A N 1
ATOM 5223 C CA . ARG A 1 645 ? 20.794 -8.272 9.626 1.00 96.62 645 ARG A CA 1
ATOM 5224 C C . ARG A 1 645 ? 20.970 -8.303 11.138 1.00 96.62 645 ARG A C 1
ATOM 5226 O O . ARG A 1 645 ? 20.461 -9.185 11.814 1.00 96.62 645 ARG A O 1
ATOM 5233 N N . SER A 1 646 ? 21.663 -7.306 11.675 1.00 94.56 646 SER A N 1
ATOM 5234 C CA . SER A 1 646 ? 21.759 -7.101 13.120 1.00 94.56 646 SER A CA 1
ATOM 5235 C C . SER A 1 646 ? 21.958 -5.628 13.452 1.00 94.56 646 SER A C 1
ATOM 5237 O O . SER A 1 646 ? 22.475 -4.866 12.638 1.00 94.56 646 SER A O 1
ATOM 5239 N N . THR A 1 647 ? 21.592 -5.227 14.665 1.00 94.44 647 THR A N 1
ATOM 5240 C CA . THR A 1 647 ? 21.818 -3.866 15.160 1.00 94.44 647 THR A CA 1
ATOM 5241 C C . THR A 1 647 ? 22.826 -3.907 16.301 1.00 94.44 647 THR A C 1
ATOM 5243 O O . THR A 1 647 ? 22.639 -4.625 17.284 1.00 94.44 647 THR A O 1
ATOM 5246 N N . LEU A 1 648 ? 23.901 -3.122 16.194 1.00 91.25 648 LEU A N 1
ATOM 5247 C CA . LEU A 1 648 ? 24.909 -2.985 17.245 1.00 91.25 648 LEU A CA 1
ATOM 5248 C C . LEU A 1 648 ? 25.088 -1.508 17.608 1.00 91.25 648 LEU A C 1
ATOM 5250 O O . LEU A 1 648 ? 25.620 -0.701 16.841 1.00 91.25 648 LEU A O 1
ATOM 5254 N N . GLY A 1 649 ? 24.657 -1.146 18.817 1.00 92.06 649 GLY A N 1
ATOM 5255 C CA . GLY A 1 649 ? 24.674 0.238 19.282 1.00 92.06 649 GLY A CA 1
ATOM 5256 C C . GLY A 1 649 ? 23.699 1.108 18.486 1.00 92.06 649 GLY A C 1
ATOM 5257 O O . GLY A 1 649 ? 22.493 0.953 18.617 1.00 92.06 649 GLY A O 1
ATOM 5258 N N . ARG A 1 650 ? 24.224 2.048 17.690 1.00 89.31 650 ARG A N 1
ATOM 5259 C CA . ARG A 1 650 ? 23.429 2.962 16.840 1.00 89.31 650 ARG A CA 1
ATOM 5260 C C . ARG A 1 650 ? 23.529 2.639 15.347 1.00 89.31 650 ARG A C 1
ATOM 5262 O O . ARG A 1 650 ? 23.181 3.487 14.524 1.00 89.31 650 ARG A O 1
ATOM 5269 N N . VAL A 1 651 ? 24.113 1.494 15.002 1.00 94.06 651 VAL A N 1
ATOM 5270 C CA . VAL A 1 651 ? 24.394 1.121 13.617 1.00 94.06 651 VAL A CA 1
ATOM 5271 C C . VAL A 1 651 ? 23.645 -0.163 13.291 1.00 94.06 651 VAL A C 1
ATOM 5273 O O . VAL A 1 651 ? 23.821 -1.173 13.977 1.00 94.06 651 VAL A O 1
ATOM 5276 N N . ASP A 1 652 ? 22.828 -0.103 12.248 1.00 95.69 652 ASP A N 1
ATOM 5277 C CA . ASP A 1 652 ? 22.221 -1.274 11.628 1.00 95.69 652 ASP A CA 1
ATOM 5278 C C . ASP A 1 652 ? 23.201 -1.835 10.604 1.00 95.69 652 ASP A C 1
ATOM 5280 O O . ASP A 1 652 ? 23.654 -1.103 9.724 1.00 95.69 652 ASP A O 1
ATOM 5284 N N . TYR A 1 653 ? 23.534 -3.115 10.726 1.00 97.19 653 TYR A N 1
ATOM 5285 C CA . TYR A 1 653 ? 24.426 -3.826 9.823 1.00 97.19 653 TYR A CA 1
ATOM 5286 C C . TYR A 1 653 ? 23.658 -4.867 9.024 1.00 97.19 653 TYR A C 1
ATOM 5288 O O . TYR A 1 653 ? 22.860 -5.621 9.586 1.00 97.19 653 TYR A O 1
ATOM 5296 N N . THR A 1 654 ? 23.989 -4.970 7.742 1.00 98.19 654 THR A N 1
ATOM 5297 C CA . THR A 1 654 ? 23.504 -6.040 6.872 1.00 98.19 654 THR A CA 1
ATOM 5298 C C . THR A 1 654 ? 24.693 -6.661 6.152 1.00 98.19 654 THR A C 1
ATOM 5300 O O . THR A 1 654 ? 25.437 -5.977 5.451 1.00 98.19 654 THR A O 1
ATOM 5303 N N . PHE A 1 655 ? 24.890 -7.960 6.355 1.00 98.12 655 PHE A N 1
ATOM 5304 C CA . PHE A 1 655 ? 25.815 -8.784 5.585 1.00 98.12 655 PHE A CA 1
ATOM 5305 C C . PHE A 1 655 ? 25.021 -9.562 4.542 1.00 98.12 655 PHE A C 1
ATOM 5307 O O . PHE A 1 655 ? 23.991 -10.148 4.884 1.00 98.12 655 PHE A O 1
ATOM 5314 N N . MET A 1 656 ? 25.503 -9.605 3.301 1.00 98.06 656 MET A N 1
ATOM 5315 C CA . MET A 1 656 ? 24.928 -10.468 2.272 1.00 98.06 656 MET A CA 1
ATOM 5316 C C . MET A 1 656 ? 26.003 -11.202 1.488 1.00 98.06 656 MET A C 1
ATOM 5318 O O . MET A 1 656 ? 27.099 -10.688 1.271 1.00 98.06 656 MET A O 1
ATOM 5322 N N . HIS A 1 657 ? 25.666 -12.404 1.041 1.00 97.62 657 HIS A N 1
ATOM 5323 C CA . HIS A 1 657 ? 26.497 -13.206 0.159 1.00 97.62 657 HIS A CA 1
ATOM 5324 C C . HIS A 1 657 ? 25.613 -13.897 -0.878 1.00 97.62 657 HIS A C 1
ATOM 5326 O O . HIS A 1 657 ? 24.712 -14.642 -0.500 1.00 97.62 657 HIS A O 1
ATOM 5332 N N . ALA A 1 658 ? 25.866 -13.638 -2.157 1.00 96.06 658 ALA A N 1
ATOM 5333 C CA . ALA A 1 658 ? 25.236 -14.285 -3.297 1.00 96.06 658 ALA A CA 1
ATOM 5334 C C . ALA A 1 658 ? 26.277 -15.140 -4.031 1.00 96.06 658 ALA A C 1
ATOM 5336 O O . ALA A 1 658 ? 27.366 -14.654 -4.334 1.00 96.06 658 ALA A O 1
ATOM 5337 N N . GLU A 1 659 ? 25.935 -16.389 -4.329 1.00 94.50 659 GLU A N 1
ATOM 5338 C CA . GLU A 1 659 ? 26.805 -17.336 -5.035 1.00 94.50 659 GLU A CA 1
ATOM 5339 C C . GLU A 1 659 ? 25.998 -18.044 -6.128 1.00 94.50 659 GLU A C 1
ATOM 5341 O O . GLU A 1 659 ? 24.977 -18.677 -5.835 1.00 94.50 659 GLU A O 1
ATOM 5346 N N . ASP A 1 660 ? 26.465 -17.953 -7.373 1.00 91.88 660 ASP A N 1
ATOM 5347 C CA . ASP A 1 660 ? 25.975 -18.780 -8.475 1.00 91.88 660 ASP A CA 1
ATOM 5348 C C . ASP A 1 660 ? 26.517 -20.206 -8.333 1.00 91.88 660 ASP A C 1
ATOM 5350 O O . ASP A 1 660 ? 27.727 -20.431 -8.270 1.00 91.88 660 ASP A O 1
ATOM 5354 N N . VAL A 1 661 ? 25.626 -21.196 -8.307 1.00 88.12 661 VAL A N 1
ATOM 5355 C CA . VAL A 1 661 ? 25.995 -22.616 -8.175 1.00 88.12 661 VAL A CA 1
ATOM 5356 C C . VAL A 1 661 ? 26.158 -23.309 -9.527 1.00 88.12 661 VAL A C 1
ATOM 5358 O O . VAL A 1 661 ? 26.877 -24.303 -9.629 1.00 88.12 661 VAL A O 1
ATOM 5361 N N . ALA A 1 662 ? 25.514 -22.785 -10.568 1.00 84.12 662 ALA A N 1
ATOM 5362 C CA . ALA A 1 662 ? 25.606 -23.252 -11.947 1.00 84.12 662 ALA A CA 1
ATOM 5363 C C . ALA A 1 662 ? 25.383 -22.071 -12.904 1.00 84.12 662 ALA A C 1
ATOM 5365 O O . ALA A 1 662 ? 24.867 -21.037 -12.491 1.00 84.12 662 ALA A O 1
ATOM 5366 N N . ARG A 1 663 ? 25.787 -22.216 -14.167 1.00 74.62 663 ARG A N 1
ATOM 5367 C CA . ARG A 1 663 ? 25.362 -21.312 -15.242 1.00 74.62 663 ARG A CA 1
ATOM 5368 C C . ARG A 1 663 ? 24.028 -21.819 -15.785 1.00 74.62 663 ARG A C 1
ATOM 5370 O O . ARG A 1 663 ? 23.875 -23.031 -15.927 1.00 74.62 663 ARG A O 1
ATOM 5377 N N . GLN A 1 664 ? 23.085 -20.928 -16.074 1.00 67.38 664 GLN A N 1
ATOM 5378 C CA . GLN A 1 664 ? 21.857 -21.304 -16.777 1.00 67.38 664 GLN A CA 1
ATOM 5379 C C . GLN A 1 664 ? 22.224 -21.860 -18.170 1.00 67.38 664 GLN A C 1
ATOM 5381 O O . GLN A 1 664 ? 23.061 -21.277 -18.865 1.00 67.38 664 GLN A O 1
ATOM 5386 N N . ASP A 1 665 ? 21.664 -23.011 -18.561 1.00 56.69 665 ASP A N 1
ATOM 5387 C CA . ASP A 1 665 ? 21.962 -23.632 -19.861 1.00 56.69 665 ASP A CA 1
ATOM 5388 C C . ASP A 1 665 ? 21.557 -22.684 -21.006 1.00 56.69 665 ASP A C 1
ATOM 5390 O O . ASP A 1 665 ? 20.445 -22.146 -21.014 1.00 56.69 665 ASP A O 1
ATOM 5394 N N . GLN A 1 666 ? 22.453 -22.498 -21.986 1.00 43.97 666 GLN A N 1
ATOM 5395 C CA . GLN A 1 666 ? 22.191 -21.746 -23.220 1.00 43.97 666 GLN A CA 1
ATOM 5396 C C . GLN A 1 666 ? 21.036 -22.426 -23.975 1.00 43.97 666 GLN A C 1
ATOM 5398 O O . GLN A 1 666 ? 21.225 -23.445 -24.634 1.00 43.97 666 GLN A O 1
ATOM 5403 N N . GLY A 1 667 ? 19.813 -21.922 -23.784 1.00 39.47 667 GLY A N 1
ATOM 5404 C CA . GLY A 1 667 ? 18.583 -22.488 -24.348 1.00 39.47 667 GLY A CA 1
ATOM 5405 C C . GLY A 1 667 ? 17.433 -22.717 -23.359 1.00 39.47 667 GLY A C 1
ATOM 5406 O O . GLY A 1 667 ? 16.358 -23.120 -23.796 1.00 39.47 667 GLY A O 1
ATOM 5407 N N . ALA A 1 668 ? 17.609 -22.464 -22.054 1.00 39.91 668 ALA A N 1
ATOM 5408 C CA . ALA A 1 668 ? 16.541 -22.669 -21.065 1.00 39.91 668 ALA A CA 1
ATOM 5409 C C . ALA A 1 668 ? 15.397 -21.630 -21.144 1.00 39.91 668 ALA A C 1
ATOM 5411 O O . ALA A 1 668 ? 14.269 -21.949 -20.775 1.00 39.91 668 ALA A O 1
ATOM 5412 N N . GLN A 1 669 ? 15.658 -20.422 -21.659 1.00 48.31 669 GLN A N 1
ATOM 5413 C CA . GLN A 1 669 ? 14.674 -19.355 -21.893 1.00 48.31 669 GLN A CA 1
ATOM 5414 C C . GLN A 1 669 ? 15.127 -18.535 -23.117 1.00 48.31 669 GLN A C 1
ATOM 5416 O O . GLN A 1 669 ? 16.231 -17.997 -23.126 1.00 48.31 669 GLN A O 1
ATOM 5421 N N . ALA A 1 670 ? 14.306 -18.455 -24.168 1.00 42.50 670 ALA A N 1
ATOM 5422 C CA . ALA A 1 670 ? 14.660 -17.893 -25.483 1.00 42.50 670 ALA A CA 1
ATOM 5423 C C . ALA A 1 670 ? 14.711 -16.347 -25.539 1.00 42.50 670 ALA A C 1
ATOM 5425 O O . ALA A 1 670 ? 14.495 -15.758 -26.594 1.00 42.50 670 ALA A O 1
ATOM 5426 N N . THR A 1 671 ? 14.903 -15.667 -24.405 1.00 46.16 671 THR A N 1
ATOM 5427 C CA . THR A 1 671 ? 14.616 -14.222 -24.293 1.00 46.16 671 THR A CA 1
ATOM 5428 C C . THR A 1 671 ? 15.591 -13.431 -23.422 1.00 46.16 671 THR A C 1
ATOM 5430 O O . THR A 1 671 ? 15.502 -12.207 -23.398 1.00 46.16 671 THR A O 1
ATOM 5433 N N . ALA A 1 672 ? 16.528 -14.082 -22.722 1.00 46.56 672 ALA A N 1
ATOM 5434 C CA . ALA A 1 672 ? 17.506 -13.412 -21.862 1.00 46.56 672 ALA A CA 1
ATOM 5435 C C . ALA A 1 672 ? 18.931 -13.910 -22.142 1.00 46.56 672 ALA A C 1
ATOM 5437 O O . ALA A 1 672 ? 19.156 -15.098 -22.376 1.00 46.56 672 ALA A O 1
ATOM 5438 N N . ALA A 1 673 ? 19.904 -12.997 -22.116 1.00 46.56 673 ALA A N 1
ATOM 5439 C CA . ALA A 1 673 ? 21.309 -13.351 -22.277 1.00 46.56 673 ALA A CA 1
ATOM 5440 C C . ALA A 1 673 ? 21.822 -14.073 -21.019 1.00 46.56 673 ALA A C 1
ATOM 5442 O O . ALA A 1 673 ? 21.723 -13.540 -19.918 1.00 46.56 673 ALA A O 1
ATOM 5443 N N . THR A 1 674 ? 22.396 -15.272 -21.170 1.00 51.78 674 THR A N 1
ATOM 5444 C CA . THR A 1 674 ? 22.924 -16.051 -20.032 1.00 51.78 674 THR A CA 1
ATOM 5445 C C . THR A 1 674 ? 24.134 -15.373 -19.383 1.00 51.78 674 THR A C 1
ATOM 5447 O O . THR A 1 674 ? 25.174 -15.231 -20.035 1.00 51.78 674 THR A O 1
ATOM 5450 N N . GLU A 1 675 ? 24.057 -15.035 -18.096 1.00 62.31 675 GLU A N 1
ATOM 5451 C CA . GLU A 1 675 ? 25.174 -14.426 -17.364 1.00 62.31 675 GLU A CA 1
ATOM 5452 C C . GLU A 1 675 ? 26.306 -15.428 -17.073 1.00 62.31 675 GLU A C 1
ATOM 5454 O O . GLU A 1 675 ? 26.092 -16.633 -16.915 1.00 62.31 675 GLU A O 1
ATOM 5459 N N . VAL A 1 676 ? 27.545 -14.938 -16.989 1.00 69.00 676 VAL A N 1
ATOM 5460 C CA . VAL A 1 676 ? 28.675 -15.717 -16.452 1.00 69.00 676 VAL A CA 1
ATOM 5461 C C . VAL A 1 676 ? 28.455 -15.925 -14.952 1.00 69.00 676 VAL A C 1
ATOM 5463 O O . VAL A 1 676 ? 27.921 -15.042 -14.292 1.00 69.00 676 VAL A O 1
ATOM 5466 N N . GLN A 1 677 ? 28.864 -17.075 -14.410 1.00 81.38 677 GLN A N 1
ATOM 5467 C CA . GLN A 1 677 ? 28.749 -17.337 -12.973 1.00 81.38 677 GLN A CA 1
ATOM 5468 C C . GLN A 1 677 ? 29.495 -16.272 -12.168 1.00 81.38 677 GLN A C 1
ATOM 5470 O O . GLN A 1 677 ? 30.669 -16.020 -12.435 1.00 81.38 677 GLN A O 1
ATOM 5475 N N . THR A 1 678 ? 28.828 -15.698 -11.171 1.00 85.25 678 THR A N 1
ATOM 5476 C CA . THR A 1 678 ? 29.404 -14.684 -10.287 1.00 85.25 678 THR A CA 1
ATOM 5477 C C . THR A 1 678 ? 29.234 -15.025 -8.812 1.00 85.25 678 THR A C 1
ATOM 5479 O O . THR A 1 678 ? 28.327 -15.754 -8.397 1.00 85.25 678 THR A O 1
ATOM 5482 N N . ARG A 1 679 ? 30.121 -14.456 -7.990 1.00 92.94 679 ARG A N 1
ATOM 5483 C CA . ARG A 1 679 ? 29.937 -14.377 -6.537 1.00 92.94 679 ARG A CA 1
ATOM 5484 C C . ARG A 1 679 ? 30.026 -12.949 -6.048 1.00 92.94 679 ARG A C 1
ATOM 5486 O O .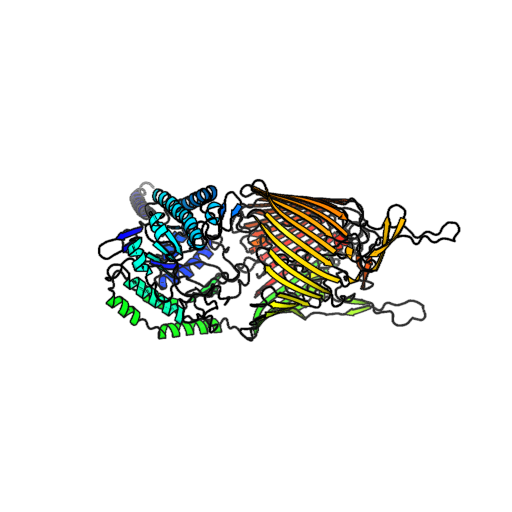 ARG A 1 679 ? 30.881 -12.191 -6.501 1.00 92.94 679 ARG A O 1
ATOM 5493 N N . GLN A 1 680 ? 29.189 -12.591 -5.085 1.00 96.12 680 GLN A N 1
ATOM 5494 C CA . GLN A 1 680 ? 29.106 -11.236 -4.548 1.00 96.12 680 GLN A CA 1
ATOM 5495 C C . GLN A 1 680 ? 28.957 -11.294 -3.031 1.00 96.12 680 GLN A C 1
ATOM 5497 O O . GLN A 1 680 ? 28.137 -12.029 -2.494 1.00 96.12 680 GLN A O 1
ATOM 5502 N N . THR A 1 681 ? 29.758 -10.516 -2.312 1.00 97.75 681 THR A N 1
ATOM 5503 C CA . THR A 1 681 ? 29.667 -10.372 -0.856 1.00 97.75 681 THR A CA 1
ATOM 5504 C C . THR A 1 681 ? 29.600 -8.901 -0.508 1.00 97.75 681 THR A C 1
ATOM 5506 O O . THR A 1 681 ? 30.450 -8.128 -0.951 1.00 97.75 681 THR A O 1
ATOM 5509 N N . THR A 1 682 ? 28.620 -8.507 0.299 1.00 98.19 682 THR A N 1
ATOM 5510 C CA . THR A 1 682 ? 28.428 -7.118 0.710 1.00 98.19 682 THR A CA 1
ATOM 5511 C C . THR A 1 682 ? 28.358 -6.991 2.223 1.00 98.19 682 THR A C 1
ATOM 5513 O O . THR A 1 682 ? 27.899 -7.880 2.945 1.00 98.19 682 THR A O 1
ATOM 5516 N N . LEU A 1 683 ? 28.832 -5.848 2.706 1.00 97.94 683 LEU A N 1
ATOM 5517 C CA . LEU A 1 683 ? 28.631 -5.405 4.076 1.00 97.94 683 LEU A CA 1
ATOM 5518 C C . LEU A 1 683 ? 28.133 -3.968 4.032 1.00 97.94 683 LEU A C 1
ATOM 5520 O O . LEU A 1 683 ? 28.797 -3.103 3.465 1.00 97.94 683 LEU A O 1
ATOM 5524 N N . TYR A 1 684 ? 26.984 -3.728 4.644 1.00 98.12 684 TYR A N 1
ATOM 5525 C CA . TYR A 1 684 ? 26.320 -2.435 4.726 1.00 98.12 684 TYR A CA 1
ATOM 5526 C C . TYR A 1 684 ? 26.147 -2.016 6.185 1.00 98.12 684 TYR A C 1
ATOM 5528 O O . TYR A 1 684 ? 25.922 -2.855 7.058 1.00 98.12 684 TYR A O 1
ATOM 5536 N N . GLY A 1 685 ? 26.254 -0.713 6.438 1.00 97.75 685 GLY A N 1
ATOM 5537 C CA . GLY A 1 685 ? 26.022 -0.078 7.725 1.00 97.75 685 GLY A CA 1
ATOM 5538 C C . GLY A 1 685 ? 25.222 1.214 7.571 1.00 97.75 685 GLY A C 1
ATOM 5539 O O . GLY A 1 685 ? 25.593 2.083 6.779 1.00 97.75 685 GLY A O 1
ATOM 5540 N N . LYS A 1 686 ? 24.168 1.372 8.375 1.00 97.88 686 LYS A N 1
ATOM 5541 C CA . LYS A 1 686 ? 23.355 2.592 8.470 1.00 97.88 686 LYS A CA 1
ATOM 5542 C C . LYS A 1 686 ? 23.382 3.144 9.879 1.00 97.88 686 LYS A C 1
ATOM 5544 O O . LYS A 1 686 ? 23.173 2.408 10.838 1.00 97.88 686 LYS A O 1
ATOM 5549 N N . THR A 1 687 ? 23.598 4.447 10.024 1.00 95.81 687 THR A N 1
ATOM 5550 C CA . THR A 1 687 ? 23.545 5.104 11.332 1.00 95.81 687 THR A CA 1
ATOM 5551 C C . THR A 1 687 ? 23.048 6.540 11.259 1.00 95.81 687 THR A C 1
ATOM 5553 O O . THR A 1 687 ? 23.325 7.274 10.311 1.00 95.81 687 THR A O 1
ATOM 5556 N N . ASN A 1 688 ? 22.352 6.965 12.312 1.00 93.00 688 ASN A N 1
ATOM 5557 C CA . ASN A 1 688 ? 21.969 8.357 12.503 1.00 93.00 688 ASN A CA 1
ATOM 5558 C C . ASN A 1 688 ? 23.093 9.070 13.271 1.00 93.00 688 ASN A C 1
ATOM 5560 O O . ASN A 1 688 ? 23.255 8.873 14.478 1.00 93.00 688 ASN A O 1
ATOM 5564 N N . LEU A 1 689 ? 23.875 9.902 12.575 1.00 90.62 689 LEU A N 1
ATOM 5565 C CA . LEU A 1 689 ? 24.923 10.728 13.191 1.00 90.62 689 LEU A CA 1
ATOM 5566 C C . LEU A 1 689 ? 24.315 11.839 14.067 1.00 90.62 689 LEU A C 1
ATOM 5568 O O . LEU A 1 689 ? 24.912 12.253 15.060 1.00 90.62 689 LEU A O 1
ATOM 5572 N N . SER A 1 690 ? 23.117 12.303 13.706 1.00 86.94 690 SER A N 1
ATOM 5573 C CA . SER A 1 690 ? 22.243 13.173 14.504 1.00 86.94 690 SER A CA 1
ATOM 5574 C C . SER A 1 690 ? 20.784 12.956 14.082 1.00 86.94 690 SER A C 1
ATOM 5576 O O . SER A 1 690 ? 20.538 12.228 13.123 1.00 86.94 690 SER A O 1
ATOM 5578 N N . ASP A 1 691 ? 19.818 13.629 14.717 1.00 76.12 691 ASP A N 1
ATOM 5579 C CA . ASP A 1 691 ? 18.407 13.567 14.290 1.00 76.12 691 ASP A CA 1
ATOM 5580 C C . ASP A 1 691 ? 18.174 14.140 12.870 1.00 76.12 691 ASP A C 1
ATOM 5582 O O . ASP A 1 691 ? 17.098 13.969 12.308 1.00 76.12 691 ASP A O 1
ATOM 5586 N N . LYS A 1 692 ? 19.180 14.805 12.280 1.00 86.00 692 LYS A N 1
ATOM 5587 C CA . LYS A 1 692 ? 19.115 15.450 10.957 1.00 86.00 692 LYS A CA 1
ATOM 5588 C C . LYS A 1 692 ? 20.121 14.912 9.945 1.00 86.00 692 LYS A C 1
ATOM 5590 O O . LYS A 1 692 ? 20.208 15.468 8.858 1.00 86.00 692 LYS A O 1
ATOM 5595 N N . ILE A 1 693 ? 20.951 13.931 10.313 1.00 92.56 693 ILE A N 1
ATOM 5596 C CA . ILE A 1 693 ? 22.023 13.416 9.447 1.00 92.56 693 ILE A CA 1
ATOM 5597 C C . ILE A 1 693 ? 22.066 11.895 9.539 1.00 92.56 693 ILE A C 1
ATOM 5599 O O . ILE A 1 693 ? 22.341 11.344 10.608 1.00 92.56 693 ILE A O 1
ATOM 5603 N N . ILE A 1 694 ? 21.870 11.243 8.397 1.00 96.38 694 ILE A N 1
ATOM 5604 C CA . ILE A 1 694 ? 21.937 9.793 8.224 1.00 96.38 694 ILE A CA 1
ATOM 5605 C C . ILE A 1 694 ? 23.149 9.476 7.353 1.00 96.38 694 ILE A C 1
ATOM 5607 O O . ILE A 1 694 ? 23.308 10.055 6.277 1.00 96.38 694 ILE A O 1
ATOM 5611 N N . LEU A 1 695 ? 23.993 8.562 7.824 1.00 97.38 695 LEU A N 1
ATOM 5612 C CA . LEU A 1 695 ? 25.115 8.018 7.072 1.00 97.38 695 LEU A CA 1
ATOM 5613 C C . LEU A 1 695 ? 24.840 6.555 6.735 1.00 97.38 695 LEU A C 1
ATOM 5615 O O . LEU A 1 695 ? 24.565 5.742 7.618 1.00 97.38 695 LEU A O 1
ATOM 5619 N N . GLU A 1 696 ? 24.987 6.237 5.460 1.00 97.81 696 GLU A N 1
ATOM 5620 C CA . GLU A 1 696 ? 24.943 4.893 4.907 1.00 97.81 696 GLU A CA 1
ATOM 5621 C C . GLU A 1 696 ? 26.282 4.603 4.232 1.00 97.81 696 GLU A C 1
ATOM 5623 O O . GLU A 1 696 ? 26.779 5.411 3.443 1.00 97.81 696 GLU A O 1
ATOM 5628 N N . LEU A 1 697 ? 26.885 3.463 4.551 1.00 98.00 697 LEU A N 1
ATOM 5629 C CA . LEU A 1 697 ? 28.165 3.032 4.000 1.00 98.00 697 LEU A CA 1
ATOM 5630 C C . LEU A 1 697 ? 28.086 1.546 3.673 1.00 98.00 697 LEU A C 1
ATOM 5632 O O . LEU A 1 697 ? 27.626 0.759 4.495 1.00 98.00 697 LEU A O 1
ATOM 5636 N N . GLY A 1 698 ? 28.574 1.149 2.505 1.00 97.81 698 GLY A N 1
ATOM 5637 C CA . GLY A 1 698 ? 28.666 -0.254 2.137 1.00 97.81 698 GLY A CA 1
ATOM 5638 C C . GLY A 1 698 ? 29.906 -0.569 1.317 1.00 97.81 698 GLY A C 1
ATOM 5639 O O . GLY A 1 698 ? 30.388 0.268 0.557 1.00 97.81 698 GLY A O 1
ATOM 5640 N N . GLY A 1 699 ? 30.413 -1.785 1.475 1.00 98.25 699 GLY A N 1
ATOM 5641 C CA . GLY A 1 699 ? 31.458 -2.366 0.637 1.00 98.25 699 GLY A CA 1
ATOM 5642 C C . GLY A 1 699 ? 30.940 -3.598 -0.096 1.00 98.25 699 GLY A C 1
ATOM 5643 O O . GLY A 1 699 ? 30.093 -4.317 0.437 1.00 98.25 699 GLY A O 1
ATOM 5644 N N . ILE A 1 700 ? 31.466 -3.837 -1.294 1.00 98.12 700 ILE A N 1
ATOM 5645 C CA . ILE A 1 700 ? 31.207 -5.027 -2.103 1.00 98.12 700 ILE A CA 1
ATOM 5646 C C . ILE A 1 700 ? 32.530 -5.677 -2.514 1.00 98.12 700 ILE A C 1
ATOM 5648 O O . ILE A 1 700 ? 33.511 -4.993 -2.801 1.00 98.12 700 ILE A O 1
ATOM 5652 N N . MET A 1 701 ? 32.541 -7.004 -2.530 1.00 97.94 701 MET A N 1
ATOM 5653 C CA . MET A 1 701 ? 33.544 -7.836 -3.182 1.00 97.94 701 MET A CA 1
ATOM 5654 C C . MET A 1 701 ? 32.801 -8.749 -4.153 1.00 97.94 701 MET A C 1
ATOM 5656 O O . MET A 1 701 ? 31.993 -9.567 -3.712 1.00 97.94 701 MET A O 1
ATOM 5660 N N . ALA A 1 702 ? 33.038 -8.582 -5.448 1.00 95.81 702 ALA A N 1
ATOM 5661 C CA . ALA A 1 702 ? 32.281 -9.230 -6.506 1.00 95.81 702 ALA A CA 1
ATOM 5662 C C . ALA A 1 702 ? 33.185 -9.777 -7.616 1.00 95.81 702 ALA A C 1
ATOM 5664 O O . ALA A 1 702 ? 34.233 -9.214 -7.924 1.00 95.81 702 ALA A O 1
ATOM 5665 N N . SER A 1 703 ? 32.754 -10.885 -8.205 1.00 92.31 703 SER A N 1
ATOM 5666 C CA . SER A 1 703 ? 33.389 -11.564 -9.335 1.00 92.31 703 SER A CA 1
ATOM 5667 C C . SER A 1 703 ? 34.855 -11.960 -9.122 1.00 92.31 703 SER A C 1
ATOM 5669 O O . SER A 1 703 ? 35.700 -11.803 -10.005 1.00 92.31 703 SER A O 1
ATOM 5671 N N . THR A 1 704 ? 35.206 -12.450 -7.929 1.00 92.44 704 THR A N 1
ATOM 5672 C CA . THR A 1 704 ? 36.604 -12.794 -7.605 1.00 92.44 704 THR A CA 1
ATOM 5673 C C . THR A 1 704 ? 37.165 -13.937 -8.448 1.00 92.44 704 THR A C 1
ATOM 5675 O O . THR A 1 704 ? 38.377 -14.079 -8.548 1.00 92.44 704 THR A O 1
ATOM 5678 N N . GLU A 1 705 ? 36.299 -14.753 -9.044 1.00 89.12 705 GLU A N 1
ATOM 5679 C CA . GLU A 1 705 ? 36.662 -15.803 -9.996 1.00 89.12 705 GLU A CA 1
ATOM 5680 C C . GLU A 1 705 ? 37.241 -15.268 -11.309 1.00 89.12 705 GLU A C 1
ATOM 5682 O O . GLU A 1 705 ? 37.947 -16.014 -11.975 1.00 89.12 705 GLU A O 1
ATOM 5687 N N . LYS A 1 706 ? 37.000 -13.991 -11.641 1.00 90.38 706 LYS A N 1
ATOM 5688 C CA . LYS A 1 706 ? 37.600 -13.314 -12.800 1.00 90.38 706 LYS A CA 1
ATOM 5689 C C . LYS A 1 706 ? 38.992 -12.751 -12.514 1.00 90.38 706 LYS A C 1
ATOM 5691 O O . LYS A 1 706 ? 39.596 -12.132 -13.384 1.00 90.38 706 LYS A O 1
ATOM 5696 N N . ALA A 1 707 ? 39.499 -12.884 -11.285 1.00 91.25 707 ALA A N 1
ATOM 5697 C CA . ALA A 1 707 ? 40.868 -12.486 -10.980 1.00 91.25 707 ALA A CA 1
ATOM 5698 C C . ALA A 1 707 ? 41.846 -13.302 -11.837 1.00 91.25 707 ALA A C 1
ATOM 5700 O O . ALA A 1 707 ? 41.658 -14.500 -12.021 1.00 91.25 707 ALA A O 1
ATOM 5701 N N . ASP A 1 708 ? 42.889 -12.645 -12.337 1.00 93.06 708 ASP A N 1
ATOM 5702 C CA . ASP A 1 708 ? 43.855 -13.188 -13.297 1.00 93.06 708 ASP A CA 1
ATOM 5703 C C . ASP A 1 708 ? 43.339 -13.373 -14.745 1.00 93.06 708 ASP A C 1
ATOM 5705 O O . ASP A 1 708 ? 44.135 -13.722 -15.626 1.00 93.06 708 ASP A O 1
ATOM 5709 N N . ASP A 1 709 ? 42.070 -13.057 -15.045 1.00 93.56 709 ASP A N 1
ATOM 5710 C CA . ASP A 1 709 ? 41.581 -13.020 -16.429 1.00 93.56 709 ASP A CA 1
ATOM 5711 C C . ASP A 1 709 ? 42.291 -11.922 -17.226 1.00 93.56 709 ASP A C 1
ATOM 5713 O O . ASP A 1 709 ? 42.515 -10.802 -16.749 1.00 93.56 709 ASP A O 1
ATOM 5717 N N . GLN A 1 710 ? 42.639 -12.236 -18.474 1.00 94.06 710 GLN A N 1
ATOM 5718 C CA . GLN A 1 710 ? 43.266 -11.281 -19.379 1.00 94.06 710 GLN A CA 1
ATOM 5719 C C . GLN A 1 710 ? 42.214 -10.513 -20.171 1.00 94.06 710 GLN A C 1
ATOM 5721 O O . GLN A 1 710 ? 41.244 -11.091 -20.654 1.00 94.06 710 GLN A O 1
ATOM 5726 N N . TYR A 1 711 ? 42.445 -9.219 -20.368 1.00 93.44 711 TYR A N 1
ATOM 5727 C CA . TYR A 1 711 ? 41.611 -8.394 -21.232 1.00 93.44 711 TYR A CA 1
ATOM 5728 C C . TYR A 1 711 ? 42.455 -7.413 -22.034 1.00 93.44 711 TYR A C 1
ATOM 5730 O O . TYR A 1 711 ? 43.551 -7.011 -21.635 1.00 93.44 711 TYR A O 1
ATOM 5738 N N . VAL A 1 712 ? 41.933 -7.018 -23.190 1.00 91.94 712 VAL A N 1
ATOM 5739 C CA . VAL A 1 712 ? 42.564 -6.010 -24.040 1.00 91.94 712 VAL A CA 1
ATOM 5740 C C . VAL A 1 712 ? 41.950 -4.651 -23.739 1.00 91.94 712 VAL A C 1
ATOM 5742 O O . VAL A 1 712 ? 40.726 -4.511 -23.689 1.00 91.94 712 VAL A O 1
ATOM 5745 N N . ARG A 1 713 ? 42.795 -3.631 -23.581 1.00 91.75 713 ARG A N 1
ATOM 5746 C CA . ARG A 1 713 ? 42.367 -2.230 -23.530 1.00 91.75 713 ARG A CA 1
ATOM 5747 C C . ARG A 1 713 ? 43.209 -1.354 -24.442 1.00 91.75 713 ARG A C 1
ATOM 5749 O O . ARG A 1 713 ? 44.412 -1.575 -24.608 1.00 91.75 713 ARG A O 1
ATOM 5756 N N . VAL A 1 714 ? 42.582 -0.318 -24.979 1.00 88.81 714 VAL A N 1
ATOM 5757 C CA . VAL A 1 714 ? 43.256 0.712 -25.772 1.00 88.81 714 VAL A CA 1
ATOM 5758 C C . VAL A 1 714 ? 43.552 1.925 -24.892 1.00 88.81 714 VAL A C 1
ATOM 5760 O O . VAL A 1 714 ? 42.704 2.382 -24.134 1.00 88.81 714 VAL A O 1
ATOM 5763 N N . SER A 1 715 ? 44.781 2.436 -24.959 1.00 85.19 715 SER A N 1
ATOM 5764 C CA . SER A 1 715 ? 45.205 3.630 -24.220 1.00 85.19 715 SER A CA 1
ATOM 5765 C C . SER A 1 715 ? 46.104 4.494 -25.099 1.00 85.19 715 SER A C 1
ATOM 5767 O O . SER A 1 715 ? 47.298 4.209 -25.258 1.00 85.19 715 SER A O 1
ATOM 5769 N N . GLY A 1 716 ? 45.542 5.569 -25.655 1.00 81.56 716 GLY A N 1
ATOM 5770 C CA . GLY A 1 716 ? 46.186 6.311 -26.742 1.00 81.56 716 GLY A CA 1
ATOM 5771 C C . GLY A 1 716 ? 46.368 5.399 -27.957 1.00 81.56 716 GLY A C 1
ATOM 5772 O O . GLY A 1 716 ? 45.437 4.698 -28.332 1.00 81.56 716 GLY A O 1
ATOM 5773 N N . ASP A 1 717 ? 47.581 5.341 -28.507 1.00 78.25 717 ASP A N 1
ATOM 5774 C CA . ASP A 1 717 ? 47.901 4.489 -29.666 1.00 78.25 717 ASP A CA 1
ATOM 5775 C C . ASP A 1 717 ? 48.335 3.057 -29.283 1.00 78.25 717 ASP A C 1
ATOM 5777 O O . ASP A 1 717 ? 48.751 2.279 -30.141 1.00 78.25 717 ASP A O 1
ATOM 5781 N N . ASN A 1 718 ? 48.299 2.698 -27.993 1.00 83.50 718 ASN A N 1
ATOM 5782 C CA . ASN A 1 718 ? 48.772 1.397 -27.517 1.00 83.50 718 ASN A CA 1
ATOM 5783 C C . ASN A 1 718 ? 47.614 0.428 -27.274 1.00 83.50 718 ASN A C 1
ATOM 5785 O O . ASN A 1 718 ? 46.668 0.751 -26.553 1.00 83.50 718 ASN A O 1
ATOM 5789 N N . ILE A 1 719 ? 47.763 -0.792 -27.791 1.00 87.69 719 ILE A N 1
ATOM 5790 C CA . ILE A 1 719 ? 46.951 -1.956 -27.425 1.00 87.69 719 ILE A CA 1
ATOM 5791 C C . ILE A 1 719 ? 47.665 -2.657 -26.269 1.00 87.69 719 ILE A C 1
ATOM 5793 O O . ILE A 1 719 ? 48.802 -3.111 -26.420 1.00 87.69 719 ILE A O 1
ATOM 5797 N N . ILE A 1 720 ? 47.022 -2.707 -25.106 1.00 90.31 720 ILE A N 1
ATOM 5798 C CA . ILE A 1 720 ? 47.590 -3.254 -23.874 1.00 90.31 720 ILE A CA 1
ATOM 5799 C C . ILE A 1 720 ? 46.811 -4.514 -23.509 1.00 90.31 720 ILE A C 1
ATOM 5801 O O . ILE A 1 720 ? 45.590 -4.465 -23.368 1.00 90.31 720 ILE A O 1
ATOM 5805 N N . LEU A 1 721 ? 47.529 -5.626 -23.346 1.00 91.62 721 LEU A N 1
ATOM 5806 C CA . LEU A 1 721 ? 47.008 -6.819 -22.688 1.00 91.62 721 LEU A CA 1
ATOM 5807 C C . LEU A 1 721 ? 47.224 -6.647 -21.185 1.00 91.62 721 LEU A C 1
ATOM 5809 O O . LEU A 1 721 ? 48.369 -6.578 -20.734 1.00 91.62 721 LEU A O 1
ATOM 5813 N N . ASP A 1 722 ? 46.132 -6.519 -20.448 1.00 94.50 722 ASP A N 1
ATOM 5814 C CA . ASP A 1 722 ? 46.116 -6.285 -19.008 1.00 94.50 722 ASP A CA 1
ATOM 5815 C C . ASP A 1 722 ? 45.430 -7.463 -18.298 1.00 94.50 722 ASP A C 1
ATOM 5817 O O . ASP A 1 722 ? 44.908 -8.380 -18.941 1.00 94.50 722 ASP A O 1
ATOM 5821 N N . THR A 1 723 ? 45.469 -7.468 -16.971 1.00 96.44 723 THR A N 1
ATOM 5822 C CA . THR A 1 723 ? 44.948 -8.569 -16.154 1.00 96.44 723 THR A CA 1
ATOM 5823 C C . THR A 1 723 ? 44.071 -8.027 -15.033 1.00 96.44 723 THR A C 1
ATOM 5825 O O . THR A 1 723 ? 44.364 -6.971 -14.478 1.00 96.44 723 THR A O 1
ATOM 5828 N N . ILE A 1 724 ? 42.975 -8.723 -14.722 1.00 96.44 724 ILE A N 1
ATOM 5829 C CA . ILE A 1 724 ? 42.092 -8.361 -13.608 1.00 96.44 724 ILE A CA 1
ATOM 5830 C C . ILE A 1 724 ? 42.817 -8.608 -12.282 1.00 96.44 724 ILE A C 1
ATOM 5832 O O . ILE A 1 724 ? 43.140 -9.745 -11.934 1.00 96.44 724 ILE A O 1
ATOM 5836 N N . ASP A 1 725 ? 43.040 -7.541 -11.516 1.00 96.38 725 ASP A N 1
ATOM 5837 C CA . ASP A 1 725 ? 43.614 -7.614 -10.177 1.00 96.38 725 ASP A CA 1
ATOM 5838 C C . ASP A 1 725 ? 42.520 -7.873 -9.130 1.00 96.38 725 ASP A C 1
ATOM 5840 O O . ASP A 1 725 ? 41.371 -7.459 -9.273 1.00 96.38 725 ASP A O 1
ATOM 5844 N N . PHE A 1 726 ? 42.890 -8.414 -7.964 1.00 95.31 726 PHE A N 1
ATOM 5845 C CA . PHE A 1 726 ? 41.948 -8.558 -6.843 1.00 95.31 726 PHE A CA 1
ATOM 5846 C C . PHE A 1 726 ? 41.265 -7.233 -6.451 1.00 95.31 726 PHE A C 1
ATOM 5848 O O . PHE A 1 726 ? 40.103 -7.225 -6.059 1.00 95.31 726 PHE A O 1
ATOM 5855 N N . LYS A 1 727 ? 41.948 -6.088 -6.577 1.00 96.44 727 LYS A N 1
ATOM 5856 C CA . LYS A 1 727 ? 41.359 -4.770 -6.278 1.00 96.44 727 LYS A CA 1
ATOM 5857 C C . LYS A 1 727 ? 40.190 -4.416 -7.212 1.00 96.44 727 LYS A C 1
ATOM 5859 O O . LYS A 1 727 ? 39.314 -3.661 -6.807 1.00 96.44 727 LYS A O 1
ATOM 5864 N N . ASP A 1 728 ? 40.164 -4.982 -8.419 1.00 97.31 728 ASP A N 1
ATOM 5865 C CA . ASP A 1 728 ? 39.127 -4.742 -9.424 1.00 97.31 728 ASP A CA 1
ATOM 5866 C C . ASP A 1 728 ? 37.820 -5.480 -9.091 1.00 97.31 728 ASP A C 1
ATOM 5868 O O . ASP A 1 728 ? 36.780 -5.198 -9.682 1.00 97.31 728 ASP A O 1
ATOM 5872 N N . THR A 1 729 ? 37.866 -6.377 -8.103 1.00 97.25 729 THR A N 1
ATOM 5873 C CA . THR A 1 729 ? 36.708 -7.075 -7.523 1.00 97.25 729 THR A CA 1
ATOM 5874 C C . THR A 1 729 ? 36.033 -6.257 -6.420 1.00 97.25 729 THR A C 1
ATOM 5876 O O . THR A 1 729 ? 34.931 -6.581 -5.984 1.00 97.25 729 THR A O 1
ATOM 5879 N N . LEU A 1 730 ? 36.685 -5.195 -5.932 1.00 98.25 730 LEU A N 1
ATOM 5880 C CA . LEU A 1 730 ? 36.233 -4.435 -4.772 1.00 98.25 730 LEU A CA 1
ATOM 5881 C C . LEU A 1 730 ? 35.472 -3.172 -5.181 1.00 98.25 730 LEU A C 1
ATOM 5883 O O . LEU A 1 730 ? 35.822 -2.477 -6.136 1.00 98.25 730 LEU A O 1
ATOM 5887 N N . GLY A 1 731 ? 34.463 -2.826 -4.389 1.00 97.94 731 GLY A N 1
ATOM 5888 C CA . GLY A 1 731 ? 33.730 -1.575 -4.508 1.00 97.94 731 GLY A CA 1
ATOM 5889 C C . GLY A 1 731 ? 33.304 -1.017 -3.155 1.00 97.94 731 GLY A C 1
ATOM 5890 O O . GLY A 1 731 ? 33.223 -1.726 -2.151 1.00 97.94 731 GLY A O 1
ATOM 5891 N N . ILE A 1 732 ? 33.027 0.280 -3.128 1.00 98.12 732 ILE A N 1
ATOM 5892 C CA . ILE A 1 732 ? 32.525 1.004 -1.964 1.00 98.12 732 ILE A CA 1
ATOM 5893 C C . ILE A 1 732 ? 31.439 1.976 -2.407 1.00 98.12 732 ILE A C 1
ATOM 5895 O O . ILE A 1 732 ? 31.536 2.594 -3.465 1.00 98.12 732 ILE A O 1
ATOM 5899 N N . LYS A 1 733 ? 30.406 2.125 -1.585 1.00 97.25 733 LYS A N 1
ATOM 5900 C CA . LYS A 1 733 ? 29.315 3.072 -1.786 1.00 97.25 733 LYS A CA 1
ATOM 5901 C C . LYS A 1 733 ? 29.034 3.787 -0.472 1.00 97.25 733 LYS A C 1
ATOM 5903 O O . LYS A 1 733 ? 29.050 3.167 0.589 1.00 97.25 733 LYS A O 1
ATOM 5908 N N . ALA A 1 734 ? 28.780 5.084 -0.528 1.00 97.94 734 ALA A N 1
ATOM 5909 C CA . ALA A 1 734 ? 28.414 5.889 0.627 1.00 97.94 734 ALA A CA 1
ATOM 5910 C C . ALA A 1 734 ? 27.281 6.843 0.254 1.00 97.94 734 ALA A C 1
ATOM 5912 O O . ALA A 1 734 ? 27.295 7.408 -0.836 1.00 97.94 734 ALA A O 1
ATOM 5913 N N . LYS A 1 735 ? 26.331 7.052 1.164 1.00 97.56 735 LYS A N 1
ATOM 5914 C CA . LYS A 1 735 ? 25.255 8.038 1.033 1.00 97.56 735 LYS A CA 1
ATOM 5915 C C . LYS A 1 735 ? 25.117 8.806 2.341 1.00 97.56 735 LYS A C 1
ATOM 5917 O O . LYS A 1 735 ? 25.065 8.226 3.423 1.00 97.56 735 LYS A O 1
ATOM 5922 N N . LEU A 1 736 ? 25.086 10.128 2.238 1.00 97.88 736 LEU A N 1
ATOM 5923 C CA . LEU A 1 736 ? 24.867 11.040 3.348 1.00 97.88 736 LEU A CA 1
ATOM 5924 C C . LEU A 1 736 ? 23.576 11.805 3.081 1.00 97.88 736 LEU A C 1
ATOM 5926 O O . LEU A 1 736 ? 23.514 12.593 2.139 1.00 97.88 736 LEU A O 1
ATOM 5930 N N . THR A 1 737 ? 22.572 11.592 3.923 1.00 96.94 737 THR A N 1
ATOM 5931 C CA . THR A 1 737 ? 21.294 12.312 3.872 1.00 96.94 737 THR A CA 1
ATOM 5932 C C . THR A 1 737 ? 21.252 13.319 5.013 1.00 96.94 737 THR A C 1
ATOM 5934 O O . THR A 1 737 ? 21.590 12.972 6.146 1.00 96.94 737 THR A O 1
ATOM 5937 N N . PHE A 1 738 ? 20.872 14.564 4.737 1.00 94.50 738 PHE A N 1
ATOM 5938 C CA . PHE A 1 738 ? 20.881 15.641 5.722 1.00 94.50 738 PHE A CA 1
ATOM 5939 C C . PHE A 1 738 ? 19.818 16.712 5.463 1.00 94.50 738 PHE A C 1
ATOM 5941 O O . PHE A 1 738 ? 19.399 16.935 4.329 1.00 94.50 738 PHE A O 1
ATOM 5948 N N . ASP A 1 739 ? 19.416 17.422 6.516 1.00 90.31 739 ASP A N 1
ATOM 5949 C CA . ASP A 1 739 ? 18.542 18.590 6.383 1.00 90.31 739 ASP A CA 1
ATOM 5950 C C . ASP A 1 739 ? 19.305 19.797 5.809 1.00 90.31 739 ASP A C 1
ATOM 5952 O O . ASP A 1 739 ? 20.321 20.238 6.356 1.00 90.31 739 ASP A O 1
ATOM 5956 N N . LEU A 1 740 ? 18.767 20.403 4.753 1.00 86.06 740 LEU A N 1
ATOM 5957 C CA . LEU A 1 740 ? 19.253 21.637 4.143 1.00 86.06 740 LEU A CA 1
ATOM 5958 C C . LEU A 1 740 ? 18.094 22.633 4.021 1.00 86.06 740 LEU A C 1
ATOM 5960 O O . LEU A 1 740 ? 17.139 22.391 3.293 1.00 86.06 740 LEU A O 1
ATOM 5964 N N . LEU A 1 741 ? 18.159 23.765 4.732 1.00 80.94 741 LEU A N 1
ATOM 5965 C CA . LEU A 1 741 ? 17.141 24.835 4.676 1.00 80.94 741 LEU A CA 1
ATOM 5966 C C . LEU A 1 741 ? 15.690 24.356 4.931 1.00 80.94 741 LEU A C 1
ATOM 5968 O O . LEU A 1 741 ? 14.753 24.861 4.323 1.00 80.94 741 LEU A O 1
ATOM 5972 N N . GLY A 1 742 ? 15.499 23.382 5.828 1.00 75.31 742 GLY A N 1
ATOM 5973 C CA . GLY A 1 742 ? 14.178 22.800 6.121 1.00 75.31 742 GLY A CA 1
ATOM 5974 C C . GLY A 1 742 ? 13.703 21.752 5.105 1.00 75.31 742 GLY A C 1
ATOM 5975 O O . GLY A 1 742 ? 12.583 21.263 5.215 1.00 75.31 742 GLY A O 1
ATOM 5976 N N . THR A 1 743 ? 14.555 21.391 4.144 1.00 83.69 743 THR A N 1
ATOM 5977 C CA . THR A 1 743 ? 14.316 20.376 3.107 1.00 83.69 743 THR A CA 1
ATOM 5978 C C . THR A 1 743 ? 15.291 19.209 3.264 1.00 83.69 743 THR A C 1
ATOM 5980 O O . THR A 1 743 ? 16.306 19.356 3.945 1.00 83.69 743 THR A O 1
ATOM 5983 N N . GLN A 1 744 ? 14.999 18.049 2.671 1.00 88.31 744 GLN A N 1
ATOM 5984 C CA . GLN A 1 744 ? 15.897 16.892 2.734 1.00 88.31 744 GLN A CA 1
ATOM 5985 C C . GLN A 1 744 ? 16.843 16.911 1.531 1.00 88.31 744 GLN A C 1
ATOM 5987 O O . GLN A 1 744 ? 16.399 16.969 0.387 1.00 88.31 744 GLN A O 1
ATOM 5992 N N . ALA A 1 745 ? 18.145 16.843 1.783 1.00 95.44 745 ALA A N 1
ATOM 5993 C CA . ALA A 1 745 ? 19.172 16.732 0.760 1.00 95.44 745 ALA A CA 1
ATOM 5994 C C . ALA A 1 745 ? 19.974 15.446 0.947 1.00 95.44 745 ALA A C 1
ATOM 5996 O O . ALA A 1 745 ? 20.067 14.908 2.051 1.00 95.44 745 ALA A O 1
ATOM 5997 N N . TYR A 1 746 ? 20.583 14.966 -0.129 1.00 96.75 746 TYR A N 1
ATOM 5998 C CA . TYR A 1 746 ? 21.530 13.869 -0.048 1.00 96.75 746 TYR A CA 1
ATOM 5999 C C . TYR A 1 746 ? 22.680 14.044 -1.035 1.00 96.75 746 TYR A C 1
ATOM 6001 O O . TYR A 1 746 ? 22.541 14.681 -2.081 1.00 96.75 746 TYR A O 1
ATOM 6009 N N . VAL A 1 747 ? 23.814 13.445 -0.686 1.00 98.00 747 VAL A N 1
ATOM 6010 C CA . VAL A 1 747 ? 24.934 13.195 -1.594 1.00 98.00 747 VAL A CA 1
ATOM 6011 C C . VAL A 1 747 ? 25.325 11.731 -1.475 1.00 98.00 747 VAL A C 1
ATOM 6013 O O . VAL A 1 747 ? 25.356 11.190 -0.368 1.00 98.00 747 VAL A O 1
ATOM 6016 N N . ALA A 1 748 ? 25.619 11.081 -2.591 1.00 97.25 748 ALA A N 1
ATOM 6017 C CA . ALA A 1 748 ? 26.138 9.726 -2.603 1.00 97.25 748 ALA A CA 1
ATOM 6018 C C . ALA A 1 748 ? 27.311 9.595 -3.573 1.00 97.25 748 ALA A C 1
ATOM 6020 O O . ALA A 1 748 ? 27.452 10.365 -4.524 1.00 97.25 748 ALA A O 1
ATOM 6021 N N . GLY A 1 749 ? 28.175 8.629 -3.294 1.00 97.50 749 GLY A N 1
ATOM 6022 C CA . GLY A 1 749 ? 29.320 8.293 -4.123 1.00 97.50 749 GLY A CA 1
ATOM 6023 C C . GLY A 1 749 ? 29.541 6.790 -4.137 1.00 97.50 749 GLY A C 1
ATOM 6024 O O . GLY A 1 749 ? 29.350 6.122 -3.119 1.00 97.50 749 GLY A O 1
ATOM 6025 N N . GLN A 1 750 ? 29.955 6.266 -5.282 1.00 97.06 750 GLN A N 1
ATOM 6026 C CA . GLN A 1 750 ? 30.283 4.868 -5.490 1.00 97.06 750 GLN A CA 1
ATOM 6027 C C . GLN A 1 750 ? 31.576 4.753 -6.292 1.00 97.06 750 GLN A C 1
ATOM 6029 O O . GLN A 1 750 ? 31.742 5.397 -7.320 1.00 97.06 750 GLN A O 1
ATOM 6034 N N . TYR A 1 751 ? 32.467 3.885 -5.835 1.00 98.06 751 TYR A N 1
ATOM 6035 C CA . TYR A 1 751 ? 33.597 3.388 -6.606 1.00 98.06 751 TYR A CA 1
ATOM 6036 C C . TYR A 1 751 ? 33.408 1.884 -6.770 1.00 98.06 751 TYR A C 1
ATOM 6038 O O . TYR A 1 751 ? 33.178 1.187 -5.783 1.00 98.06 751 TYR A O 1
ATOM 6046 N N . ALA A 1 752 ? 33.499 1.376 -7.991 1.00 97.94 752 ALA A N 1
ATOM 6047 C CA . ALA A 1 752 ? 33.435 -0.048 -8.282 1.00 97.94 752 ALA A CA 1
ATOM 6048 C C . ALA A 1 752 ? 34.564 -0.415 -9.249 1.00 97.94 752 ALA A C 1
ATOM 6050 O O . ALA A 1 752 ? 34.640 0.138 -10.350 1.00 97.94 752 ALA A O 1
ATOM 6051 N N . GLY A 1 753 ? 35.428 -1.345 -8.828 1.00 97.88 753 GLY A N 1
ATOM 6052 C CA . GLY A 1 753 ? 36.476 -1.929 -9.662 1.00 97.88 753 GLY A CA 1
ATOM 6053 C C . GLY A 1 753 ? 35.923 -2.603 -10.923 1.00 97.88 753 GLY A C 1
ATOM 6054 O O . GLY A 1 753 ? 34.710 -2.738 -11.083 1.00 97.88 753 GLY A O 1
ATOM 6055 N N . LEU A 1 754 ? 36.802 -3.004 -11.846 1.00 96.62 754 LEU A N 1
ATOM 6056 C CA . LEU A 1 754 ? 36.427 -3.406 -13.213 1.00 96.62 754 LEU A CA 1
ATOM 6057 C C . LEU A 1 754 ? 35.338 -4.486 -13.291 1.00 96.62 754 LEU A C 1
ATOM 6059 O O . LEU A 1 754 ? 34.481 -4.410 -14.166 1.00 96.62 754 LEU A O 1
ATOM 6063 N N . VAL A 1 755 ? 35.359 -5.446 -12.363 1.00 95.25 755 VAL A N 1
ATOM 6064 C CA . VAL A 1 755 ? 34.419 -6.579 -12.297 1.00 95.25 755 VAL A CA 1
ATOM 6065 C C . VAL A 1 755 ? 33.581 -6.572 -11.013 1.00 95.25 755 VAL A C 1
ATOM 6067 O O . VAL A 1 755 ? 32.896 -7.551 -10.710 1.00 95.25 755 VAL A O 1
ATOM 6070 N N . ALA A 1 756 ? 33.625 -5.469 -10.255 1.00 96.12 756 ALA A N 1
ATOM 6071 C CA . ALA A 1 756 ? 32.872 -5.272 -9.020 1.00 96.12 756 ALA A CA 1
ATOM 6072 C C . ALA A 1 756 ? 31.385 -4.970 -9.305 1.00 96.12 756 ALA A C 1
ATOM 6074 O O . ALA A 1 756 ? 30.858 -3.920 -8.922 1.00 96.12 756 ALA A O 1
ATOM 6075 N N . ASP A 1 757 ? 30.737 -5.878 -10.032 1.00 93.50 757 ASP A N 1
ATOM 6076 C CA . ASP A 1 757 ? 29.337 -5.796 -10.433 1.00 93.50 757 ASP A CA 1
ATOM 6077 C C . ASP A 1 757 ? 28.435 -5.858 -9.189 1.00 93.50 757 ASP A C 1
ATOM 6079 O O . ASP A 1 757 ? 28.631 -6.691 -8.299 1.00 93.50 757 ASP A O 1
ATOM 6083 N N . GLY A 1 758 ? 27.468 -4.943 -9.107 1.00 92.06 758 GLY A N 1
ATOM 6084 C CA . GLY A 1 758 ? 26.361 -5.002 -8.150 1.00 92.06 758 GLY A CA 1
ATOM 6085 C C . GLY A 1 758 ? 25.165 -5.728 -8.763 1.00 92.06 758 GLY A C 1
ATOM 6086 O O . GLY A 1 758 ? 25.336 -6.598 -9.610 1.00 92.06 758 GLY A O 1
ATOM 6087 N N . GLY A 1 759 ? 23.956 -5.348 -8.363 1.00 89.12 759 GLY A N 1
ATOM 6088 C CA . GLY A 1 759 ? 22.735 -5.749 -9.058 1.00 89.12 759 GLY A CA 1
ATOM 6089 C C . GLY A 1 759 ? 21.799 -4.566 -9.304 1.00 89.12 759 GLY A C 1
ATOM 6090 O O . GLY A 1 759 ? 22.221 -3.401 -9.300 1.00 89.12 759 GLY A O 1
ATOM 6091 N N . ALA A 1 760 ? 20.519 -4.865 -9.522 1.00 84.69 760 ALA A N 1
ATOM 6092 C CA . ALA A 1 760 ? 19.530 -3.898 -9.984 1.00 84.69 760 ALA A CA 1
ATOM 6093 C C . ALA A 1 760 ? 19.367 -2.719 -9.007 1.00 84.69 760 ALA A C 1
ATOM 6095 O O . ALA A 1 760 ? 19.219 -2.888 -7.792 1.00 84.69 760 ALA A O 1
ATOM 6096 N N . THR A 1 761 ? 19.360 -1.487 -9.522 1.00 83.25 761 THR A N 1
ATOM 6097 C CA . THR A 1 761 ? 19.056 -0.285 -8.723 1.00 83.25 761 THR A CA 1
ATOM 6098 C C . THR A 1 761 ? 17.541 -0.138 -8.533 1.00 83.25 761 THR A C 1
ATOM 6100 O O . THR A 1 761 ? 16.775 -0.557 -9.391 1.00 83.25 761 THR A O 1
ATOM 6103 N N . LEU A 1 762 ? 17.094 0.416 -7.395 1.00 79.94 762 LEU A N 1
ATOM 6104 C CA . LEU A 1 762 ? 15.662 0.649 -7.174 1.00 79.94 762 LEU A CA 1
ATOM 6105 C C . LEU A 1 762 ? 15.222 1.843 -8.001 1.00 79.94 762 LEU A C 1
ATOM 6107 O O . LEU A 1 762 ? 15.859 2.897 -7.933 1.00 79.94 762 LEU A O 1
ATOM 6111 N N . VAL A 1 763 ? 14.118 1.698 -8.719 1.00 78.31 763 VAL A N 1
ATOM 6112 C CA . VAL A 1 763 ? 13.484 2.820 -9.403 1.00 78.31 763 VAL A CA 1
ATOM 6113 C C . VAL A 1 763 ? 12.601 3.553 -8.396 1.00 78.31 763 VAL A C 1
ATOM 6115 O O . VAL A 1 763 ? 11.429 3.246 -8.217 1.00 78.31 763 VAL A O 1
ATOM 6118 N N . GLU A 1 764 ? 13.175 4.532 -7.703 1.00 78.94 764 GLU A N 1
ATOM 6119 C CA . GLU A 1 764 ? 12.421 5.410 -6.805 1.00 78.94 764 GLU A CA 1
ATOM 6120 C C . GLU A 1 764 ? 11.816 6.576 -7.601 1.00 78.94 764 GLU A C 1
ATOM 6122 O O . GLU A 1 764 ? 12.482 7.166 -8.454 1.00 78.94 764 GLU A O 1
ATOM 6127 N N . PHE A 1 765 ? 10.557 6.927 -7.318 1.00 81.94 765 PHE A N 1
ATOM 6128 C CA . PHE A 1 765 ? 9.848 8.057 -7.943 1.00 81.94 765 PHE A CA 1
ATOM 6129 C C . PHE A 1 765 ? 9.792 8.018 -9.487 1.00 81.94 765 PHE A C 1
ATOM 6131 O O . PHE A 1 765 ? 9.658 9.057 -10.131 1.00 81.94 765 PHE A O 1
ATOM 6138 N N . GLY A 1 766 ? 9.914 6.835 -10.101 1.00 79.69 766 GLY A N 1
ATOM 6139 C CA . GLY A 1 766 ? 9.968 6.702 -11.563 1.00 79.69 766 GLY A CA 1
ATOM 6140 C C . GLY A 1 766 ? 11.218 7.322 -12.202 1.00 79.69 766 GLY A C 1
ATOM 6141 O O . GLY A 1 766 ? 11.168 7.734 -13.364 1.00 79.69 766 GLY A O 1
ATOM 6142 N N . THR A 1 767 ? 12.317 7.431 -11.444 1.00 88.56 767 THR A N 1
ATOM 6143 C CA . THR A 1 767 ? 13.572 8.051 -11.893 1.00 88.56 767 THR A CA 1
ATOM 6144 C C . THR A 1 767 ? 14.083 7.490 -13.223 1.00 88.56 767 THR A C 1
ATOM 6146 O O . THR A 1 767 ? 14.010 6.295 -13.494 1.00 88.56 767 THR A O 1
ATOM 6149 N N . GLN A 1 768 ? 14.636 8.382 -14.040 1.00 90.06 768 GLN A N 1
ATOM 6150 C CA . GLN A 1 768 ? 15.273 8.124 -15.330 1.00 90.06 768 GLN A CA 1
ATOM 6151 C C . GLN A 1 768 ? 16.784 8.404 -15.281 1.00 90.06 768 GLN A C 1
ATOM 6153 O O . GLN A 1 768 ? 17.436 8.518 -16.322 1.00 90.06 768 GLN A O 1
ATOM 6158 N N . LEU A 1 769 ? 17.369 8.587 -14.088 1.00 93.62 769 LEU A N 1
ATOM 6159 C CA . LEU A 1 769 ? 18.823 8.687 -13.961 1.00 93.62 769 LEU A CA 1
ATOM 6160 C C . LEU A 1 769 ? 19.479 7.379 -14.445 1.00 93.62 769 LEU A C 1
ATOM 6162 O O . LEU A 1 769 ? 18.985 6.297 -14.124 1.00 93.62 769 LEU A O 1
ATOM 6166 N N . PRO A 1 770 ? 20.591 7.452 -15.201 1.00 93.88 770 PRO A N 1
ATOM 6167 C CA . PRO A 1 770 ? 21.158 6.306 -15.908 1.00 93.88 770 PRO A CA 1
ATOM 6168 C C . PRO A 1 770 ? 22.013 5.431 -14.979 1.00 93.88 770 PRO A C 1
ATOM 6170 O O . PRO A 1 770 ? 23.213 5.269 -15.209 1.00 93.88 770 PRO A O 1
ATOM 6173 N N . TYR A 1 771 ? 21.431 4.901 -13.903 1.00 92.38 771 TYR A N 1
ATOM 6174 C CA . TYR A 1 771 ? 22.129 3.993 -12.993 1.00 92.38 771 TYR A CA 1
ATOM 6175 C C . TYR A 1 771 ? 22.616 2.743 -13.728 1.00 92.38 771 TYR A C 1
ATOM 6177 O O . TYR A 1 771 ? 21.955 2.234 -14.628 1.00 92.38 771 TYR A O 1
ATOM 6185 N N . ALA A 1 772 ? 23.781 2.241 -13.324 1.00 91.31 772 ALA A N 1
ATOM 6186 C CA . ALA A 1 772 ? 24.364 1.025 -13.878 1.00 91.31 772 ALA A CA 1
ATOM 6187 C C . ALA A 1 772 ? 24.580 -0.003 -12.772 1.00 91.31 772 ALA A C 1
ATOM 6189 O O . ALA A 1 772 ? 25.015 0.359 -11.680 1.00 91.31 772 ALA A O 1
ATOM 6190 N N . GLU A 1 773 ? 24.362 -1.280 -13.060 1.00 90.81 773 GLU A N 1
ATOM 6191 C CA . GLU A 1 773 ? 24.685 -2.386 -12.147 1.00 90.81 773 GLU A CA 1
ATOM 6192 C C . GLU A 1 773 ? 26.159 -2.812 -12.246 1.00 90.81 773 GLU A C 1
ATOM 6194 O O . GLU A 1 773 ? 26.787 -3.106 -11.229 1.00 90.81 773 GLU A O 1
ATOM 6199 N N . PHE A 1 774 ? 26.757 -2.708 -13.438 1.00 92.56 774 PHE A N 1
ATOM 6200 C CA . PHE A 1 774 ? 28.131 -3.143 -13.708 1.00 92.56 774 PHE A CA 1
ATOM 6201 C C . PHE A 1 774 ? 29.200 -2.324 -12.975 1.00 92.56 774 PHE A C 1
ATOM 6203 O O . PHE A 1 774 ? 28.999 -1.140 -12.683 1.00 92.56 774 PHE A O 1
ATOM 6210 N N . GLY A 1 775 ? 30.349 -2.949 -12.715 1.00 94.88 775 GLY A N 1
ATOM 6211 C CA . GLY A 1 775 ? 31.556 -2.327 -12.175 1.00 94.88 775 GLY A CA 1
ATOM 6212 C C . GLY A 1 775 ? 32.193 -1.314 -13.135 1.00 94.88 775 GLY A C 1
ATOM 6213 O O . GLY A 1 775 ? 31.517 -0.685 -13.949 1.00 94.88 775 GLY A O 1
ATOM 6214 N N . ASN A 1 776 ? 33.512 -1.140 -13.050 1.00 97.31 776 ASN A N 1
ATOM 6215 C CA . ASN A 1 776 ? 34.289 -0.220 -13.884 1.00 97.31 776 ASN A CA 1
ATOM 6216 C C . ASN A 1 776 ? 33.760 1.227 -13.820 1.00 97.31 776 ASN A C 1
ATOM 6218 O O . ASN A 1 776 ? 33.572 1.863 -14.857 1.00 97.31 776 ASN A O 1
ATOM 6222 N N . LYS A 1 777 ? 33.481 1.750 -12.617 1.00 96.75 777 LYS A N 1
ATOM 6223 C CA . LYS A 1 777 ? 32.896 3.093 -12.472 1.00 96.75 777 LYS A CA 1
ATOM 6224 C C . LYS A 1 777 ? 33.277 3.841 -11.197 1.00 96.75 777 LYS A C 1
ATOM 6226 O O . LYS A 1 777 ? 33.412 3.260 -10.122 1.00 96.75 777 LYS A O 1
ATOM 6231 N N . GLU A 1 778 ? 33.327 5.160 -11.329 1.00 97.75 778 GLU A N 1
ATOM 6232 C CA . GLU A 1 778 ? 33.211 6.137 -10.250 1.00 97.75 778 GLU A CA 1
ATOM 6233 C C . GLU A 1 778 ? 31.951 6.965 -10.495 1.00 97.75 778 GLU A C 1
ATOM 6235 O O . GLU A 1 778 ? 31.850 7.656 -11.508 1.00 97.75 778 GLU A O 1
ATOM 6240 N N . GLU A 1 779 ? 30.984 6.900 -9.589 1.00 97.31 779 GLU A N 1
ATOM 6241 C CA . GLU A 1 779 ? 29.683 7.548 -9.730 1.00 97.31 779 GLU A CA 1
ATOM 6242 C C . GLU A 1 779 ? 29.399 8.434 -8.519 1.00 97.31 779 GLU A C 1
ATOM 6244 O O . GLU A 1 779 ? 29.634 8.044 -7.378 1.00 97.31 779 GLU A O 1
ATOM 6249 N N . TYR A 1 780 ? 28.894 9.636 -8.765 1.00 98.00 780 TYR A N 1
ATOM 6250 C CA . TYR A 1 780 ? 28.526 10.605 -7.745 1.00 98.00 780 TYR A CA 1
ATOM 6251 C C . TYR A 1 780 ? 27.141 11.141 -8.055 1.00 98.00 780 TYR A C 1
ATOM 6253 O O . TYR A 1 780 ? 26.863 11.535 -9.187 1.00 98.00 780 TYR A O 1
ATOM 6261 N N . GLU A 1 781 ? 26.289 11.213 -7.044 1.00 96.12 781 GLU A N 1
ATOM 6262 C CA . GLU A 1 781 ? 24.954 11.775 -7.179 1.00 96.12 781 GLU A CA 1
ATOM 6263 C C . GLU A 1 781 ? 24.620 12.719 -6.029 1.00 96.12 781 GLU A C 1
ATOM 6265 O O . GLU A 1 781 ? 25.123 12.594 -4.910 1.00 96.12 781 GLU A O 1
ATOM 6270 N N . ALA A 1 782 ? 23.751 13.681 -6.308 1.00 97.31 782 ALA A N 1
ATOM 6271 C CA . ALA A 1 782 ? 23.218 14.583 -5.304 1.00 97.31 782 ALA A CA 1
ATOM 6272 C C . ALA A 1 782 ? 21.784 14.972 -5.650 1.00 97.31 782 ALA A C 1
ATOM 6274 O O . ALA A 1 782 ? 21.437 15.111 -6.824 1.00 97.31 782 ALA A O 1
ATOM 6275 N N . GLY A 1 783 ? 20.968 15.205 -4.626 1.00 96.56 783 GLY A N 1
ATOM 6276 C CA . GLY A 1 783 ? 19.595 15.664 -4.797 1.00 96.56 783 GLY A CA 1
ATOM 6277 C C . GLY A 1 783 ? 19.093 16.469 -3.607 1.00 96.56 783 GLY A C 1
ATOM 6278 O O . GLY A 1 783 ? 19.580 16.311 -2.487 1.00 96.56 783 GLY A O 1
ATOM 6279 N N . VAL A 1 784 ? 18.113 17.341 -3.853 1.00 95.81 784 VAL A N 1
ATOM 6280 C CA . VAL A 1 784 ? 17.449 18.149 -2.816 1.00 95.81 784 VAL A CA 1
ATOM 6281 C C . VAL A 1 784 ? 15.943 18.086 -3.025 1.00 95.81 784 VAL A C 1
ATOM 6283 O O . VAL A 1 784 ? 15.442 18.595 -4.019 1.00 95.81 784 VAL A O 1
ATOM 6286 N N . MET A 1 785 ? 15.213 17.480 -2.095 1.00 93.00 785 MET A N 1
ATOM 6287 C CA . MET A 1 785 ? 13.758 17.363 -2.148 1.00 93.00 785 MET A CA 1
ATOM 6288 C C . MET A 1 785 ? 13.110 18.515 -1.379 1.00 93.00 785 MET A C 1
ATOM 6290 O O . MET A 1 785 ? 13.120 18.538 -0.147 1.00 93.00 785 MET A O 1
ATOM 6294 N N . MET A 1 786 ? 12.538 19.470 -2.111 1.00 90.19 786 MET A N 1
ATOM 6295 C CA . MET A 1 786 ? 11.906 20.673 -1.572 1.00 90.19 786 MET A CA 1
ATOM 6296 C C . MET A 1 786 ? 10.382 20.534 -1.596 1.00 90.19 786 MET A C 1
ATOM 6298 O O . MET A 1 786 ? 9.807 20.347 -2.665 1.00 90.19 786 MET A O 1
ATOM 6302 N N . ASN A 1 787 ? 9.728 20.684 -0.441 1.00 85.62 787 ASN A N 1
ATOM 6303 C CA . ASN A 1 787 ? 8.268 20.628 -0.324 1.00 85.62 787 ASN A CA 1
ATOM 6304 C C . ASN A 1 787 ? 7.699 22.011 0.020 1.00 85.62 787 ASN A C 1
ATOM 6306 O O . ASN A 1 787 ? 8.134 22.654 0.976 1.00 85.62 787 ASN A O 1
ATOM 6310 N N . PHE A 1 788 ? 6.713 22.458 -0.756 1.00 85.06 788 PHE A N 1
ATOM 6311 C CA . PHE A 1 788 ? 6.002 23.725 -0.595 1.00 85.06 788 PHE A CA 1
ATOM 6312 C C . PHE A 1 788 ? 4.498 23.454 -0.482 1.00 85.06 788 PHE A C 1
ATOM 6314 O O . PHE A 1 788 ? 3.766 23.519 -1.473 1.00 85.06 788 PHE A O 1
ATOM 6321 N N . GLY A 1 789 ? 4.021 23.127 0.723 1.00 81.56 789 GLY A N 1
ATOM 6322 C CA . GLY A 1 789 ? 2.644 22.660 0.888 1.00 81.56 789 GLY A CA 1
ATOM 6323 C C . GLY A 1 789 ? 2.453 21.336 0.147 1.00 81.56 789 GLY A C 1
ATOM 6324 O O . GLY A 1 789 ? 3.098 20.351 0.474 1.00 81.56 789 GLY A O 1
ATOM 6325 N N . ASN A 1 790 ? 1.625 21.358 -0.894 1.00 85.06 790 ASN A N 1
ATOM 6326 C CA . ASN A 1 790 ? 1.250 20.188 -1.694 1.00 85.06 790 ASN A CA 1
ATOM 6327 C C . ASN A 1 790 ? 2.140 19.988 -2.938 1.00 85.06 790 ASN A C 1
ATOM 6329 O O . ASN A 1 790 ? 1.839 19.154 -3.786 1.00 85.06 790 ASN A O 1
ATOM 6333 N N . LEU A 1 791 ? 3.180 20.813 -3.109 1.00 89.56 791 LEU A N 1
ATOM 6334 C CA . LEU A 1 791 ? 4.090 20.788 -4.257 1.00 89.56 791 LEU A CA 1
ATOM 6335 C C . LEU A 1 791 ? 5.478 20.293 -3.833 1.00 89.56 791 LEU A C 1
ATOM 6337 O O . LEU A 1 791 ? 6.161 20.970 -3.065 1.00 89.56 791 LEU A O 1
ATOM 6341 N N . MET A 1 792 ? 5.918 19.172 -4.393 1.00 91.38 792 MET A N 1
ATOM 6342 C CA . MET A 1 792 ? 7.289 18.672 -4.314 1.00 91.38 792 MET A CA 1
ATOM 6343 C C . MET A 1 792 ? 8.077 19.121 -5.549 1.00 91.38 792 MET A C 1
ATOM 6345 O O . MET A 1 792 ? 7.607 18.980 -6.677 1.00 91.38 792 MET A O 1
ATOM 6349 N N . ILE A 1 793 ? 9.296 19.618 -5.343 1.00 93.94 793 ILE A N 1
ATOM 6350 C CA . ILE A 1 793 ? 10.289 19.872 -6.391 1.00 93.94 793 ILE A CA 1
ATOM 6351 C C . ILE A 1 793 ? 11.580 19.155 -6.000 1.00 93.94 793 ILE A C 1
ATOM 6353 O O . ILE A 1 793 ? 12.155 19.440 -4.948 1.00 93.94 793 ILE A O 1
ATOM 6357 N N . PHE A 1 794 ? 12.053 18.252 -6.853 1.00 95.12 794 PHE A N 1
ATOM 6358 C CA . PHE A 1 794 ? 13.195 17.392 -6.569 1.00 95.12 794 PHE A CA 1
ATOM 6359 C C . PHE A 1 794 ? 14.206 17.388 -7.728 1.00 95.12 794 PHE A C 1
ATOM 6361 O O . PHE A 1 794 ? 14.152 16.522 -8.604 1.00 95.12 794 PHE A O 1
ATOM 6368 N N . PRO A 1 795 ? 15.120 18.377 -7.775 1.00 96.44 795 PRO A N 1
ATOM 6369 C CA . PRO A 1 795 ? 16.282 18.351 -8.651 1.00 96.44 795 PRO A CA 1
ATOM 6370 C C . PRO A 1 795 ? 17.324 17.338 -8.172 1.00 96.44 795 PRO A C 1
ATOM 6372 O O . PRO A 1 795 ? 17.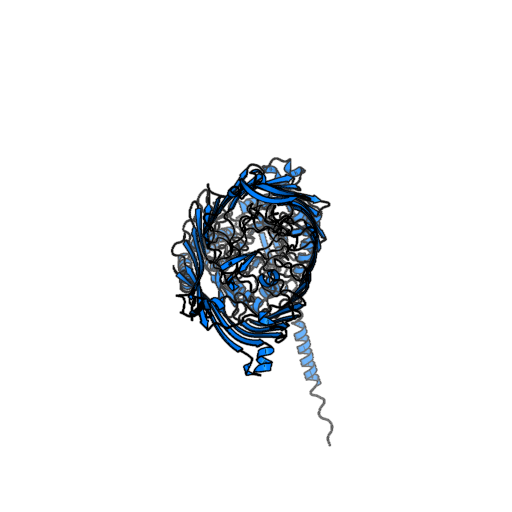638 17.257 -6.977 1.00 96.44 795 PRO A O 1
ATOM 6375 N N . ARG A 1 796 ? 17.905 16.616 -9.128 1.00 96.38 796 ARG A N 1
ATOM 6376 C CA . ARG A 1 796 ? 18.957 15.620 -8.922 1.00 96.38 796 ARG A CA 1
ATOM 6377 C C . ARG A 1 796 ? 19.986 15.697 -10.042 1.00 96.38 796 ARG A C 1
ATOM 6379 O O . ARG A 1 796 ? 19.674 16.097 -11.163 1.00 96.38 796 ARG A O 1
ATOM 6386 N N . ALA A 1 797 ? 21.214 15.310 -9.738 1.00 97.94 797 ALA A N 1
ATOM 6387 C CA . ALA A 1 797 ? 22.285 15.212 -10.716 1.00 97.94 797 ALA A CA 1
ATOM 6388 C C . ALA A 1 797 ? 23.121 13.962 -10.461 1.00 97.94 797 ALA A C 1
ATOM 6390 O O . ALA A 1 797 ? 23.336 13.588 -9.307 1.00 97.94 797 ALA A O 1
ATOM 6391 N N . LEU A 1 798 ? 23.614 13.365 -11.542 1.00 97.81 798 LEU A N 1
ATOM 6392 C CA . LEU A 1 798 ? 24.511 12.220 -11.530 1.00 97.81 798 LEU A CA 1
ATOM 6393 C C . LEU A 1 798 ? 25.713 12.507 -12.427 1.00 97.81 798 LEU A C 1
ATOM 6395 O O . LEU A 1 798 ? 25.587 13.027 -13.537 1.00 97.81 798 LEU A O 1
ATOM 6399 N N . TYR A 1 799 ? 26.888 12.155 -11.932 1.00 98.19 799 TYR A N 1
ATOM 6400 C CA . TYR A 1 799 ? 28.138 12.211 -12.661 1.00 98.19 799 TYR A CA 1
ATOM 6401 C C . TYR A 1 799 ? 28.840 10.868 -12.549 1.00 98.19 799 TYR A C 1
ATOM 6403 O O . TYR A 1 799 ? 29.151 10.434 -11.442 1.00 98.19 799 TYR A O 1
ATOM 6411 N N . ARG A 1 800 ? 29.121 10.237 -13.686 1.00 97.94 800 ARG A N 1
ATOM 6412 C CA . ARG A 1 800 ? 29.846 8.974 -13.743 1.00 97.94 800 ARG A CA 1
ATOM 6413 C C . ARG A 1 800 ? 31.027 9.052 -14.693 1.00 97.94 800 ARG A C 1
ATOM 6415 O O . ARG A 1 800 ? 30.896 9.535 -15.818 1.00 97.94 800 ARG A O 1
ATOM 6422 N N . LYS A 1 801 ? 32.143 8.490 -14.241 1.00 97.31 801 LYS A N 1
ATOM 6423 C CA . LYS A 1 801 ? 33.278 8.084 -15.065 1.00 97.31 801 LYS A CA 1
ATOM 6424 C C . LYS A 1 801 ? 33.444 6.579 -15.017 1.00 97.31 801 LYS A C 1
ATOM 6426 O O . LYS A 1 801 ? 33.133 5.957 -14.006 1.00 97.31 801 LYS A O 1
ATOM 6431 N N . ASN A 1 802 ? 33.991 6.014 -16.070 1.00 94.56 802 ASN A N 1
ATOM 6432 C CA . ASN A 1 802 ? 34.518 4.660 -16.085 1.00 94.56 802 ASN A CA 1
ATOM 6433 C C . ASN A 1 802 ? 36.016 4.655 -15.737 1.00 94.56 802 ASN A C 1
ATOM 6435 O O . ASN A 1 802 ? 36.707 5.665 -15.868 1.00 94.56 802 ASN A O 1
ATOM 6439 N N . LEU A 1 803 ? 36.525 3.517 -15.258 1.00 95.56 803 LEU A N 1
ATOM 6440 C CA . LEU A 1 803 ? 37.955 3.359 -14.952 1.00 95.56 803 LEU A CA 1
ATOM 6441 C C . LEU A 1 803 ? 38.756 3.006 -16.217 1.00 95.56 803 LEU A C 1
ATOM 6443 O O . LEU A 1 803 ? 39.908 3.415 -16.362 1.00 95.56 803 LEU A O 1
ATOM 6447 N N . VAL A 1 804 ? 38.134 2.250 -17.125 1.00 95.38 804 VAL A N 1
ATOM 6448 C CA . VAL A 1 804 ? 38.651 1.840 -18.435 1.00 95.38 804 VAL A CA 1
ATOM 6449 C C . VAL A 1 804 ? 37.586 2.087 -19.507 1.00 95.38 804 VAL A C 1
ATOM 6451 O O . VAL A 1 804 ? 36.435 1.670 -19.353 1.00 95.38 804 VAL A O 1
ATOM 6454 N N . ASP A 1 805 ? 37.986 2.734 -20.603 1.00 94.38 805 ASP A N 1
ATOM 6455 C CA . ASP A 1 805 ? 37.157 3.040 -21.779 1.00 94.38 805 ASP A CA 1
ATOM 6456 C C . ASP A 1 805 ? 36.790 1.829 -22.619 1.00 94.38 805 ASP A C 1
ATOM 6458 O O . ASP A 1 805 ? 37.487 0.814 -22.590 1.00 94.38 805 ASP A O 1
ATOM 6462 N N . ALA A 1 806 ? 35.665 1.943 -23.335 1.00 94.56 806 ALA A N 1
ATOM 6463 C CA . ALA A 1 806 ? 35.234 0.982 -24.342 1.00 94.56 806 ALA A CA 1
ATOM 6464 C C . ALA A 1 806 ? 36.312 0.805 -25.415 1.00 94.56 806 ALA A C 1
ATOM 6466 O O . ALA A 1 806 ? 37.019 1.755 -25.766 1.00 94.56 806 ALA A O 1
ATOM 6467 N N . ASN A 1 807 ? 36.428 -0.403 -25.959 1.00 93.25 807 ASN A N 1
ATOM 6468 C CA . ASN A 1 807 ? 37.374 -0.647 -27.034 1.00 93.25 807 ASN A CA 1
ATOM 6469 C C . ASN A 1 807 ? 36.810 -0.129 -28.369 1.00 93.25 807 ASN A C 1
ATOM 6471 O O . ASN A 1 807 ? 35.680 -0.467 -28.730 1.00 93.25 807 ASN A O 1
ATOM 6475 N N . PRO A 1 808 ? 37.585 0.648 -29.149 1.00 89.06 808 PRO A N 1
ATOM 6476 C CA . PRO A 1 808 ? 37.213 0.957 -30.520 1.00 89.06 808 PRO A CA 1
ATOM 6477 C C . PRO A 1 808 ? 37.328 -0.294 -31.398 1.00 89.06 808 PRO A C 1
ATOM 6479 O O . PRO A 1 808 ? 38.084 -1.221 -31.100 1.00 89.06 808 PRO A O 1
ATOM 6482 N N . PHE A 1 809 ? 36.639 -0.283 -32.536 1.00 87.25 809 PHE A N 1
ATOM 6483 C CA . PHE A 1 809 ? 36.884 -1.262 -33.588 1.00 87.25 809 PHE A CA 1
ATOM 6484 C C . PHE A 1 809 ? 38.127 -0.867 -34.402 1.00 87.25 809 PHE A C 1
ATOM 6486 O O . PHE A 1 809 ? 38.121 0.134 -35.120 1.00 87.25 809 PHE A O 1
ATOM 6493 N N . ILE A 1 810 ? 39.191 -1.662 -34.294 1.00 86.44 810 ILE A N 1
ATOM 6494 C CA . ILE A 1 810 ? 40.435 -1.548 -35.062 1.00 86.44 810 ILE A CA 1
ATOM 6495 C C . ILE A 1 810 ? 40.574 -2.830 -35.895 1.00 86.44 810 ILE A C 1
ATOM 6497 O O . ILE A 1 810 ? 40.746 -3.904 -35.314 1.00 86.44 810 ILE A O 1
ATOM 6501 N N . PRO A 1 811 ? 40.507 -2.769 -37.237 1.00 82.94 811 PRO A N 1
ATOM 6502 C CA . PRO A 1 811 ? 40.595 -3.964 -38.064 1.00 82.94 811 PRO A CA 1
ATOM 6503 C C . PRO A 1 811 ? 41.974 -4.622 -37.955 1.00 82.94 811 PRO A C 1
ATOM 6505 O O . PRO A 1 811 ? 42.992 -3.966 -37.729 1.00 82.94 811 PRO A O 1
ATOM 6508 N N . THR A 1 812 ? 42.012 -5.937 -38.150 1.00 83.31 812 THR A N 1
ATOM 6509 C CA . THR A 1 812 ? 43.268 -6.666 -38.316 1.00 83.31 812 THR A CA 1
ATOM 6510 C C . THR A 1 812 ? 43.953 -6.209 -39.606 1.00 83.31 812 THR A C 1
ATOM 6512 O O . THR A 1 812 ? 43.354 -6.256 -40.681 1.00 83.31 812 THR A O 1
ATOM 6515 N N . GLU A 1 813 ? 45.223 -5.818 -39.523 1.00 83.25 813 GLU A N 1
ATOM 6516 C CA . GLU A 1 813 ? 46.013 -5.384 -40.678 1.00 83.25 813 GLU A CA 1
ATOM 6517 C C . GLU A 1 813 ? 47.304 -6.197 -40.786 1.00 83.25 813 GLU A C 1
ATOM 6519 O O . GLU A 1 813 ? 47.912 -6.580 -39.789 1.00 83.25 813 GLU A O 1
ATOM 6524 N N . ILE A 1 814 ? 47.745 -6.470 -42.013 1.00 77.81 814 ILE A N 1
ATOM 6525 C CA . ILE A 1 814 ? 49.073 -7.029 -42.278 1.00 77.81 814 ILE A CA 1
ATOM 6526 C C . ILE A 1 814 ? 49.900 -5.905 -42.888 1.00 77.81 814 ILE A C 1
ATOM 6528 O O . ILE A 1 814 ? 49.463 -5.274 -43.851 1.00 77.81 814 ILE A O 1
ATOM 6532 N N . ASP A 1 815 ? 51.091 -5.663 -42.340 1.00 80.50 815 ASP A N 1
ATOM 6533 C CA . ASP A 1 815 ? 52.031 -4.684 -42.895 1.00 80.50 815 ASP A CA 1
ATOM 6534 C C . ASP A 1 815 ? 52.243 -4.929 -44.409 1.00 80.50 815 ASP A C 1
ATOM 6536 O O . ASP A 1 815 ? 52.275 -6.091 -44.830 1.00 80.50 815 ASP A O 1
ATOM 6540 N N . PRO A 1 816 ? 52.442 -3.896 -45.254 1.00 68.94 816 PRO A N 1
ATOM 6541 C CA . PRO A 1 816 ? 52.636 -4.067 -46.697 1.00 68.94 816 PRO A CA 1
ATOM 6542 C C . PRO A 1 816 ? 53.768 -5.033 -47.097 1.00 68.94 816 PRO A C 1
ATOM 6544 O O . PRO A 1 816 ? 53.774 -5.529 -48.224 1.00 68.94 816 PRO A O 1
ATOM 6547 N N . GLY A 1 817 ? 54.720 -5.323 -46.198 1.00 74.19 817 GLY A N 1
ATOM 6548 C CA . GLY A 1 817 ? 55.759 -6.341 -46.373 1.00 74.19 817 GLY A CA 1
ATOM 6549 C C . GLY A 1 817 ? 55.342 -7.784 -46.040 1.00 74.19 817 GLY A C 1
ATOM 6550 O O . GLY A 1 817 ? 56.189 -8.678 -46.082 1.00 74.19 817 GLY A O 1
ATOM 6551 N N . GLY A 1 818 ? 54.083 -8.038 -45.665 1.00 71.62 818 GLY A N 1
ATOM 6552 C CA . GLY A 1 818 ? 53.520 -9.372 -45.409 1.00 71.62 818 GLY A CA 1
ATOM 6553 C C . GLY A 1 818 ? 54.080 -10.104 -44.182 1.00 71.62 818 GLY A C 1
ATOM 6554 O O . GLY A 1 818 ? 53.835 -11.297 -44.024 1.00 71.62 818 GLY A O 1
ATOM 6555 N N . SER A 1 819 ? 54.873 -9.424 -43.349 1.00 75.12 819 SER A N 1
ATOM 6556 C CA . SER A 1 819 ? 55.715 -10.056 -42.317 1.00 75.12 819 SER A CA 1
ATOM 6557 C C . SER A 1 819 ? 55.239 -9.815 -40.880 1.00 75.12 819 SER A C 1
ATOM 6559 O O . SER A 1 819 ? 55.705 -10.495 -39.968 1.00 75.12 819 SER A O 1
ATOM 6561 N N . ILE A 1 820 ? 54.345 -8.844 -40.663 1.00 73.44 820 ILE A N 1
ATOM 6562 C CA . ILE A 1 820 ? 53.840 -8.447 -39.342 1.00 73.44 820 ILE A CA 1
ATOM 6563 C C . ILE A 1 820 ? 52.313 -8.396 -39.411 1.00 73.44 820 ILE A C 1
ATOM 6565 O O . ILE A 1 820 ? 51.761 -7.704 -40.264 1.00 73.44 820 ILE A O 1
ATOM 6569 N N . LEU A 1 821 ? 51.656 -9.142 -38.521 1.00 75.50 821 LEU A N 1
ATOM 6570 C CA . LEU A 1 821 ? 50.210 -9.121 -38.305 1.00 75.50 821 LEU A CA 1
ATOM 6571 C C . LEU A 1 821 ? 49.903 -8.192 -37.125 1.00 75.50 821 LEU A C 1
ATOM 6573 O O . LEU A 1 821 ? 50.376 -8.438 -36.015 1.00 75.50 821 LEU A O 1
ATOM 6577 N N . PHE A 1 822 ? 49.093 -7.165 -37.356 1.00 75.25 822 PHE A N 1
ATOM 6578 C CA . PHE A 1 822 ? 48.451 -6.372 -36.315 1.00 75.25 822 PHE A CA 1
ATOM 6579 C C . PHE A 1 822 ? 47.095 -7.016 -36.018 1.00 75.25 822 PHE A C 1
ATOM 6581 O O . PHE A 1 822 ? 46.219 -6.962 -36.880 1.00 75.25 822 PHE A O 1
ATOM 6588 N N . PRO A 1 823 ? 46.903 -7.657 -34.850 1.00 68.44 823 PRO A N 1
ATOM 6589 C CA . PRO A 1 823 ? 45.736 -8.502 -34.584 1.00 68.44 823 PRO A CA 1
ATOM 6590 C C . PRO A 1 823 ? 44.392 -7.750 -34.590 1.00 68.44 823 PRO A C 1
ATOM 6592 O O . PRO A 1 823 ? 43.352 -8.393 -34.700 1.00 68.44 823 PRO A O 1
ATOM 6595 N N . GLY A 1 824 ? 44.399 -6.412 -34.577 1.00 82.56 824 GLY A N 1
ATOM 6596 C CA . GLY A 1 824 ? 43.196 -5.591 -34.445 1.00 82.56 824 GLY A CA 1
ATOM 6597 C C . GLY A 1 824 ? 42.678 -5.568 -33.004 1.00 82.56 824 GLY A C 1
ATOM 6598 O O . GLY A 1 824 ? 43.259 -6.187 -32.112 1.00 82.56 824 GLY A O 1
ATOM 6599 N N . VAL A 1 825 ? 41.600 -4.824 -32.777 1.00 88.12 825 VAL A N 1
ATOM 6600 C CA . VAL A 1 825 ? 40.851 -4.763 -31.515 1.00 88.12 825 VAL A CA 1
ATOM 6601 C C . VAL A 1 825 ? 39.373 -4.721 -31.863 1.00 88.12 825 VAL A C 1
ATOM 6603 O O . VAL A 1 825 ? 38.956 -3.942 -32.716 1.00 88.12 825 VAL A O 1
ATOM 6606 N N . THR A 1 826 ? 38.573 -5.546 -31.204 1.00 89.19 826 THR A N 1
ATOM 6607 C CA . THR A 1 826 ? 37.114 -5.473 -31.285 1.00 89.19 826 THR A CA 1
ATOM 6608 C C . THR A 1 826 ? 36.552 -4.882 -29.992 1.00 89.19 826 THR A C 1
ATOM 6610 O O . THR A 1 826 ? 37.166 -5.055 -28.932 1.00 89.19 826 THR A O 1
ATOM 6613 N N . PRO A 1 827 ? 35.391 -4.207 -30.048 1.00 92.75 827 PRO A N 1
ATOM 6614 C CA . PRO A 1 827 ? 34.626 -3.880 -28.851 1.00 92.75 827 PRO A CA 1
ATOM 6615 C C . PRO A 1 827 ? 34.400 -5.136 -28.003 1.00 92.75 827 PRO A C 1
ATOM 6617 O O . PRO A 1 827 ? 34.155 -6.217 -28.550 1.00 92.75 827 PRO A O 1
ATOM 6620 N N . ARG A 1 828 ? 34.511 -5.000 -26.681 1.00 93.81 828 ARG A N 1
ATOM 6621 C CA . ARG A 1 828 ? 34.353 -6.131 -25.753 1.00 93.81 828 ARG A CA 1
ATOM 6622 C C . ARG A 1 828 ? 32.904 -6.607 -25.702 1.00 93.81 828 ARG A C 1
ATOM 6624 O O . ARG A 1 828 ? 31.994 -5.894 -26.125 1.00 93.81 828 ARG A O 1
ATOM 6631 N N . ASN A 1 829 ? 32.680 -7.794 -25.153 1.00 91.19 829 ASN A N 1
ATOM 6632 C CA . ASN A 1 829 ? 31.349 -8.276 -24.779 1.00 91.19 829 ASN A CA 1
ATOM 6633 C C . ASN A 1 829 ? 31.422 -9.141 -23.510 1.00 91.19 829 ASN A C 1
ATOM 6635 O O . ASN A 1 829 ? 32.490 -9.608 -23.129 1.00 91.19 829 ASN A O 1
ATOM 6639 N N . ARG A 1 830 ? 30.288 -9.342 -22.835 1.00 86.31 830 ARG A N 1
ATOM 6640 C CA . ARG A 1 830 ? 30.245 -9.976 -21.505 1.00 86.31 830 ARG A CA 1
ATOM 6641 C C . ARG A 1 830 ? 30.491 -11.487 -21.524 1.00 86.31 830 ARG A C 1
ATOM 6643 O O . ARG A 1 830 ? 30.788 -12.034 -20.466 1.00 86.31 830 ARG A O 1
ATOM 6650 N N . ASP A 1 831 ? 30.383 -12.142 -22.681 1.00 82.94 831 ASP A N 1
ATOM 6651 C CA . ASP A 1 831 ? 30.680 -13.573 -22.824 1.00 82.94 831 ASP A CA 1
ATOM 6652 C C . ASP A 1 831 ? 32.157 -13.854 -23.143 1.00 82.94 831 ASP A C 1
ATOM 6654 O O . ASP A 1 831 ? 32.689 -14.876 -22.708 1.00 82.94 831 ASP A O 1
ATOM 6658 N N . ALA A 1 832 ? 32.824 -12.976 -23.901 1.00 85.06 832 ALA A N 1
ATOM 6659 C CA . ALA A 1 832 ? 34.213 -13.166 -24.332 1.00 85.06 832 ALA A CA 1
ATOM 6660 C C . ALA A 1 832 ? 35.250 -12.443 -23.456 1.00 85.06 832 ALA A C 1
ATOM 6662 O O . ALA A 1 832 ? 36.418 -12.833 -23.456 1.00 85.06 832 ALA A O 1
ATOM 6663 N N . ASP A 1 833 ? 34.841 -11.404 -22.727 1.00 90.88 833 ASP A N 1
ATOM 6664 C CA . ASP A 1 833 ? 35.717 -10.558 -21.919 1.00 90.88 833 ASP A CA 1
ATOM 6665 C C . ASP A 1 833 ? 35.267 -10.538 -20.447 1.00 90.88 833 ASP A C 1
ATOM 6667 O O . ASP A 1 833 ? 34.071 -10.629 -20.156 1.00 90.88 833 ASP A O 1
ATOM 6671 N N . PRO A 1 834 ? 36.188 -10.338 -19.483 1.00 91.94 834 PRO A N 1
ATOM 6672 C CA . PRO A 1 834 ? 35.828 -10.308 -18.063 1.00 91.94 834 PRO A CA 1
ATOM 6673 C C . PRO A 1 834 ? 34.846 -9.174 -17.715 1.00 91.94 834 PRO A C 1
ATOM 6675 O O . PRO A 1 834 ? 34.058 -9.304 -16.772 1.00 91.94 834 PRO A O 1
ATOM 6678 N N . PHE A 1 835 ? 34.856 -8.072 -18.474 1.00 93.88 835 PHE A N 1
ATOM 6679 C CA . PHE A 1 835 ? 33.900 -6.969 -18.366 1.00 93.88 835 PHE A CA 1
ATOM 6680 C C . PHE A 1 835 ? 33.720 -6.245 -19.710 1.00 93.88 835 PHE A C 1
ATOM 6682 O O . PHE A 1 835 ? 34.564 -6.336 -20.599 1.00 93.88 835 PHE A O 1
ATOM 6689 N N . ALA A 1 836 ? 32.642 -5.465 -19.822 1.00 94.25 836 ALA A N 1
ATOM 6690 C CA . ALA A 1 836 ? 32.368 -4.584 -20.955 1.00 94.25 836 ALA A CA 1
ATOM 6691 C C . ALA A 1 836 ? 31.830 -3.229 -20.457 1.00 94.25 836 ALA A C 1
ATOM 6693 O O . ALA A 1 836 ? 31.212 -3.147 -19.392 1.00 94.25 836 ALA A O 1
ATOM 6694 N N . VAL A 1 837 ? 32.081 -2.163 -21.217 1.00 96.38 837 VAL A N 1
ATOM 6695 C CA . VAL A 1 837 ? 31.553 -0.814 -20.973 1.00 96.38 837 VAL A CA 1
ATOM 6696 C C . VAL A 1 837 ? 30.199 -0.678 -21.663 1.00 96.38 837 VAL A C 1
ATOM 6698 O O . VAL A 1 837 ? 30.130 -0.412 -22.853 1.00 96.38 837 VAL A O 1
ATOM 6701 N N . LEU A 1 838 ? 29.115 -0.866 -20.920 1.00 94.38 838 LEU A N 1
ATOM 6702 C CA . LEU A 1 838 ? 27.733 -0.802 -21.395 1.00 94.38 838 LEU A CA 1
ATOM 6703 C C . LEU A 1 838 ? 27.013 0.362 -20.698 1.00 94.38 838 LEU A C 1
ATOM 6705 O O . LEU A 1 838 ? 27.402 1.522 -20.844 1.00 94.38 838 LEU A O 1
ATOM 6709 N N . ALA A 1 839 ? 26.015 0.067 -19.863 1.00 92.00 839 ALA A N 1
ATOM 6710 C CA . ALA A 1 839 ? 25.315 1.061 -19.055 1.00 92.00 839 ALA A CA 1
ATOM 6711 C C . ALA A 1 839 ? 26.241 1.818 -18.086 1.00 92.00 839 ALA A C 1
ATOM 6713 O O . ALA A 1 839 ? 25.908 2.928 -17.698 1.00 92.00 839 ALA A O 1
ATOM 6714 N N . ASN A 1 840 ? 27.401 1.261 -17.716 1.00 95.06 840 ASN A N 1
ATOM 6715 C CA . ASN A 1 840 ? 28.430 1.868 -16.857 1.00 95.06 840 ASN A CA 1
ATOM 6716 C C . ASN A 1 840 ? 29.357 2.870 -17.575 1.00 95.06 840 ASN A C 1
ATOM 6718 O O . ASN A 1 840 ? 30.265 3.401 -16.933 1.00 95.06 840 ASN A O 1
ATOM 6722 N N . ARG A 1 841 ? 29.138 3.169 -18.866 1.00 95.81 841 ARG A N 1
ATOM 6723 C CA . ARG A 1 841 ? 29.889 4.214 -19.588 1.00 95.81 841 ARG A CA 1
ATOM 6724 C C . ARG A 1 841 ? 29.795 5.586 -18.921 1.00 95.81 841 ARG A C 1
ATOM 6726 O O . ARG A 1 841 ? 28.870 5.835 -18.139 1.00 95.81 841 ARG A O 1
ATOM 6733 N N . GLU A 1 842 ? 30.704 6.497 -19.267 1.00 97.56 842 GLU A N 1
ATOM 6734 C CA . GLU A 1 842 ? 30.661 7.873 -18.760 1.00 97.56 842 GLU A CA 1
ATOM 6735 C C . GLU A 1 842 ? 29.288 8.509 -18.993 1.00 97.56 842 GLU A C 1
ATOM 6737 O O . GLU A 1 842 ? 28.686 8.354 -20.056 1.00 97.56 842 GLU A O 1
ATOM 6742 N N . ALA A 1 843 ? 28.787 9.226 -17.989 1.00 97.75 843 ALA A N 1
ATOM 6743 C CA . ALA A 1 843 ? 27.496 9.892 -18.071 1.00 97.75 843 ALA A CA 1
ATOM 6744 C C . ALA A 1 843 ? 27.475 11.162 -17.220 1.00 97.75 843 ALA A C 1
ATOM 6746 O O . ALA A 1 843 ? 27.967 11.186 -16.088 1.00 97.75 843 ALA A O 1
ATOM 6747 N N . LYS A 1 844 ? 26.849 12.218 -17.742 1.00 98.31 844 LYS A N 1
ATOM 6748 C CA . LYS A 1 844 ? 26.431 13.381 -16.949 1.00 98.31 844 LYS A CA 1
ATOM 6749 C C . LYS A 1 844 ? 24.929 13.526 -17.090 1.00 98.31 844 LYS A C 1
ATOM 6751 O O . LYS A 1 844 ? 24.454 13.819 -18.184 1.00 98.31 844 LYS A O 1
ATOM 6756 N N . ALA A 1 845 ? 24.198 13.332 -16.003 1.00 98.00 845 ALA A N 1
ATOM 6757 C CA . ALA A 1 845 ? 22.747 13.383 -16.018 1.00 98.00 845 ALA A CA 1
ATOM 6758 C C . ALA A 1 845 ? 22.200 14.419 -15.038 1.00 98.00 845 ALA A C 1
ATOM 6760 O O . ALA A 1 845 ? 22.760 14.655 -13.965 1.00 98.00 845 ALA A O 1
ATOM 6761 N N . ALA A 1 846 ? 21.085 15.026 -15.420 1.00 98.12 846 ALA A N 1
ATOM 6762 C CA . ALA A 1 846 ? 20.284 15.884 -14.568 1.00 98.12 846 ALA A CA 1
ATOM 6763 C C . ALA A 1 846 ? 18.821 15.457 -14.667 1.00 98.12 846 ALA A C 1
ATOM 6765 O O . ALA A 1 846 ? 18.318 15.175 -15.755 1.00 98.12 846 ALA A O 1
ATOM 6766 N N . GLU A 1 847 ? 18.147 15.443 -13.526 1.00 97.25 847 GLU A N 1
ATOM 6767 C CA . GLU A 1 847 ? 16.741 15.091 -13.410 1.00 97.25 847 GLU A CA 1
ATOM 6768 C C . GLU A 1 847 ? 16.012 16.147 -12.579 1.00 97.25 847 GLU A C 1
ATOM 6770 O O . GLU A 1 847 ? 16.521 16.633 -11.568 1.00 97.25 847 GLU A O 1
ATOM 6775 N N . LEU A 1 848 ? 14.812 16.516 -13.014 1.00 97.06 848 LEU A N 1
ATOM 6776 C CA . LEU A 1 848 ? 13.898 17.367 -12.273 1.00 97.06 848 LEU A CA 1
ATOM 6777 C C . LEU A 1 848 ? 12.552 16.667 -12.178 1.00 97.06 848 LEU A C 1
ATOM 6779 O O . LEU A 1 848 ? 11.898 16.443 -13.194 1.00 97.06 848 LEU A O 1
ATOM 6783 N N . MET A 1 849 ? 12.127 16.388 -10.951 1.00 95.44 849 MET A N 1
ATOM 6784 C CA . MET A 1 849 ? 10.780 15.911 -10.665 1.00 95.44 849 MET A CA 1
ATOM 6785 C C . MET A 1 849 ? 9.969 17.017 -9.998 1.00 95.44 849 MET A C 1
ATOM 6787 O O . MET A 1 849 ? 10.439 17.680 -9.071 1.00 95.44 849 MET A O 1
ATOM 6791 N N . ILE A 1 850 ? 8.747 17.228 -10.472 1.00 95.38 850 ILE A N 1
ATOM 6792 C CA . ILE A 1 850 ? 7.765 18.130 -9.872 1.00 95.38 850 ILE A CA 1
ATOM 6793 C C . ILE A 1 850 ? 6.513 17.308 -9.616 1.00 95.38 850 ILE A C 1
ATOM 6795 O O . ILE A 1 850 ? 5.977 16.744 -10.559 1.00 95.38 850 ILE A O 1
ATOM 6799 N N . THR A 1 851 ? 6.034 17.255 -8.376 1.00 94.38 851 THR A N 1
ATOM 6800 C CA . THR A 1 851 ? 4.810 16.520 -8.018 1.00 94.38 851 THR A CA 1
ATOM 6801 C C . THR A 1 851 ? 3.859 17.452 -7.303 1.00 94.38 851 THR A C 1
ATOM 6803 O O . THR A 1 851 ? 4.275 18.148 -6.381 1.00 94.38 851 THR A O 1
ATOM 6806 N N . TRP A 1 852 ? 2.595 17.463 -7.697 1.00 92.94 852 TRP A N 1
ATOM 6807 C CA . TRP A 1 852 ? 1.545 18.150 -6.966 1.00 92.94 852 TRP A CA 1
ATOM 6808 C C . TRP A 1 852 ? 0.455 17.155 -6.588 1.00 92.94 852 TRP A C 1
ATOM 6810 O O . TRP A 1 852 ? -0.236 16.628 -7.461 1.00 92.94 852 TRP A O 1
ATOM 6820 N N . ASP A 1 853 ? 0.316 16.936 -5.286 1.00 89.69 853 ASP A N 1
ATOM 6821 C CA . ASP A 1 853 ? -0.686 16.062 -4.686 1.00 89.69 853 ASP A CA 1
ATOM 6822 C C . ASP A 1 853 ? -1.263 16.774 -3.448 1.00 89.69 853 ASP A C 1
ATOM 6824 O O . ASP A 1 853 ? -0.543 17.014 -2.472 1.00 89.69 853 ASP A O 1
ATOM 6828 N N . PRO A 1 854 ? -2.536 17.208 -3.499 1.00 82.00 854 PRO A N 1
ATOM 6829 C CA . PRO A 1 854 ? -3.145 17.971 -2.428 1.00 82.00 854 PRO A CA 1
ATOM 6830 C C . PRO A 1 854 ? -3.687 17.159 -1.254 1.00 82.00 854 PRO A C 1
ATOM 6832 O O . PRO A 1 854 ? -4.027 17.781 -0.244 1.00 82.00 854 PRO A O 1
ATOM 6835 N N . THR A 1 855 ? -3.821 15.840 -1.379 1.00 75.44 855 THR A N 1
ATOM 6836 C CA . THR A 1 855 ? -4.315 14.983 -0.295 1.00 75.44 855 THR A CA 1
ATOM 6837 C C . THR A 1 855 ? -3.145 14.326 0.421 1.00 75.44 855 THR A C 1
ATOM 6839 O O . THR A 1 855 ? -3.117 14.328 1.654 1.00 75.44 855 THR A O 1
ATOM 6842 N N . GLY A 1 856 ? -2.164 13.812 -0.330 1.00 64.94 856 GLY A N 1
ATOM 6843 C CA . GLY A 1 856 ? -1.005 13.093 0.200 1.00 64.94 856 GLY A CA 1
ATOM 6844 C C . GLY A 1 856 ? -1.371 11.842 1.007 1.00 64.94 856 GLY A C 1
ATOM 6845 O O . GLY A 1 856 ? -0.512 11.292 1.693 1.00 64.94 856 GLY A O 1
ATOM 6846 N N . ALA A 1 857 ? -2.643 11.423 0.969 1.00 60.25 857 ALA A N 1
ATOM 6847 C CA . ALA A 1 857 ? -3.155 10.248 1.669 1.00 60.25 857 ALA A CA 1
ATOM 6848 C C . ALA A 1 857 ? -2.695 8.955 0.982 1.00 60.25 857 ALA A C 1
ATOM 6850 O O . ALA A 1 857 ? -2.495 7.937 1.639 1.00 60.25 857 ALA A O 1
ATOM 6851 N N . THR A 1 858 ? -2.475 9.024 -0.331 1.00 64.44 858 THR A N 1
ATOM 6852 C CA . THR A 1 858 ? -1.939 7.946 -1.156 1.00 64.44 858 THR A CA 1
ATOM 6853 C C . THR A 1 858 ? -0.665 8.444 -1.823 1.00 64.44 858 THR A C 1
ATOM 6855 O O . THR A 1 858 ? -0.739 9.385 -2.609 1.00 64.44 858 THR A O 1
ATOM 6858 N N . PRO A 1 859 ? 0.515 7.874 -1.535 1.00 71.69 859 PRO A N 1
ATOM 6859 C CA . PRO A 1 859 ? 1.737 8.283 -2.213 1.00 71.69 859 PRO A CA 1
ATOM 6860 C C . PRO A 1 859 ? 1.587 8.221 -3.743 1.00 71.69 859 PRO A C 1
ATOM 6862 O O . PRO A 1 859 ? 1.351 7.158 -4.310 1.00 71.69 859 PRO A O 1
ATOM 6865 N N . PHE A 1 860 ? 1.770 9.360 -4.419 1.00 83.25 860 PHE A N 1
ATOM 6866 C CA . PHE A 1 860 ? 1.560 9.502 -5.871 1.00 83.25 860 PHE A CA 1
ATOM 6867 C C . PHE A 1 860 ? 2.314 8.466 -6.734 1.00 83.25 860 PHE A C 1
ATOM 6869 O O . PHE A 1 860 ? 1.894 8.132 -7.838 1.00 83.25 860 PHE A O 1
ATOM 6876 N N . TYR A 1 861 ? 3.439 7.958 -6.227 1.00 83.25 861 TYR A N 1
ATOM 6877 C CA . TYR A 1 861 ? 4.324 7.010 -6.908 1.00 83.25 861 TYR A CA 1
ATOM 6878 C C . TYR A 1 861 ? 4.106 5.546 -6.495 1.00 83.25 861 TYR A C 1
ATOM 6880 O O . TYR A 1 861 ? 4.909 4.694 -6.869 1.00 83.25 861 TYR A O 1
ATOM 6888 N N . GLN A 1 862 ? 3.068 5.240 -5.709 1.00 77.56 862 GLN A N 1
ATOM 6889 C CA . GLN A 1 862 ? 2.690 3.855 -5.426 1.00 77.56 862 GLN A CA 1
ATOM 6890 C C . GLN A 1 862 ? 2.144 3.163 -6.682 1.00 77.56 862 GLN A C 1
ATOM 6892 O O . GLN A 1 862 ? 1.485 3.779 -7.521 1.00 77.56 862 GLN A O 1
ATOM 6897 N N . TRP A 1 863 ? 2.404 1.860 -6.789 1.00 73.75 863 TRP A N 1
ATOM 6898 C CA . TRP A 1 863 ? 2.008 1.026 -7.928 1.00 73.75 863 TRP A CA 1
ATOM 6899 C C . TRP A 1 863 ? 0.482 0.967 -8.128 1.00 73.75 863 TRP A C 1
ATOM 6901 O O . TRP A 1 863 ? 0.001 0.860 -9.254 1.00 73.75 863 TRP A O 1
ATOM 6911 N N . ASP A 1 864 ? -0.293 1.100 -7.049 1.00 73.00 864 ASP A N 1
ATOM 6912 C CA . ASP A 1 864 ? -1.757 1.081 -7.034 1.00 73.00 864 ASP A CA 1
ATOM 6913 C C . ASP A 1 864 ? -2.385 2.492 -7.070 1.00 73.00 864 ASP A C 1
ATOM 6915 O O . ASP A 1 864 ? -3.599 2.656 -6.891 1.00 73.00 864 ASP A O 1
ATOM 6919 N N . ASN A 1 865 ? -1.601 3.533 -7.376 1.00 82.00 865 ASN A N 1
ATOM 6920 C CA . ASN A 1 865 ? -2.102 4.906 -7.486 1.00 82.00 865 ASN A CA 1
ATOM 6921 C C . ASN A 1 865 ? -3.244 5.031 -8.521 1.00 82.00 865 ASN A C 1
ATOM 6923 O O . ASN A 1 865 ? -4.185 5.801 -8.321 1.00 82.00 865 ASN A O 1
ATOM 6927 N N . ASP A 1 866 ? -3.226 4.204 -9.575 1.00 79.56 866 ASP A N 1
ATOM 6928 C CA . ASP A 1 866 ? -4.290 4.082 -10.585 1.00 79.56 866 ASP A CA 1
ATOM 6929 C C . ASP A 1 866 ? -5.698 3.917 -9.983 1.00 79.56 866 ASP A C 1
ATOM 6931 O O . ASP A 1 866 ? -6.668 4.428 -10.550 1.00 79.56 866 ASP A O 1
ATOM 6935 N N . TRP A 1 867 ? -5.810 3.273 -8.819 1.00 74.12 867 TRP A N 1
ATOM 6936 C CA . TRP A 1 867 ? -7.068 2.959 -8.128 1.00 74.12 867 TRP A CA 1
ATOM 6937 C C . TRP A 1 867 ? -7.221 3.752 -6.832 1.00 74.12 867 TRP A C 1
ATOM 6939 O O . TRP A 1 867 ? -8.339 4.109 -6.460 1.00 74.12 867 TRP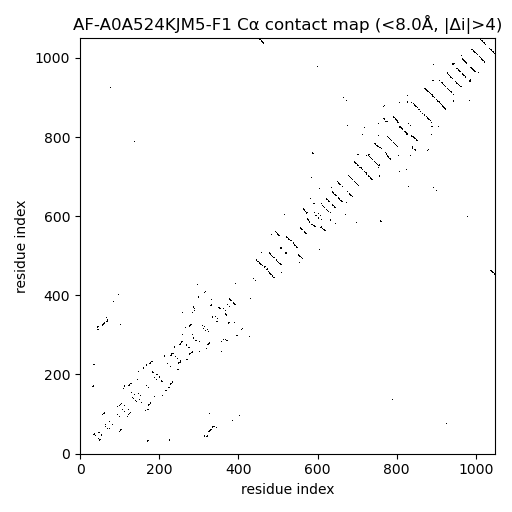 A O 1
ATOM 6949 N N . ARG A 1 868 ? -6.103 4.054 -6.163 1.00 74.81 868 ARG A N 1
ATOM 6950 C CA . ARG A 1 868 ? -6.098 4.672 -4.836 1.00 74.81 868 ARG A CA 1
ATOM 6951 C C . ARG A 1 868 ? -6.134 6.192 -4.842 1.00 74.81 868 ARG A C 1
ATOM 6953 O O . ARG A 1 868 ? -6.780 6.748 -3.964 1.00 74.81 868 ARG A O 1
ATOM 6960 N N . GLU A 1 869 ? -5.538 6.846 -5.844 1.00 83.69 869 GLU A N 1
ATOM 6961 C CA . GLU A 1 869 ? -5.438 8.314 -5.893 1.00 83.69 869 GLU A CA 1
ATOM 6962 C C . GLU A 1 869 ? -6.792 8.989 -5.652 1.00 83.69 869 GLU A C 1
ATOM 6964 O O . GLU A 1 869 ? -7.732 8.782 -6.426 1.00 83.69 869 GLU A O 1
ATOM 6969 N N . ASP A 1 870 ? -6.902 9.789 -4.596 1.00 78.06 870 ASP A N 1
ATOM 6970 C CA . ASP A 1 870 ? -8.162 10.368 -4.130 1.00 78.06 870 ASP A CA 1
ATOM 6971 C C . ASP A 1 870 ? -8.271 11.877 -4.401 1.00 78.06 870 ASP A C 1
ATOM 6973 O O . ASP A 1 870 ? -9.364 12.455 -4.313 1.00 78.06 870 ASP A O 1
ATOM 6977 N N . ALA A 1 871 ? -7.181 12.527 -4.815 1.00 84.75 871 ALA A N 1
ATOM 6978 C CA . ALA A 1 871 ? -7.189 13.937 -5.139 1.00 84.75 871 ALA A CA 1
ATOM 6979 C C . ALA A 1 871 ? -8.072 14.224 -6.360 1.00 84.75 871 ALA A C 1
ATOM 6981 O O . ALA A 1 871 ? -8.044 13.533 -7.379 1.00 84.75 871 ALA A O 1
ATOM 6982 N N . ARG A 1 872 ? -8.837 15.326 -6.309 1.00 89.56 872 ARG A N 1
ATOM 6983 C CA . ARG A 1 872 ? -9.638 15.793 -7.463 1.00 89.56 872 ARG A CA 1
ATOM 6984 C C . ARG A 1 872 ? -8.792 16.033 -8.710 1.00 89.56 872 ARG A C 1
ATOM 6986 O O . ARG A 1 872 ? -9.286 15.892 -9.828 1.00 89.56 872 ARG A O 1
ATOM 6993 N N . PHE A 1 873 ? -7.558 16.459 -8.500 1.00 93.12 873 PHE A N 1
ATOM 6994 C CA . PHE A 1 873 ? -6.521 16.570 -9.504 1.00 93.12 873 PHE A CA 1
ATOM 6995 C C . PHE A 1 873 ? -5.196 16.292 -8.788 1.00 93.12 873 PHE A C 1
ATOM 6997 O O . PHE A 1 873 ? -5.027 16.764 -7.664 1.00 93.12 873 PHE A O 1
ATOM 7004 N N . ALA A 1 874 ? -4.291 15.563 -9.428 1.00 93.75 874 ALA A N 1
ATOM 7005 C CA . ALA A 1 874 ? -2.901 15.387 -9.017 1.00 93.75 874 ALA A CA 1
ATOM 7006 C C . ALA A 1 874 ? -2.042 15.193 -10.271 1.00 93.75 874 ALA A C 1
ATOM 7008 O O . ALA A 1 874 ? -2.537 14.717 -11.299 1.00 93.75 874 ALA A O 1
ATOM 7009 N N . PHE A 1 875 ? -0.771 15.587 -10.228 1.00 95.19 875 PHE A N 1
ATOM 7010 C CA . PHE A 1 875 ? 0.134 15.360 -11.354 1.00 95.19 875 PHE A CA 1
ATOM 7011 C C . PHE A 1 875 ? 1.596 15.244 -10.934 1.00 95.19 875 PHE A C 1
ATOM 7013 O O . PHE A 1 875 ? 2.004 15.794 -9.910 1.00 95.19 875 PHE A O 1
ATOM 7020 N N . ASN A 1 876 ? 2.404 14.639 -11.804 1.00 95.12 876 ASN A N 1
ATOM 7021 C CA . ASN A 1 876 ? 3.847 14.829 -11.803 1.00 95.12 876 ASN A CA 1
ATOM 7022 C C . ASN A 1 876 ? 4.378 15.308 -13.160 1.00 95.12 876 ASN A C 1
ATOM 7024 O O . ASN A 1 876 ? 3.712 15.208 -14.188 1.00 95.12 876 ASN A O 1
ATOM 7028 N N . ILE A 1 877 ? 5.589 15.853 -13.148 1.00 95.62 877 ILE A N 1
ATOM 7029 C CA . ILE A 1 877 ? 6.412 16.122 -14.324 1.00 95.62 877 ILE A CA 1
ATOM 7030 C C . ILE A 1 877 ? 7.810 15.601 -14.006 1.00 95.62 877 ILE A C 1
ATOM 7032 O O . ILE A 1 877 ? 8.419 16.056 -13.038 1.00 95.62 877 ILE A O 1
ATOM 7036 N N . GLY A 1 878 ? 8.315 14.680 -14.820 1.00 95.56 878 GLY A N 1
ATOM 7037 C CA . GLY A 1 878 ? 9.703 14.231 -14.808 1.00 95.56 878 GLY A CA 1
ATOM 7038 C C . GLY A 1 878 ? 10.423 14.766 -16.038 1.00 95.56 878 GLY A C 1
ATOM 7039 O O . GLY A 1 878 ? 9.954 14.584 -17.155 1.00 95.56 878 GLY A O 1
ATOM 7040 N N . ALA A 1 879 ? 11.551 15.442 -15.857 1.00 96.94 879 ALA A N 1
ATOM 7041 C CA . ALA A 1 879 ? 12.411 15.874 -16.952 1.00 96.94 879 ALA A CA 1
ATOM 7042 C C . ALA A 1 879 ? 13.825 15.347 -16.722 1.00 96.94 879 ALA A C 1
ATOM 7044 O O . ALA A 1 879 ? 14.408 15.596 -15.669 1.00 96.94 879 ALA A O 1
ATOM 7045 N N . ASN A 1 880 ? 14.378 14.649 -17.708 1.00 96.50 880 ASN A N 1
ATOM 7046 C CA . ASN A 1 880 ? 15.710 14.062 -17.661 1.00 96.50 880 ASN A CA 1
ATOM 7047 C C . ASN A 1 880 ? 16.534 14.514 -18.867 1.00 96.50 880 ASN A C 1
ATOM 7049 O O . ASN A 1 880 ? 16.027 14.597 -19.986 1.00 96.50 880 ASN A O 1
ATOM 7053 N N . TYR A 1 881 ? 17.813 14.771 -18.630 1.00 97.81 881 TYR A N 1
ATOM 7054 C CA . TYR A 1 881 ? 18.822 14.972 -19.659 1.00 97.81 881 TYR A CA 1
ATOM 7055 C C . TYR A 1 881 ? 20.057 14.158 -19.292 1.00 97.81 881 TYR A C 1
ATOM 7057 O O . TYR A 1 881 ? 20.514 14.244 -18.153 1.00 97.81 881 TYR A O 1
ATOM 7065 N N . THR A 1 882 ? 20.623 13.430 -20.254 1.00 97.94 882 THR A N 1
ATOM 7066 C CA . THR A 1 882 ? 21.859 12.665 -20.085 1.00 97.94 882 THR A CA 1
ATOM 7067 C C . THR A 1 882 ? 22.808 12.897 -21.264 1.00 97.94 882 THR A C 1
ATOM 7069 O O . THR A 1 882 ? 22.448 12.694 -22.421 1.00 97.94 882 THR A O 1
ATOM 7072 N N . ASP A 1 883 ? 24.035 13.310 -20.954 1.00 97.75 883 ASP A N 1
ATOM 7073 C CA . ASP A 1 883 ? 25.174 13.418 -21.871 1.00 97.75 883 ASP A CA 1
ATOM 7074 C C . ASP A 1 883 ? 26.053 12.174 -21.720 1.00 97.75 883 ASP A C 1
ATOM 7076 O O . ASP A 1 883 ? 26.606 11.947 -20.638 1.00 97.75 883 ASP A O 1
ATOM 7080 N N . TYR A 1 884 ? 26.177 11.385 -22.786 1.00 96.94 884 TYR A N 1
ATOM 7081 C CA . TYR A 1 884 ? 27.068 10.233 -22.869 1.00 96.94 884 TYR A CA 1
ATOM 7082 C C . TYR A 1 884 ? 28.271 10.576 -23.759 1.00 96.94 884 TYR A C 1
ATOM 7084 O O . TYR A 1 884 ? 28.191 10.423 -24.978 1.00 96.94 884 TYR A O 1
ATOM 7092 N N . PRO A 1 885 ? 29.387 11.053 -23.181 1.00 96.19 885 PRO A N 1
ATOM 7093 C CA . PRO A 1 885 ? 30.529 11.551 -23.946 1.00 96.19 885 PRO A CA 1
ATOM 7094 C C . PRO A 1 885 ? 31.435 10.444 -24.501 1.00 96.19 885 PRO A C 1
ATOM 7096 O O . PRO A 1 885 ? 32.421 10.751 -25.161 1.00 96.19 885 PRO A O 1
ATOM 7099 N N . THR A 1 886 ? 31.158 9.175 -24.194 1.00 94.69 886 THR A N 1
ATOM 7100 C CA . THR A 1 886 ? 31.958 8.033 -24.643 1.00 94.69 886 THR A CA 1
ATOM 7101 C C . THR A 1 886 ? 31.077 6.945 -25.250 1.00 94.69 886 THR A C 1
ATOM 7103 O O . THR A 1 886 ? 29.902 6.781 -24.900 1.00 94.69 886 THR A O 1
ATOM 7106 N N . ALA A 1 887 ? 31.657 6.197 -26.190 1.00 93.94 887 ALA A N 1
ATOM 7107 C CA . ALA A 1 887 ? 31.014 5.037 -26.789 1.00 93.94 887 ALA A CA 1
ATOM 7108 C C . ALA A 1 887 ? 30.931 3.863 -25.796 1.00 93.94 887 ALA A C 1
ATOM 7110 O O . ALA A 1 887 ? 31.642 3.817 -24.790 1.00 93.94 887 ALA A O 1
ATOM 7111 N N . THR A 1 888 ? 30.060 2.905 -26.097 1.00 95.62 888 THR A N 1
ATOM 7112 C CA . THR A 1 888 ? 30.000 1.611 -25.398 1.00 95.62 888 THR A CA 1
ATOM 7113 C C . THR A 1 888 ? 30.823 0.546 -26.125 1.00 95.62 888 THR A C 1
ATOM 7115 O O . THR A 1 888 ? 31.196 0.705 -27.287 1.00 95.62 888 THR A O 1
ATOM 7118 N N . ASP A 1 889 ? 31.113 -0.541 -25.420 1.00 95.75 889 ASP A N 1
ATOM 7119 C CA . ASP A 1 889 ? 31.451 -1.839 -25.991 1.00 95.75 889 ASP A CA 1
ATOM 7120 C C . ASP A 1 889 ? 30.197 -2.486 -26.627 1.00 95.75 889 ASP A C 1
ATOM 7122 O O . ASP A 1 889 ? 29.121 -1.885 -26.659 1.00 95.75 889 ASP A O 1
ATOM 7126 N N . SER A 1 890 ? 30.311 -3.698 -27.176 1.00 93.25 890 SER A N 1
ATOM 7127 C CA . SER A 1 890 ? 29.198 -4.309 -27.905 1.00 93.25 890 SER A CA 1
ATOM 7128 C C . SER A 1 890 ? 28.179 -4.947 -26.962 1.00 93.25 890 SER A C 1
ATOM 7130 O O . SER A 1 890 ? 28.504 -5.853 -26.191 1.00 93.25 890 SER A O 1
ATOM 7132 N N . TYR A 1 891 ? 26.924 -4.502 -27.061 1.00 91.62 891 TYR A N 1
ATOM 7133 C CA . TYR A 1 891 ? 25.792 -5.218 -26.476 1.00 91.62 891 TYR A CA 1
ATOM 7134 C C . TYR A 1 891 ? 25.602 -6.573 -27.168 1.00 91.62 891 TYR A C 1
ATOM 7136 O O . TYR A 1 891 ? 26.001 -6.773 -28.320 1.00 91.62 891 TYR A O 1
ATOM 7144 N N . GLN A 1 892 ? 24.964 -7.498 -26.459 1.00 86.88 892 GLN A N 1
ATOM 7145 C CA . GLN A 1 892 ? 24.623 -8.822 -26.968 1.00 86.88 892 GLN A CA 1
ATOM 7146 C C . GLN A 1 892 ? 23.107 -8.969 -27.063 1.00 86.88 892 GLN A C 1
ATOM 7148 O O . GLN A 1 892 ? 22.371 -8.334 -26.306 1.00 86.88 892 GLN A O 1
ATOM 7153 N N . PHE A 1 893 ? 22.656 -9.817 -27.978 1.00 84.38 893 PHE A N 1
ATOM 7154 C CA . PHE A 1 893 ? 21.264 -10.226 -28.125 1.00 84.38 893 PHE A CA 1
ATOM 7155 C C . PHE A 1 893 ? 21.189 -11.749 -28.251 1.00 84.38 893 PHE A C 1
ATOM 7157 O O . PHE A 1 893 ? 22.170 -12.399 -28.620 1.00 84.38 893 PHE A O 1
ATOM 7164 N N . PHE A 1 894 ? 20.028 -12.322 -27.944 1.00 78.50 894 PHE A N 1
ATOM 7165 C CA . PHE A 1 894 ? 19.802 -13.752 -28.120 1.00 78.50 894 PHE A CA 1
ATOM 7166 C C . PHE A 1 894 ? 19.501 -14.055 -29.592 1.00 78.50 894 PHE A C 1
ATOM 7168 O O . PHE A 1 894 ? 18.591 -13.464 -30.176 1.00 78.50 894 PHE A O 1
ATOM 7175 N N . PHE A 1 895 ? 20.278 -14.946 -30.212 1.00 76.25 895 PHE A N 1
ATOM 7176 C CA . PHE A 1 895 ? 20.101 -15.309 -31.614 1.00 76.25 895 PHE A CA 1
ATOM 7177 C C . PHE A 1 895 ? 19.391 -16.661 -31.746 1.00 76.25 895 PHE A C 1
ATOM 7179 O O . PHE A 1 895 ? 20.024 -17.718 -31.728 1.00 76.25 895 PHE A O 1
ATOM 7186 N N . ASP A 1 896 ? 18.069 -16.615 -31.942 1.00 65.88 896 ASP A N 1
ATOM 7187 C CA . ASP A 1 896 ? 17.175 -17.786 -31.998 1.00 65.88 896 ASP A CA 1
ATOM 7188 C C . ASP A 1 896 ? 17.651 -18.909 -32.933 1.00 65.88 896 ASP A C 1
ATOM 7190 O O . ASP A 1 896 ? 17.448 -20.089 -32.655 1.00 65.88 896 ASP A O 1
ATOM 7194 N N . VAL A 1 897 ? 18.288 -18.558 -34.056 1.00 67.56 897 VAL A N 1
ATOM 7195 C CA . VAL A 1 897 ? 18.715 -19.529 -35.078 1.00 67.56 897 VAL A CA 1
ATOM 7196 C C . VAL A 1 897 ? 19.826 -20.446 -34.567 1.00 67.56 897 VAL A C 1
ATOM 7198 O O . VAL A 1 897 ? 19.866 -21.619 -34.939 1.00 67.56 897 VAL A O 1
ATOM 7201 N N . THR A 1 898 ? 20.736 -19.923 -33.742 1.00 66.31 898 THR A N 1
ATOM 7202 C CA . THR A 1 898 ? 21.845 -20.700 -33.165 1.00 66.31 898 THR A CA 1
ATOM 7203 C C . THR A 1 898 ? 21.617 -21.053 -31.701 1.00 66.31 898 THR A C 1
ATOM 7205 O O . THR A 1 898 ? 22.320 -21.919 -31.194 1.00 66.31 898 THR A O 1
ATOM 7208 N N . GLY A 1 899 ? 20.637 -20.431 -31.036 1.00 65.44 899 GLY A N 1
ATOM 7209 C CA . GLY A 1 899 ? 20.364 -20.625 -29.611 1.00 65.44 899 GLY A CA 1
ATOM 7210 C C . GLY A 1 899 ? 21.459 -20.058 -28.702 1.00 65.44 899 GLY A C 1
ATOM 7211 O O . GLY A 1 899 ? 21.617 -20.520 -27.575 1.00 65.44 899 GLY A O 1
ATOM 7212 N N . GLU A 1 900 ? 22.232 -19.087 -29.192 1.00 72.62 900 GLU A N 1
ATOM 7213 C CA . GLU A 1 900 ? 23.396 -18.515 -28.505 1.00 72.62 900 GLU A CA 1
ATOM 7214 C C . GLU A 1 900 ? 23.308 -16.982 -28.461 1.00 72.62 900 GLU A C 1
ATOM 7216 O O . GLU A 1 900 ? 22.643 -16.356 -29.290 1.00 72.62 900 GLU A O 1
ATOM 7221 N N . ASN A 1 901 ? 24.015 -16.360 -27.514 1.00 77.94 901 ASN A N 1
ATOM 7222 C CA . ASN A 1 901 ? 24.189 -14.909 -27.498 1.00 77.94 901 ASN A CA 1
ATOM 7223 C C . ASN A 1 901 ? 25.128 -14.472 -28.627 1.00 77.94 901 ASN A C 1
ATOM 7225 O O . ASN A 1 901 ? 26.258 -14.954 -28.725 1.00 77.94 901 ASN A O 1
ATOM 7229 N N . ALA A 1 902 ? 24.706 -13.492 -29.420 1.00 85.38 902 ALA A N 1
ATOM 7230 C CA . ALA A 1 902 ? 25.529 -12.874 -30.450 1.00 85.38 902 ALA A CA 1
ATOM 7231 C C . ALA A 1 902 ? 25.793 -11.392 -30.118 1.00 85.38 902 ALA A C 1
ATOM 7233 O O . ALA A 1 902 ? 24.884 -10.695 -29.664 1.00 85.38 902 ALA A O 1
ATOM 7234 N N . PRO A 1 903 ? 27.020 -10.877 -30.323 1.00 88.50 903 PRO A N 1
ATOM 7235 C CA . PRO A 1 903 ? 27.293 -9.450 -30.203 1.00 88.50 903 PRO A CA 1
ATOM 7236 C C . PRO A 1 903 ? 26.779 -8.692 -31.435 1.00 88.50 903 PRO A C 1
ATOM 7238 O O . PRO A 1 903 ? 26.859 -9.195 -32.557 1.00 88.50 903 PRO A O 1
ATOM 7241 N N . PHE A 1 904 ? 26.358 -7.436 -31.257 1.00 89.38 904 PHE A N 1
ATOM 7242 C CA . PHE A 1 904 ? 26.093 -6.526 -32.387 1.00 89.38 904 PHE A CA 1
ATOM 7243 C C . PHE A 1 904 ? 27.371 -6.177 -33.180 1.00 89.38 904 PHE A C 1
ATOM 7245 O O . PHE A 1 904 ? 27.305 -5.663 -34.293 1.00 89.38 904 PHE A O 1
ATOM 7252 N N . GLY A 1 905 ? 28.554 -6.450 -32.618 1.00 86.56 905 GLY A N 1
ATOM 7253 C CA . GLY A 1 905 ? 29.870 -6.240 -33.233 1.00 86.56 905 GLY A CA 1
ATOM 7254 C C . GLY A 1 905 ? 30.403 -4.808 -33.110 1.00 86.56 905 GLY A C 1
ATOM 7255 O O . GLY A 1 905 ? 31.608 -4.582 -33.216 1.00 86.56 905 GLY A O 1
ATOM 7256 N N . THR A 1 906 ? 29.528 -3.848 -32.827 1.00 88.62 906 THR A N 1
ATOM 7257 C CA . THR A 1 906 ? 29.836 -2.447 -32.524 1.00 88.62 906 THR A CA 1
ATOM 7258 C C . THR A 1 906 ? 29.070 -2.007 -31.273 1.00 88.62 906 THR A C 1
ATOM 7260 O O . THR A 1 906 ? 28.151 -2.698 -30.827 1.00 88.62 906 THR A O 1
ATOM 7263 N N . GLY A 1 907 ? 29.490 -0.900 -30.658 1.00 91.69 907 GLY A N 1
ATOM 7264 C CA . GLY A 1 907 ? 28.803 -0.301 -29.512 1.00 91.69 907 GLY A CA 1
ATOM 7265 C C . GLY A 1 907 ? 28.087 0.999 -29.872 1.00 91.69 907 GLY A C 1
ATOM 7266 O O . GLY A 1 907 ? 28.374 1.620 -30.897 1.00 91.69 907 GLY A O 1
ATOM 7267 N N . LEU A 1 908 ? 27.165 1.422 -29.005 1.00 93.94 908 LEU A N 1
ATOM 7268 C CA . LEU A 1 908 ? 26.471 2.711 -29.082 1.00 93.94 908 LEU A CA 1
ATOM 7269 C C . LEU A 1 908 ? 27.470 3.880 -29.062 1.00 93.94 908 LEU A C 1
ATOM 7271 O O . LEU A 1 908 ? 28.384 3.861 -28.227 1.00 93.94 908 LEU A O 1
ATOM 7275 N N . PRO A 1 909 ? 27.299 4.895 -29.930 1.00 93.25 909 PRO A N 1
ATOM 7276 C CA . PRO A 1 909 ? 28.199 6.041 -30.007 1.00 93.25 909 PRO A CA 1
ATOM 7277 C C . PRO A 1 909 ? 28.029 7.015 -28.826 1.00 93.25 909 PRO A C 1
ATOM 7279 O O . PRO A 1 909 ? 27.198 6.822 -27.932 1.00 93.25 909 PRO A O 1
ATOM 7282 N N . GLU A 1 910 ? 28.850 8.069 -28.824 1.00 93.62 910 GLU A N 1
ATOM 7283 C CA . GLU A 1 910 ? 28.652 9.249 -27.976 1.00 93.62 910 GLU A CA 1
ATOM 7284 C C . GLU A 1 910 ? 27.362 9.980 -28.382 1.00 93.62 910 GLU A C 1
ATOM 7286 O O . GLU A 1 910 ? 27.165 10.299 -29.554 1.00 93.62 910 GLU A O 1
ATOM 7291 N N . GLU A 1 911 ? 26.459 10.227 -27.431 1.00 94.06 911 GLU A N 1
ATOM 7292 C CA . GLU A 1 911 ? 25.135 10.790 -27.720 1.00 94.06 911 GLU A CA 1
ATOM 7293 C C . GLU A 1 911 ? 24.571 11.596 -26.541 1.00 94.06 911 GLU A C 1
ATOM 7295 O O . GLU A 1 911 ? 24.934 11.411 -25.378 1.00 94.06 911 GLU A O 1
ATOM 7300 N N . GLN A 1 912 ? 23.631 12.490 -26.849 1.00 95.75 912 GLN A N 1
ATOM 7301 C CA . GLN A 1 912 ? 22.871 13.258 -25.865 1.00 95.75 912 GLN A CA 1
ATOM 7302 C C . GLN A 1 912 ? 21.401 12.882 -25.962 1.00 95.75 912 GLN A C 1
ATOM 7304 O O . GLN A 1 912 ? 20.795 12.985 -27.029 1.00 95.75 912 GLN A O 1
ATOM 7309 N N . VAL A 1 913 ? 20.826 12.480 -24.833 1.00 96.50 913 VAL A N 1
ATOM 7310 C CA . VAL A 1 913 ? 19.428 12.062 -24.738 1.00 96.50 913 VAL A CA 1
ATOM 7311 C C . VAL A 1 913 ? 18.690 12.904 -23.714 1.00 96.50 913 VAL A C 1
ATOM 7313 O O . VAL A 1 913 ? 19.262 13.385 -22.735 1.00 96.50 913 VAL A O 1
ATOM 7316 N N . TRP A 1 914 ? 17.398 13.093 -23.934 1.00 97.12 914 TRP A N 1
ATOM 7317 C CA . TRP A 1 914 ? 16.526 13.753 -22.976 1.00 97.12 914 TRP A CA 1
ATOM 7318 C C . TRP A 1 914 ? 15.107 13.227 -23.099 1.00 97.12 914 TRP A C 1
ATOM 7320 O O . TRP A 1 914 ? 14.677 12.767 -24.155 1.00 97.12 914 TRP A O 1
ATOM 7330 N N . SER A 1 915 ? 14.356 13.319 -22.012 1.00 96.62 915 SER A N 1
ATOM 7331 C CA . SER A 1 915 ? 12.932 13.006 -22.013 1.00 96.62 915 SER A CA 1
ATOM 7332 C C . SER A 1 915 ? 12.191 13.894 -21.029 1.00 96.62 915 SER A C 1
ATOM 7334 O O . SER A 1 915 ? 12.749 14.342 -20.027 1.00 96.62 915 SER A O 1
ATOM 7336 N N . VAL A 1 916 ? 10.933 14.174 -21.343 1.00 97.12 916 VAL A N 1
ATOM 7337 C CA . VAL A 1 916 ? 9.979 14.790 -20.429 1.00 97.12 916 VAL A CA 1
ATOM 7338 C C . VAL A 1 916 ? 8.752 13.900 -20.387 1.00 97.12 916 VAL A C 1
ATOM 7340 O O . VAL A 1 916 ? 8.210 13.543 -21.433 1.00 97.12 916 VAL A O 1
ATOM 7343 N N . SER A 1 917 ? 8.312 13.561 -19.185 1.00 96.06 917 SER A N 1
ATOM 7344 C CA . SER A 1 917 ? 7.099 12.801 -18.939 1.00 96.06 917 SER A CA 1
ATOM 7345 C C . SER A 1 917 ? 6.213 13.501 -17.917 1.00 96.06 917 SER A C 1
ATOM 7347 O O . SER A 1 917 ? 6.670 14.304 -17.102 1.00 96.06 917 SER A O 1
ATOM 7349 N N . SER A 1 918 ? 4.916 13.234 -17.983 1.00 95.88 918 SER A N 1
ATOM 7350 C CA . SER A 1 918 ? 3.951 13.708 -17.003 1.00 95.88 918 SER A CA 1
ATOM 7351 C C . SER A 1 918 ? 2.813 12.717 -16.885 1.00 95.88 918 SER A C 1
ATOM 7353 O O . SER A 1 918 ? 2.222 12.326 -17.889 1.00 95.88 918 SER A O 1
ATOM 7355 N N . ARG A 1 919 ? 2.488 12.352 -15.651 1.00 94.62 919 ARG A N 1
ATOM 7356 C CA . ARG A 1 919 ? 1.267 11.647 -15.291 1.00 94.62 919 ARG A CA 1
ATOM 7357 C C . ARG A 1 919 ? 0.311 12.630 -14.639 1.00 94.62 919 ARG A C 1
ATOM 7359 O O . ARG A 1 919 ? 0.703 13.396 -13.762 1.00 94.62 919 ARG A O 1
ATOM 7366 N N . MET A 1 920 ? -0.949 12.594 -15.049 1.00 95.88 920 MET A N 1
ATOM 7367 C CA . MET A 1 920 ? -2.016 13.439 -14.523 1.00 95.88 920 MET A CA 1
ATOM 7368 C C . MET A 1 920 ? -3.222 12.579 -14.168 1.00 95.88 920 MET A C 1
ATOM 7370 O O . MET A 1 920 ? -3.687 11.798 -14.998 1.00 95.88 920 MET A O 1
ATOM 7374 N N . VAL A 1 921 ? -3.754 12.763 -12.964 1.00 95.00 921 VAL A N 1
ATOM 7375 C CA . VAL A 1 921 ? -4.961 12.089 -12.481 1.00 95.00 921 VAL A CA 1
ATOM 7376 C C . VAL A 1 921 ? -6.033 13.137 -12.214 1.00 95.00 921 VAL A C 1
ATOM 7378 O O . VAL A 1 921 ? -5.798 14.112 -11.506 1.00 95.00 921 VAL A O 1
ATOM 7381 N N . PHE A 1 922 ? -7.220 12.948 -12.784 1.00 94.75 922 PHE A N 1
ATOM 7382 C CA . PHE A 1 922 ? -8.389 13.799 -12.590 1.00 94.75 922 PHE A CA 1
ATOM 7383 C C . PHE A 1 922 ? -9.534 12.965 -12.016 1.00 94.75 922 PHE A C 1
ATOM 7385 O O . PHE A 1 922 ? -10.061 12.081 -12.693 1.00 94.75 922 PHE A O 1
ATOM 7392 N N . ASN A 1 923 ? -9.988 13.316 -10.816 1.00 91.69 923 ASN A N 1
ATOM 7393 C CA . ASN A 1 923 ? -11.146 12.721 -10.149 1.00 91.69 923 ASN A CA 1
ATOM 7394 C C . ASN A 1 923 ? -12.254 13.778 -9.956 1.00 91.69 923 ASN A C 1
ATOM 7396 O O . ASN A 1 923 ? -12.523 14.214 -8.831 1.00 91.69 923 ASN A O 1
ATOM 7400 N N . PRO A 1 924 ? -12.924 14.257 -11.027 1.00 89.50 924 PRO A N 1
ATOM 7401 C CA . PRO A 1 924 ? -13.967 15.282 -10.908 1.00 89.50 924 PRO A CA 1
ATOM 7402 C C . PRO A 1 924 ? -15.185 14.823 -10.088 1.00 89.50 924 PRO A C 1
ATOM 7404 O O . PRO A 1 924 ? -15.951 15.657 -9.603 1.00 89.50 924 PRO A O 1
ATOM 7407 N N . SER A 1 925 ? -15.386 13.510 -9.941 1.00 84.44 925 SER A N 1
ATOM 7408 C CA . SER A 1 925 ? -16.387 12.908 -9.058 1.00 84.44 925 SER A CA 1
ATOM 7409 C C . SER A 1 925 ? -15.978 11.485 -8.684 1.00 84.44 925 SER A C 1
ATOM 7411 O O . SER A 1 925 ? -15.183 10.877 -9.389 1.00 84.44 925 SER A O 1
ATOM 7413 N N . VAL A 1 926 ? -16.626 10.900 -7.677 1.00 75.12 926 VAL A N 1
ATOM 7414 C CA . VAL A 1 926 ? -16.433 9.489 -7.283 1.00 75.12 926 VAL A CA 1
ATOM 7415 C C . VAL A 1 926 ? -16.776 8.468 -8.378 1.00 75.12 926 VAL A C 1
ATOM 7417 O O . VAL A 1 926 ? -16.428 7.302 -8.274 1.00 75.12 926 VAL A O 1
ATOM 7420 N N . ASN A 1 927 ? -17.471 8.899 -9.435 1.00 82.62 927 ASN A N 1
ATOM 7421 C CA . ASN A 1 927 ? -17.884 8.058 -10.557 1.00 82.62 927 ASN A CA 1
ATOM 7422 C C . ASN A 1 927 ? -17.080 8.334 -11.833 1.00 82.62 927 ASN A C 1
ATOM 7424 O O . ASN A 1 927 ? -17.501 7.902 -12.904 1.00 82.62 927 ASN A O 1
ATOM 7428 N N . ALA A 1 928 ? -16.015 9.129 -11.780 1.00 89.94 928 ALA A N 1
ATOM 7429 C CA . ALA A 1 928 ? -15.236 9.434 -12.969 1.00 89.94 928 ALA A CA 1
ATOM 7430 C C . ALA A 1 928 ? -13.780 9.693 -12.600 1.00 89.94 928 ALA A C 1
ATOM 7432 O O . ALA A 1 928 ? -13.498 10.651 -11.882 1.00 89.94 928 ALA A O 1
ATOM 7433 N N . ARG A 1 929 ? -12.891 8.874 -13.154 1.00 92.06 929 ARG A N 1
ATOM 7434 C CA . ARG A 1 929 ? -11.440 9.017 -13.077 1.00 92.06 929 ARG A CA 1
ATOM 7435 C C . ARG A 1 929 ? -10.881 9.108 -14.486 1.00 92.06 929 ARG A C 1
ATOM 7437 O O . ARG A 1 929 ? -11.288 8.343 -15.357 1.00 92.06 929 ARG A O 1
ATOM 7444 N N . TYR A 1 930 ? -9.955 10.031 -14.692 1.00 95.69 930 TYR A N 1
ATOM 7445 C CA . TYR A 1 930 ? -9.209 10.177 -15.935 1.00 95.69 930 TYR A CA 1
ATOM 7446 C C . TYR A 1 930 ? -7.730 10.198 -15.588 1.00 95.69 930 TYR A C 1
ATOM 7448 O O . TYR A 1 930 ? -7.301 11.005 -14.769 1.00 95.69 930 TYR A O 1
ATOM 7456 N N . ILE A 1 931 ? -6.968 9.322 -16.216 1.00 95.94 931 ILE A N 1
ATOM 7457 C CA . ILE A 1 931 ? -5.522 9.231 -16.104 1.00 95.94 931 ILE A CA 1
ATOM 7458 C C . ILE A 1 931 ? -4.964 9.537 -17.487 1.00 95.94 931 ILE A C 1
ATOM 7460 O O . ILE A 1 931 ? -5.471 9.039 -18.498 1.00 95.94 931 ILE A O 1
ATOM 7464 N N . LEU A 1 932 ? -3.956 10.396 -17.527 1.00 97.06 932 LEU A N 1
ATOM 7465 C CA . LEU A 1 932 ? -3.244 10.773 -18.736 1.00 97.06 932 LEU A CA 1
ATOM 7466 C C . LEU A 1 932 ? -1.745 10.697 -18.455 1.00 97.06 932 LEU A C 1
ATOM 7468 O O . LEU A 1 932 ? -1.250 11.435 -17.606 1.00 97.06 932 LEU A O 1
ATOM 7472 N N . ASN A 1 933 ? -1.042 9.838 -19.184 1.00 96.25 933 ASN A N 1
ATOM 7473 C CA . ASN A 1 933 ? 0.413 9.804 -19.225 1.00 96.25 933 ASN A CA 1
ATOM 7474 C C . ASN A 1 933 ? 0.863 10.419 -20.548 1.00 96.25 933 ASN A C 1
ATOM 7476 O O . ASN A 1 933 ? 0.354 10.069 -21.609 1.00 96.25 933 ASN A O 1
ATOM 7480 N N . LEU A 1 934 ? 1.807 11.345 -20.496 1.00 97.25 934 LEU A N 1
ATOM 7481 C CA . LEU A 1 934 ? 2.435 11.941 -21.667 1.00 97.25 934 LEU A CA 1
ATOM 7482 C C . LEU A 1 934 ? 3.935 11.725 -21.554 1.00 97.25 934 LEU A C 1
ATOM 7484 O O . LEU A 1 934 ? 4.499 11.954 -20.484 1.00 97.25 934 LEU A O 1
ATOM 7488 N N . SER A 1 935 ? 4.583 11.347 -22.647 1.00 96.56 935 SER A N 1
ATOM 7489 C CA . SER A 1 935 ? 6.036 11.272 -22.737 1.00 96.56 935 SER A CA 1
ATOM 7490 C C . SER A 1 935 ? 6.495 11.817 -24.090 1.00 96.56 935 SER A C 1
ATOM 7492 O O . SER A 1 935 ? 5.819 11.699 -25.113 1.00 96.56 935 SER A O 1
ATOM 7494 N N . ALA A 1 936 ? 7.634 12.493 -24.105 1.00 97.50 936 ALA A N 1
ATOM 7495 C CA . ALA A 1 936 ? 8.292 12.890 -25.337 1.00 97.50 936 ALA A CA 1
ATOM 7496 C C . ALA A 1 936 ? 9.781 13.052 -25.086 1.00 97.50 936 ALA A C 1
ATOM 7498 O O . ALA A 1 936 ? 10.204 13.453 -23.997 1.00 97.50 936 ALA A O 1
ATOM 7499 N N . GLY A 1 937 ? 10.587 12.802 -26.106 1.00 96.56 937 GLY A N 1
ATOM 7500 C CA . GLY A 1 937 ? 12.019 12.945 -25.941 1.00 96.56 937 GLY A CA 1
ATOM 7501 C C . GLY A 1 937 ? 12.827 12.565 -27.157 1.00 96.56 937 GLY A C 1
ATOM 7502 O O . GLY A 1 937 ? 12.319 12.397 -28.266 1.00 96.56 937 GLY A O 1
ATOM 7503 N N . TYR A 1 938 ? 14.118 12.457 -26.900 1.00 95.31 938 TYR A N 1
ATOM 7504 C CA . TYR A 1 938 ? 15.139 12.011 -27.819 1.00 95.31 938 TYR A CA 1
ATOM 7505 C C . TYR A 1 938 ? 15.997 10.991 -27.076 1.00 95.31 938 TYR A C 1
ATOM 7507 O O . TYR A 1 938 ? 16.631 11.338 -26.082 1.00 95.31 938 TYR A O 1
ATOM 7515 N N . GLN A 1 939 ? 15.945 9.729 -27.486 1.00 94.31 939 GLN A N 1
ATOM 7516 C CA . GLN A 1 939 ? 16.531 8.597 -26.764 1.00 94.31 939 GLN A CA 1
ATOM 7517 C C . GLN A 1 939 ? 17.323 7.704 -27.714 1.00 94.31 939 GLN A C 1
ATOM 7519 O O . GLN A 1 939 ? 17.172 7.798 -28.924 1.00 94.31 939 GLN A O 1
ATOM 7524 N N . GLN A 1 940 ? 18.161 6.831 -27.172 1.00 92.19 940 GLN A N 1
ATOM 7525 C CA . GLN A 1 940 ? 18.924 5.847 -27.944 1.00 92.19 940 GLN A CA 1
ATOM 7526 C C . GLN A 1 940 ? 18.311 4.443 -27.833 1.00 92.19 940 GLN A C 1
ATOM 7528 O O . GLN A 1 940 ? 17.509 4.174 -26.921 1.00 92.19 940 GLN A O 1
ATOM 7533 N N . SER A 1 941 ? 18.720 3.556 -28.742 1.00 92.69 941 SER A N 1
ATOM 7534 C CA . SER A 1 941 ? 18.492 2.112 -28.639 1.00 92.69 941 SER A CA 1
ATOM 7535 C C . SER A 1 941 ? 19.169 1.533 -27.389 1.00 92.69 941 SER A C 1
ATOM 7537 O O . SER A 1 941 ? 19.975 2.186 -26.721 1.00 92.69 941 SER A O 1
ATOM 7539 N N . THR A 1 942 ? 18.828 0.294 -27.047 1.00 90.62 942 THR A N 1
ATOM 7540 C CA . THR A 1 942 ? 19.436 -0.444 -25.925 1.00 90.62 942 THR A CA 1
ATOM 7541 C C . THR A 1 942 ? 20.438 -1.506 -26.386 1.00 90.62 942 THR A C 1
ATOM 7543 O O . THR A 1 942 ? 20.891 -2.306 -25.572 1.00 90.62 942 THR A O 1
ATOM 7546 N N . GLY A 1 943 ? 20.801 -1.523 -27.674 1.00 90.69 943 GLY A N 1
ATOM 7547 C CA . GLY A 1 943 ? 21.720 -2.514 -28.234 1.00 90.69 943 GLY A CA 1
ATOM 7548 C C . GLY A 1 943 ? 22.341 -2.095 -29.565 1.00 90.69 943 GLY A C 1
ATOM 7549 O O . GLY A 1 943 ? 23.513 -1.727 -29.603 1.00 90.69 943 GLY A O 1
ATOM 7550 N N . ASP A 1 944 ? 21.558 -2.149 -30.641 1.00 90.38 944 ASP A N 1
ATOM 7551 C CA . ASP A 1 944 ? 21.987 -1.886 -32.013 1.00 90.38 944 ASP A CA 1
ATOM 7552 C C . ASP A 1 944 ? 22.318 -0.395 -32.212 1.00 90.38 944 ASP A C 1
ATOM 7554 O O . ASP A 1 944 ? 21.428 0.454 -32.074 1.00 90.38 944 ASP A O 1
ATOM 7558 N N . PRO A 1 945 ? 23.571 -0.036 -32.547 1.00 85.56 945 PRO A N 1
ATOM 7559 C CA . PRO A 1 945 ? 23.961 1.352 -32.799 1.00 85.56 945 PRO A CA 1
ATOM 7560 C C . PRO A 1 945 ? 23.465 1.902 -34.144 1.00 85.56 945 PRO A C 1
ATOM 7562 O O . PRO A 1 945 ? 23.603 3.098 -34.417 1.00 85.56 945 PRO A O 1
ATOM 7565 N N . THR A 1 946 ? 22.911 1.057 -35.011 1.00 85.88 946 THR A N 1
ATOM 7566 C CA . THR A 1 946 ? 22.431 1.446 -36.338 1.00 85.88 946 THR A CA 1
ATOM 7567 C C . THR A 1 946 ? 21.192 2.332 -36.224 1.00 85.88 946 THR A C 1
ATOM 7569 O O . THR A 1 946 ? 20.279 2.057 -35.454 1.00 85.88 946 THR A O 1
ATOM 7572 N N . GLY A 1 947 ? 21.141 3.421 -36.995 1.00 80.00 947 GLY A N 1
ATOM 7573 C CA . GLY A 1 947 ? 20.009 4.360 -37.000 1.00 80.00 947 GLY A CA 1
ATOM 7574 C C . GLY A 1 947 ? 20.067 5.456 -35.927 1.00 80.00 947 GLY A C 1
ATOM 7575 O O . GLY A 1 947 ? 19.309 6.418 -36.030 1.00 80.00 947 GLY A O 1
ATOM 7576 N N . GLY A 1 948 ? 20.996 5.360 -34.966 1.00 84.81 948 GLY A N 1
ATOM 7577 C CA . GLY A 1 948 ? 21.243 6.374 -33.937 1.00 84.81 948 GLY A CA 1
ATOM 7578 C C . GLY A 1 948 ? 20.049 6.653 -33.020 1.00 84.81 948 GLY A C 1
ATOM 7579 O O . GLY A 1 948 ? 19.071 5.901 -32.962 1.00 84.81 948 GLY A O 1
ATOM 7580 N N . THR A 1 949 ? 20.147 7.762 -32.293 1.00 89.56 949 THR A N 1
ATOM 7581 C CA . THR A 1 949 ? 19.069 8.309 -31.457 1.00 89.56 949 THR A CA 1
ATOM 7582 C C . THR A 1 949 ? 17.750 8.565 -32.211 1.00 89.56 949 THR A C 1
ATOM 7584 O O . THR A 1 949 ? 17.718 9.077 -33.331 1.00 89.56 949 THR A O 1
ATOM 7587 N N . ARG A 1 950 ? 16.624 8.279 -31.546 1.00 92.25 950 ARG A N 1
ATOM 7588 C CA . ARG A 1 950 ? 15.255 8.443 -32.043 1.00 92.25 950 ARG A CA 1
ATOM 7589 C C . ARG A 1 950 ? 14.488 9.473 -31.230 1.00 92.25 950 ARG A C 1
ATOM 7591 O O . ARG A 1 950 ? 14.557 9.524 -29.999 1.00 92.25 950 ARG A O 1
ATOM 7598 N N . LYS A 1 951 ? 13.722 10.293 -31.940 1.00 95.19 951 LYS A N 1
ATOM 7599 C CA . LYS A 1 951 ? 12.750 11.207 -31.350 1.00 95.19 951 LYS A CA 1
ATOM 7600 C C . LYS A 1 951 ? 11.429 10.475 -31.202 1.00 95.19 951 LYS A C 1
ATOM 7602 O O . LYS A 1 951 ? 10.994 9.896 -32.180 1.00 95.19 951 LYS A O 1
ATOM 7607 N N . PHE A 1 952 ? 10.778 10.574 -30.051 1.00 96.19 952 PHE A N 1
ATOM 7608 C CA . PHE A 1 952 ? 9.520 9.875 -29.807 1.00 96.19 952 PHE A CA 1
ATOM 7609 C C . PHE A 1 952 ? 8.492 10.773 -29.116 1.00 96.19 952 PHE A C 1
ATOM 7611 O O . PHE A 1 952 ? 8.839 11.750 -28.438 1.00 96.19 952 PHE A O 1
ATOM 7618 N N . TYR A 1 953 ? 7.225 10.407 -29.281 1.00 97.69 953 TYR A N 1
ATOM 7619 C CA . TYR A 1 953 ? 6.083 10.992 -28.589 1.00 97.69 953 TYR A CA 1
ATOM 7620 C C . TYR A 1 953 ? 5.112 9.890 -28.189 1.00 97.69 953 TYR A C 1
ATOM 7622 O O . TYR A 1 953 ? 4.730 9.086 -29.037 1.00 97.69 953 TYR A O 1
ATOM 7630 N N . GLU A 1 954 ? 4.658 9.886 -26.941 1.00 97.69 954 GLU A N 1
ATOM 7631 C CA . GLU A 1 954 ? 3.639 8.955 -26.466 1.00 97.69 954 GLU A CA 1
ATOM 7632 C C . GLU A 1 954 ? 2.591 9.690 -25.629 1.00 97.69 954 GLU A C 1
ATOM 7634 O O . GLU A 1 954 ? 2.877 10.631 -24.882 1.00 97.69 954 GLU A O 1
ATOM 7639 N N . ALA A 1 955 ? 1.349 9.254 -25.773 1.00 97.69 955 ALA A N 1
ATOM 7640 C CA . ALA A 1 955 ? 0.234 9.673 -24.950 1.00 97.69 955 ALA A CA 1
ATOM 7641 C C . ALA A 1 955 ? -0.594 8.441 -24.608 1.00 97.69 955 ALA A C 1
ATOM 7643 O O . ALA A 1 955 ? -1.085 7.763 -25.505 1.00 97.69 955 ALA A O 1
ATOM 7644 N N . GLU A 1 956 ? -0.780 8.171 -23.326 1.00 96.94 956 GLU A N 1
ATOM 7645 C CA . GLU A 1 956 ? -1.581 7.058 -22.831 1.00 96.94 956 GLU A CA 1
ATOM 7646 C C . GLU A 1 956 ? -2.702 7.592 -21.957 1.00 96.94 956 GLU A C 1
ATOM 7648 O O . GLU A 1 956 ? -2.526 8.558 -21.213 1.00 96.94 956 GLU A O 1
ATOM 7653 N N . THR A 1 957 ? -3.871 6.974 -22.030 1.00 96.50 957 THR A N 1
ATOM 7654 C CA . THR A 1 957 ? -5.014 7.386 -21.228 1.00 96.50 957 THR A CA 1
ATOM 7655 C C . THR A 1 957 ? -5.750 6.196 -20.649 1.00 96.50 957 THR A C 1
ATOM 7657 O O . THR A 1 957 ? -5.820 5.133 -21.263 1.00 96.50 957 THR A O 1
ATOM 7660 N N . LYS A 1 958 ? -6.329 6.401 -19.467 1.00 95.62 958 LYS A N 1
ATOM 7661 C CA . LYS A 1 958 ? -7.276 5.488 -18.835 1.00 95.62 958 LYS A CA 1
ATOM 7662 C C . LYS A 1 958 ? -8.421 6.298 -18.254 1.00 95.62 958 LYS A C 1
ATOM 7664 O O . LYS A 1 958 ? -8.211 7.248 -17.506 1.00 95.62 958 LYS A O 1
ATOM 7669 N N . VAL A 1 959 ? -9.645 5.935 -18.596 1.00 95.25 959 VAL A N 1
ATOM 7670 C CA . VAL A 1 959 ? -10.865 6.584 -18.131 1.00 95.25 959 VAL A CA 1
ATOM 7671 C C . VAL A 1 959 ? -11.731 5.533 -17.468 1.00 95.25 959 VAL A C 1
ATOM 7673 O O . VAL A 1 959 ? -12.117 4.563 -18.110 1.00 95.25 959 VAL A O 1
ATOM 7676 N N . VAL A 1 960 ? -12.065 5.745 -16.199 1.00 92.31 960 VAL A N 1
ATOM 7677 C CA . VAL A 1 960 ? -12.946 4.864 -15.431 1.00 92.31 960 VAL A CA 1
ATOM 7678 C C . VAL A 1 960 ? -14.222 5.624 -15.105 1.00 92.31 960 VAL A C 1
ATOM 7680 O O . VAL A 1 960 ? -14.190 6.643 -14.417 1.00 92.31 960 VAL A O 1
ATOM 7683 N N . LEU A 1 961 ? -15.361 5.137 -15.596 1.00 91.69 961 LEU A N 1
ATOM 7684 C CA . LEU A 1 961 ? -16.675 5.735 -15.371 1.00 91.69 961 LEU A CA 1
ATOM 7685 C C . LEU A 1 961 ? -17.570 4.785 -14.577 1.00 91.69 961 LEU A C 1
ATOM 7687 O O . LEU A 1 961 ? -17.752 3.617 -14.929 1.00 91.69 961 LEU A O 1
ATOM 7691 N N . ARG A 1 962 ? -18.185 5.323 -13.520 1.00 86.62 962 ARG A N 1
ATOM 7692 C CA . ARG A 1 962 ? -19.094 4.637 -12.588 1.00 86.62 962 ARG A CA 1
ATOM 7693 C C . ARG A 1 962 ? -18.506 3.338 -12.028 1.00 86.62 962 ARG A C 1
ATOM 7695 O O . ARG A 1 962 ? -19.260 2.406 -11.775 1.00 86.62 962 ARG A O 1
ATOM 7702 N N . ASN A 1 963 ? -17.178 3.268 -11.913 1.00 81.25 963 ASN A N 1
ATOM 7703 C CA . ASN A 1 963 ? -16.418 2.084 -11.498 1.00 81.25 963 ASN A CA 1
ATOM 7704 C C . ASN A 1 963 ? -16.762 0.819 -12.308 1.00 81.25 963 ASN A C 1
ATOM 7706 O O . ASN A 1 963 ? -16.673 -0.290 -11.791 1.00 81.25 963 ASN A O 1
ATOM 7710 N N . LYS A 1 964 ? -17.203 0.986 -13.566 1.00 88.75 964 LYS A N 1
ATOM 7711 C CA . LYS A 1 964 ? -17.622 -0.119 -14.442 1.00 88.75 964 LYS A CA 1
ATOM 7712 C C . LYS A 1 964 ? -17.120 -0.002 -15.866 1.00 88.75 964 LYS A C 1
ATOM 7714 O O . LYS A 1 964 ? -16.713 -1.002 -16.432 1.00 88.75 964 LYS A O 1
ATOM 7719 N N . HIS A 1 965 ? -17.201 1.177 -16.468 1.00 93.69 965 HIS A N 1
ATOM 7720 C CA . HIS A 1 965 ? -16.759 1.371 -17.845 1.00 93.69 965 HIS A CA 1
ATOM 7721 C C . HIS A 1 965 ? -15.316 1.843 -17.832 1.00 93.69 965 HIS A C 1
ATOM 7723 O O . HIS A 1 965 ? -15.032 2.882 -17.236 1.00 93.69 965 HIS A O 1
ATOM 7729 N N . ILE A 1 966 ? -14.439 1.099 -18.489 1.00 94.62 966 ILE A N 1
ATOM 7730 C CA . ILE A 1 966 ? -13.022 1.411 -18.596 1.00 94.62 966 ILE A CA 1
ATOM 7731 C C . ILE A 1 966 ? -12.728 1.653 -20.072 1.00 94.62 966 ILE A C 1
ATOM 7733 O O . ILE A 1 966 ? -13.083 0.845 -20.923 1.00 94.62 966 ILE A O 1
ATOM 7737 N N . ILE A 1 967 ? -12.140 2.803 -20.378 1.00 96.38 967 ILE A N 1
ATOM 7738 C CA . ILE A 1 967 ? -11.604 3.119 -21.701 1.00 96.38 967 ILE A CA 1
ATOM 7739 C C . ILE A 1 967 ? -10.119 3.353 -21.497 1.00 96.38 967 ILE A C 1
ATOM 7741 O O . ILE A 1 967 ? -9.758 4.260 -20.749 1.00 96.38 967 ILE A O 1
ATOM 7745 N N . SER A 1 968 ? -9.263 2.569 -22.133 1.00 95.69 968 SER A N 1
ATOM 7746 C CA . SER A 1 968 ? -7.817 2.764 -22.065 1.00 95.69 968 SER A CA 1
ATOM 7747 C C . SER A 1 968 ? -7.205 2.751 -23.456 1.00 95.69 968 SER A C 1
ATOM 7749 O O . SER A 1 968 ? -7.823 2.323 -24.427 1.00 95.69 968 SER A O 1
ATOM 7751 N N . GLY A 1 969 ? -6.008 3.297 -23.601 1.00 95.44 969 GLY A N 1
ATOM 7752 C CA . GLY A 1 969 ? -5.365 3.328 -24.903 1.00 95.44 969 GLY A CA 1
ATOM 7753 C C . GLY A 1 969 ? -4.101 4.153 -24.927 1.00 95.44 969 GLY A C 1
ATOM 7754 O O . GLY A 1 969 ? -3.816 4.899 -23.991 1.00 95.44 969 GLY A O 1
ATOM 7755 N N . TYR A 1 970 ? -3.373 4.035 -26.028 1.00 96.75 970 TYR A N 1
ATOM 7756 C CA . TYR A 1 970 ? -2.199 4.846 -26.293 1.00 96.75 970 TYR A CA 1
ATOM 7757 C C . TYR A 1 970 ? -2.170 5.343 -27.734 1.00 96.75 970 TYR A C 1
ATOM 7759 O O . TYR A 1 970 ? -2.724 4.733 -28.649 1.00 96.75 970 TYR A O 1
ATOM 7767 N N . PHE A 1 971 ? -1.455 6.441 -27.924 1.00 97.50 971 PHE A N 1
ATOM 7768 C CA . PHE A 1 971 ? -0.935 6.898 -29.197 1.00 97.50 971 PHE A CA 1
ATOM 7769 C C . PHE A 1 971 ? 0.578 7.041 -29.062 1.00 97.50 971 PHE A C 1
ATOM 7771 O O . PHE A 1 971 ? 1.044 7.713 -28.141 1.00 97.50 971 PHE A O 1
ATOM 7778 N N . LYS A 1 972 ? 1.334 6.438 -29.977 1.00 97.44 972 LYS A N 1
ATOM 7779 C CA . LYS A 1 972 ? 2.787 6.596 -30.056 1.00 97.44 972 LYS A CA 1
ATOM 7780 C C . LYS A 1 972 ? 3.183 7.035 -31.455 1.00 97.44 972 LYS A C 1
ATOM 7782 O O . LYS A 1 972 ? 2.606 6.567 -32.433 1.00 97.44 972 LYS A O 1
ATOM 7787 N N . LYS A 1 973 ? 4.164 7.924 -31.545 1.00 97.25 973 LYS A N 1
ATOM 7788 C CA . LYS A 1 973 ? 4.685 8.446 -32.805 1.00 97.25 973 LYS A CA 1
ATOM 7789 C C . LYS A 1 973 ? 6.203 8.433 -32.809 1.00 97.25 973 LYS A C 1
ATOM 7791 O O . LYS A 1 973 ? 6.811 8.907 -31.846 1.00 97.25 973 LYS A O 1
ATOM 7796 N N . ASP A 1 974 ? 6.771 7.929 -33.903 1.00 95.69 974 ASP A N 1
ATOM 7797 C CA . ASP A 1 974 ? 8.216 7.770 -34.108 1.00 95.69 974 ASP A CA 1
ATOM 7798 C C . ASP A 1 974 ? 8.883 6.994 -32.946 1.00 95.69 974 ASP A C 1
ATOM 7800 O O . ASP A 1 974 ? 10.038 7.208 -32.585 1.00 95.69 974 ASP A O 1
ATOM 7804 N N . ALA A 1 975 ? 8.117 6.114 -32.300 1.00 95.31 975 ALA A N 1
ATOM 7805 C CA . ALA A 1 975 ? 8.496 5.448 -31.060 1.00 95.31 975 ALA A CA 1
ATOM 7806 C C . ALA A 1 975 ? 8.822 3.977 -31.315 1.00 95.31 975 ALA A C 1
ATOM 7808 O O . ALA A 1 975 ? 8.278 3.362 -32.239 1.00 95.31 975 ALA A O 1
ATOM 7809 N N . TRP A 1 976 ? 9.656 3.397 -30.452 1.00 94.12 976 TRP A N 1
ATOM 7810 C CA . TRP A 1 976 ? 9.823 1.948 -30.405 1.00 94.12 976 TRP A CA 1
ATOM 7811 C C . TRP A 1 976 ? 8.483 1.266 -30.117 1.00 94.12 976 TRP A C 1
ATOM 7813 O O . TRP A 1 976 ? 7.559 1.855 -29.539 1.00 94.12 976 TRP A O 1
ATOM 7823 N N . GLY A 1 977 ? 8.346 0.023 -30.566 1.00 89.75 977 GLY A N 1
ATOM 7824 C CA . GLY A 1 977 ? 7.204 -0.781 -30.151 1.00 89.75 977 GLY A CA 1
ATOM 7825 C C . GLY A 1 977 ? 7.273 -1.139 -28.656 1.00 89.75 977 GLY A C 1
ATOM 7826 O O . GLY A 1 977 ? 8.222 -0.770 -27.963 1.00 89.75 977 GLY A O 1
ATOM 7827 N N . PRO A 1 978 ? 6.240 -1.809 -28.127 1.00 85.56 978 PRO A N 1
ATOM 7828 C CA . PRO A 1 978 ? 6.089 -2.036 -26.694 1.00 85.56 978 PRO A CA 1
ATOM 7829 C C . PRO A 1 978 ? 7.068 -3.057 -26.093 1.00 85.56 978 PRO A C 1
ATOM 7831 O O . PRO A 1 978 ? 7.105 -3.168 -24.875 1.00 85.56 978 PRO A O 1
ATOM 7834 N N . TYR A 1 979 ? 7.832 -3.798 -26.902 1.00 87.06 979 TYR A N 1
ATOM 7835 C CA . TYR A 1 979 ? 8.703 -4.873 -26.422 1.00 87.06 979 TYR A CA 1
ATOM 7836 C C . TYR A 1 979 ? 10.173 -4.448 -26.374 1.00 87.06 979 TYR A C 1
ATOM 7838 O O . TYR A 1 979 ? 10.674 -3.831 -27.315 1.00 87.06 979 TYR A O 1
ATOM 7846 N N . ASP A 1 980 ? 10.896 -4.854 -25.327 1.00 84.31 980 ASP A N 1
ATOM 7847 C CA . ASP A 1 980 ? 12.292 -4.449 -25.094 1.00 84.31 980 ASP A CA 1
ATOM 7848 C C . ASP A 1 980 ? 13.226 -4.752 -26.275 1.00 84.31 980 ASP A C 1
ATOM 7850 O O . ASP A 1 980 ? 14.067 -3.921 -26.633 1.00 84.31 980 ASP A O 1
ATOM 7854 N N . PHE A 1 981 ? 13.042 -5.895 -26.951 1.00 85.75 981 PHE A N 1
ATOM 7855 C CA . PHE A 1 981 ? 13.841 -6.252 -28.127 1.00 85.75 981 PHE A CA 1
ATOM 7856 C C . PHE A 1 981 ? 13.654 -5.252 -29.279 1.00 85.75 981 PHE A C 1
ATOM 7858 O O . PHE A 1 981 ? 14.592 -4.981 -30.020 1.00 85.75 981 PHE A O 1
ATOM 7865 N N . GLN A 1 982 ? 12.480 -4.632 -29.424 1.00 91.06 982 GLN A N 1
ATOM 7866 C CA . GLN A 1 982 ? 12.259 -3.633 -30.472 1.00 91.06 982 GLN A CA 1
ATOM 7867 C C . GLN A 1 982 ? 13.123 -2.398 -30.223 1.00 91.06 982 GLN A C 1
ATOM 7869 O O . GLN A 1 982 ? 13.667 -1.828 -31.164 1.00 91.06 982 GLN A O 1
ATOM 7874 N N . ARG A 1 983 ? 13.347 -2.027 -28.958 1.00 91.75 983 ARG A N 1
ATOM 7875 C CA . ARG A 1 983 ? 14.323 -0.990 -28.611 1.00 91.75 983 ARG A CA 1
ATOM 7876 C C . ARG A 1 983 ? 15.766 -1.464 -28.750 1.00 91.75 983 ARG A C 1
ATOM 7878 O O . ARG A 1 983 ? 16.617 -0.676 -29.166 1.00 91.75 983 ARG A O 1
ATOM 7885 N N . GLN A 1 984 ? 16.040 -2.732 -28.456 1.00 90.88 984 GLN A N 1
ATOM 7886 C CA . GLN A 1 984 ? 17.365 -3.328 -28.617 1.00 90.88 984 GLN A CA 1
ATOM 7887 C C . GLN A 1 984 ? 17.812 -3.321 -30.082 1.00 90.88 984 GLN A C 1
ATOM 7889 O O . GLN A 1 984 ? 18.925 -2.897 -30.354 1.00 90.88 984 GLN A O 1
ATOM 7894 N N . PHE A 1 985 ? 16.942 -3.702 -31.018 1.00 91.31 985 PHE A N 1
ATOM 7895 C CA . PHE A 1 985 ? 17.198 -3.695 -32.467 1.00 91.31 985 PHE A CA 1
ATOM 7896 C C . PHE A 1 985 ? 16.873 -2.353 -33.149 1.00 91.31 985 PHE A C 1
ATOM 7898 O O . PHE A 1 985 ? 16.865 -2.250 -34.371 1.00 91.31 985 PHE A O 1
ATOM 7905 N N . ASN A 1 986 ? 16.584 -1.313 -32.361 1.00 93.00 986 ASN A N 1
ATOM 7906 C CA . ASN A 1 986 ? 16.231 0.030 -32.826 1.00 93.00 986 ASN A CA 1
ATOM 7907 C C . ASN A 1 986 ? 15.054 0.097 -33.831 1.00 93.00 986 ASN A C 1
ATOM 7909 O O . ASN A 1 986 ? 15.018 0.987 -34.685 1.00 93.00 986 ASN A O 1
ATOM 7913 N N . PHE A 1 987 ? 14.085 -0.814 -33.703 1.00 93.12 987 PHE A N 1
ATOM 7914 C CA . PHE A 1 987 ? 12.857 -0.837 -34.494 1.00 93.12 987 PHE A CA 1
ATOM 7915 C C . PHE A 1 987 ? 11.860 0.210 -34.000 1.00 93.12 987 PHE A C 1
ATOM 7917 O O . PHE A 1 987 ? 11.367 0.138 -32.870 1.00 93.12 987 PHE A O 1
ATOM 7924 N N . THR A 1 988 ? 11.529 1.164 -34.866 1.00 94.38 988 THR A N 1
ATOM 7925 C CA . THR A 1 988 ? 10.556 2.227 -34.585 1.00 94.38 988 THR A CA 1
ATOM 7926 C C . THR A 1 988 ? 9.395 2.176 -35.554 1.00 94.38 988 THR A C 1
ATOM 7928 O O . THR A 1 988 ? 9.550 1.739 -36.688 1.00 94.38 988 THR A O 1
ATOM 7931 N N . PHE A 1 989 ? 8.251 2.688 -35.113 1.00 95.44 989 PHE A N 1
ATOM 7932 C CA . PHE A 1 989 ? 7.043 2.764 -35.922 1.00 95.44 989 PHE A CA 1
ATOM 7933 C C . PHE A 1 989 ? 6.597 4.223 -36.064 1.00 95.44 989 PHE A C 1
ATOM 7935 O O . PHE A 1 989 ? 6.564 4.930 -35.044 1.00 95.44 989 PHE A O 1
ATOM 7942 N N . PRO A 1 990 ? 6.220 4.685 -37.274 1.00 96.56 990 PRO A N 1
ATOM 7943 C CA . PRO A 1 990 ? 5.787 6.063 -37.474 1.00 96.56 990 PRO A CA 1
ATOM 7944 C C . PRO A 1 990 ? 4.575 6.422 -36.614 1.00 96.56 990 PRO A C 1
ATOM 7946 O O . PRO A 1 990 ? 4.596 7.440 -35.927 1.00 96.56 990 PRO A O 1
ATOM 7949 N N . GLU A 1 991 ? 3.534 5.586 -36.597 1.00 97.50 991 GLU A N 1
ATOM 7950 C CA . GLU A 1 991 ? 2.340 5.788 -35.774 1.00 97.50 991 GLU A CA 1
ATOM 7951 C C . GLU A 1 991 ? 1.833 4.459 -35.200 1.00 97.50 991 GLU A C 1
ATOM 7953 O O . GLU A 1 991 ? 1.740 3.449 -35.897 1.00 97.50 991 GLU A O 1
ATOM 7958 N N . GLN A 1 992 ? 1.482 4.463 -33.913 1.00 96.81 992 GLN A N 1
ATOM 7959 C CA . GLN A 1 992 ? 0.887 3.333 -33.203 1.00 96.81 992 GLN A CA 1
ATOM 7960 C C . GLN A 1 992 ? -0.330 3.811 -32.414 1.00 96.81 992 GLN A C 1
ATOM 7962 O O . GLN A 1 992 ? -0.265 4.820 -31.708 1.00 96.81 992 GLN A O 1
ATOM 7967 N N . TYR A 1 993 ? -1.421 3.059 -32.482 1.00 97.06 993 TYR A N 1
ATOM 7968 C CA . TYR A 1 993 ? -2.664 3.339 -31.776 1.00 97.06 993 TYR A CA 1
ATOM 7969 C C . TYR A 1 993 ? -3.141 2.079 -31.065 1.00 97.06 993 TYR A C 1
ATOM 7971 O O . TYR A 1 993 ? -3.210 1.017 -31.679 1.00 97.06 993 TYR A O 1
ATOM 7979 N N . LYS A 1 994 ? -3.538 2.217 -29.801 1.00 96.56 994 LYS A N 1
ATOM 7980 C CA . LYS A 1 994 ? -4.326 1.225 -29.064 1.00 96.56 994 LYS A CA 1
ATOM 7981 C C . LYS A 1 994 ? -5.542 1.917 -28.478 1.00 96.56 994 LYS A C 1
ATOM 7983 O O . LYS A 1 994 ? -5.410 2.972 -27.862 1.00 96.56 994 LYS A O 1
ATOM 7988 N N . LEU A 1 995 ? -6.710 1.315 -28.646 1.00 97.56 995 LEU A N 1
ATOM 7989 C CA . LEU A 1 995 ? -7.933 1.724 -27.969 1.00 97.56 995 LEU A CA 1
ATOM 7990 C C . LEU A 1 995 ? -8.645 0.481 -27.452 1.00 97.56 995 LEU A C 1
ATOM 7992 O O . LEU A 1 995 ? -9.002 -0.397 -28.230 1.00 97.56 995 LEU A O 1
ATOM 7996 N N . ASP A 1 996 ? -8.862 0.439 -26.151 1.00 97.06 996 ASP A N 1
ATOM 7997 C CA . ASP A 1 996 ? -9.588 -0.592 -25.431 1.00 97.06 996 ASP A CA 1
ATOM 7998 C C . ASP A 1 996 ? -10.817 0.025 -24.765 1.00 97.06 996 ASP A C 1
ATOM 8000 O O . ASP A 1 996 ? -10.767 1.119 -24.193 1.00 97.06 996 ASP A O 1
ATOM 8004 N N . TYR A 1 997 ? -11.938 -0.679 -24.861 1.00 97.44 997 TYR A N 1
ATOM 8005 C CA . TYR A 1 997 ? -13.116 -0.415 -24.058 1.00 97.44 997 TYR A CA 1
ATOM 8006 C C . TYR A 1 997 ? -13.580 -1.706 -23.405 1.00 97.44 997 TYR A C 1
ATOM 8008 O O . TYR A 1 997 ? -13.931 -2.660 -24.101 1.00 97.44 997 TYR A O 1
ATOM 8016 N N . SER A 1 998 ? -13.704 -1.692 -22.083 1.00 95.94 998 SER A N 1
ATOM 8017 C CA . SER A 1 998 ? -14.265 -2.792 -21.310 1.00 95.94 998 SER A CA 1
ATOM 8018 C C . SER A 1 998 ? -15.340 -2.335 -20.331 1.00 95.94 998 SER A C 1
ATOM 8020 O O . SER A 1 998 ? -15.415 -1.180 -19.900 1.00 95.94 998 SER A O 1
ATOM 8022 N N . ILE A 1 999 ? -16.229 -3.268 -19.996 1.00 95.31 999 ILE A N 1
ATOM 8023 C CA . ILE A 1 999 ? -17.250 -3.099 -18.969 1.00 95.31 999 ILE A CA 1
ATOM 8024 C C . ILE A 1 999 ? -17.115 -4.197 -17.915 1.00 95.31 999 ILE A C 1
ATOM 8026 O O . ILE A 1 999 ? -17.143 -5.387 -18.233 1.00 95.31 999 ILE A O 1
ATOM 8030 N N . LEU A 1 1000 ? -17.007 -3.786 -16.654 1.00 92.81 1000 LEU A N 1
ATOM 8031 C CA . LEU A 1 1000 ? -17.072 -4.671 -15.498 1.00 92.81 1000 LEU A CA 1
ATOM 8032 C C . LEU A 1 1000 ? -18.534 -5.053 -15.242 1.00 92.81 1000 LEU A C 1
ATOM 8034 O O . LEU A 1 1000 ? -19.415 -4.191 -15.123 1.00 92.81 1000 LEU A O 1
ATOM 8038 N N . LEU A 1 1001 ? -18.801 -6.354 -15.178 1.00 90.38 1001 LEU A N 1
ATOM 8039 C CA . LEU A 1 1001 ? -20.147 -6.899 -14.988 1.00 90.38 1001 LEU A CA 1
ATOM 8040 C C . LEU A 1 1001 ? -20.522 -7.030 -13.505 1.00 90.38 1001 LEU A C 1
ATOM 8042 O O . LEU A 1 1001 ? -21.708 -7.106 -13.182 1.00 90.38 1001 LEU A O 1
ATOM 8046 N N . ASP A 1 1002 ? -19.541 -6.986 -12.605 1.00 81.06 1002 ASP A N 1
ATOM 8047 C CA . ASP A 1 1002 ? -19.739 -6.953 -11.155 1.00 81.06 1002 ASP A CA 1
ATOM 8048 C C . ASP A 1 1002 ? -19.603 -5.522 -10.578 1.00 81.06 1002 ASP A C 1
ATOM 8050 O O . ASP A 1 1002 ? -19.750 -4.527 -11.297 1.00 81.06 1002 ASP A O 1
ATOM 8054 N N . ASN A 1 1003 ? -19.457 -5.411 -9.252 1.00 68.56 1003 ASN A N 1
ATOM 8055 C CA . ASN A 1 1003 ? -19.304 -4.147 -8.521 1.00 68.56 1003 ASN A CA 1
ATOM 8056 C C . ASN A 1 1003 ? -17.938 -4.043 -7.809 1.00 68.56 1003 ASN A C 1
ATOM 8058 O O . ASN A 1 1003 ? -17.813 -3.246 -6.884 1.00 68.56 1003 ASN A O 1
ATOM 8062 N N . ARG A 1 1004 ? -16.935 -4.853 -8.184 1.00 66.19 1004 ARG A N 1
ATOM 8063 C CA . ARG A 1 1004 ? -15.625 -4.876 -7.506 1.00 66.19 1004 ARG A CA 1
ATOM 8064 C C . ARG A 1 1004 ? -14.732 -3.693 -7.889 1.00 66.19 1004 ARG A C 1
ATOM 8066 O O . ARG A 1 1004 ? -13.807 -3.379 -7.157 1.00 66.19 1004 ARG A O 1
ATOM 8073 N N . GLY A 1 1005 ? -15.004 -3.022 -9.012 1.00 66.94 1005 GLY A N 1
ATOM 8074 C CA . GLY A 1 1005 ? -14.326 -1.775 -9.401 1.00 66.94 1005 GLY A CA 1
ATOM 8075 C C . GLY A 1 1005 ? -12.851 -1.920 -9.797 1.00 66.94 1005 GLY A C 1
ATOM 8076 O O . GLY A 1 1005 ? -12.209 -0.912 -10.078 1.00 66.94 1005 GLY A O 1
ATOM 8077 N N . ASN A 1 1006 ? -12.331 -3.149 -9.855 1.00 75.88 1006 ASN A N 1
ATOM 8078 C CA . ASN A 1 1006 ? -10.945 -3.464 -10.185 1.00 75.88 1006 ASN A CA 1
ATOM 8079 C C . ASN A 1 1006 ? -10.898 -4.522 -11.301 1.00 75.88 1006 ASN A C 1
ATOM 8081 O O . ASN A 1 1006 ? -11.335 -5.655 -11.104 1.00 75.88 1006 ASN A O 1
ATOM 8085 N N . GLU A 1 1007 ? -10.364 -4.167 -12.470 1.00 79.00 1007 GLU A N 1
ATOM 8086 C CA . GLU A 1 1007 ? -10.288 -5.047 -13.647 1.00 79.00 1007 GLU A CA 1
ATOM 8087 C C . GLU A 1 1007 ? -9.456 -6.322 -13.440 1.00 79.00 1007 GLU A C 1
ATOM 8089 O O . GLU A 1 1007 ? -9.696 -7.293 -14.151 1.00 79.00 1007 GLU A O 1
ATOM 8094 N N . LEU A 1 1008 ? -8.545 -6.355 -12.460 1.00 76.00 1008 LEU A N 1
ATOM 8095 C CA . LEU A 1 1008 ? -7.717 -7.531 -12.161 1.00 76.00 1008 LEU A CA 1
ATOM 8096 C C . LEU A 1 1008 ? -8.524 -8.679 -11.539 1.00 76.00 1008 LEU A C 1
ATOM 8098 O O . LEU A 1 1008 ? -8.171 -9.844 -11.703 1.00 76.00 1008 LEU A O 1
ATOM 8102 N N . VAL A 1 1009 ? -9.617 -8.358 -10.840 1.00 75.94 1009 VAL A N 1
ATOM 8103 C CA . VAL A 1 1009 ? -10.416 -9.322 -10.056 1.00 75.94 1009 VAL A CA 1
ATOM 8104 C C . VAL A 1 1009 ? -11.894 -9.354 -10.453 1.00 75.94 1009 VAL A C 1
ATOM 8106 O O . VAL A 1 1009 ? -12.698 -10.026 -9.797 1.00 75.94 1009 VAL A O 1
ATOM 8109 N N . SER A 1 1010 ? -12.273 -8.600 -11.488 1.00 86.38 1010 SER A N 1
ATOM 8110 C CA . SER A 1 1010 ? -13.662 -8.463 -11.936 1.00 86.38 1010 SER A CA 1
ATOM 8111 C C . SER A 1 1010 ? -13.959 -9.313 -13.167 1.00 86.38 1010 SER A C 1
ATOM 8113 O O . SER A 1 1010 ? -13.134 -9.468 -14.066 1.00 86.38 1010 SER A O 1
ATOM 8115 N N . THR A 1 1011 ? -15.200 -9.779 -13.268 1.00 91.94 1011 THR A N 1
ATOM 8116 C CA . THR A 1 1011 ? -15.751 -10.274 -14.530 1.00 91.94 1011 THR A CA 1
ATOM 8117 C C . THR A 1 1011 ? -15.926 -9.103 -15.500 1.00 91.94 1011 THR A C 1
ATOM 8119 O O . THR A 1 1011 ? -16.599 -8.122 -15.169 1.00 91.94 1011 THR A O 1
ATOM 8122 N N . ARG A 1 1012 ? -15.371 -9.205 -16.713 1.00 94.06 1012 ARG A N 1
ATOM 8123 C CA . ARG A 1 1012 ? -15.407 -8.142 -17.728 1.00 94.06 1012 ARG A CA 1
ATOM 8124 C C . ARG A 1 1012 ? -15.610 -8.658 -19.147 1.00 94.06 1012 ARG A C 1
ATOM 8126 O O . ARG A 1 1012 ? -15.277 -9.792 -19.469 1.00 94.06 1012 ARG A O 1
ATOM 8133 N N . VAL A 1 1013 ? -16.130 -7.793 -20.008 1.00 96.81 1013 VAL A N 1
ATOM 8134 C CA . VAL A 1 1013 ? -16.136 -7.975 -21.466 1.00 96.81 1013 VAL A CA 1
ATOM 8135 C C . VAL A 1 1013 ? -15.617 -6.698 -22.103 1.00 96.81 1013 VAL A C 1
ATOM 8137 O O . VAL A 1 1013 ? -15.969 -5.605 -21.651 1.00 96.81 1013 VAL A O 1
ATOM 8140 N N . GLY A 1 1014 ? -14.777 -6.823 -23.122 1.00 96.94 1014 GLY A N 1
ATOM 8141 C CA . GLY A 1 1014 ? -14.160 -5.678 -23.769 1.00 96.94 1014 GLY A CA 1
ATOM 8142 C C . GLY A 1 1014 ? -13.834 -5.915 -25.231 1.00 96.94 1014 GLY A C 1
ATOM 8143 O O . GLY A 1 1014 ? -13.854 -7.039 -25.722 1.00 96.94 1014 GLY A O 1
ATOM 8144 N N . ILE A 1 1015 ? -13.586 -4.818 -25.931 1.00 97.56 1015 ILE A N 1
ATOM 8145 C CA . ILE A 1 1015 ? -13.093 -4.808 -27.301 1.00 97.56 1015 ILE A CA 1
ATOM 8146 C C . ILE A 1 1015 ? -11.886 -3.885 -27.375 1.00 97.56 1015 ILE A C 1
ATOM 8148 O O . ILE A 1 1015 ? -11.914 -2.763 -26.865 1.00 97.56 1015 ILE A O 1
ATOM 8152 N N . ARG A 1 1016 ? -10.846 -4.361 -28.042 1.00 96.50 1016 ARG A N 1
ATOM 8153 C CA . ARG A 1 1016 ? -9.576 -3.677 -28.222 1.00 96.50 1016 ARG A CA 1
ATOM 8154 C C . ARG A 1 1016 ? -9.227 -3.612 -29.696 1.00 96.50 1016 ARG A C 1
ATOM 8156 O O . ARG A 1 1016 ? -9.410 -4.580 -30.423 1.00 96.50 1016 ARG A O 1
ATOM 8163 N N . GLY A 1 1017 ? -8.712 -2.473 -30.132 1.00 97.12 1017 GLY A N 1
ATOM 8164 C CA . GLY A 1 1017 ? -8.120 -2.288 -31.450 1.00 97.12 1017 GLY A CA 1
ATOM 8165 C C . GLY A 1 1017 ? -6.679 -1.816 -31.321 1.00 97.12 1017 GLY A C 1
ATOM 8166 O O . GLY A 1 1017 ? -6.402 -0.914 -30.529 1.00 97.12 1017 GLY A O 1
ATOM 8167 N N . VAL A 1 1018 ? -5.787 -2.399 -32.115 1.00 96.44 1018 VAL A N 1
ATOM 8168 C CA . VAL A 1 1018 ? -4.393 -1.985 -32.279 1.00 96.44 1018 VAL A CA 1
ATOM 8169 C C . VAL A 1 1018 ? -4.148 -1.708 -33.759 1.00 96.44 1018 VAL A C 1
ATOM 8171 O O . VAL A 1 1018 ? -4.546 -2.495 -34.614 1.00 96.44 1018 VAL A O 1
ATOM 8174 N N . PHE A 1 1019 ? -3.514 -0.585 -34.072 1.00 96.19 1019 PHE A N 1
ATOM 8175 C CA . PHE A 1 1019 ? -3.140 -0.202 -35.433 1.00 96.19 1019 PHE A CA 1
ATOM 8176 C C . PHE A 1 1019 ? -1.727 0.367 -35.426 1.00 96.19 1019 PHE A C 1
ATOM 8178 O O . PHE A 1 1019 ? -1.384 1.154 -34.541 1.00 96.19 1019 PHE A O 1
ATOM 8185 N N . ARG A 1 1020 ? -0.915 -0.015 -36.407 1.00 95.31 1020 ARG A N 1
ATOM 8186 C CA . ARG A 1 1020 ? 0.485 0.388 -36.505 1.00 95.31 1020 ARG A CA 1
ATOM 8187 C C . ARG A 1 1020 ? 0.860 0.598 -37.964 1.00 95.31 1020 ARG A C 1
ATOM 8189 O O . ARG A 1 1020 ? 0.580 -0.262 -38.793 1.00 95.31 1020 ARG A O 1
ATOM 8196 N N . THR A 1 1021 ? 1.493 1.724 -38.262 1.00 96.94 1021 THR A N 1
ATOM 8197 C CA . THR A 1 1021 ? 2.113 1.962 -39.569 1.00 96.94 1021 THR A CA 1
ATOM 8198 C C . THR A 1 1021 ? 3.560 1.486 -39.567 1.00 96.94 1021 THR A C 1
ATOM 8200 O O . THR A 1 1021 ? 4.178 1.370 -38.505 1.00 96.94 1021 THR A O 1
ATOM 8203 N N . LEU A 1 1022 ? 4.077 1.185 -40.753 1.00 96.00 1022 LEU A N 1
ATOM 8204 C CA . LEU A 1 1022 ? 5.404 0.635 -40.987 1.00 96.00 1022 LEU A CA 1
ATOM 8205 C C . LEU A 1 1022 ? 6.192 1.536 -41.947 1.00 96.00 1022 LEU A C 1
ATOM 8207 O O . LEU A 1 1022 ? 5.621 2.221 -42.792 1.00 96.00 1022 LEU A O 1
ATOM 8211 N N . ASP A 1 1023 ? 7.508 1.539 -41.789 1.00 94.50 1023 ASP A N 1
ATOM 8212 C CA . ASP A 1 1023 ? 8.475 2.237 -42.639 1.00 94.50 1023 ASP A CA 1
ATOM 8213 C C . ASP A 1 1023 ? 9.801 1.456 -42.689 1.00 94.50 1023 ASP A C 1
ATOM 8215 O O . ASP A 1 1023 ? 9.923 0.369 -42.120 1.00 94.50 1023 ASP A O 1
ATOM 8219 N N . GLU A 1 1024 ? 10.836 2.027 -43.308 1.00 92.38 1024 GLU A N 1
ATOM 8220 C CA . GLU A 1 1024 ? 12.165 1.413 -43.375 1.00 92.38 1024 GLU A CA 1
ATOM 8221 C C . GLU A 1 1024 ? 12.851 1.190 -42.009 1.00 92.38 1024 GLU A C 1
ATOM 8223 O O . GLU A 1 1024 ? 13.865 0.496 -41.946 1.00 92.38 1024 GLU A O 1
ATOM 8228 N N . ASN A 1 1025 ? 12.337 1.783 -40.924 1.00 91.88 1025 ASN A N 1
ATOM 8229 C CA . ASN A 1 1025 ? 12.833 1.586 -39.559 1.00 91.88 1025 ASN A CA 1
ATOM 8230 C C . ASN A 1 1025 ? 12.045 0.508 -38.795 1.00 91.88 1025 ASN A C 1
ATOM 8232 O O . ASN A 1 1025 ? 12.399 0.177 -37.661 1.00 91.88 1025 ASN A O 1
ATOM 8236 N N . SER A 1 1026 ? 10.980 -0.027 -39.391 1.00 93.12 1026 SER A N 1
ATOM 8237 C CA . SER A 1 1026 ? 10.184 -1.123 -38.842 1.00 93.12 1026 SER A CA 1
ATOM 8238 C C . SER A 1 1026 ? 10.855 -2.483 -39.116 1.00 93.12 1026 SER A C 1
ATOM 8240 O O . SER A 1 1026 ? 11.739 -2.573 -39.972 1.00 93.12 1026 SER A O 1
ATOM 8242 N N . PRO A 1 1027 ? 10.473 -3.573 -38.418 1.00 91.44 1027 PRO A N 1
ATOM 8243 C CA . PRO A 1 1027 ? 11.045 -4.893 -38.675 1.00 91.44 1027 PRO A CA 1
ATOM 8244 C C . PRO A 1 1027 ? 10.890 -5.294 -40.148 1.00 91.44 1027 PRO A C 1
ATOM 8246 O O . PRO A 1 1027 ? 9.793 -5.249 -40.700 1.00 91.44 1027 PRO A O 1
ATOM 8249 N N . GLY A 1 1028 ? 11.977 -5.728 -40.793 1.00 85.81 1028 GLY A N 1
ATOM 8250 C CA . GLY A 1 1028 ? 11.963 -6.020 -42.235 1.00 85.81 1028 GLY A CA 1
ATOM 8251 C C . GLY A 1 1028 ? 10.976 -7.123 -42.641 1.00 85.81 1028 GLY A C 1
ATOM 8252 O O . GLY A 1 1028 ? 10.400 -7.063 -43.724 1.00 85.81 1028 GLY A O 1
ATOM 8253 N N . GLY A 1 1029 ? 10.730 -8.094 -41.753 1.00 84.94 1029 GLY A N 1
ATOM 8254 C CA . GLY A 1 1029 ? 9.709 -9.129 -41.956 1.00 84.94 1029 GLY A CA 1
ATOM 8255 C C . GLY A 1 1029 ? 8.270 -8.605 -41.925 1.00 84.94 1029 GLY A C 1
ATOM 8256 O O . GLY A 1 1029 ? 7.391 -9.256 -42.480 1.00 84.94 1029 GLY A O 1
ATOM 8257 N N . ASP A 1 1030 ? 8.046 -7.435 -41.323 1.00 89.38 1030 ASP A N 1
ATOM 8258 C CA . ASP A 1 1030 ? 6.750 -6.760 -41.286 1.00 89.38 1030 ASP A CA 1
ATOM 8259 C C . ASP A 1 1030 ? 6.603 -5.769 -42.444 1.00 89.38 1030 ASP A C 1
ATOM 8261 O O . ASP A 1 1030 ? 5.566 -5.758 -43.097 1.00 89.38 1030 ASP A O 1
ATOM 8265 N N . TYR A 1 1031 ? 7.626 -4.948 -42.710 1.00 91.69 1031 TYR A N 1
ATOM 8266 C CA . TYR A 1 1031 ? 7.591 -3.889 -43.733 1.00 91.69 1031 TYR A CA 1
ATOM 8267 C C . TYR A 1 1031 ? 7.673 -4.418 -45.176 1.00 91.69 1031 TYR A C 1
ATOM 8269 O O . TYR A 1 1031 ? 7.150 -3.800 -46.105 1.00 91.69 1031 TYR A O 1
ATOM 8277 N N . LEU A 1 1032 ? 8.325 -5.571 -45.376 1.00 89.19 1032 LEU A N 1
ATOM 8278 C CA . LEU A 1 1032 ? 8.405 -6.275 -46.664 1.00 89.19 1032 LEU A CA 1
ATOM 8279 C C . LEU A 1 1032 ? 8.896 -5.373 -47.815 1.00 89.19 1032 LEU A C 1
ATOM 8281 O O . LEU A 1 1032 ? 8.330 -5.363 -48.906 1.00 89.19 1032 LEU A O 1
ATOM 8285 N N . ASP A 1 1033 ? 9.957 -4.601 -47.553 1.00 88.31 1033 ASP A N 1
ATOM 8286 C CA . ASP A 1 1033 ? 10.579 -3.649 -48.488 1.00 88.31 1033 ASP A CA 1
ATOM 8287 C C . ASP A 1 1033 ? 9.583 -2.650 -49.125 1.00 88.31 1033 ASP A C 1
ATOM 8289 O O . ASP A 1 1033 ? 9.720 -2.270 -50.292 1.00 88.31 1033 ASP A O 1
ATOM 8293 N N . GLY A 1 1034 ? 8.576 -2.212 -48.358 1.00 87.50 1034 GLY A N 1
ATOM 8294 C CA . GLY A 1 1034 ? 7.552 -1.257 -48.798 1.00 87.50 1034 GLY A CA 1
ATOM 8295 C C . GLY A 1 1034 ? 6.363 -1.892 -49.512 1.00 87.50 1034 GLY A C 1
ATOM 8296 O O . GLY A 1 1034 ? 5.599 -1.189 -50.168 1.00 87.50 1034 GLY A O 1
ATOM 8297 N N . ALA A 1 1035 ? 6.216 -3.217 -49.425 1.00 88.81 1035 ALA A N 1
ATOM 8298 C CA . ALA A 1 1035 ? 4.998 -3.903 -49.845 1.00 88.81 1035 ALA A CA 1
ATOM 8299 C C . ALA A 1 1035 ? 3.885 -3.836 -48.786 1.00 88.81 1035 ALA A C 1
ATOM 8301 O O . ALA A 1 1035 ? 2.737 -4.127 -49.114 1.00 88.81 1035 ALA A O 1
ATOM 8302 N N . ASN A 1 1036 ? 4.220 -3.481 -47.540 1.00 92.38 1036 ASN A N 1
ATOM 8303 C CA . ASN A 1 1036 ? 3.285 -3.422 -46.426 1.00 92.38 1036 ASN A CA 1
ATOM 8304 C C . ASN A 1 1036 ? 3.508 -2.168 -45.559 1.00 92.38 1036 ASN A C 1
ATOM 8306 O O . ASN A 1 1036 ? 4.477 -2.107 -44.800 1.00 92.38 1036 ASN A O 1
ATOM 8310 N N . ASP A 1 1037 ? 2.585 -1.204 -45.611 1.00 93.50 1037 ASP A N 1
ATOM 8311 C CA . ASP A 1 1037 ? 2.688 0.071 -44.887 1.00 93.50 1037 ASP A CA 1
ATOM 8312 C C . ASP A 1 1037 ? 1.933 0.077 -43.546 1.00 93.50 1037 ASP A C 1
ATOM 8314 O O . ASP A 1 1037 ? 2.128 0.983 -42.729 1.00 93.50 1037 ASP A O 1
ATOM 8318 N N . TYR A 1 1038 ? 1.055 -0.897 -43.273 1.00 95.00 1038 TYR A N 1
ATOM 8319 C CA . TYR A 1 1038 ? 0.351 -0.969 -41.989 1.00 95.00 1038 TYR A CA 1
ATOM 8320 C C . TYR A 1 1038 ? -0.097 -2.373 -41.580 1.00 95.00 1038 TYR A C 1
ATOM 8322 O O . TYR A 1 1038 ? -0.307 -3.275 -42.388 1.00 95.00 1038 TYR A O 1
ATOM 8330 N N . GLN A 1 1039 ? -0.315 -2.530 -40.277 1.00 95.38 1039 GLN A N 1
ATOM 8331 C CA . GLN A 1 1039 ? -0.868 -3.725 -39.649 1.00 95.38 1039 GLN A CA 1
ATOM 8332 C C . GLN A 1 1039 ? -1.934 -3.338 -38.620 1.00 95.38 1039 GLN A C 1
ATOM 8334 O O . GLN A 1 1039 ? -1.857 -2.281 -37.983 1.00 95.38 1039 GLN A O 1
ATOM 8339 N N . PHE A 1 1040 ? -2.934 -4.198 -38.431 1.00 95.69 1040 PHE A N 1
ATOM 8340 C CA . PHE A 1 1040 ? -3.965 -3.992 -37.417 1.00 95.69 1040 PHE A CA 1
ATOM 8341 C C . PHE A 1 1040 ? -4.419 -5.289 -36.754 1.00 95.69 1040 PHE A C 1
ATOM 8343 O O . PHE A 1 1040 ? -4.330 -6.376 -37.325 1.00 95.69 1040 PHE A O 1
ATOM 8350 N N . LEU A 1 1041 ? -4.963 -5.136 -35.550 1.00 96.12 1041 LEU A N 1
ATOM 8351 C CA . LEU A 1 1041 ? -5.571 -6.186 -34.749 1.00 96.12 1041 LEU A CA 1
ATOM 8352 C C . LEU A 1 1041 ? -6.835 -5.645 -34.079 1.00 96.12 1041 LEU A C 1
ATOM 8354 O O . LEU A 1 1041 ? -6.851 -4.534 -33.560 1.00 96.12 1041 LEU A O 1
ATOM 8358 N N . THR A 1 1042 ? -7.908 -6.423 -34.094 1.00 96.75 1042 THR A N 1
ATOM 8359 C CA . THR A 1 1042 ? -9.106 -6.203 -33.281 1.00 96.75 1042 THR A CA 1
ATOM 8360 C C . THR A 1 1042 ? -9.354 -7.448 -32.451 1.00 96.75 1042 THR A C 1
ATOM 8362 O O . THR A 1 1042 ? -9.422 -8.543 -32.998 1.00 96.75 1042 THR A O 1
ATOM 8365 N N . ASP A 1 1043 ? -9.505 -7.271 -31.148 1.00 96.00 1043 ASP A N 1
ATOM 8366 C CA . ASP A 1 1043 ? -9.694 -8.333 -30.171 1.00 96.00 1043 ASP A CA 1
ATOM 8367 C C . ASP A 1 1043 ? -10.969 -8.071 -29.362 1.00 96.00 1043 ASP A C 1
ATOM 8369 O O . ASP A 1 1043 ? -11.077 -7.071 -28.652 1.00 96.00 1043 ASP A O 1
ATOM 8373 N N . LEU A 1 1044 ? -11.952 -8.960 -29.493 1.00 97.31 1044 LEU A N 1
ATOM 8374 C CA . LEU A 1 1044 ? -13.103 -9.026 -28.600 1.00 97.31 1044 LEU A CA 1
ATOM 8375 C C . LEU A 1 1044 ? -12.812 -10.066 -27.520 1.00 97.31 1044 LEU A C 1
ATOM 8377 O O . LEU A 1 1044 ? -12.829 -11.262 -27.809 1.00 97.31 1044 LEU A O 1
ATOM 8381 N N . TYR A 1 1045 ? -12.659 -9.624 -26.275 1.00 95.62 1045 TYR A N 1
ATOM 8382 C CA . TYR A 1 1045 ? -12.308 -10.492 -25.159 1.00 95.62 1045 TYR A CA 1
ATOM 8383 C C . TYR A 1 1045 ? -13.345 -10.470 -24.037 1.00 95.62 1045 TYR A C 1
ATOM 8385 O O . TYR A 1 1045 ? -14.128 -9.533 -23.857 1.00 95.62 1045 TYR A O 1
ATOM 8393 N N . PHE A 1 1046 ? -13.332 -11.525 -23.233 1.00 95.50 1046 PHE A N 1
ATOM 8394 C CA . PHE A 1 1046 ? -14.107 -11.625 -22.008 1.00 95.50 1046 PHE A CA 1
ATOM 8395 C C . PHE A 1 1046 ? -13.322 -12.363 -20.929 1.00 95.50 1046 PHE A C 1
ATOM 8397 O O . PHE A 1 1046 ? -12.509 -13.244 -21.201 1.00 95.50 1046 PHE A O 1
ATOM 8404 N N . THR A 1 1047 ? -13.589 -12.002 -19.681 1.00 94.88 1047 THR A N 1
ATOM 8405 C CA . THR A 1 1047 ? -13.045 -12.639 -18.488 1.00 94.88 1047 THR A CA 1
ATOM 8406 C C . THR A 1 1047 ? -14.190 -12.888 -17.521 1.00 94.88 1047 THR A C 1
ATOM 8408 O O . THR A 1 1047 ? -14.881 -11.949 -17.135 1.00 94.88 1047 THR A O 1
ATOM 8411 N N . PHE A 1 1048 ? -14.397 -14.136 -17.119 1.00 93.00 1048 PHE A N 1
ATOM 8412 C CA . PHE A 1 1048 ? -15.304 -14.509 -16.039 1.00 93.00 1048 PHE A CA 1
ATOM 8413 C C . PHE A 1 1048 ? -14.475 -14.896 -14.820 1.00 93.00 1048 PHE A C 1
ATOM 8415 O O . PHE A 1 1048 ? -13.849 -15.952 -14.833 1.00 93.00 1048 PHE A O 1
ATOM 8422 N N . ALA A 1 1049 ? -14.473 -14.041 -13.799 1.00 88.25 1049 ALA A N 1
ATOM 8423 C CA . ALA A 1 1049 ? -13.883 -14.318 -12.491 1.00 88.25 1049 ALA A CA 1
ATOM 8424 C C . ALA A 1 1049 ? -14.959 -14.921 -11.574 1.00 88.25 1049 ALA A C 1
ATOM 8426 O O . ALA A 1 1049 ? -16.075 -14.387 -11.528 1.00 88.25 1049 ALA A O 1
ATOM 8427 N N . PHE A 1 1050 ? -14.661 -16.020 -10.878 1.00 81.81 1050 PHE A N 1
ATOM 8428 C CA . PHE A 1 1050 ? -15.646 -16.771 -10.088 1.00 81.81 1050 PHE A CA 1
ATOM 8429 C C . PHE A 1 1050 ? -15.101 -17.315 -8.774 1.00 81.81 1050 PHE A C 1
ATOM 8431 O O . PHE A 1 1050 ? -13.881 -17.573 -8.698 1.00 81.81 1050 PHE A O 1
#

Radius of gyration: 35.25 Å; Cα contacts (8 Å, |Δi|>4): 2510; chains: 1; bounding box: 135×71×101 Å

Foldseek 3Di:
DDDDDDPDPPPVVVVVVVVVVVVVVVVVPPPPFAWFWAWDADPLAIFIDTNNHTAFALEFEDDDAAQVGFPLDDLVQADPVLNCVQLCQQLVLCLLLQHAEYEYPDDDQLVVQLVSCVPRVHAYEAEEALQLQWDQFQQDTDRQQQLVDPRSLVVSLVVLLVVLLRHQGRHRYAAYAYHAQSLVRLPDDDPVLVPDDPVCSSLVSVLSVQLSLQVSLVVSCVNHVRYFYEYEHAACPNVLSCLVRNLNGQAYEYADEQALESPCRLVVCCVRNVHAYEYAEYFAFQAALQVRDGNLLRRQNSVLSHLLNLLCLDGNQPHSNRRRHYHYQHAEFQQCQPPRNPPSNPNDPDQPAADPSRVRRGDPPDGTGRRRGSHCWYFAAADPSRHTHTQHGLNSVSSSQLSVDDSVPDYSVVSVVSSVVPPSVVSNVVRVVSVVVRCVVVPQDQKDFPWKKKKKKKKKKAFPLLCVVPPVRRIDIFMWIKMKTKMWGDNDPQKTKIWIKMAIDGAGDPPPAFFALNCVQPKDWDFDQQDDDDPPRDRDGDIDIDHGPPRMDTQWMWMWGHDPFKIKIWIKNDWDQWCVVVPLVQGQDDTQRQQHDRFEHVSSQNHTDDGFMKMAGDDVQHQWIKTFDCHNHPLDHGKMKIWGWDDDDFKIKIKMKMFHPDWDPLQPGLFYATADTKIKIKMKIWGDPDPFKIKIKMKMQMRQVQFQPWDWADDPPDIDTDTHHSVLRIKMKMKMWGDDPNWIKMKMKMAHHQAVFGDDDDCPPVDPPLDDRGHQKIKIKMWIWDGRNQKTKIKMKMWMAGNGAWDDFFDWDAPPVNPDIDRTDFTDDRVRGSHWFASRATKIKIKIKMWGQNPPPDPCSDPCCVPSRDDQKIKMKMKMKMWRQGWTGWDWTQDPVVSHIDTLRGTAGGDIKIKMKMWMWHPPGSFKIKIKIWMWIWAAARGHNPPHIWTKIKIWMWMGGRLFKIKIKMKIARAFDSHNVSSNLQAGFHIKIKIKIKTFPDNPSDPVQTWMWMKMKIKTFDDPSHDCVQCVVVSTGIMMMIMTMTMDID

Sequence (1050 aa):
MSGLIFFRGTKNACRVLASILFLSVSLLGQANAAEKVTTYKDENGWKLKVDGKDYYVKGVDWGYTPRGENYNYNLYGQSDDFIRKVLDYDFGLMKAAGVNTVRSFSFMPPKWITYVYQEYGIMTVINPLMGRYGYNVGGKWIPFTDYSDELTRTTLKKDMLELVEQYKNTPGVLMFAFGNESNYGLSWKSFEIENLPEGERNAEKAKYLYSLFNEVIRSAKTLDQNHPFTIVNGDLQYIDLIAEYCKDIDLLGVNAYRGKSFTGLWSEVNEKLDLPVLFFEFGSDAYNSRTSEEDQLAQATILKEQWREMYNKSYGNGEEGNSIGGFVFEWRDEWWKYLQEERLDIHDTHASWANGGYPQDFVEGQNNMNEEWWGITALGTPNSDGVYTVRTRMAYDVLSAIWQMDPYQYKKEAINQAFNDINMDYFALKSEVRELKSESKEKRQSLSFTGGRLMGQFVLRGNEQDIDERGENGTEFSDGEMVFLDFAFQPTERIEGQFTVNILGNVADTRPIEFQYGQRGLPVAVALPPGTTGDDGVNLVTTTTFNDRERVEIYDFEATYKGDALDFTAFYHVPRYHWKYEGDFFGLVRETTDLTSEYTGEDIWNAKAPEGVEFAGKGQLDGLKVIMGPEVYWGANPKAVLKYRSTLGRVDYTFMHAEDVARQDQGAQATAATEVQTRQTTLYGKTNLSDKIILELGGIMASTEKADDQYVRVSGDNIILDTIDFKDTLGIKAKLTFDLLGTQAYVAGQYAGLVADGGATLVEFGTQLPYAEFGNKEEYEAGVMMNFGNLMIFPRALYRKNLVDANPFIPTEIDPGGSILFPGVTPRNRDADPFAVLANREAKAAELMITWDPTGATPFYQWDNDWREDARFAFNIGANYTDYPTATDSYQFFFDVTGENAPFGTGLPEEQVWSVSSRMVFNPSVNARYILNLSAGYQQSTGDPTGGTRKFYEAETKVVLRNKHIISGYFKKDAWGPYDFQRQFNFTFPEQYKLDYSILLDNRGNELVSTRVGIRGVFRTLDENSPGGDYLDGANDYQFLTDLYFTFAF

Nearest PDB structures (foldseek):
  8p97-assembly1_A  TM=4.381E-01  e=1.142E-09  Bacteroides thetaiotaomicron VPI-5482
  2hdf-assembly1_A  TM=4.544E-01  e=2.058E-06  Escherichia coli
  4d65-assembly1_C  TM=3.596E-01  e=5.759E-05  Providencia stuartii
  5o9c-assembly1_C  TM=3.178E-01  e=1.611E-05  Klebsiella aerogenes
  2ynk-assembly1_A  TM=3.423E-01  e=1.534E-04  Escherichia coli

pLDDT: mean 88.5, std 13.13, range [32.06, 98.62]

Mean predicted aligned error: 12.55 Å

Secondary structure (DSSP, 8-state):
------SSSHHHHHHHHHHHHHHHHTTS----PPP-EEEEEETTEEEEEETTEEE-EEEEE-----TT--TT--GGGS-HHHHHHHHHHHHHHHHHHT--EEE-SS---HHHHHHHHHHH--EEEE---TTTT-EEETTEEESS--TT-HHHHHHHHHHHHHHHHHHTT-TTEEEEEE-SSGGGG-----HHHHTS-HHHHHHHHHHHHHHHHHHHHHHHHHH-SSS-EEEEEETTTTHHHHHHH-TT-SSEEEE---SS--TTHHHHHHHHT---EEEEEE---SEETTTTEE-HHHHHHHHHHHHHHHHHTBTTSSS---EEEEEES-SB--TTTTTSSS-TTS----EEE--TT-TTT--TTS--EETT---SEEEEEE-TTS-EEEEE-HHHHHHHHHHTS-TTTS-HHHHHHHHHHS-HHHHHHHHHHHHHHHHHHH---SEEEEEEEEEEEEEEEEEHHHHHHHGGGGEEEEEEEEEEEEEEEEEETTEEEEEEEEEE-S----TTT---GGGGGS-EEEEEP--S--TTS----EEEEE-S---EEEEEEEEEE--SSEEEEEEES-----SGGGT-TT--S-----TT-TTT-GGGGT---SEEEEEEE-GGGTTEEEEEEEESSTTPPSEEEEEEEEEETTEEEEEEEEEE-SPPPTTSSTTSPPPPP-EEEEEEEEEEEETTEEEEEEEEEE-GGGTT-EEEEEETTEEEEEE--GGGGEEEEEEEEEEETTEEEEEEEEEE-TT----PPP--TT-------SSSEEEEEEEEEEEETTEEEEEEEEEEEESSPPPP-B--EE-TTS--EE--B----TTTSS---STTS-EEEEEEEEEE-SS-SS-TTSTTHHHH--SSEEEEEEEEEEEE-S-----EEEETTTTEEEE-SS---SEEEEEEEEEEEEEEETTEEEEEEEEEEEE--SS--TT--EEEEEEEEEEEETTTEEEEEEEEEEEE-SSHHHHHTT-EEEEEEEEEEEEESSS---TTTS-EEEEEEEEEE--TTS-HHHHGGGT--EEEEEEEEEEEE-